Protein AF-0000000083428936 (afdb_homodimer)

Sequence (902 aa):
MGPRVEPSSNMRSSTASNGGIKKFRDVVSPLDPADARSGVHSSEFRGLYNLTMLAGVLYVVTTLITNLLMRNEPADLKLLLSVFYSTHLLEVLATFVCQALYAYTALIPVYMAGTKGLSNRLIINIVHHTLQSLLFFFTIVFIVWRDWNLIHAISAFIEGLVLLMKMHSYIRTKLEIARTANKPPSLDVKDFTMYLLIPTLVYEPNFPRTNRIRWGYIAEKIFSVIMGISMLYIIVTTHVIPRLEDSGTVSPVLSIVSLLLPFLGCYLLTWFVIFECICNGCAEVTYLADREFYTDWWNSTTFDEFARKWNKPVHEFLLRHIYLETLDTYKISKVNATVVTFFMSAALHECVFILMFRSVKMYFFTLQMVQLVIIVYGRGLRGTRLGNMTFWLGMIFGLPLQAVIYSREYHGGEPIFMVIMMPAMTFGFGAVLVASLLHLSRSTKKEVLKNMGPRVEPSSNMRSSTASNGGIKKFRDVVSPLDPADARSGVHSSEFRGLYNLTMLAGVLYVVTTLITNLLMRNEPADLKLLLSVFYSTHLLEVLATFVCQALYAYTALIPVYMAGTKGLSNRLIINIVHHTLQSLLFFFTIVFIVWRDWNLIHAISAFIEGLVLLMKMHSYIRTKLEIARTANKPPSLDVKDFTMYLLIPTLVYEPNFPRTNRIRWGYIAEKIFSVIMGISMLYIIVTTHVIPRLEDSGTVSPVLSIVSLLLPFLGCYLLTWFVIFECICNGCAEVTYLADREFYTDWWNSTTFDEFARKWNKPVHEFLLRHIYLETLDTYKISKVNATVVTFFMSAALHECVFILMFRSVKMYFFTLQMVQLVIIVYGRGLRGTRLGNMTFWLGMIFGLPLQAVIYSREYHGGEPIFMVIMMPAMTFGFGAVLVASLLHLSRSTKKEVLKN

Nearest PDB structures (foldseek):
  6vp0-assembly1_E  TM=8.043E-01  e=2.614E-16  Homo sapiens
  6vz1-assembly1_B  TM=7.950E-01  e=3.064E-15  Homo sapiens
  6vum-assembly1_A  TM=8.451E-01  e=2.893E-14  Homo sapiens
  7n6q-assembly1_A  TM=8.68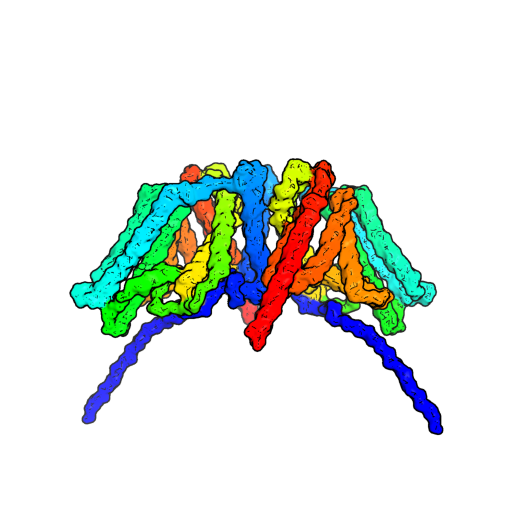7E-01  e=1.559E-13  Homo sapiens
  6p2p-assembly1_A  TM=8.574E-01  e=2.299E-13  Homo sapiens

Foldseek 3Di:
DDDPPPPDDDPPPPPPPCPPFDDFDQDDDQLAPLDPVHVLVVDPCVVVSVVVLVVLLCVLVVQQVVCCVPVVHRDPCPVVCLQPVDPLVVVLVVLLVVLVVLLLCLVVLLVLCQDPVRVDPVNSVVSLVVSLVVLQVVLLVVLVVVVGALVSNLVSNVSSVLSSLQSLQVNVVQSVVCVVVVHRGDDDPVQSVLSSLQPFSHDDSDFDFADAFDVVSLVVLVVLLVSLVSSLVCLCVPQNVVLLLCLQPDDVVVSLVSCLVSVVSNVVSVLCNVLVRVNVSSCRVSRGSRNQQFDPLLQFLAVVSNLCGSGPRVNSSLVPPQLVCCCPVVVDDNVVSVLRSLQVVLVSVQVSVCSNLVDRDCLSSVVSSCSVVLRVLLVLRGPHPVSSVLVVVCVSNPPSSVSSQSSNVSSPHDRCCVPPVVVVSVVSSVVSNVVSVVSVVVVVVVVVVVD/DDPPPPPDDDPPPPPPPCPPFDDFDQDDDQLAPLDPPHVLVVDPCVVVSVVVLVVLLCVLVVQQVVCCVPVVHRDPCPVVCLQPVDPLVVVLVVLLVVLVVLLLCLVVLLVLCQDPVRVDPVNSVVSLVVSLVVLQVVLLVVLVVVVGALVSNLVSNVSSVLSSLQSLQVNVVQSVVCVVVVHRGDDDPVQSVLSSLQPFSHDDSDFDFADAFDVVSLVVLVVLLVSLVSSLVCLCVPQNVVLLLCLQPDDVVVSLVSCLVSVVSNVVSVLCNVQVRVNVSSCRVSRGSRNQQFDPLLQFLAVVSNLCGSGPRVNSSLVPPQLVCCCVVVVDDNVVSVLRSLQVVLVSVQVSVCSNLVDRDCLSSVVSSCSVVLRVLLPLRGPHPVSSVLVVVCVSNVPSVVSSQSSNVSSPHDRCCVPPVVVVSVVSSVVSNVVSVVSVVVVVVVVVVVD

Structure (mmCIF, N/CA/C/O backbone):
data_AF-0000000083428936-model_v1
#
loop_
_entity.id
_entity.type
_entity.pdbx_description
1 polymer O-acyltransferase
#
loop_
_atom_site.group_PDB
_atom_site.id
_atom_site.type_symbol
_atom_site.label_atom_id
_atom_site.label_alt_id
_atom_site.label_comp_id
_atom_site.label_asym_id
_atom_site.label_entity_id
_atom_site.label_seq_id
_atom_site.pdbx_PDB_ins_code
_atom_site.Cartn_x
_atom_site.Cartn_y
_atom_site.Cartn_z
_atom_site.occupancy
_atom_site.B_iso_or_equiv
_atom_site.auth_seq_id
_atom_site.auth_comp_id
_atom_site.auth_asym_id
_atom_site.auth_atom_id
_atom_site.pdbx_PDB_model_num
ATOM 1 N N . MET A 1 1 ? -55.344 -63.594 3.768 1 27.55 1 MET A N 1
ATOM 2 C CA . MET A 1 1 ? -54.875 -62.281 4.211 1 27.55 1 MET A CA 1
ATOM 3 C C . MET A 1 1 ? -53.406 -62.094 3.879 1 27.55 1 MET A C 1
ATOM 5 O O . MET A 1 1 ? -52.562 -62.812 4.379 1 27.55 1 MET A O 1
ATOM 9 N N . GLY A 1 2 ? -53 -61.719 2.645 1 29.81 2 GLY A N 1
ATOM 10 C CA . GLY A 1 2 ? -51.719 -61.781 1.979 1 29.81 2 GLY A CA 1
ATOM 11 C C . GLY A 1 2 ? -50.719 -60.812 2.576 1 29.81 2 GLY A C 1
ATOM 12 O O . GLY A 1 2 ? -51.062 -59.844 3.229 1 29.81 2 GLY A O 1
ATOM 13 N N . PRO A 1 3 ? -49.5 -61.312 2.918 1 28.2 3 PRO A N 1
ATOM 14 C CA . PRO A 1 3 ? -48.438 -60.625 3.688 1 28.2 3 PRO A CA 1
ATOM 15 C C . PRO A 1 3 ? -48.125 -59.25 3.115 1 28.2 3 PRO A C 1
ATOM 17 O O . PRO A 1 3 ? -48.188 -59.031 1.898 1 28.2 3 PRO A O 1
ATOM 20 N N . ARG A 1 4 ? -48.438 -58.062 3.861 1 31.03 4 ARG A N 1
ATOM 21 C CA . ARG A 1 4 ? -48.125 -56.688 3.568 1 31.03 4 ARG A CA 1
ATOM 22 C C . ARG A 1 4 ? -46.625 -56.5 3.266 1 31.03 4 ARG A C 1
ATOM 24 O O . ARG A 1 4 ? -45.781 -56.812 4.102 1 31.03 4 ARG A O 1
ATOM 31 N N . VAL A 1 5 ? -46.219 -56.75 2.014 1 31.8 5 VAL A N 1
ATOM 32 C CA . VAL A 1 5 ? -44.844 -56.531 1.544 1 31.8 5 VAL A CA 1
ATOM 33 C C . VAL A 1 5 ? -44.375 -55.125 1.963 1 31.8 5 VAL A C 1
ATOM 35 O O . VAL A 1 5 ? -45 -54.125 1.636 1 31.8 5 VAL A O 1
ATOM 38 N N . GLU A 1 6 ? -43.812 -55 3.201 1 30.84 6 GLU A N 1
ATOM 39 C CA . GLU A 1 6 ? -43.281 -53.75 3.697 1 30.84 6 GLU A CA 1
ATOM 40 C C . GLU A 1 6 ? -42.312 -53.125 2.682 1 30.84 6 GLU A C 1
ATOM 42 O O . GLU A 1 6 ? -41.5 -53.844 2.08 1 30.84 6 GLU A O 1
ATOM 47 N N . PRO A 1 7 ? -42.75 -51.969 2.055 1 31.3 7 PRO A N 1
ATOM 48 C CA . PRO A 1 7 ? -41.938 -51.281 1.042 1 31.3 7 PRO A CA 1
ATOM 49 C C . PRO A 1 7 ? -40.469 -51.188 1.452 1 31.3 7 PRO A C 1
ATOM 51 O O . PRO A 1 7 ? -40.156 -51.188 2.646 1 31.3 7 PRO A O 1
ATOM 54 N N . SER A 1 8 ? -39.562 -51.75 0.652 1 28.16 8 SER A N 1
ATOM 55 C CA . SER A 1 8 ? -38.125 -51.75 0.698 1 28.16 8 SER A CA 1
ATOM 56 C C . SER A 1 8 ? -37.562 -50.438 1.182 1 28.16 8 SER A C 1
ATOM 58 O O . SER A 1 8 ? -38.188 -49.375 0.961 1 28.16 8 SER A O 1
ATOM 60 N N . SER A 1 9 ? -36.688 -50.438 2.225 1 27.8 9 SER A N 1
ATOM 61 C CA . SER A 1 9 ? -35.875 -49.5 2.973 1 27.8 9 SER A CA 1
ATOM 62 C C . SER A 1 9 ? -35.281 -48.438 2.053 1 27.8 9 SER A C 1
ATOM 64 O O . SER A 1 9 ? -34.969 -48.719 0.898 1 27.8 9 SER A O 1
ATOM 66 N N . ASN A 1 10 ? -35.562 -47.125 2.361 1 27.56 10 ASN A N 1
ATOM 67 C CA . ASN A 1 10 ? -35.125 -45.812 1.933 1 27.56 10 ASN A CA 1
ATOM 68 C C . ASN A 1 10 ? -33.594 -45.781 1.736 1 27.56 10 ASN A C 1
ATOM 70 O O . ASN A 1 10 ? -32.844 -45.938 2.695 1 27.56 10 ASN A O 1
ATOM 74 N N . MET A 1 11 ? -33.031 -46.438 0.805 1 23.83 11 MET A N 1
ATOM 75 C CA . MET A 1 11 ? -31.641 -46.188 0.466 1 23.83 11 MET A CA 1
ATOM 76 C C . MET A 1 11 ? -31.328 -44.688 0.596 1 23.83 11 MET A C 1
ATOM 78 O O . MET A 1 11 ? -31.891 -43.875 -0.14 1 23.83 11 MET A O 1
ATOM 82 N N . ARG A 1 12 ? -31.078 -44.219 1.749 1 30.55 12 ARG A N 1
ATOM 83 C CA . ARG A 1 12 ? -30.406 -42.938 1.966 1 30.55 12 ARG A CA 1
ATOM 84 C C . ARG A 1 12 ? -29.359 -42.688 0.893 1 30.55 12 ARG A C 1
ATOM 86 O O . ARG A 1 12 ? -28.359 -43.406 0.808 1 30.55 12 ARG A O 1
ATOM 93 N N . SER A 1 13 ? -29.734 -42.375 -0.298 1 28.25 13 SER A N 1
ATOM 94 C CA . SER A 1 13 ? -28.781 -41.781 -1.219 1 28.25 13 SER A CA 1
ATOM 95 C C . SER A 1 13 ? -27.828 -40.844 -0.49 1 28.25 13 SER A C 1
ATOM 97 O O . SER A 1 13 ? -28.25 -39.906 0.148 1 28.25 13 SER A O 1
ATOM 99 N N . SER A 1 14 ? -26.844 -41.281 0.199 1 31.83 14 SER A N 1
ATOM 100 C CA . SER A 1 14 ? -25.734 -40.562 0.834 1 31.83 14 SER A CA 1
ATOM 101 C C . SER A 1 14 ? -25.281 -39.375 -0.017 1 31.83 14 SER A C 1
ATOM 103 O O . SER A 1 14 ? -24.531 -39.562 -0.979 1 31.83 14 SER A O 1
ATOM 105 N N . THR A 1 15 ? -26.047 -38.531 -0.665 1 33.66 15 THR A N 1
ATOM 106 C CA . THR A 1 15 ? -25.656 -37.25 -1.244 1 33.66 15 THR A CA 1
ATOM 107 C C . THR A 1 15 ? -24.719 -36.5 -0.316 1 33.66 15 THR A C 1
ATOM 109 O O . THR A 1 15 ? -25.141 -35.938 0.692 1 33.66 15 THR A O 1
ATOM 112 N N . ALA A 1 16 ? -23.625 -36.938 0.077 1 37.16 16 ALA A N 1
ATOM 113 C CA . ALA A 1 16 ? -22.609 -36.125 0.731 1 37.16 16 ALA A CA 1
ATOM 114 C C . ALA A 1 16 ? -22.719 -34.656 0.299 1 37.16 16 ALA A C 1
ATOM 116 O O . ALA A 1 16 ? -23 -34.375 -0.865 1 37.16 16 ALA A O 1
ATOM 117 N N . SER A 1 17 ? -23 -33.594 1.094 1 40.78 17 SER A N 1
ATOM 118 C CA . SER A 1 17 ? -23.219 -32.156 1.016 1 40.78 17 SER A CA 1
ATOM 119 C C . SER A 1 17 ? -22.266 -31.516 0.02 1 40.78 17 SER A C 1
ATOM 121 O O . SER A 1 17 ? -21.062 -31.469 0.251 1 40.78 17 SER A O 1
ATOM 123 N N . ASN A 1 18 ? -22.281 -31.625 -1.334 1 47.88 18 ASN A N 1
ATOM 124 C CA . ASN A 1 18 ? -21.781 -30.891 -2.49 1 47.88 18 ASN A CA 1
ATOM 125 C C . ASN A 1 18 ? -21.719 -29.391 -2.219 1 47.88 18 ASN A C 1
ATOM 127 O O . ASN A 1 18 ? -21.719 -28.578 -3.152 1 47.88 18 ASN A O 1
ATOM 131 N N . GLY A 1 19 ? -21.953 -28.906 -1.065 1 51.59 19 GLY A N 1
ATOM 132 C CA . GLY A 1 19 ? -22.125 -27.5 -0.736 1 51.59 19 GLY A CA 1
ATOM 133 C C . GLY A 1 19 ? -20.891 -26.656 -1.026 1 51.59 19 GLY A C 1
ATOM 134 O O . GLY A 1 19 ? -20.984 -25.453 -1.23 1 51.59 19 GLY A O 1
ATOM 135 N N . GLY A 1 20 ? -19.672 -27.266 -1.247 1 64.31 20 GLY A N 1
ATOM 136 C CA . GLY A 1 20 ? -18.516 -26.391 -1.341 1 64.31 20 GLY A CA 1
ATOM 137 C C . GLY A 1 20 ? -17.984 -26.266 -2.754 1 64.31 20 GLY A C 1
ATOM 138 O O . GLY A 1 20 ? -17 -25.562 -2.988 1 64.31 20 GLY A O 1
ATOM 139 N N . ILE A 1 21 ? -18.688 -27.016 -3.648 1 71.81 21 ILE A N 1
ATOM 140 C CA . ILE A 1 21 ? -18.203 -26.969 -5.02 1 71.81 21 ILE A CA 1
ATOM 141 C C . ILE A 1 21 ? -18.594 -25.656 -5.676 1 71.81 21 ILE A C 1
ATOM 143 O O . ILE A 1 21 ? -19.734 -25.203 -5.523 1 71.81 21 ILE A O 1
ATOM 147 N N . LYS A 1 22 ? -17.688 -25.125 -6.398 1 79.5 22 LYS A N 1
ATOM 148 C CA . LYS A 1 22 ? -17.875 -23.828 -7.047 1 79.5 22 LYS A CA 1
ATOM 149 C C . LYS A 1 22 ? -18.938 -23.906 -8.141 1 79.5 22 LYS A C 1
ATOM 151 O O . LYS A 1 22 ? -18.922 -24.828 -8.953 1 79.5 22 LYS A O 1
ATOM 156 N N . LYS A 1 23 ? -19.859 -23.031 -8.047 1 79.69 23 LYS A N 1
ATOM 157 C CA . LYS A 1 23 ? -20.797 -22.812 -9.148 1 79.69 23 LYS A CA 1
ATOM 158 C C . LYS A 1 23 ? -20.375 -21.625 -10.008 1 79.69 23 LYS A C 1
ATOM 160 O O . LYS A 1 23 ? -20.219 -20.516 -9.516 1 79.69 23 LYS A O 1
ATOM 165 N N . PHE A 1 24 ? -20.141 -21.922 -11.25 1 84.56 24 PHE A N 1
ATOM 166 C CA . PHE A 1 24 ? -19.672 -20.891 -12.164 1 84.56 24 PHE A CA 1
ATOM 167 C C . PHE A 1 24 ? -20.766 -19.844 -12.398 1 84.56 24 PHE A C 1
ATOM 169 O O . PHE A 1 24 ? -21.922 -20.203 -12.688 1 84.56 24 PHE A O 1
ATOM 176 N N . ARG A 1 25 ? -20.516 -18.625 -12.109 1 83.12 25 ARG A N 1
ATOM 177 C CA . ARG A 1 25 ? -21.453 -17.516 -12.258 1 83.12 25 ARG A CA 1
ATOM 178 C C . ARG A 1 25 ? -20.75 -16.297 -12.852 1 83.12 25 ARG A C 1
ATOM 180 O O . ARG A 1 25 ? -19.531 -16.25 -12.938 1 83.12 25 ARG A O 1
ATOM 187 N N . ASP A 1 26 ? -21.5 -15.391 -13.266 1 83.81 26 ASP A N 1
ATOM 188 C CA . ASP A 1 26 ? -20.969 -14.133 -13.773 1 83.81 26 ASP A CA 1
ATOM 189 C C . ASP A 1 26 ? -20.469 -13.25 -12.633 1 83.81 26 ASP A C 1
ATOM 191 O O . ASP A 1 26 ? -21.266 -12.617 -11.93 1 83.81 26 ASP A O 1
ATOM 195 N N . VAL A 1 27 ? -19.203 -13.336 -12.438 1 85.25 27 VAL A N 1
ATOM 196 C CA . VAL A 1 27 ? -18.578 -12.594 -11.344 1 85.25 27 VAL A CA 1
ATOM 197 C C . VAL A 1 27 ? -17.312 -11.922 -11.836 1 85.25 27 VAL A C 1
ATOM 199 O O . VAL A 1 27 ? -16.609 -12.445 -12.711 1 85.25 27 VAL A O 1
ATOM 202 N N . VAL A 1 28 ? -17.125 -10.703 -11.305 1 85.5 28 VAL A N 1
ATOM 203 C CA . VAL A 1 28 ? -15.938 -9.938 -11.672 1 85.5 28 VAL A CA 1
ATOM 204 C C . VAL A 1 28 ? -14.906 -10.016 -10.555 1 85.5 28 VAL A C 1
ATOM 206 O O . VAL A 1 28 ? -15.258 -10.172 -9.383 1 85.5 28 VAL A O 1
ATOM 209 N N . SER A 1 29 ? -13.625 -9.93 -10.945 1 87.19 29 SER A N 1
ATOM 210 C CA . SER A 1 29 ? -12.555 -9.93 -9.961 1 87.19 29 SER A CA 1
ATOM 211 C C . SER A 1 29 ? -12.617 -8.688 -9.078 1 87.19 29 SER A C 1
ATOM 213 O O . SER A 1 29 ? -12.82 -7.574 -9.57 1 87.19 29 SER A O 1
ATOM 215 N N . PRO A 1 30 ? -12.445 -8.852 -7.809 1 82.75 30 PRO A N 1
ATOM 216 C CA . PRO A 1 30 ? -12.641 -7.742 -6.871 1 82.75 30 PRO A CA 1
ATOM 217 C C . PRO A 1 30 ? -11.625 -6.617 -7.059 1 82.75 30 PRO A C 1
ATOM 219 O O . PRO A 1 30 ? -11.914 -5.461 -6.742 1 82.75 30 PRO A O 1
ATOM 222 N N . LEU A 1 31 ? -10.453 -6.863 -7.621 1 85.12 31 LEU A N 1
ATOM 223 C CA . LEU A 1 31 ? -9.406 -5.848 -7.719 1 85.12 31 LEU A CA 1
ATOM 224 C C . LEU A 1 31 ? -9.211 -5.406 -9.164 1 85.12 31 LEU A C 1
ATOM 226 O O . LEU A 1 31 ? -8.172 -4.84 -9.508 1 85.12 31 LEU A O 1
ATOM 230 N N . ASP A 1 32 ? -10.203 -5.641 -9.953 1 87.38 32 ASP A N 1
ATOM 231 C CA . ASP A 1 32 ? -10.078 -5.309 -11.367 1 87.38 32 ASP A CA 1
ATOM 232 C C . ASP A 1 32 ? -10.609 -3.904 -11.656 1 87.38 32 ASP A C 1
ATOM 234 O O . ASP A 1 32 ? -11.812 -3.717 -11.828 1 87.38 32 ASP A O 1
ATOM 238 N N . PRO A 1 33 ? -9.766 -2.945 -11.859 1 78.62 33 PRO A N 1
ATOM 239 C CA . PRO A 1 33 ? -10.227 -1.575 -12.094 1 78.62 33 PRO A CA 1
ATOM 240 C C . PRO A 1 33 ? -10.789 -1.376 -13.5 1 78.62 33 PRO A C 1
ATOM 242 O O . PRO A 1 33 ? -11.445 -0.366 -13.766 1 78.62 33 PRO A O 1
ATOM 245 N N . ALA A 1 34 ? -10.492 -2.332 -14.359 1 83.44 34 ALA A N 1
ATOM 246 C CA . ALA A 1 34 ? -10.922 -2.184 -15.75 1 83.44 34 ALA A CA 1
ATOM 247 C C . ALA A 1 34 ? -12.406 -2.496 -15.906 1 83.44 34 ALA A C 1
ATOM 249 O O . ALA A 1 34 ? -13.008 -2.182 -16.938 1 83.44 34 ALA A O 1
ATOM 250 N N . ASP A 1 35 ? -12.938 -3.166 -14.898 1 84.75 35 ASP A N 1
ATOM 251 C CA . ASP A 1 35 ? -14.367 -3.477 -14.891 1 84.75 35 ASP A CA 1
ATOM 252 C C . ASP A 1 35 ? -15.117 -2.58 -13.906 1 84.75 35 ASP A C 1
ATOM 254 O O . ASP A 1 35 ? -14.805 -2.559 -12.711 1 84.75 35 ASP A O 1
ATOM 258 N N . ALA A 1 36 ? -16.109 -1.826 -14.32 1 78.56 36 ALA A N 1
ATOM 259 C CA . ALA A 1 36 ? -16.859 -0.855 -13.531 1 78.56 36 ALA A CA 1
ATOM 260 C C . ALA A 1 36 ? -17.609 -1.537 -12.391 1 78.56 36 ALA A C 1
ATOM 262 O O . ALA A 1 36 ? -17.953 -0.896 -11.398 1 78.56 36 ALA A O 1
ATOM 263 N N . ARG A 1 37 ? -17.859 -2.791 -12.531 1 82.5 37 ARG A N 1
ATOM 264 C CA . ARG A 1 37 ? -18.625 -3.529 -11.531 1 82.5 37 ARG A CA 1
ATOM 265 C C . ARG A 1 37 ? -17.734 -3.963 -10.367 1 82.5 37 ARG A C 1
ATOM 267 O O . ARG A 1 37 ? -18.234 -4.449 -9.352 1 82.5 37 ARG A O 1
ATOM 274 N N . SER A 1 38 ? -16.438 -3.811 -10.508 1 83.75 38 SER A N 1
ATOM 275 C CA . SER A 1 38 ? -15.484 -4.273 -9.492 1 83.75 38 SER A CA 1
ATOM 276 C C . SER A 1 38 ? -15.656 -3.514 -8.188 1 83.75 38 SER A C 1
ATOM 278 O O . SER A 1 38 ? -15.961 -2.318 -8.188 1 83.75 38 SER A O 1
ATOM 280 N N . GLY A 1 39 ? -15.398 -4.137 -7.117 1 78.62 39 GLY A N 1
ATOM 281 C CA . GLY A 1 39 ? -15.531 -3.57 -5.785 1 78.62 39 GLY A CA 1
ATOM 282 C C . GLY A 1 39 ? -14.508 -2.488 -5.492 1 78.62 39 GLY A C 1
ATOM 283 O O . GLY A 1 39 ? -14.688 -1.689 -4.57 1 78.62 39 GLY A O 1
ATOM 284 N N . VAL A 1 40 ? -13.602 -2.369 -6.312 1 79 40 VAL A N 1
ATOM 285 C CA . VAL A 1 40 ? -12.531 -1.41 -6.09 1 79 40 VAL A CA 1
ATOM 286 C C . VAL A 1 40 ? -13.055 0.011 -6.258 1 79 40 VAL A C 1
ATOM 288 O O . VAL A 1 40 ? -12.586 0.938 -5.594 1 79 40 VAL A O 1
ATOM 291 N N . HIS A 1 41 ? -14.07 0.167 -7.059 1 78.94 41 HIS A N 1
ATOM 292 C CA . HIS A 1 41 ? -14.594 1.494 -7.363 1 78.94 41 HIS A CA 1
ATOM 293 C C . HIS A 1 41 ? -15.445 2.025 -6.211 1 78.94 41 HIS A C 1
ATOM 295 O O . HIS A 1 41 ? -15.602 3.238 -6.059 1 78.94 41 HIS A O 1
ATOM 301 N N . SER A 1 42 ? -15.945 1.152 -5.441 1 79.5 42 SER A N 1
ATOM 302 C CA . SER A 1 42 ? -16.812 1.562 -4.34 1 79.5 42 SER A CA 1
ATOM 303 C C . SER A 1 42 ? -16.078 1.465 -3.002 1 79.5 42 SER A C 1
ATOM 305 O O . SER A 1 42 ? -16.641 1.799 -1.958 1 79.5 42 SER A O 1
ATOM 307 N N . SER A 1 43 ? -14.875 1.161 -3.117 1 83.75 43 SER A N 1
ATOM 308 C CA . SER A 1 43 ? -14.125 0.956 -1.882 1 83.75 43 SER A CA 1
ATOM 309 C C . SER A 1 43 ? -13.656 2.281 -1.295 1 83.75 43 SER A C 1
ATOM 311 O O . SER A 1 43 ? -13.453 3.254 -2.025 1 83.75 43 SER A O 1
ATOM 313 N N . GLU A 1 44 ? -13.484 2.291 0.003 1 85.44 44 GLU A N 1
ATOM 314 C CA . GLU A 1 44 ? -12.969 3.453 0.722 1 85.44 44 GLU A CA 1
ATOM 315 C C . GLU A 1 44 ? -11.484 3.658 0.444 1 85.44 44 GLU A C 1
ATOM 317 O O . GLU A 1 44 ? -10.945 4.75 0.656 1 85.44 44 GLU A O 1
ATOM 322 N N . PHE A 1 45 ? -10.891 2.646 -0.115 1 85 45 PHE A N 1
ATOM 323 C CA . PHE A 1 45 ? -9.453 2.734 -0.332 1 85 45 PHE A CA 1
ATOM 324 C C . PHE A 1 45 ? -9.125 2.734 -1.821 1 85 45 PHE A C 1
ATOM 326 O O . PHE A 1 45 ? -8.039 2.32 -2.227 1 85 45 PHE A O 1
ATOM 333 N N . ARG A 1 46 ? -10.094 3.213 -2.604 1 87.56 46 ARG A N 1
ATOM 334 C CA . ARG A 1 46 ? -9.906 3.248 -4.051 1 87.56 46 ARG A CA 1
ATOM 335 C C . ARG A 1 46 ? -8.719 4.129 -4.43 1 87.56 46 ARG A C 1
ATOM 337 O O . ARG A 1 46 ? -7.945 3.785 -5.324 1 87.56 46 ARG A O 1
ATOM 344 N N . GLY A 1 47 ? -8.609 5.242 -3.75 1 91.25 47 GLY A N 1
ATOM 345 C CA . GLY A 1 47 ? -7.512 6.148 -4.039 1 91.25 47 GLY A CA 1
ATOM 346 C C . GLY A 1 47 ? -6.148 5.559 -3.729 1 91.25 47 GLY A C 1
ATOM 347 O O . GLY A 1 47 ? -5.184 5.789 -4.461 1 91.25 47 GLY A O 1
ATOM 348 N N . LEU A 1 48 ? -6.09 4.789 -2.664 1 90.12 48 LEU A N 1
ATOM 349 C CA . LEU A 1 48 ? -4.828 4.152 -2.301 1 90.12 48 LEU A CA 1
ATOM 350 C C . LEU A 1 48 ? -4.477 3.045 -3.287 1 90.12 48 LEU A C 1
ATOM 352 O O . LEU A 1 48 ? -3.299 2.805 -3.562 1 90.12 48 LEU A O 1
ATOM 356 N N . TYR A 1 49 ? -5.492 2.402 -3.801 1 90.19 49 TYR A N 1
ATOM 357 C CA . TYR A 1 49 ? -5.262 1.427 -4.863 1 90.19 49 TYR A CA 1
ATOM 358 C C . TYR A 1 49 ? -4.66 2.092 -6.094 1 90.19 49 TYR A C 1
ATOM 360 O O . TYR A 1 49 ? -3.682 1.595 -6.656 1 90.19 49 TYR A O 1
ATOM 368 N N . ASN A 1 50 ? -5.188 3.209 -6.469 1 91.5 50 ASN A N 1
ATOM 369 C CA . ASN A 1 50 ? -4.66 3.953 -7.609 1 91.5 50 ASN A CA 1
ATOM 370 C C . ASN A 1 50 ? -3.236 4.434 -7.355 1 91.5 50 ASN A C 1
ATOM 372 O O . ASN A 1 50 ? -2.398 4.41 -8.258 1 91.5 50 ASN A O 1
ATOM 376 N N . LEU A 1 51 ? -3.041 4.844 -6.168 1 93.88 51 LEU A N 1
ATOM 377 C CA . LEU A 1 51 ? -1.704 5.305 -5.809 1 93.88 51 LEU A CA 1
ATOM 378 C C . LEU A 1 51 ? -0.689 4.172 -5.926 1 93.88 51 LEU A C 1
ATOM 380 O O . LEU A 1 51 ? 0.419 4.379 -6.426 1 93.88 51 LEU A O 1
ATOM 384 N N . THR A 1 52 ? -1.074 2.982 -5.512 1 91.31 52 THR A N 1
ATOM 385 C CA . THR A 1 52 ? -0.173 1.836 -5.566 1 91.31 52 THR A CA 1
ATOM 386 C C . THR A 1 52 ? 0.145 1.463 -7.012 1 91.31 52 THR A C 1
ATOM 388 O O . THR A 1 52 ? 1.295 1.168 -7.344 1 91.31 52 THR A O 1
ATOM 391 N N . MET A 1 53 ? -0.861 1.462 -7.82 1 91.62 53 MET A N 1
ATOM 392 C CA . MET A 1 53 ? -0.657 1.171 -9.234 1 91.62 53 MET A CA 1
ATOM 393 C C . MET A 1 53 ? 0.248 2.215 -9.883 1 91.62 53 MET A C 1
ATOM 395 O O . MET A 1 53 ? 1.161 1.872 -10.633 1 91.62 53 MET A O 1
ATOM 399 N N . LEU A 1 54 ? 0.034 3.461 -9.508 1 92.94 54 LEU A N 1
ATOM 400 C CA . LEU A 1 54 ? 0.83 4.555 -10.062 1 92.94 54 LEU A CA 1
ATOM 401 C C . LEU A 1 54 ? 2.271 4.477 -9.57 1 92.94 54 LEU A C 1
ATOM 403 O O . LEU A 1 54 ? 3.207 4.719 -10.336 1 92.94 54 LEU A O 1
ATOM 407 N N . ALA A 1 55 ? 2.385 4.172 -8.336 1 92.75 55 ALA A N 1
ATOM 408 C CA . ALA A 1 55 ? 3.721 4.043 -7.758 1 92.75 55 ALA A CA 1
ATOM 409 C C . ALA A 1 55 ? 4.5 2.918 -8.438 1 92.75 55 ALA A C 1
ATOM 411 O O . ALA A 1 55 ? 5.711 3.033 -8.648 1 92.75 55 ALA A O 1
ATOM 412 N N . GLY A 1 56 ? 3.775 1.821 -8.781 1 92.25 56 GLY A N 1
ATOM 413 C CA . GLY A 1 56 ? 4.418 0.737 -9.508 1 92.25 56 GLY A CA 1
ATOM 414 C C . GLY A 1 56 ? 4.906 1.146 -10.883 1 92.25 56 GLY A C 1
ATOM 415 O O . GLY A 1 56 ? 6.039 0.845 -11.258 1 92.25 56 GLY A O 1
ATOM 416 N N . VAL A 1 57 ? 4.129 1.884 -11.555 1 92.06 57 VAL A N 1
ATOM 417 C CA . VAL A 1 57 ? 4.492 2.352 -12.891 1 92.06 57 VAL A CA 1
ATOM 418 C C . VAL A 1 57 ? 5.672 3.312 -12.797 1 92.06 57 VAL A C 1
ATOM 420 O O . VAL A 1 57 ? 6.621 3.221 -13.586 1 92.06 57 VAL A O 1
ATOM 423 N N . LEU A 1 58 ? 5.613 4.141 -11.852 1 91.75 58 LEU A N 1
ATOM 424 C CA . LEU A 1 58 ? 6.672 5.129 -11.688 1 91.75 58 LEU A CA 1
ATOM 425 C C . LEU A 1 58 ? 7.984 4.457 -11.297 1 91.75 58 LEU A C 1
ATOM 427 O O . LEU A 1 58 ? 9.062 4.902 -11.703 1 91.75 58 LEU A O 1
ATOM 431 N N . TYR A 1 59 ? 7.848 3.457 -10.523 1 92.19 59 TYR A N 1
ATOM 432 C CA . TYR A 1 59 ? 9.047 2.713 -10.148 1 92.19 59 TYR A CA 1
ATOM 433 C C . TYR A 1 59 ? 9.75 2.164 -11.383 1 92.19 59 TYR A C 1
ATOM 435 O O . TYR A 1 59 ? 10.977 2.266 -11.5 1 92.19 59 TYR A O 1
ATOM 443 N N . VAL A 1 60 ? 9.016 1.655 -12.289 1 90.88 60 VAL A N 1
ATOM 444 C CA . VAL A 1 60 ? 9.578 1.078 -13.508 1 90.88 60 VAL A CA 1
ATOM 445 C C . VAL A 1 60 ? 10.156 2.186 -14.383 1 90.88 60 VAL A C 1
ATOM 447 O O . VAL A 1 60 ? 11.312 2.105 -14.812 1 90.88 60 VAL A O 1
ATOM 450 N N . VAL A 1 61 ? 9.438 3.219 -14.539 1 88.94 61 VAL A N 1
ATOM 451 C CA . VAL A 1 61 ? 9.82 4.301 -15.438 1 88.94 61 VAL A CA 1
ATOM 452 C C . VAL A 1 61 ? 11.047 5.02 -14.883 1 88.94 61 VAL A C 1
ATOM 454 O O . VAL A 1 61 ? 12 5.301 -15.617 1 88.94 61 VAL A O 1
ATOM 457 N N . THR A 1 62 ? 11.047 5.25 -13.633 1 89.5 62 THR A N 1
ATOM 458 C CA . THR A 1 62 ? 12.164 5.961 -13.023 1 89.5 62 THR A CA 1
ATOM 459 C C . THR A 1 62 ? 13.438 5.113 -13.07 1 89.5 62 THR A C 1
ATOM 461 O O . THR A 1 62 ? 14.531 5.637 -13.273 1 89.5 62 THR A O 1
ATOM 464 N N . THR A 1 63 ? 13.289 3.869 -12.875 1 87 63 THR A N 1
ATOM 465 C CA . THR A 1 63 ? 14.445 2.984 -12.938 1 87 63 THR A CA 1
ATOM 466 C C . THR A 1 63 ? 15.008 2.922 -14.359 1 87 63 THR A C 1
ATOM 468 O O . THR A 1 63 ? 16.219 2.936 -14.555 1 87 63 THR A O 1
ATOM 471 N N . LEU A 1 64 ? 14.148 2.91 -15.305 1 85.5 64 LEU A N 1
ATOM 472 C CA . LEU A 1 64 ? 14.578 2.881 -16.703 1 85.5 64 LEU A CA 1
ATOM 473 C C . LEU A 1 64 ? 15.312 4.168 -17.078 1 85.5 64 LEU A C 1
ATOM 475 O O . LEU A 1 64 ? 16.375 4.121 -17.703 1 85.5 64 LEU A O 1
ATOM 479 N N . ILE A 1 65 ? 14.797 5.273 -16.641 1 86.31 65 ILE A N 1
ATOM 480 C CA . ILE A 1 65 ? 15.391 6.566 -16.953 1 86.31 65 ILE A CA 1
ATOM 481 C C . ILE A 1 65 ? 16.734 6.703 -16.234 1 86.31 65 ILE A C 1
ATOM 483 O O . ILE A 1 65 ? 17.719 7.18 -16.812 1 86.31 65 ILE A O 1
ATOM 487 N N . THR A 1 66 ? 16.75 6.289 -15.008 1 84 66 THR A N 1
ATOM 488 C CA . THR A 1 66 ? 17.984 6.355 -14.227 1 84 66 THR A CA 1
ATOM 489 C C . THR A 1 66 ? 19.062 5.492 -14.859 1 84 66 THR A C 1
ATOM 491 O O . THR A 1 66 ? 20.219 5.918 -14.977 1 84 66 THR A O 1
ATOM 494 N N . ASN A 1 67 ? 18.734 4.367 -15.281 1 82.62 67 ASN A N 1
ATOM 495 C CA . ASN A 1 67 ? 19.703 3.482 -15.922 1 82.62 67 ASN A CA 1
ATOM 496 C C . ASN A 1 67 ? 20.172 4.043 -17.266 1 82.62 67 ASN A C 1
ATOM 498 O O . ASN A 1 67 ? 21.344 3.924 -17.609 1 82.62 67 ASN A O 1
ATOM 502 N N . LEU A 1 68 ? 19.281 4.641 -17.969 1 81.56 68 LEU A N 1
ATOM 503 C CA . LEU A 1 68 ? 19.625 5.23 -19.266 1 81.56 68 LEU A CA 1
ATOM 504 C C . LEU A 1 68 ? 20.594 6.402 -19.094 1 81.56 68 LEU A C 1
ATOM 506 O O . LEU A 1 68 ? 21.531 6.551 -19.859 1 81.56 68 LEU A O 1
ATOM 510 N N . LEU A 1 69 ? 20.406 7.152 -18.094 1 82.06 69 LEU A N 1
ATOM 511 C CA . LEU A 1 69 ? 21.203 8.359 -17.891 1 82.06 69 LEU A CA 1
ATOM 512 C C . LEU A 1 69 ? 22.531 8.023 -17.203 1 82.06 69 LEU A C 1
ATOM 514 O O . LEU A 1 69 ? 23.531 8.688 -17.453 1 82.06 69 LEU A O 1
ATOM 518 N N . MET A 1 70 ? 22.531 6.992 -16.375 1 78.06 70 MET A N 1
ATOM 519 C CA . MET A 1 70 ? 23.734 6.66 -15.633 1 78.06 70 MET A CA 1
ATOM 520 C C . MET A 1 70 ? 24.594 5.668 -16.406 1 78.06 70 MET A C 1
ATOM 522 O O . MET A 1 70 ? 25.828 5.773 -16.406 1 78.06 70 MET A O 1
ATOM 526 N N . ARG A 1 71 ? 24.062 4.617 -16.922 1 73.31 71 ARG A N 1
ATOM 527 C CA . ARG A 1 71 ? 24.844 3.527 -17.484 1 73.31 71 ARG A CA 1
ATOM 528 C C . ARG A 1 71 ? 24.734 3.514 -19.016 1 73.31 71 ARG A C 1
ATOM 530 O O . ARG A 1 71 ? 25.375 2.705 -19.688 1 73.31 71 ARG A O 1
ATOM 537 N N . ASN A 1 72 ? 24.078 4.543 -19.547 1 69.25 72 ASN A N 1
ATOM 538 C CA . ASN A 1 72 ? 23.828 4.59 -20.984 1 69.25 72 ASN A CA 1
ATOM 539 C C . ASN A 1 72 ? 23.078 3.352 -21.453 1 69.25 72 ASN A C 1
ATOM 541 O O . ASN A 1 72 ? 23.172 2.971 -22.625 1 69.25 72 ASN A O 1
ATOM 545 N N . GLU A 1 73 ? 22.75 2.457 -20.484 1 67.81 73 GLU A N 1
ATOM 546 C CA . GLU A 1 73 ? 21.875 1.338 -20.797 1 67.81 73 GLU A CA 1
ATOM 547 C C . GLU A 1 73 ? 20.641 1.328 -19.906 1 67.81 73 GLU A C 1
ATOM 549 O O . GLU A 1 73 ? 20.75 1.539 -18.688 1 67.81 73 GLU A O 1
ATOM 554 N N . PRO A 1 74 ? 19.547 1.268 -20.5 1 56.62 74 PRO A N 1
ATOM 555 C CA . PRO A 1 74 ? 18.328 1.384 -19.719 1 56.62 74 PRO A CA 1
ATOM 556 C C . PRO A 1 74 ? 18.203 0.304 -18.641 1 56.62 74 PRO A C 1
ATOM 558 O O . PRO A 1 74 ? 17.75 0.58 -17.531 1 56.62 74 PRO A O 1
ATOM 561 N N . ALA A 1 75 ? 18.391 -1.045 -18.969 1 61.94 75 ALA A N 1
ATOM 562 C CA . ALA A 1 75 ? 18.328 -2.145 -18.016 1 61.94 75 ALA A CA 1
ATOM 563 C C . ALA A 1 75 ? 19.375 -3.209 -18.328 1 61.94 75 ALA A C 1
ATOM 565 O O . ALA A 1 75 ? 19.969 -3.203 -19.406 1 61.94 75 ALA A O 1
ATOM 566 N N . ASP A 1 76 ? 19.859 -3.807 -17.281 1 63.91 76 ASP A N 1
ATOM 567 C CA . ASP A 1 76 ? 20.688 -4.98 -17.531 1 63.91 76 ASP A CA 1
ATOM 568 C C . ASP A 1 76 ? 19.938 -6.02 -18.359 1 63.91 76 ASP A C 1
ATOM 570 O O . ASP A 1 76 ? 19.109 -6.762 -17.828 1 63.91 76 ASP A O 1
ATOM 574 N N . LEU A 1 77 ? 20.016 -5.859 -19.594 1 64.06 77 LEU A N 1
ATOM 575 C CA . LEU A 1 77 ? 19.203 -6.625 -20.547 1 64.06 77 LEU A CA 1
ATOM 576 C C . LEU A 1 77 ? 19.688 -8.07 -20.625 1 64.06 77 LEU A C 1
ATOM 578 O O . LEU A 1 77 ? 19.156 -8.859 -21.406 1 64.06 77 LEU A O 1
ATOM 582 N N . LYS A 1 78 ? 20.594 -8.336 -19.844 1 62.44 78 LYS A N 1
ATOM 583 C CA . LYS A 1 78 ? 21.125 -9.688 -19.953 1 62.44 78 LYS A CA 1
ATOM 584 C C . LYS A 1 78 ? 20.047 -10.734 -19.672 1 62.44 78 LYS A C 1
ATOM 586 O O . LYS A 1 78 ? 19.875 -11.672 -20.453 1 62.44 78 LYS A O 1
ATOM 591 N N . LEU A 1 79 ? 19.422 -10.453 -18.672 1 60.75 79 LEU A N 1
ATOM 592 C CA . LEU A 1 79 ? 18.391 -11.414 -18.312 1 60.75 79 LEU A CA 1
ATOM 593 C C . LEU A 1 79 ? 17.234 -11.359 -19.312 1 60.75 79 LEU A C 1
ATOM 595 O O . LEU A 1 79 ? 16.719 -12.398 -19.734 1 60.75 79 LEU A O 1
ATOM 599 N N . LEU A 1 80 ? 16.938 -10.234 -19.656 1 63.41 80 LEU A N 1
ATOM 600 C CA . LEU A 1 80 ? 15.836 -10.07 -20.594 1 63.41 80 LEU A CA 1
ATOM 601 C C . LEU A 1 80 ? 16.172 -10.703 -21.953 1 63.41 80 LEU A C 1
ATOM 603 O O . LEU A 1 80 ? 15.336 -11.375 -22.547 1 63.41 80 LEU A O 1
ATOM 607 N N . LEU A 1 81 ? 17.359 -10.508 -22.297 1 64.31 81 LEU A N 1
ATOM 608 C CA . LEU A 1 81 ? 17.812 -11.078 -23.562 1 64.31 81 LEU A CA 1
ATOM 609 C C . LEU A 1 81 ? 17.922 -12.594 -23.469 1 64.31 81 LEU A C 1
ATOM 611 O O . LEU A 1 81 ? 17.594 -13.312 -24.422 1 64.31 81 LEU A O 1
ATOM 615 N N . SER A 1 82 ? 18.312 -12.969 -22.359 1 64.75 82 SER A N 1
ATOM 616 C CA . SER A 1 82 ? 18.422 -14.406 -22.172 1 64.75 82 SER A CA 1
ATOM 617 C C . SER A 1 82 ? 17.047 -15.07 -22.141 1 64.75 82 SER A C 1
ATOM 619 O O . SER A 1 82 ? 16.906 -16.219 -22.578 1 64.75 82 SER A O 1
ATOM 621 N N . VAL A 1 83 ? 16.141 -14.281 -21.766 1 63.78 83 VAL A N 1
ATOM 622 C CA . VAL A 1 83 ? 14.789 -14.836 -21.656 1 63.78 83 VAL A CA 1
ATOM 623 C C . VAL A 1 83 ? 14.039 -14.633 -22.969 1 63.78 83 VAL A C 1
ATOM 625 O O . VAL A 1 83 ? 13.344 -15.539 -23.438 1 63.78 83 VAL A O 1
ATOM 628 N N . PHE A 1 84 ? 14.281 -13.5 -23.578 1 65.38 84 PHE A N 1
ATOM 629 C CA . PHE A 1 84 ? 13.406 -13.195 -24.703 1 65.38 84 PHE A CA 1
ATOM 630 C C . PHE A 1 84 ? 14.164 -13.305 -26.031 1 65.38 84 PHE A C 1
ATOM 632 O O . PHE A 1 84 ? 13.555 -13.43 -27.094 1 65.38 84 PHE A O 1
ATOM 639 N N . TYR A 1 85 ? 15.438 -13.172 -25.922 1 62.56 85 TYR A N 1
ATOM 640 C CA . TYR A 1 85 ? 16.188 -13.203 -27.172 1 62.56 85 TYR A CA 1
ATOM 641 C C . TYR A 1 85 ? 17.094 -14.438 -27.234 1 62.56 85 TYR A C 1
ATOM 643 O O . TYR A 1 85 ? 18.312 -14.312 -27.281 1 62.56 85 TYR A O 1
ATOM 651 N N . SER A 1 86 ? 16.531 -15.508 -26.922 1 68.94 86 SER A N 1
ATOM 652 C CA . SER A 1 86 ? 17.312 -16.734 -27.016 1 68.94 86 SER A CA 1
ATOM 653 C C . SER A 1 86 ? 16.562 -17.812 -27.781 1 68.94 86 SER A C 1
ATOM 655 O O . SER A 1 86 ? 15.344 -17.75 -27.938 1 68.94 86 SER A O 1
ATOM 657 N N . THR A 1 87 ? 17.266 -18.547 -28.5 1 76.88 87 THR A N 1
ATOM 658 C CA . THR A 1 87 ? 16.703 -19.734 -29.141 1 76.88 87 THR A CA 1
ATOM 659 C C . THR A 1 87 ? 15.906 -20.562 -28.156 1 76.88 87 THR A C 1
ATOM 661 O O . THR A 1 87 ? 15.031 -21.344 -28.547 1 76.88 87 THR A O 1
ATOM 664 N N . HIS A 1 88 ? 16.203 -20.219 -26.969 1 79.69 88 HIS A N 1
ATOM 665 C CA . HIS A 1 88 ? 15.516 -20.969 -25.922 1 79.69 88 HIS A CA 1
ATOM 666 C C . HIS A 1 88 ? 14.039 -20.578 -25.844 1 79.69 88 HIS A C 1
ATOM 668 O O . HIS A 1 88 ? 13.195 -21.406 -25.5 1 79.69 88 HIS A O 1
ATOM 674 N N . LEU A 1 89 ? 13.766 -19.422 -26.234 1 82.12 89 LEU A N 1
ATOM 675 C CA . LEU A 1 89 ? 12.367 -18.984 -26.219 1 82.12 89 LEU A CA 1
ATOM 676 C C . LEU A 1 89 ? 11.547 -19.766 -27.234 1 82.12 89 LEU A C 1
ATOM 678 O O . LEU A 1 89 ? 10.414 -20.156 -26.953 1 82.12 89 LEU A O 1
ATOM 682 N N . LEU A 1 90 ? 12.133 -19.969 -28.344 1 84.38 90 LEU A N 1
ATOM 683 C CA . LEU A 1 90 ? 11.43 -20.719 -29.375 1 84.38 90 LEU A CA 1
ATOM 684 C C . LEU A 1 90 ? 11.211 -22.172 -28.938 1 84.38 90 LEU A C 1
ATOM 686 O O . LEU A 1 90 ? 10.18 -22.766 -29.25 1 84.38 90 LEU A O 1
ATOM 690 N N . GLU A 1 91 ? 12.156 -22.672 -28.266 1 87.88 91 GLU A N 1
ATOM 691 C CA . GLU A 1 91 ? 12.039 -24.031 -27.766 1 87.88 91 GLU A CA 1
ATOM 692 C C . GLU A 1 91 ? 10.922 -24.141 -26.719 1 87.88 91 GLU A C 1
ATOM 694 O O . GLU A 1 91 ? 10.188 -25.141 -26.688 1 87.88 91 GLU A O 1
ATOM 699 N N . VAL A 1 92 ? 10.867 -23.188 -25.922 1 88.88 92 VAL A N 1
ATOM 700 C CA . VAL A 1 92 ? 9.836 -23.203 -24.891 1 88.88 92 VAL A CA 1
ATOM 701 C C . VAL A 1 92 ? 8.461 -23.078 -25.531 1 88.88 92 VAL A C 1
ATOM 703 O O . VAL A 1 92 ? 7.516 -23.766 -25.125 1 88.88 92 VAL A O 1
ATOM 706 N N . LEU A 1 93 ? 8.391 -22.25 -26.547 1 89.81 93 LEU A N 1
ATOM 707 C CA . LEU A 1 93 ? 7.117 -22.094 -27.234 1 89.81 93 LEU A CA 1
ATOM 708 C C . LEU A 1 93 ? 6.723 -23.391 -27.953 1 89.81 93 LEU A C 1
ATOM 710 O O . LEU A 1 93 ? 5.551 -23.766 -27.953 1 89.81 93 LEU A O 1
ATOM 714 N N . ALA A 1 94 ? 7.699 -23.984 -28.5 1 91.06 94 ALA A N 1
ATOM 715 C CA . ALA A 1 94 ? 7.445 -25.266 -29.125 1 91.06 94 ALA A CA 1
ATOM 716 C C . ALA A 1 94 ? 6.988 -26.297 -28.109 1 91.06 94 ALA A C 1
ATOM 718 O O . ALA A 1 94 ? 6.129 -27.141 -28.391 1 91.06 94 ALA A O 1
ATOM 719 N N . THR A 1 95 ? 7.598 -26.234 -27.016 1 92 95 THR A N 1
ATOM 720 C CA . THR A 1 95 ? 7.207 -27.141 -25.938 1 92 95 THR A CA 1
ATOM 721 C C . THR A 1 95 ? 5.766 -26.891 -25.516 1 92 95 THR A C 1
ATOM 723 O O . THR A 1 95 ? 5.016 -27.828 -25.25 1 92 95 THR A O 1
ATOM 726 N N . PHE A 1 96 ? 5.398 -25.672 -25.484 1 93.56 96 PHE A N 1
ATOM 727 C CA . PHE A 1 96 ? 4.02 -25.328 -25.156 1 93.56 96 PHE A CA 1
ATOM 728 C C . PHE A 1 96 ? 3.047 -25.953 -26.141 1 93.56 96 PHE A C 1
ATOM 730 O O . PHE A 1 96 ? 2.025 -26.516 -25.734 1 93.56 96 PHE A O 1
ATOM 737 N N . VAL A 1 97 ? 3.391 -25.891 -27.359 1 94.19 97 VAL A N 1
ATOM 738 C CA . VAL A 1 97 ? 2.531 -26.422 -28.406 1 94.19 97 VAL A CA 1
ATOM 739 C C . VAL A 1 97 ? 2.463 -27.938 -28.297 1 94.19 97 VAL A C 1
ATOM 741 O O . VAL A 1 97 ? 1.387 -28.531 -28.422 1 94.19 97 VAL A O 1
ATOM 744 N N . CYS A 1 98 ? 3.574 -28.547 -28.094 1 94.75 98 CYS A N 1
ATOM 745 C CA . CYS A 1 98 ? 3.617 -29.984 -27.953 1 94.75 98 CYS A CA 1
ATOM 746 C C . CYS A 1 98 ? 2.777 -30.453 -26.766 1 94.75 98 CYS A C 1
ATOM 748 O O . CYS A 1 98 ? 2.057 -31.438 -26.844 1 94.75 98 CYS A O 1
ATOM 750 N N . GLN A 1 99 ? 2.906 -29.75 -25.703 1 96.19 99 GLN A N 1
ATOM 751 C CA . GLN A 1 99 ? 2.133 -30.094 -24.516 1 96.19 99 GLN A CA 1
ATOM 752 C C . GLN A 1 99 ? 0.638 -29.922 -24.766 1 96.19 99 GLN A C 1
ATOM 754 O O . GLN A 1 99 ? -0.168 -30.75 -24.344 1 96.19 99 GLN A O 1
ATOM 759 N N . ALA A 1 100 ? 0.294 -28.891 -25.438 1 95.44 100 ALA A N 1
ATOM 760 C CA . ALA A 1 100 ? -1.109 -28.625 -25.734 1 95.44 100 ALA A CA 1
ATOM 761 C C . ALA A 1 100 ? -1.686 -29.703 -26.656 1 95.44 100 ALA A C 1
ATOM 763 O O . ALA A 1 100 ? -2.816 -30.156 -26.453 1 95.44 100 ALA A O 1
ATOM 764 N N . LEU A 1 101 ? -0.905 -30.062 -27.609 1 96.06 101 LEU A N 1
ATOM 765 C CA . LEU A 1 101 ? -1.345 -31.109 -28.516 1 96.06 101 LEU A CA 1
ATOM 766 C C . LEU A 1 101 ? -1.471 -32.438 -27.781 1 96.06 101 LEU A C 1
ATOM 768 O O . LEU A 1 101 ? -2.395 -33.219 -28.047 1 96.06 101 LEU A O 1
ATOM 772 N N . TYR A 1 102 ? -0.52 -32.688 -26.953 1 96.94 102 TYR A N 1
ATOM 773 C CA . TYR A 1 102 ? -0.57 -33.906 -26.172 1 96.94 102 TYR A CA 1
ATOM 774 C C . TYR A 1 102 ? -1.821 -33.938 -25.297 1 96.94 102 TYR A C 1
ATOM 776 O O . TYR A 1 102 ? -2.373 -35.031 -25.047 1 96.94 102 TYR A O 1
ATOM 784 N N . ALA A 1 103 ? -2.289 -32.812 -24.844 1 96.75 103 ALA A N 1
ATOM 785 C CA . ALA A 1 103 ? -3.451 -32.75 -23.969 1 96.75 103 ALA A CA 1
ATOM 786 C C . ALA A 1 103 ? -4.688 -33.312 -24.641 1 96.75 103 ALA A C 1
ATOM 788 O O . ALA A 1 103 ? -5.621 -33.75 -23.969 1 96.75 103 ALA A O 1
ATOM 789 N N . TYR A 1 104 ? -4.691 -33.375 -25.953 1 96.62 104 TYR A N 1
ATOM 790 C CA . TYR A 1 104 ? -5.828 -33.906 -26.688 1 96.62 104 TYR A CA 1
ATOM 791 C C . TYR A 1 104 ? -5.941 -35.438 -26.5 1 96.62 104 TYR A C 1
ATOM 793 O O . TYR A 1 104 ? -6.973 -36.031 -26.812 1 96.62 104 TYR A O 1
ATOM 801 N N . THR A 1 105 ? -4.906 -36.062 -25.969 1 96.38 105 THR A N 1
ATOM 802 C CA . THR A 1 105 ? -4.98 -37.5 -25.672 1 96.38 105 THR A CA 1
ATOM 803 C C . THR A 1 105 ? -6 -37.75 -24.578 1 96.38 105 THR A C 1
ATOM 805 O O . THR A 1 105 ? -6.395 -38.906 -24.359 1 96.38 105 THR A O 1
ATOM 808 N N . ALA A 1 106 ? -6.449 -36.688 -23.906 1 96.38 106 ALA A N 1
ATOM 809 C CA . ALA A 1 106 ? -7.496 -36.844 -22.906 1 96.38 106 ALA A CA 1
ATOM 810 C C . ALA A 1 106 ? -8.789 -37.344 -23.531 1 96.38 106 ALA A C 1
ATOM 812 O O . ALA A 1 106 ? -9.648 -37.906 -22.828 1 96.38 106 ALA A O 1
ATOM 813 N N . LEU A 1 107 ? -8.945 -37.219 -24.828 1 95.75 107 LEU A N 1
ATOM 814 C CA . LEU A 1 107 ? -10.141 -37.656 -25.531 1 95.75 107 LEU A CA 1
ATOM 815 C C . LEU A 1 107 ? -10.164 -39.188 -25.672 1 95.75 107 LEU A C 1
ATOM 817 O O . LEU A 1 107 ? -11.227 -39.781 -25.859 1 95.75 107 LEU A O 1
ATOM 821 N N . ILE A 1 108 ? -9.023 -39.844 -25.5 1 95.06 108 ILE A N 1
ATOM 822 C CA . ILE A 1 108 ? -8.891 -41.281 -25.719 1 95.06 108 ILE A CA 1
ATOM 823 C C . ILE A 1 108 ? -9.664 -42.031 -24.641 1 95.06 108 ILE A C 1
ATOM 825 O O . ILE A 1 108 ? -10.531 -42.875 -24.953 1 95.06 108 ILE A O 1
ATOM 829 N N . PRO A 1 109 ? -9.391 -41.781 -23.375 1 94.44 109 PRO A N 1
ATOM 830 C CA . PRO A 1 109 ? -10.172 -42.5 -22.359 1 94.44 109 PRO A CA 1
ATOM 831 C C . PRO A 1 109 ? -11.672 -42.219 -22.453 1 94.44 109 PRO A C 1
ATOM 833 O O . PRO A 1 109 ? -12.477 -43.125 -22.156 1 94.44 109 PRO A O 1
ATOM 836 N N . VAL A 1 110 ? -12.039 -41.062 -22.781 1 93.88 110 VAL A N 1
ATOM 837 C CA . VAL A 1 110 ? -13.453 -40.719 -22.922 1 93.88 110 VAL A CA 1
ATOM 838 C C . VAL A 1 110 ? -14.062 -41.5 -24.094 1 93.88 110 VAL A C 1
ATOM 840 O O . VAL A 1 110 ? -15.195 -41.969 -23.984 1 93.88 110 VAL A O 1
ATOM 843 N N . TYR A 1 111 ? -13.305 -41.562 -25.188 1 92.81 111 TYR A N 1
ATOM 844 C CA . TYR A 1 111 ? -13.742 -42.344 -26.328 1 92.81 111 TYR A CA 1
ATOM 845 C C . TYR A 1 111 ? -13.867 -43.844 -25.969 1 92.81 111 TYR A C 1
ATOM 847 O O . TYR A 1 111 ? -14.82 -44.5 -26.375 1 92.81 111 TYR A O 1
ATOM 855 N N . MET A 1 112 ? -12.969 -44.344 -25.234 1 92.94 112 MET A N 1
ATOM 856 C CA . MET A 1 112 ? -12.969 -45.719 -24.797 1 92.94 112 MET A CA 1
ATOM 857 C C . MET A 1 112 ? -14.211 -46.031 -23.984 1 92.94 112 MET A C 1
ATOM 859 O O . MET A 1 112 ? -14.773 -47.125 -24.078 1 92.94 112 MET A O 1
ATOM 863 N N . ALA A 1 113 ? -14.648 -45.156 -23.219 1 91.12 113 ALA A N 1
ATOM 864 C CA . ALA A 1 113 ? -15.82 -45.375 -22.359 1 91.12 113 ALA A CA 1
ATOM 865 C C . ALA A 1 113 ? -17.078 -45.531 -23.203 1 91.12 113 ALA A C 1
ATOM 867 O O . ALA A 1 113 ? -18.047 -46.156 -22.766 1 91.12 113 ALA A O 1
ATOM 868 N N . GLY A 1 114 ? -17.109 -45 -24.375 1 88 114 GLY A N 1
ATOM 869 C CA . GLY A 1 114 ? -18.281 -45.094 -25.25 1 88 114 GLY A CA 1
ATOM 870 C C . GLY A 1 114 ? -18.25 -46.312 -26.156 1 88 114 GLY A C 1
ATOM 871 O O . GLY A 1 114 ? -19.234 -46.625 -26.828 1 88 114 GLY A O 1
ATOM 872 N N . THR A 1 115 ? -17.141 -47 -26.094 1 88.75 115 THR A N 1
ATOM 873 C CA . THR A 1 115 ? -17 -48.156 -26.969 1 88.75 115 THR A CA 1
ATOM 874 C C . THR A 1 115 ? -17.203 -49.438 -26.188 1 88.75 115 THR A C 1
ATOM 876 O O . THR A 1 115 ? -16.625 -49.625 -25.109 1 88.75 115 THR A O 1
ATOM 879 N N . LYS A 1 116 ? -18.031 -50.344 -26.516 1 82.88 116 LYS A N 1
ATOM 880 C CA . LYS A 1 116 ? -18.469 -51.562 -25.828 1 82.88 116 LYS A CA 1
ATOM 881 C C . LYS A 1 116 ? -17.266 -52.438 -25.453 1 82.88 116 LYS A C 1
ATOM 883 O O . LYS A 1 116 ? -17.203 -52.969 -24.328 1 82.88 116 LYS A O 1
ATOM 888 N N . GLY A 1 117 ? -16.297 -52.688 -26.219 1 80.56 117 GLY A N 1
ATOM 889 C CA . GLY A 1 117 ? -15.195 -53.594 -25.953 1 80.56 117 GLY A CA 1
ATOM 890 C C . GLY A 1 117 ? -14.109 -52.969 -25.094 1 80.56 117 GLY A C 1
ATOM 891 O O . GLY A 1 117 ? -13.297 -53.688 -24.5 1 80.56 117 GLY A O 1
ATOM 892 N N . LEU A 1 118 ? -14.133 -51.75 -24.828 1 85.12 118 LEU A N 1
ATOM 893 C CA . LEU A 1 118 ? -13.055 -51.062 -24.125 1 85.12 118 LEU A CA 1
ATOM 894 C C . LEU A 1 118 ? -13.594 -50.281 -22.938 1 85.12 118 LEU A C 1
ATOM 896 O O . LEU A 1 118 ? -12.891 -49.469 -22.359 1 85.12 118 LEU A O 1
ATOM 900 N N . SER A 1 119 ? -14.742 -50.625 -22.578 1 84.12 119 SER A N 1
ATOM 901 C CA . SER A 1 119 ? -15.438 -49.812 -21.578 1 84.12 119 SER A CA 1
ATOM 902 C C . SER A 1 119 ? -15.141 -50.281 -20.172 1 84.12 119 SER A C 1
ATOM 904 O O . SER A 1 119 ? -15.711 -49.781 -19.203 1 84.12 119 SER A O 1
ATOM 906 N N . ASN A 1 120 ? -14.148 -51.125 -20.094 1 88.06 120 ASN A N 1
ATOM 907 C CA . ASN A 1 120 ? -13.773 -51.594 -18.75 1 88.06 120 ASN A CA 1
ATOM 908 C C . ASN A 1 120 ? -13.172 -50.438 -17.938 1 88.06 120 ASN A C 1
ATOM 910 O O . ASN A 1 120 ? -12.258 -49.75 -18.391 1 88.06 120 ASN A O 1
ATOM 914 N N . ARG A 1 121 ? -13.672 -50.25 -16.719 1 86.38 121 ARG A N 1
ATOM 915 C CA . ARG A 1 121 ? -13.289 -49.125 -15.852 1 86.38 121 ARG A CA 1
ATOM 916 C C . ARG A 1 121 ? -11.805 -49.188 -15.508 1 86.38 121 ARG A C 1
ATOM 918 O O . ARG A 1 121 ? -11.133 -48.156 -15.453 1 86.38 121 ARG A O 1
ATOM 925 N N . LEU A 1 122 ? -11.328 -50.25 -15.281 1 88.94 122 LEU A N 1
ATOM 926 C CA . LEU A 1 122 ? -9.93 -50.438 -14.914 1 88.94 122 LEU A CA 1
ATOM 927 C C . LEU A 1 122 ? -9.008 -50.062 -16.062 1 88.94 122 LEU A C 1
ATOM 929 O O . LEU A 1 122 ? -8 -49.375 -15.867 1 88.94 122 LEU A O 1
ATOM 933 N N . ILE A 1 123 ? -9.352 -50.5 -17.234 1 90.62 123 ILE A N 1
ATOM 934 C CA . ILE A 1 123 ? -8.539 -50.219 -18.406 1 90.62 123 ILE A CA 1
ATOM 935 C C . ILE A 1 123 ? -8.539 -48.719 -18.672 1 90.62 123 ILE A C 1
ATOM 937 O O . ILE A 1 123 ? -7.5 -48.125 -18.984 1 90.62 123 ILE A O 1
ATOM 941 N N . ILE A 1 124 ? -9.664 -48.125 -18.531 1 92.31 124 ILE A N 1
ATOM 942 C CA . ILE A 1 124 ? -9.797 -46.688 -18.75 1 92.31 124 ILE A CA 1
ATOM 943 C C . ILE A 1 124 ? -8.953 -45.938 -17.734 1 92.31 124 ILE A C 1
ATOM 945 O O . ILE A 1 124 ? -8.25 -44.969 -18.094 1 92.31 124 ILE A O 1
ATOM 949 N N . ASN A 1 125 ? -9.008 -46.375 -16.531 1 90.56 125 ASN A N 1
ATOM 950 C CA . ASN A 1 125 ? -8.227 -45.719 -15.484 1 90.56 125 ASN A CA 1
ATOM 951 C C . ASN A 1 125 ? -6.727 -45.875 -15.719 1 90.56 125 ASN A C 1
ATOM 953 O O . ASN A 1 125 ? -5.953 -44.938 -15.469 1 90.56 125 ASN A O 1
ATOM 957 N N . ILE A 1 126 ? -6.352 -46.969 -16.156 1 90.94 126 ILE A N 1
ATOM 958 C CA . ILE A 1 126 ? -4.945 -47.219 -16.438 1 90.94 126 ILE A CA 1
ATOM 959 C C . ILE A 1 126 ? -4.477 -46.344 -17.578 1 90.94 126 ILE A C 1
ATOM 961 O O . ILE A 1 126 ? -3.41 -45.719 -17.484 1 90.94 126 ILE A O 1
ATOM 965 N N . VAL A 1 127 ? -5.277 -46.25 -18.578 1 91.5 127 VAL A N 1
ATOM 966 C CA . VAL A 1 127 ? -4.922 -45.406 -19.719 1 91.5 127 VAL A CA 1
ATOM 967 C C . VAL A 1 127 ? -4.863 -43.938 -19.312 1 91.5 127 VAL A C 1
ATOM 969 O O . VAL A 1 127 ? -3.918 -43.219 -19.656 1 91.5 127 VAL A O 1
ATOM 972 N N . HIS A 1 128 ? -5.863 -43.531 -18.609 1 91.75 128 HIS A N 1
ATOM 973 C CA . HIS A 1 128 ? -5.965 -42.156 -18.125 1 91.75 128 HIS A CA 1
ATOM 974 C C . HIS A 1 128 ? -4.734 -41.781 -17.312 1 91.75 128 HIS A C 1
ATOM 976 O O . HIS A 1 128 ? -4.102 -40.75 -17.594 1 91.75 128 HIS A O 1
ATOM 982 N N . HIS A 1 129 ? -4.316 -42.562 -16.375 1 92.31 129 HIS A N 1
ATOM 983 C CA . HIS A 1 129 ? -3.199 -42.25 -15.492 1 92.31 129 HIS A CA 1
ATOM 984 C C . HIS A 1 129 ? -1.865 -42.375 -16.219 1 92.31 129 HIS A C 1
ATOM 986 O O . HIS A 1 129 ? -0.915 -41.656 -15.93 1 92.31 129 HIS A O 1
ATOM 992 N N . THR A 1 130 ? -1.824 -43.281 -17.141 1 92.31 130 THR A N 1
ATOM 993 C CA . THR A 1 130 ? -0.606 -43.438 -17.938 1 92.31 130 THR A CA 1
ATOM 994 C C . THR A 1 130 ? -0.364 -42.219 -18.797 1 92.31 130 THR A C 1
ATOM 996 O O . THR A 1 130 ? 0.759 -41.688 -18.875 1 92.31 130 THR A O 1
ATOM 999 N N . LEU A 1 131 ? -1.407 -41.75 -19.438 1 94.25 131 LEU A N 1
ATOM 1000 C CA . LEU A 1 131 ? -1.28 -40.594 -20.297 1 94.25 131 LEU A CA 1
ATOM 1001 C C . LEU A 1 131 ? -0.861 -39.375 -19.469 1 94.25 131 LEU A C 1
ATOM 1003 O O . LEU A 1 131 ? -0.01 -38.594 -19.906 1 94.25 131 LEU A O 1
ATOM 1007 N N . GLN A 1 132 ? -1.418 -39.188 -18.359 1 94.38 132 GLN A N 1
ATOM 1008 C CA . GLN A 1 132 ? -1.067 -38.094 -17.5 1 94.38 132 GLN A CA 1
ATOM 1009 C C . GLN A 1 132 ? 0.371 -38.188 -17 1 94.38 132 GLN A C 1
ATOM 1011 O O . GLN A 1 132 ? 1.099 -37.219 -16.938 1 94.38 132 GLN A O 1
ATOM 1016 N N . SER A 1 133 ? 0.761 -39.375 -16.641 1 93.25 133 SER A N 1
ATOM 1017 C CA . SER A 1 133 ? 2.121 -39.625 -16.172 1 93.25 133 SER A CA 1
ATOM 1018 C C . SER A 1 133 ? 3.143 -39.344 -17.266 1 93.25 133 SER A C 1
ATOM 1020 O O . SER A 1 133 ? 4.234 -38.844 -17 1 93.25 133 SER A O 1
ATOM 1022 N N . LEU A 1 134 ? 2.812 -39.719 -18.422 1 93.12 134 LEU A N 1
ATOM 1023 C CA . LEU A 1 134 ? 3.705 -39.5 -19.547 1 93.12 134 LEU A CA 1
ATOM 1024 C C . LEU A 1 134 ? 3.9 -38 -19.797 1 93.12 134 LEU A C 1
ATOM 1026 O O . LEU A 1 134 ? 5.016 -37.562 -20.078 1 93.12 134 LEU A O 1
ATOM 1030 N N . LEU A 1 135 ? 2.812 -37.281 -19.734 1 94.5 135 LEU A N 1
ATOM 1031 C CA . LEU A 1 135 ? 2.93 -35.812 -19.891 1 94.5 135 LEU A CA 1
ATOM 1032 C C . LEU A 1 135 ? 3.844 -35.219 -18.828 1 94.5 135 LEU A C 1
ATOM 1034 O O . LEU A 1 135 ? 4.723 -34.406 -19.125 1 94.5 135 LEU A O 1
ATOM 1038 N N . PHE A 1 136 ? 3.645 -35.594 -17.641 1 93 136 PHE A N 1
ATOM 1039 C CA . PHE A 1 136 ? 4.441 -35.094 -16.516 1 93 136 PHE A CA 1
ATOM 1040 C C . PHE A 1 136 ? 5.902 -35.5 -16.672 1 93 136 PHE A C 1
ATOM 1042 O O . PHE A 1 136 ? 6.801 -34.656 -16.547 1 93 136 PHE A O 1
ATOM 1049 N N . PHE A 1 137 ? 6.113 -36.75 -17 1 89.62 137 PHE A N 1
ATOM 1050 C CA . PHE A 1 137 ? 7.453 -37.312 -17.125 1 89.62 137 PHE A CA 1
ATOM 1051 C C . PHE A 1 137 ? 8.227 -36.625 -18.25 1 89.62 137 PHE A C 1
ATOM 1053 O O . PHE A 1 137 ? 9.367 -36.219 -18.062 1 89.62 137 PHE A O 1
ATOM 1060 N N . PHE A 1 138 ? 7.664 -36.531 -19.359 1 91.44 138 PHE A N 1
ATOM 1061 C CA . PHE A 1 138 ? 8.367 -35.969 -20.516 1 91.44 138 PHE A CA 1
ATOM 1062 C C . PHE A 1 138 ? 8.594 -34.469 -20.344 1 91.44 138 PHE A C 1
ATOM 1064 O O . PHE A 1 138 ? 9.602 -33.938 -20.797 1 91.44 138 PHE A O 1
ATOM 1071 N N . THR A 1 139 ? 7.625 -33.781 -19.656 1 91.62 139 THR A N 1
ATOM 1072 C CA . THR A 1 139 ? 7.852 -32.375 -19.344 1 91.62 139 THR A CA 1
ATOM 1073 C C . THR A 1 139 ? 9.102 -32.219 -18.484 1 91.62 139 THR A C 1
ATOM 1075 O O . THR A 1 139 ? 9.953 -31.359 -18.781 1 91.62 139 THR A O 1
ATOM 1078 N N . ILE A 1 140 ? 9.281 -33.031 -17.484 1 88.19 140 ILE A N 1
ATOM 1079 C CA . ILE A 1 140 ? 10.414 -32.938 -16.578 1 88.19 140 ILE A CA 1
ATOM 1080 C C . ILE A 1 140 ? 11.695 -33.312 -17.312 1 88.19 140 ILE A C 1
ATOM 1082 O O . ILE A 1 140 ? 12.711 -32.625 -17.188 1 88.19 140 ILE A O 1
ATOM 1086 N N . VAL A 1 141 ? 11.648 -34.375 -18.062 1 86.62 141 VAL A N 1
ATOM 1087 C CA . VAL A 1 141 ? 12.82 -34.844 -18.781 1 86.62 141 VAL A CA 1
ATOM 1088 C C . VAL A 1 141 ? 13.305 -33.781 -19.75 1 86.62 141 VAL A C 1
ATOM 1090 O O . VAL A 1 141 ? 14.5 -33.531 -19.891 1 86.62 141 VAL A O 1
ATOM 1093 N N . PHE A 1 142 ? 12.359 -33.219 -20.406 1 89.44 142 PHE A N 1
ATOM 1094 C CA . PHE A 1 142 ? 12.711 -32.188 -21.391 1 89.44 142 PHE A CA 1
ATOM 1095 C C . PHE A 1 142 ? 13.344 -30.969 -20.719 1 89.44 142 PHE A C 1
ATOM 1097 O O . PHE A 1 142 ? 14.289 -30.375 -21.25 1 89.44 142 PHE A O 1
ATOM 1104 N N . ILE A 1 143 ? 12.82 -30.578 -19.609 1 88.44 143 ILE A N 1
ATOM 1105 C CA . ILE A 1 143 ? 13.344 -29.438 -18.875 1 88.44 143 ILE A CA 1
ATOM 1106 C C . ILE A 1 143 ? 14.773 -29.719 -18.422 1 88.44 143 ILE A C 1
ATOM 1108 O O . ILE A 1 143 ? 15.656 -28.875 -18.547 1 88.44 143 ILE A O 1
ATOM 1112 N N . VAL A 1 144 ? 15.023 -30.922 -17.938 1 84.06 144 VAL A N 1
ATOM 1113 C CA . VAL A 1 144 ? 16.344 -31.297 -17.422 1 84.06 144 VAL A CA 1
ATOM 1114 C C . VAL A 1 144 ? 17.312 -31.484 -18.594 1 84.06 144 VAL A C 1
ATOM 1116 O O . VAL A 1 144 ? 18.469 -31.078 -18.5 1 84.06 144 VAL A O 1
ATOM 1119 N N . TRP A 1 145 ? 16.844 -32 -19.656 1 85.94 145 TRP A N 1
ATOM 1120 C CA . TRP A 1 145 ? 17.688 -32.312 -20.797 1 85.94 145 TRP A CA 1
ATOM 1121 C C . TRP A 1 145 ? 18.125 -31.016 -21.516 1 85.94 145 TRP A C 1
ATOM 1123 O O . TRP A 1 145 ? 19.281 -30.891 -21.922 1 85.94 145 TRP A O 1
ATOM 1133 N N . ARG A 1 146 ? 17.312 -30.094 -21.672 1 86.5 146 ARG A N 1
ATOM 1134 C CA . ARG A 1 146 ? 17.594 -28.891 -22.422 1 86.5 146 ARG A CA 1
ATOM 1135 C C . ARG A 1 146 ? 18.297 -27.844 -21.562 1 86.5 146 ARG A C 1
ATOM 1137 O O . ARG A 1 146 ? 18.844 -26.875 -22.062 1 86.5 146 ARG A O 1
ATOM 1144 N N . ASP A 1 147 ? 18.297 -28 -20.266 1 81.69 147 ASP A N 1
ATOM 1145 C CA . ASP A 1 147 ? 18.969 -27.125 -19.328 1 81.69 147 ASP A CA 1
ATOM 1146 C C . ASP A 1 147 ? 18.562 -25.672 -19.547 1 81.69 147 ASP A C 1
ATOM 1148 O O . ASP A 1 147 ? 19.406 -24.797 -19.734 1 81.69 147 ASP A O 1
ATOM 1152 N N . TRP A 1 148 ? 17.297 -25.438 -19.594 1 82.12 148 TRP A N 1
ATOM 1153 C CA . TRP A 1 148 ? 16.719 -24.109 -19.781 1 82.12 148 TRP A CA 1
ATOM 1154 C C . TRP A 1 148 ? 17 -23.219 -18.578 1 82.12 148 TRP A C 1
ATOM 1156 O O . TRP A 1 148 ? 17.344 -23.719 -17.5 1 82.12 148 TRP A O 1
ATOM 1166 N N . ASN A 1 149 ? 17 -21.906 -18.875 1 78.69 149 ASN A N 1
ATOM 1167 C CA . ASN A 1 149 ? 17.047 -20.984 -17.734 1 78.69 149 ASN A CA 1
ATOM 1168 C C . ASN A 1 149 ? 15.844 -21.172 -16.812 1 78.69 149 ASN A C 1
ATOM 1170 O O . ASN A 1 149 ? 14.867 -21.812 -17.188 1 78.69 149 ASN A O 1
ATOM 1174 N N . LEU A 1 150 ? 15.906 -20.625 -15.688 1 78.12 150 LEU A N 1
ATOM 1175 C CA . LEU A 1 150 ? 14.938 -20.844 -14.617 1 78.12 150 LEU A CA 1
ATOM 1176 C C . LEU A 1 150 ? 13.539 -20.422 -15.055 1 78.12 150 LEU A C 1
ATOM 1178 O O . LEU A 1 150 ? 12.57 -21.141 -14.805 1 78.12 150 LEU A O 1
ATOM 1182 N N . ILE A 1 151 ? 13.43 -19.344 -15.641 1 78.25 151 ILE A N 1
ATOM 1183 C CA . ILE A 1 151 ? 12.125 -18.828 -16.016 1 78.25 151 ILE A CA 1
ATOM 1184 C C . ILE A 1 151 ? 11.477 -19.75 -17.062 1 78.25 151 ILE A C 1
ATOM 1186 O O . ILE A 1 151 ? 10.289 -20.047 -16.969 1 78.25 151 ILE A O 1
ATOM 1190 N N . HIS A 1 152 ? 12.266 -20.172 -18.016 1 84.75 152 HIS A N 1
ATOM 1191 C CA . HIS A 1 152 ? 11.773 -21.078 -19.047 1 84.75 152 HIS A CA 1
ATOM 1192 C C . HIS A 1 152 ? 11.375 -22.422 -18.453 1 84.75 152 HIS A C 1
ATOM 1194 O O . HIS A 1 152 ? 10.336 -22.984 -18.812 1 84.75 152 HIS A O 1
ATOM 1200 N N . ALA A 1 153 ? 12.219 -22.859 -17.609 1 86.88 153 ALA A N 1
ATOM 1201 C CA . ALA A 1 153 ? 11.969 -24.156 -16.984 1 86.88 153 ALA A CA 1
ATOM 1202 C C . ALA A 1 153 ? 10.672 -24.141 -16.172 1 86.88 153 ALA A C 1
ATOM 1204 O O . ALA A 1 153 ? 9.844 -25.031 -16.297 1 86.88 153 ALA A O 1
ATOM 1205 N N . ILE A 1 154 ? 10.5 -23.109 -15.406 1 87.06 154 ILE A N 1
ATOM 1206 C CA . ILE A 1 154 ? 9.336 -23.031 -14.539 1 87.06 154 ILE A CA 1
ATOM 1207 C C . ILE A 1 154 ? 8.078 -22.812 -15.383 1 87.06 154 ILE A C 1
ATOM 1209 O O . ILE A 1 154 ? 7.016 -23.359 -15.07 1 87.06 154 ILE A O 1
ATOM 1213 N N . SER A 1 155 ? 8.172 -22.078 -16.391 1 88.06 155 SER A N 1
ATOM 1214 C CA . SER A 1 155 ? 7.02 -21.812 -17.25 1 88.06 155 SER A CA 1
ATOM 1215 C C . SER A 1 155 ? 6.535 -23.109 -17.922 1 88.06 155 SER A C 1
ATOM 1217 O O . SER A 1 155 ? 5.332 -23.359 -17.984 1 88.06 155 SER A O 1
ATOM 1219 N N . ALA A 1 156 ? 7.473 -23.844 -18.422 1 91.12 156 ALA A N 1
ATOM 1220 C CA . ALA A 1 156 ? 7.121 -25.109 -19.062 1 91.12 156 ALA A CA 1
ATOM 1221 C C . ALA A 1 156 ? 6.508 -26.078 -18.047 1 91.12 156 ALA A C 1
ATOM 1223 O O . ALA A 1 156 ? 5.566 -26.812 -18.375 1 91.12 156 ALA A O 1
ATOM 1224 N N . PHE A 1 157 ? 7.098 -26.062 -16.953 1 92.69 157 PHE A N 1
ATOM 1225 C CA . PHE A 1 157 ? 6.598 -26.953 -15.906 1 92.69 157 PHE A CA 1
ATOM 1226 C C . PHE A 1 157 ? 5.172 -26.578 -15.508 1 92.69 157 PHE A C 1
ATOM 1228 O O . PHE A 1 157 ? 4.309 -27.438 -15.398 1 92.69 157 PHE A O 1
ATOM 1235 N N . ILE A 1 158 ? 4.93 -25.328 -15.266 1 92.31 158 ILE A N 1
ATOM 1236 C CA . ILE A 1 158 ? 3.613 -24.859 -14.852 1 92.31 158 ILE A CA 1
ATOM 1237 C C . ILE A 1 158 ? 2.594 -25.141 -15.953 1 92.31 158 ILE A C 1
ATOM 1239 O O . ILE A 1 158 ? 1.475 -25.578 -15.672 1 92.31 158 ILE A O 1
ATOM 1243 N N . GLU A 1 159 ? 2.947 -24.953 -17.156 1 94 159 GLU A N 1
ATOM 1244 C CA . GLU A 1 159 ? 2.057 -25.266 -18.266 1 94 159 GLU A CA 1
ATOM 1245 C C . GLU A 1 159 ? 1.71 -26.75 -18.312 1 94 159 GLU A C 1
ATOM 1247 O O . GLU A 1 159 ? 0.552 -27.125 -18.516 1 94 159 GLU A O 1
ATOM 1252 N N . GLY A 1 160 ? 2.73 -27.484 -18.156 1 94 160 GLY A N 1
ATOM 1253 C CA . GLY A 1 160 ? 2.494 -28.922 -18.109 1 94 160 GLY A CA 1
ATOM 1254 C C . GLY A 1 160 ? 1.541 -29.328 -17 1 94 160 GLY A C 1
ATOM 1255 O O . GLY A 1 160 ? 0.664 -30.172 -17.203 1 94 160 GLY A O 1
ATOM 1256 N N . LEU A 1 161 ? 1.72 -28.719 -15.914 1 94.5 161 LEU A N 1
ATOM 1257 C CA . LEU A 1 161 ? 0.873 -29.047 -14.766 1 94.5 161 LEU A CA 1
ATOM 1258 C C . LEU A 1 161 ? -0.563 -28.594 -15.008 1 94.5 161 LEU A C 1
ATOM 1260 O O . LEU A 1 161 ? -1.51 -29.281 -14.633 1 94.5 161 LEU A O 1
ATOM 1264 N N . VAL A 1 162 ? -0.735 -27.438 -15.523 1 96 162 VAL A N 1
ATOM 1265 C CA . VAL A 1 162 ? -2.059 -26.891 -15.828 1 96 162 VAL A CA 1
ATOM 1266 C C . VAL A 1 162 ? -2.795 -27.844 -16.781 1 96 162 VAL A C 1
ATOM 1268 O O . VAL A 1 162 ? -3.949 -28.203 -16.531 1 96 162 VAL A O 1
ATOM 1271 N N . LEU A 1 163 ? -2.145 -28.297 -17.828 1 96.81 163 LEU A N 1
ATOM 1272 C CA . LEU A 1 163 ? -2.76 -29.172 -18.812 1 96.81 163 LEU A CA 1
ATOM 1273 C C . LEU A 1 163 ? -3.068 -30.531 -18.203 1 96.81 163 LEU A C 1
ATOM 1275 O O . LEU A 1 163 ? -4.086 -31.156 -18.531 1 96.81 163 LEU A O 1
ATOM 1279 N N . LEU A 1 164 ? -2.16 -30.922 -17.359 1 96.19 164 LEU A N 1
ATOM 1280 C CA . LEU A 1 164 ? -2.391 -32.188 -16.656 1 96.19 164 LEU A CA 1
ATOM 1281 C C . LEU A 1 164 ? -3.666 -32.125 -15.828 1 96.19 164 LEU A C 1
ATOM 1283 O O . LEU A 1 164 ? -4.477 -33.031 -15.852 1 96.19 164 LEU A O 1
ATOM 1287 N N . MET A 1 165 ? -3.838 -31.094 -15.078 1 96.94 165 MET A N 1
ATOM 1288 C CA . MET A 1 165 ? -5.031 -30.906 -14.258 1 96.94 165 MET A CA 1
ATOM 1289 C C . MET A 1 165 ? -6.281 -30.797 -15.125 1 96.94 165 MET A C 1
ATOM 1291 O O . MET A 1 165 ? -7.324 -31.375 -14.789 1 96.94 165 MET A O 1
ATOM 1295 N N . LYS A 1 166 ? -6.172 -30.141 -16.172 1 97.31 166 LYS A N 1
ATOM 1296 C CA . LYS A 1 166 ? -7.312 -29.984 -17.078 1 97.31 166 LYS A CA 1
ATOM 1297 C C . LYS A 1 166 ? -7.703 -31.328 -17.703 1 97.31 166 LYS A C 1
ATOM 1299 O O . LYS A 1 166 ? -8.891 -31.641 -17.812 1 97.31 166 LYS A O 1
ATOM 1304 N N . MET A 1 167 ? -6.695 -32.094 -18.125 1 97.19 167 MET A N 1
ATOM 1305 C CA . MET A 1 167 ? -6.961 -33.406 -18.672 1 97.19 167 MET A CA 1
ATOM 1306 C C . MET A 1 167 ? -7.703 -34.281 -17.656 1 97.19 167 MET A C 1
ATOM 1308 O O . MET A 1 167 ? -8.711 -34.906 -18 1 97.19 167 MET A O 1
ATOM 1312 N N . HIS A 1 168 ? -7.16 -34.219 -16.484 1 95.88 168 HIS A N 1
ATOM 1313 C CA . HIS A 1 168 ? -7.746 -35.031 -15.43 1 95.88 168 HIS A CA 1
ATOM 1314 C C . HIS A 1 168 ? -9.203 -34.656 -15.18 1 95.88 168 HIS A C 1
ATOM 1316 O O . HIS A 1 168 ? -10.07 -35.5 -15.094 1 95.88 168 HIS A O 1
ATOM 1322 N N . SER A 1 169 ? -9.438 -33.406 -15.023 1 96.38 169 SER A N 1
ATOM 1323 C CA . SER A 1 169 ? -10.781 -32.938 -14.734 1 96.38 169 SER A CA 1
ATOM 1324 C C . SER A 1 169 ? -11.75 -33.25 -15.859 1 96.38 169 SER A C 1
ATOM 1326 O O . SER A 1 169 ? -12.883 -33.688 -15.609 1 96.38 169 SER A O 1
ATOM 1328 N N . TYR A 1 170 ? -11.312 -33.062 -17.062 1 96.31 170 TYR A N 1
ATOM 1329 C CA . TYR A 1 170 ? -12.156 -33.344 -18.219 1 96.31 170 TYR A CA 1
ATOM 1330 C C . TYR A 1 170 ? -12.562 -34.812 -18.266 1 96.31 170 TYR A C 1
ATOM 1332 O O . TYR A 1 170 ? -13.742 -35.125 -18.422 1 96.31 170 TYR A O 1
ATOM 1340 N N . ILE A 1 171 ? -11.648 -35.719 -18.141 1 95.12 171 ILE A N 1
ATOM 1341 C CA . ILE A 1 171 ? -11.891 -37.156 -18.25 1 95.12 171 ILE A CA 1
ATOM 1342 C C . ILE A 1 171 ? -12.82 -37.594 -17.109 1 95.12 171 ILE A C 1
ATOM 1344 O O . ILE A 1 171 ? -13.844 -38.219 -17.359 1 95.12 171 ILE A O 1
ATOM 1348 N N . ARG A 1 172 ? -12.453 -37.156 -15.938 1 92.75 172 ARG A N 1
ATOM 1349 C CA . ARG A 1 172 ? -13.227 -37.594 -14.773 1 92.75 172 ARG A CA 1
ATOM 1350 C C . ARG A 1 172 ? -14.656 -37.094 -14.844 1 92.75 172 ARG A C 1
ATOM 1352 O O . ARG A 1 172 ? -15.602 -37.812 -14.523 1 92.75 172 ARG A O 1
ATOM 1359 N N . THR A 1 173 ? -14.844 -35.844 -15.203 1 93.19 173 THR A N 1
ATOM 1360 C CA . THR A 1 173 ? -16.172 -35.25 -15.273 1 93.19 173 THR A CA 1
ATOM 1361 C C . THR A 1 173 ? -17 -35.906 -16.375 1 93.19 173 THR A C 1
ATOM 1363 O O . THR A 1 173 ? -18.172 -36.219 -16.172 1 93.19 173 THR A O 1
ATOM 1366 N N . LYS A 1 174 ? -16.438 -36.125 -17.531 1 93.88 174 LYS A N 1
ATOM 1367 C CA . LYS A 1 174 ? -17.141 -36.75 -18.641 1 93.88 174 LYS A CA 1
ATOM 1368 C C . LYS A 1 174 ? -17.547 -38.188 -18.312 1 93.88 174 LYS A C 1
ATOM 1370 O O . LYS A 1 174 ? -18.656 -38.625 -18.656 1 93.88 174 LYS A O 1
ATOM 1375 N N . LEU A 1 175 ? -16.656 -38.875 -17.672 1 91.44 175 LEU A N 1
ATOM 1376 C CA . LEU A 1 175 ? -16.953 -40.25 -17.281 1 91.44 175 LEU A CA 1
ATOM 1377 C C . LEU A 1 175 ? -18.078 -40.281 -16.234 1 91.44 175 LEU A C 1
ATOM 1379 O O . LEU A 1 175 ? -18.938 -41.156 -16.266 1 91.44 175 LEU A O 1
ATOM 1383 N N . GLU A 1 176 ? -18 -39.375 -15.344 1 89.81 176 GLU A N 1
ATOM 1384 C CA . GLU A 1 176 ? -19.047 -39.281 -14.328 1 89.81 176 GLU A CA 1
ATOM 1385 C C . GLU A 1 176 ? -20.391 -38.938 -14.938 1 89.81 176 GLU A C 1
ATOM 1387 O O . GLU A 1 176 ? -21.422 -39.5 -14.547 1 89.81 176 GLU A O 1
ATOM 1392 N N . ILE A 1 177 ? -20.406 -38.031 -15.812 1 90.88 177 ILE A N 1
ATOM 1393 C CA . ILE A 1 177 ? -21.625 -37.656 -16.5 1 90.88 177 ILE A CA 1
ATOM 1394 C C . ILE A 1 177 ? -22.188 -38.844 -17.281 1 90.88 177 ILE A C 1
ATOM 1396 O O . ILE A 1 177 ? -23.391 -39.094 -17.25 1 90.88 177 ILE A O 1
ATOM 1400 N N . ALA A 1 178 ? -21.344 -39.531 -17.938 1 90 178 ALA A N 1
ATOM 1401 C CA . ALA A 1 178 ? -21.734 -40.688 -18.719 1 90 178 ALA A CA 1
ATOM 1402 C C . ALA A 1 178 ? -22.328 -41.781 -17.812 1 90 178 ALA A C 1
ATOM 1404 O O . ALA A 1 178 ? -23.312 -42.438 -18.172 1 90 178 ALA A O 1
ATOM 1405 N N . ARG A 1 179 ? -21.734 -41.969 -16.719 1 87.19 179 ARG A N 1
ATOM 1406 C CA . ARG A 1 179 ? -22.203 -42.969 -15.766 1 87.19 179 ARG A CA 1
ATOM 1407 C C . ARG A 1 179 ? -23.578 -42.594 -15.195 1 87.19 179 ARG A C 1
ATOM 1409 O O . ARG A 1 179 ? -24.453 -43.438 -15.062 1 87.19 179 ARG A O 1
ATOM 1416 N N . THR A 1 180 ? -23.688 -41.375 -14.836 1 89.38 180 THR A N 1
ATOM 1417 C CA . THR A 1 180 ? -24.922 -40.906 -14.234 1 89.38 180 THR A CA 1
ATOM 1418 C C . THR A 1 180 ? -26.047 -40.906 -15.266 1 89.38 180 THR A C 1
ATOM 1420 O O . THR A 1 180 ? -27.203 -41.25 -14.945 1 89.38 180 THR A O 1
ATOM 1423 N N . ALA A 1 181 ? -25.734 -40.562 -16.484 1 90.5 181 ALA A N 1
ATOM 1424 C CA . ALA A 1 181 ? -26.734 -40.5 -17.547 1 90.5 181 ALA A CA 1
ATOM 1425 C C . ALA A 1 181 ? -26.922 -41.844 -18.219 1 90.5 181 ALA A C 1
ATOM 1427 O O . ALA A 1 181 ? -27.859 -42.062 -18.984 1 90.5 181 ALA A O 1
ATOM 1428 N N . ASN A 1 182 ? -26.188 -42.781 -17.953 1 88.44 182 ASN A N 1
ATOM 1429 C CA . ASN A 1 182 ? -26.203 -44.094 -18.562 1 88.44 182 ASN A CA 1
ATOM 1430 C C . ASN A 1 182 ? -26.188 -44 -20.094 1 88.44 182 ASN A C 1
ATOM 1432 O O . ASN A 1 182 ? -26.984 -44.656 -20.766 1 88.44 182 ASN A O 1
ATOM 1436 N N . LYS A 1 183 ? -25.453 -43.094 -20.594 1 88.5 183 LYS A N 1
ATOM 1437 C CA . LYS A 1 183 ? -25.219 -42.875 -22.016 1 88.5 183 LYS A CA 1
ATOM 1438 C C . LYS A 1 183 ? -23.734 -42.719 -22.312 1 88.5 183 LYS A C 1
ATOM 1440 O O . LYS A 1 183 ? -22.969 -42.25 -21.453 1 88.5 183 LYS A O 1
ATOM 1445 N N . PRO A 1 184 ? -23.406 -43.219 -23.516 1 88 184 PRO A N 1
ATOM 1446 C CA . PRO A 1 184 ? -22 -43.031 -23.875 1 88 184 PRO A CA 1
ATOM 1447 C C . PRO A 1 184 ? -21.625 -41.531 -23.906 1 88 184 PRO A C 1
ATOM 1449 O O . PRO A 1 184 ? -22.438 -40.688 -24.266 1 88 184 PRO A O 1
ATOM 1452 N N . PRO A 1 185 ? -20.391 -41.219 -23.422 1 90.19 185 PRO A N 1
ATOM 1453 C CA . PRO A 1 185 ? -19.953 -39.844 -23.375 1 90.19 185 PRO A CA 1
ATOM 1454 C C . PRO A 1 185 ? -19.859 -39.188 -24.766 1 90.19 185 PRO A C 1
ATOM 1456 O O . PRO A 1 185 ? -19.5 -39.875 -25.734 1 90.19 185 PRO A O 1
ATOM 1459 N N . SER A 1 186 ? -20.312 -37.969 -24.891 1 85.44 186 SER A N 1
ATOM 1460 C CA . SER A 1 186 ? -20.219 -37.219 -26.141 1 85.44 186 SER A CA 1
ATOM 1461 C C . SER A 1 186 ? -18.844 -36.562 -26.297 1 85.44 186 SER A C 1
ATOM 1463 O O . SER A 1 186 ? -18.375 -35.844 -25.406 1 85.44 186 SER A O 1
ATOM 1465 N N . LEU A 1 187 ? -18.188 -37.031 -27.344 1 88.25 187 LEU A N 1
ATOM 1466 C CA . LEU A 1 187 ? -16.875 -36.438 -27.625 1 88.25 187 LEU A CA 1
ATOM 1467 C C . LEU A 1 187 ? -17 -35.25 -28.531 1 88.25 187 LEU A C 1
ATOM 1469 O O . LEU A 1 187 ? -17.594 -35.312 -29.625 1 88.25 187 LEU A O 1
ATOM 1473 N N . ASP A 1 188 ? -16.703 -34.062 -28 1 90.56 188 ASP A N 1
ATOM 1474 C CA . ASP A 1 188 ? -16.703 -32.844 -28.781 1 90.56 188 ASP A CA 1
ATOM 1475 C C . ASP A 1 188 ? -15.336 -32.156 -28.703 1 90.56 188 ASP A C 1
ATOM 1477 O O . ASP A 1 188 ? -15 -31.531 -27.672 1 90.56 188 ASP A O 1
ATOM 1481 N N . VAL A 1 189 ? -14.617 -32.219 -29.766 1 94 189 VAL A N 1
ATOM 1482 C CA . VAL A 1 189 ? -13.266 -31.672 -29.828 1 94 189 VAL A CA 1
ATOM 1483 C C . VAL A 1 189 ? -13.305 -30.156 -29.656 1 94 189 VAL A C 1
ATOM 1485 O O . VAL A 1 189 ? -12.406 -29.562 -29.031 1 94 189 VAL A O 1
ATOM 1488 N N . LYS A 1 190 ? -14.289 -29.562 -30.172 1 93.5 190 LYS A N 1
ATOM 1489 C CA . LYS A 1 190 ? -14.422 -28.109 -30.031 1 93.5 190 LYS A CA 1
ATOM 1490 C C . LYS A 1 190 ? -14.641 -27.703 -28.578 1 93.5 190 LYS A C 1
ATOM 1492 O O . LYS A 1 190 ? -14.078 -26.703 -28.125 1 93.5 190 LYS A O 1
ATOM 1497 N N . ASP A 1 191 ? -15.438 -28.453 -27.984 1 93.94 191 ASP A N 1
ATOM 1498 C CA . ASP A 1 191 ? -15.711 -28.203 -26.578 1 93.94 191 ASP A CA 1
ATOM 1499 C C . ASP A 1 191 ? -14.445 -28.359 -25.734 1 93.94 191 ASP A C 1
ATOM 1501 O O . ASP A 1 191 ? -14.164 -27.547 -24.844 1 93.94 191 ASP A O 1
ATOM 1505 N N . PHE A 1 192 ? -13.688 -29.391 -26.031 1 95.88 192 PHE A N 1
ATOM 1506 C CA . PHE A 1 192 ? -12.445 -29.625 -25.297 1 95.88 192 PHE A CA 1
ATOM 1507 C C . PHE A 1 192 ? -11.422 -28.531 -25.578 1 95.88 192 PHE A C 1
ATOM 1509 O O . PHE A 1 192 ? -10.711 -28.094 -24.672 1 95.88 192 PHE A O 1
ATOM 1516 N N . THR A 1 193 ? -11.352 -28.109 -26.812 1 95.69 193 THR A N 1
ATOM 1517 C CA . THR A 1 193 ? -10.43 -27.047 -27.188 1 95.69 193 THR A CA 1
ATOM 1518 C C . THR A 1 193 ? -10.766 -25.75 -26.453 1 95.69 193 THR A C 1
ATOM 1520 O O . THR A 1 193 ? -9.875 -25.062 -25.969 1 95.69 193 THR A O 1
ATOM 1523 N N . MET A 1 194 ? -12.016 -25.469 -26.391 1 94 194 MET A N 1
ATOM 1524 C CA . MET A 1 194 ? -12.438 -24.266 -25.656 1 94 194 MET A CA 1
ATOM 1525 C C . MET A 1 194 ? -12.102 -24.391 -24.172 1 94 194 MET A C 1
ATOM 1527 O O . MET A 1 194 ? -11.664 -23.422 -23.562 1 94 194 MET A O 1
ATOM 1531 N N . TYR A 1 195 ? -12.32 -25.562 -23.672 1 95.5 195 TYR A N 1
ATOM 1532 C CA . TYR A 1 195 ? -12.008 -25.797 -22.266 1 95.5 195 TYR A CA 1
ATOM 1533 C C . TYR A 1 195 ? -10.523 -25.594 -22 1 95.5 195 TYR A C 1
ATOM 1535 O O . TYR A 1 195 ? -10.141 -25.047 -20.969 1 95.5 195 TYR A O 1
ATOM 1543 N N . LEU A 1 196 ? -9.727 -26 -22.938 1 95.88 196 LEU A N 1
ATOM 1544 C CA . LEU A 1 196 ? -8.281 -25.844 -22.781 1 95.88 196 LEU A CA 1
ATOM 1545 C C . LEU A 1 196 ? -7.883 -24.375 -22.734 1 95.88 196 LEU A C 1
ATOM 1547 O O . LEU A 1 196 ? -6.918 -24.016 -22.062 1 95.88 196 LEU A O 1
ATOM 1551 N N . LEU A 1 197 ? -8.633 -23.547 -23.359 1 94.38 197 LEU A N 1
ATOM 1552 C CA . LEU A 1 197 ? -8.281 -22.125 -23.453 1 94.38 197 LEU A CA 1
ATOM 1553 C C . LEU A 1 197 ? -8.883 -21.328 -22.312 1 94.38 197 LEU A C 1
AT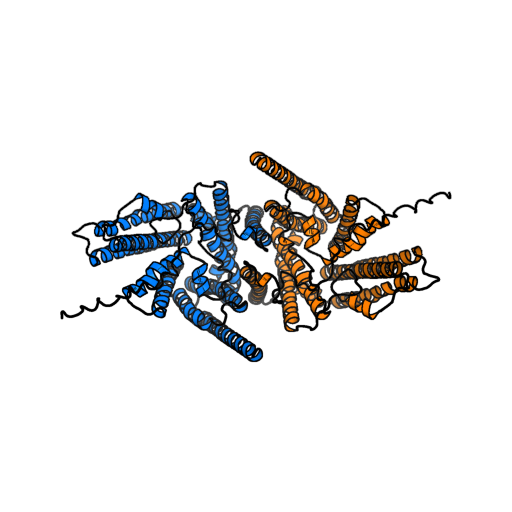OM 1555 O O . LEU A 1 197 ? -8.375 -20.266 -21.953 1 94.38 197 LEU A O 1
ATOM 1559 N N . ILE A 1 198 ? -9.961 -21.766 -21.734 1 94.62 198 ILE A N 1
ATOM 1560 C CA . ILE A 1 198 ? -10.625 -21.094 -20.609 1 94.62 198 ILE A CA 1
ATOM 1561 C C . ILE A 1 198 ? -9.758 -21.203 -19.359 1 94.62 198 ILE A C 1
ATOM 1563 O O . ILE A 1 198 ? -9.195 -22.25 -19.078 1 94.62 198 ILE A O 1
ATOM 1567 N N . PRO A 1 199 ? -9.516 -20.141 -18.672 1 94.69 199 PRO A N 1
ATOM 1568 C CA . PRO A 1 199 ? -8.633 -20.156 -17.5 1 94.69 199 PRO A CA 1
ATOM 1569 C C . PRO A 1 199 ? -9.289 -20.812 -16.281 1 94.69 199 PRO A C 1
ATOM 1571 O O . PRO A 1 199 ? -9.461 -20.156 -15.242 1 94.69 199 PRO A O 1
ATOM 1574 N N . THR A 1 200 ? -9.734 -21.922 -16.359 1 94.81 200 THR A N 1
ATOM 1575 C CA . THR A 1 200 ? -10.227 -22.766 -15.273 1 94.81 200 THR A CA 1
ATOM 1576 C C . THR A 1 200 ? -9.539 -24.125 -15.281 1 94.81 200 THR A C 1
ATOM 1578 O O . THR A 1 200 ? -8.938 -24.516 -16.281 1 94.81 200 THR A O 1
ATOM 1581 N N . LEU A 1 201 ? -9.531 -24.781 -14.211 1 96.56 201 LEU A N 1
ATOM 1582 C CA . LEU A 1 201 ? -8.859 -26.078 -14.117 1 96.56 201 LEU A CA 1
ATOM 1583 C C . LEU A 1 201 ? -9.875 -27.203 -13.945 1 96.56 201 LEU A C 1
ATOM 1585 O O . LEU A 1 201 ? -9.508 -28.375 -13.984 1 96.56 201 LEU A O 1
ATOM 1589 N N . VAL A 1 202 ? -11.102 -26.812 -13.781 1 96.12 202 VAL A N 1
ATOM 1590 C CA . VAL A 1 202 ? -12.18 -27.797 -13.648 1 96.12 202 VAL A CA 1
ATOM 1591 C C . VAL A 1 202 ? -13.125 -27.688 -14.836 1 96.12 202 VAL A C 1
ATOM 1593 O O . VAL A 1 202 ? -13.5 -26.578 -15.25 1 96.12 202 VAL A O 1
ATOM 1596 N N . TYR A 1 203 ? -13.492 -28.812 -15.336 1 95.44 203 TYR A N 1
ATOM 1597 C CA . TYR A 1 203 ? -14.352 -28.859 -16.516 1 95.44 203 TYR A CA 1
ATOM 1598 C C . TYR A 1 203 ? -15.82 -28.891 -16.109 1 95.44 203 TYR A C 1
ATOM 1600 O O . TYR A 1 203 ? -16.203 -29.562 -15.156 1 95.44 203 TYR A O 1
ATOM 1608 N N . GLU A 1 204 ? -16.562 -28.078 -16.828 1 92.31 204 GLU A N 1
ATOM 1609 C CA . GLU A 1 204 ? -18.031 -28.125 -16.812 1 92.31 204 GLU A CA 1
ATOM 1610 C C . GLU A 1 204 ? -18.609 -28.062 -18.219 1 92.31 204 GLU A C 1
ATOM 1612 O O . GLU A 1 204 ? -18.047 -27.391 -19.094 1 92.31 204 GLU A O 1
ATOM 1617 N N . PRO A 1 205 ? -19.656 -28.734 -18.391 1 89.31 205 PRO A N 1
ATOM 1618 C CA . PRO A 1 205 ? -20.234 -28.734 -19.734 1 89.31 205 PRO A CA 1
ATOM 1619 C C . PRO A 1 205 ? -20.734 -27.359 -20.156 1 89.31 205 PRO A C 1
ATOM 1621 O O . PRO A 1 205 ? -20.688 -27.016 -21.344 1 89.31 205 PRO A O 1
ATOM 1624 N N . ASN A 1 206 ? -21.141 -26.609 -19.234 1 89.56 206 ASN A N 1
ATOM 1625 C CA . ASN A 1 206 ? -21.625 -25.266 -19.562 1 89.56 206 ASN A CA 1
ATOM 1626 C C . ASN A 1 206 ? -20.953 -24.203 -18.703 1 89.56 206 ASN A C 1
ATOM 1628 O O . ASN A 1 206 ? -21.094 -24.203 -17.484 1 89.56 206 ASN A O 1
ATOM 1632 N N . PHE A 1 207 ? -20.219 -23.375 -19.438 1 91.75 207 PHE A N 1
ATOM 1633 C CA . PHE A 1 207 ? -19.609 -22.234 -18.766 1 91.75 207 PHE A CA 1
ATOM 1634 C C . PHE A 1 207 ? -20.359 -20.953 -19.078 1 91.75 207 PHE A C 1
ATOM 1636 O O . PHE A 1 207 ? -20.812 -20.75 -20.203 1 91.75 207 PHE A O 1
ATOM 1643 N N . PRO A 1 208 ? -20.547 -20.125 -18.047 1 92.75 208 PRO A N 1
ATOM 1644 C CA . PRO A 1 208 ? -21.125 -18.812 -18.359 1 92.75 208 PRO A CA 1
ATOM 1645 C C . PRO A 1 208 ? -20.25 -17.984 -19.297 1 92.75 208 PRO A C 1
ATOM 1647 O O . PRO A 1 208 ? -19.031 -17.891 -19.078 1 92.75 208 PRO A O 1
ATOM 1650 N N . ARG A 1 209 ? -20.875 -17.453 -20.297 1 92.88 209 ARG A N 1
ATOM 1651 C CA . ARG A 1 209 ? -20.125 -16.734 -21.312 1 92.88 209 ARG A CA 1
ATOM 1652 C C . ARG A 1 209 ? -20.547 -15.273 -21.375 1 92.88 209 ARG A C 1
ATOM 1654 O O . ARG A 1 209 ? -21.688 -14.938 -21.062 1 92.88 209 ARG A O 1
ATOM 1661 N N . THR A 1 210 ? -19.609 -14.422 -21.766 1 91.5 210 THR A N 1
ATOM 1662 C CA . THR A 1 210 ? -19.906 -13.023 -22.016 1 91.5 210 THR A CA 1
ATOM 1663 C C . THR A 1 210 ? -20.297 -12.805 -23.484 1 91.5 210 THR A C 1
ATOM 1665 O O . THR A 1 210 ? -20.141 -13.711 -24.312 1 91.5 210 THR A O 1
ATOM 1668 N N . ASN A 1 211 ? -20.828 -11.609 -23.859 1 90.25 211 ASN A N 1
ATOM 1669 C CA . ASN A 1 211 ? -21.406 -11.383 -25.172 1 90.25 211 ASN A CA 1
ATOM 1670 C C . ASN A 1 211 ? -20.422 -10.711 -26.125 1 90.25 211 ASN A C 1
ATOM 1672 O O . ASN A 1 211 ? -20.578 -10.75 -27.344 1 90.25 211 ASN A O 1
ATOM 1676 N N . ARG A 1 212 ? -19.469 -10.062 -25.516 1 91.75 212 ARG A N 1
ATOM 1677 C CA . ARG A 1 212 ? -18.547 -9.336 -26.375 1 91.75 212 ARG A CA 1
ATOM 1678 C C . ARG A 1 212 ? -17.156 -9.227 -25.734 1 91.75 212 ARG A C 1
ATOM 1680 O O . ARG A 1 212 ? -17.016 -9.398 -24.531 1 91.75 212 ARG A O 1
ATOM 1687 N N . ILE A 1 213 ? -16.203 -9 -26.609 1 93.44 213 ILE A N 1
ATOM 1688 C CA . ILE A 1 213 ? -14.836 -8.742 -26.172 1 93.44 213 ILE A CA 1
ATOM 1689 C C . ILE A 1 213 ? -14.609 -7.23 -26.062 1 93.44 213 ILE A C 1
ATOM 1691 O O . ILE A 1 213 ? -14.883 -6.492 -27.016 1 93.44 213 ILE A O 1
ATOM 1695 N N . ARG A 1 214 ? -14.188 -6.688 -25 1 93.12 214 ARG A N 1
ATOM 1696 C CA . ARG A 1 214 ? -13.836 -5.285 -24.797 1 93.12 214 ARG A CA 1
ATOM 1697 C C . ARG A 1 214 ? -12.352 -5.051 -25.094 1 93.12 214 ARG A C 1
ATOM 1699 O O . ARG A 1 214 ? -11.492 -5.379 -24.266 1 93.12 214 ARG A O 1
ATOM 1706 N N . TRP A 1 215 ? -12.07 -4.484 -26.047 1 92.12 215 TRP A N 1
ATOM 1707 C CA . TRP A 1 215 ? -10.688 -4.344 -26.5 1 92.12 215 TRP A CA 1
ATOM 1708 C C . TRP A 1 215 ? -9.914 -3.387 -25.609 1 92.12 215 TRP A C 1
ATOM 1710 O O . TRP A 1 215 ? -8.711 -3.539 -25.422 1 92.12 215 TRP A O 1
ATOM 1720 N N . GLY A 1 216 ? -10.555 -2.314 -25.094 1 91.56 216 GLY A N 1
ATOM 1721 C CA . GLY A 1 216 ? -9.906 -1.464 -24.109 1 91.56 216 GLY A CA 1
ATOM 1722 C C . GLY A 1 216 ? -9.484 -2.215 -22.859 1 91.56 216 GLY A C 1
ATOM 1723 O O . GLY A 1 216 ? -8.43 -1.932 -22.281 1 91.56 216 GLY A O 1
ATOM 1724 N N . TYR A 1 217 ? -10.297 -3.176 -22.547 1 92.12 217 TYR A N 1
ATOM 1725 C CA . TYR A 1 217 ? -10.008 -4.035 -21.406 1 92.12 217 TYR A CA 1
ATOM 1726 C C . TYR A 1 217 ? -8.758 -4.867 -21.656 1 92.12 217 TYR A C 1
ATOM 1728 O O . TYR A 1 217 ? -7.891 -4.977 -20.781 1 92.12 217 TYR A O 1
ATOM 1736 N N . ILE A 1 218 ? -8.641 -5.402 -22.828 1 94.25 218 ILE A N 1
ATOM 1737 C CA . ILE A 1 218 ? -7.5 -6.246 -23.172 1 94.25 218 IL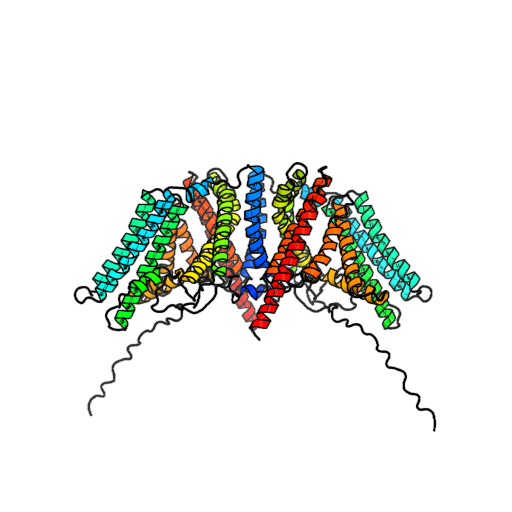E A CA 1
ATOM 1738 C C . ILE A 1 218 ? -6.227 -5.406 -23.219 1 94.25 218 ILE A C 1
ATOM 1740 O O . ILE A 1 218 ? -5.172 -5.844 -22.766 1 94.25 218 ILE A O 1
ATOM 1744 N N . ALA A 1 219 ? -6.34 -4.242 -23.734 1 93.81 219 ALA A N 1
ATOM 1745 C CA . ALA A 1 219 ? -5.184 -3.354 -23.797 1 93.81 219 ALA A CA 1
ATOM 1746 C C . ALA A 1 219 ? -4.684 -3.006 -22.406 1 93.81 219 ALA A C 1
ATOM 1748 O O . ALA A 1 219 ? -3.475 -2.963 -22.156 1 93.81 219 ALA A O 1
ATOM 1749 N N . GLU A 1 220 ? -5.613 -2.758 -21.562 1 92.12 220 GLU A N 1
ATOM 1750 C CA . GLU A 1 220 ? -5.246 -2.445 -20.188 1 92.12 220 GLU A CA 1
ATOM 1751 C C . GLU A 1 220 ? -4.57 -3.637 -19.516 1 92.12 220 GLU A C 1
ATOM 1753 O O . GLU A 1 220 ? -3.609 -3.467 -18.766 1 92.12 220 GLU A O 1
ATOM 1758 N N . LYS A 1 221 ? -5.113 -4.785 -19.766 1 94.62 221 LYS A N 1
ATOM 1759 C CA . LYS A 1 221 ? -4.523 -5.98 -19.172 1 94.62 221 LYS A CA 1
ATOM 1760 C C . LYS A 1 221 ? -3.125 -6.238 -19.734 1 94.62 221 LYS A C 1
ATOM 1762 O O . LYS A 1 221 ? -2.217 -6.621 -19 1 94.62 221 LYS A O 1
ATOM 1767 N N . ILE A 1 222 ? -2.932 -6.027 -20.953 1 94.5 222 ILE A N 1
ATOM 1768 C CA . ILE A 1 222 ? -1.627 -6.219 -21.578 1 94.5 222 ILE A CA 1
ATOM 1769 C C . ILE A 1 222 ? -0.627 -5.219 -21 1 94.5 222 ILE A C 1
ATOM 1771 O O . ILE A 1 222 ? 0.504 -5.582 -20.672 1 94.5 222 ILE A O 1
ATOM 1775 N N . PHE A 1 223 ? -1.038 -4.008 -20.891 1 93 223 PHE A N 1
ATOM 1776 C CA . PHE A 1 223 ? -0.188 -2.982 -20.297 1 93 223 PHE A CA 1
ATOM 1777 C C . PHE A 1 223 ? 0.202 -3.365 -18.875 1 93 223 PHE A C 1
ATOM 1779 O O . PHE A 1 223 ? 1.362 -3.223 -18.484 1 93 223 PHE A O 1
ATOM 1786 N N . SER A 1 224 ? -0.753 -3.836 -18.172 1 93.69 224 SER A N 1
ATOM 1787 C CA . SER A 1 224 ? -0.511 -4.215 -16.781 1 93.69 224 SER A CA 1
ATOM 1788 C C . SER A 1 224 ? 0.457 -5.387 -16.688 1 93.69 224 SER A C 1
ATOM 1790 O O . SER A 1 224 ? 1.277 -5.453 -15.773 1 93.69 224 SER A O 1
ATOM 1792 N N . VAL A 1 225 ? 0.357 -6.312 -17.594 1 94 225 VAL A N 1
ATOM 1793 C CA . VAL A 1 225 ? 1.268 -7.453 -17.625 1 94 225 VAL A CA 1
ATOM 1794 C C . VAL A 1 225 ? 2.689 -6.973 -17.906 1 94 225 VAL A C 1
ATOM 1796 O O . VAL A 1 225 ? 3.635 -7.383 -17.219 1 94 225 VAL A O 1
ATOM 1799 N N . ILE A 1 226 ? 2.818 -6.117 -18.797 1 91.25 226 ILE A N 1
ATOM 1800 C CA . ILE A 1 226 ? 4.129 -5.602 -19.188 1 91.25 226 ILE A CA 1
ATOM 1801 C C . ILE A 1 226 ? 4.746 -4.848 -18 1 91.25 226 ILE A C 1
ATOM 1803 O O . ILE A 1 226 ? 5.91 -5.062 -17.656 1 91.25 226 ILE A O 1
ATOM 1807 N N . MET A 1 227 ? 3.965 -4.027 -17.422 1 91.56 227 MET A N 1
ATOM 1808 C CA . MET A 1 227 ? 4.453 -3.256 -16.281 1 91.56 227 MET A CA 1
ATOM 1809 C C . MET A 1 227 ? 4.781 -4.172 -15.102 1 91.56 227 MET A C 1
ATOM 1811 O O . MET A 1 227 ? 5.789 -3.977 -14.422 1 91.56 227 MET A O 1
ATOM 1815 N N . GLY A 1 228 ? 3.887 -5.129 -14.898 1 92.38 228 GLY A N 1
ATOM 1816 C CA . GLY A 1 228 ? 4.113 -6.066 -13.805 1 92.38 228 GLY A CA 1
ATOM 1817 C C . GLY A 1 228 ? 5.363 -6.906 -13.992 1 92.38 228 GLY A C 1
ATOM 1818 O O . GLY A 1 228 ? 6.156 -7.055 -13.062 1 92.38 228 GLY A O 1
ATOM 1819 N N . ILE A 1 229 ? 5.582 -7.395 -15.133 1 89.25 229 ILE A N 1
ATOM 1820 C CA . ILE A 1 229 ? 6.746 -8.219 -15.422 1 89.25 229 ILE A CA 1
ATOM 1821 C C . ILE A 1 229 ? 8.016 -7.367 -15.367 1 89.25 229 ILE A C 1
ATOM 1823 O O . ILE A 1 229 ? 9.055 -7.82 -14.891 1 89.25 229 ILE A O 1
ATOM 1827 N N . SER A 1 230 ? 7.895 -6.164 -15.867 1 88.88 230 SER A N 1
ATOM 1828 C CA . SER A 1 230 ? 9.031 -5.254 -15.797 1 88.88 230 SER A CA 1
ATOM 1829 C C . SER A 1 230 ? 9.438 -4.977 -14.359 1 88.88 230 SER A C 1
ATOM 1831 O O . SER A 1 230 ? 10.625 -4.984 -14.023 1 88.88 230 SER A O 1
ATOM 1833 N N . MET A 1 231 ? 8.469 -4.723 -13.594 1 91.81 231 MET A N 1
ATOM 1834 C CA . MET A 1 231 ? 8.742 -4.469 -12.18 1 91.81 231 MET A CA 1
ATOM 1835 C C . MET A 1 231 ? 9.367 -5.691 -11.523 1 91.81 231 MET A C 1
ATOM 1837 O O . MET A 1 231 ? 10.305 -5.566 -10.734 1 91.81 231 MET A O 1
ATOM 1841 N N . LEU A 1 232 ? 8.828 -6.805 -11.836 1 90.25 232 LEU A N 1
ATOM 1842 C CA . LEU A 1 232 ? 9.375 -8.055 -11.312 1 90.25 232 LEU A CA 1
ATOM 1843 C C . LEU A 1 232 ? 10.828 -8.227 -11.734 1 90.25 232 LEU A C 1
ATOM 1845 O O . LEU A 1 232 ? 11.68 -8.594 -10.922 1 90.25 232 LEU A O 1
ATOM 1849 N N . TYR A 1 233 ? 11.094 -7.941 -12.906 1 86.12 233 TYR A N 1
ATOM 1850 C CA . TYR A 1 233 ? 12.438 -8.062 -13.461 1 86.12 233 TYR A CA 1
ATOM 1851 C C . TYR A 1 233 ? 13.406 -7.141 -12.727 1 86.12 233 TYR A C 1
ATOM 1853 O O . TYR A 1 233 ? 14.516 -7.555 -12.367 1 86.12 233 TYR A O 1
ATOM 1861 N N . ILE A 1 234 ? 13.023 -5.961 -12.531 1 88.25 234 ILE A N 1
ATOM 1862 C CA . ILE A 1 234 ? 13.875 -4.973 -11.867 1 88.25 234 ILE A CA 1
ATOM 1863 C C . ILE A 1 234 ? 14.156 -5.414 -10.438 1 88.25 234 ILE A C 1
ATOM 1865 O O . ILE A 1 234 ? 15.305 -5.383 -9.984 1 88.25 234 ILE A O 1
ATOM 1869 N N . ILE A 1 235 ? 13.164 -5.887 -9.766 1 90.38 235 ILE A N 1
ATOM 1870 C CA . ILE A 1 235 ? 13.32 -6.293 -8.375 1 90.38 235 ILE A CA 1
ATOM 1871 C C . ILE A 1 235 ? 14.242 -7.508 -8.289 1 90.38 235 ILE A C 1
ATOM 1873 O O . ILE A 1 235 ? 15.156 -7.543 -7.457 1 90.38 235 ILE A O 1
ATOM 1877 N N . VAL A 1 236 ? 14.078 -8.438 -9.117 1 87.75 236 VAL A N 1
ATOM 1878 C CA . VAL A 1 236 ? 14.836 -9.688 -9.078 1 87.75 236 VAL A CA 1
ATOM 1879 C C . VAL A 1 236 ? 16.297 -9.414 -9.43 1 87.75 236 VAL A C 1
ATOM 1881 O O . VAL A 1 236 ? 17.203 -9.898 -8.758 1 87.75 236 VAL A O 1
ATOM 1884 N N . THR A 1 237 ? 16.562 -8.555 -10.414 1 84.81 237 THR A N 1
ATOM 1885 C CA . THR A 1 237 ? 17.922 -8.336 -10.891 1 84.81 237 THR A CA 1
ATOM 1886 C C . THR A 1 237 ? 18.656 -7.363 -9.977 1 84.81 237 THR A C 1
ATOM 1888 O O . THR A 1 237 ? 19.875 -7.465 -9.812 1 84.81 237 THR A O 1
ATOM 1891 N N . THR A 1 238 ? 17.906 -6.488 -9.398 1 85.06 238 THR A N 1
ATOM 1892 C CA . THR A 1 238 ? 18.578 -5.453 -8.609 1 85.06 238 THR A CA 1
ATOM 1893 C C . THR A 1 238 ? 18.703 -5.879 -7.148 1 85.06 238 THR A C 1
ATOM 1895 O O . THR A 1 238 ? 19.688 -5.566 -6.488 1 85.06 238 THR A O 1
ATOM 1898 N N . HIS A 1 239 ? 17.688 -6.648 -6.676 1 87.81 239 HIS A N 1
ATOM 1899 C CA . HIS A 1 239 ? 17.656 -6.859 -5.234 1 87.81 239 HIS A CA 1
ATOM 1900 C C . HIS A 1 239 ? 17.797 -8.336 -4.891 1 87.81 239 HIS A C 1
ATOM 1902 O O . HIS A 1 239 ? 18.312 -8.688 -3.83 1 87.81 239 HIS A O 1
ATOM 1908 N N . VAL A 1 240 ? 17.359 -9.227 -5.703 1 87.94 240 VAL A N 1
ATOM 1909 C CA . VAL A 1 240 ? 17.25 -10.633 -5.328 1 87.94 240 VAL A CA 1
ATOM 1910 C C . VAL A 1 240 ? 18.5 -11.391 -5.77 1 87.94 240 VAL A C 1
ATOM 1912 O O . VAL A 1 240 ? 19.203 -11.984 -4.945 1 87.94 240 VAL A O 1
ATOM 1915 N N . ILE A 1 241 ? 18.906 -11.25 -6.992 1 83.88 241 ILE A N 1
ATOM 1916 C CA . ILE A 1 241 ? 19.984 -12.047 -7.57 1 83.88 241 ILE A CA 1
ATOM 1917 C C . ILE A 1 241 ? 21.312 -11.695 -6.895 1 83.88 241 ILE A C 1
ATOM 1919 O O . ILE A 1 241 ? 22.031 -12.586 -6.441 1 83.88 241 ILE A O 1
ATOM 1923 N N . PRO A 1 242 ? 21.609 -10.422 -6.754 1 84 242 PRO A N 1
ATOM 1924 C CA . PRO A 1 242 ? 22.891 -10.094 -6.117 1 84 242 PRO A CA 1
ATOM 1925 C C . PRO A 1 242 ? 22.984 -10.609 -4.684 1 84 242 PRO A C 1
ATOM 1927 O O . PRO A 1 242 ? 24.047 -11.078 -4.258 1 84 242 PRO A O 1
ATOM 1930 N N . ARG A 1 243 ? 21.938 -10.625 -3.996 1 86.06 243 ARG A N 1
ATOM 1931 C CA . ARG A 1 243 ? 21.938 -11.062 -2.605 1 86.06 243 ARG A CA 1
ATOM 1932 C C . ARG A 1 243 ? 22.016 -12.578 -2.512 1 86.06 243 ARG A C 1
ATOM 1934 O O . ARG A 1 243 ? 22.641 -13.125 -1.602 1 86.06 243 ARG A O 1
ATOM 1941 N N . LEU A 1 244 ? 21.375 -13.258 -3.371 1 84.06 244 LEU A N 1
ATOM 1942 C CA . LEU A 1 244 ? 21.391 -14.719 -3.371 1 84.06 244 LEU A CA 1
ATOM 1943 C C . LEU A 1 244 ? 22.766 -15.234 -3.785 1 84.06 244 LEU A C 1
ATOM 1945 O O . LEU A 1 244 ? 23.234 -16.266 -3.271 1 84.06 244 LEU A O 1
ATOM 1949 N N . GLU A 1 245 ? 23.406 -14.492 -4.676 1 81.88 245 GLU A N 1
ATOM 1950 C CA . GLU A 1 245 ? 24.734 -14.898 -5.117 1 81.88 245 GLU A CA 1
ATOM 1951 C C . GLU A 1 245 ? 25.766 -14.719 -4.004 1 81.88 245 GLU A C 1
ATOM 1953 O O . GLU A 1 245 ? 26.703 -15.508 -3.893 1 81.88 245 GLU A O 1
ATOM 1958 N N . ASP A 1 246 ? 25.453 -13.758 -3.16 1 82.94 246 ASP A N 1
ATOM 1959 C CA . ASP A 1 246 ? 26.375 -13.477 -2.061 1 82.94 246 ASP A CA 1
ATOM 1960 C C . ASP A 1 246 ? 26.016 -14.297 -0.826 1 82.94 246 ASP A C 1
ATOM 1962 O O . ASP A 1 246 ? 26.734 -14.25 0.183 1 82.94 246 ASP A O 1
ATOM 1966 N N . SER A 1 247 ? 25 -15.086 -0.894 1 79.88 247 SER A N 1
ATOM 1967 C CA . SER A 1 247 ? 24.484 -15.766 0.28 1 79.88 247 SER A CA 1
ATOM 1968 C C . SER A 1 247 ? 25.453 -16.828 0.783 1 79.88 247 SER A C 1
ATOM 1970 O O . SER A 1 247 ? 25.391 -17.234 1.949 1 79.88 247 SER A O 1
ATOM 1972 N N . GLY A 1 248 ? 26.328 -17.281 -0.076 1 78.06 248 GLY A N 1
ATOM 1973 C CA . GLY A 1 248 ? 27.297 -18.281 0.334 1 78.06 248 GLY A CA 1
ATOM 1974 C C . GLY A 1 248 ? 28.391 -17.719 1.221 1 78.06 248 GLY A C 1
ATOM 1975 O O . GLY A 1 248 ? 29.031 -18.453 1.983 1 78.06 248 GLY A O 1
ATOM 1976 N N . THR A 1 249 ? 28.609 -16.391 1.145 1 80.19 249 THR A N 1
ATOM 1977 C CA . THR A 1 249 ? 29.766 -15.805 1.823 1 80.19 249 THR A CA 1
ATOM 1978 C C . THR A 1 249 ? 29.312 -14.859 2.936 1 80.19 249 THR A C 1
ATOM 1980 O O . THR A 1 249 ? 30.078 -14.555 3.846 1 80.19 249 THR A O 1
ATOM 1983 N N . VAL A 1 250 ? 28.156 -14.477 2.867 1 82.88 250 VAL A N 1
ATOM 1984 C CA . VAL A 1 250 ? 27.672 -13.484 3.822 1 82.88 250 VAL A CA 1
ATOM 1985 C C . VAL A 1 250 ? 26.859 -14.172 4.914 1 82.88 250 VAL A C 1
ATOM 1987 O O . VAL A 1 250 ? 26.453 -15.328 4.766 1 82.88 250 VAL A O 1
ATOM 1990 N N . SER A 1 251 ? 26.719 -13.508 5.961 1 85.12 251 SER A N 1
ATOM 1991 C CA . SER A 1 251 ? 25.906 -14.016 7.059 1 85.12 251 SER A CA 1
ATOM 1992 C C . SER A 1 251 ? 24.5 -14.359 6.59 1 85.12 251 SER A C 1
ATOM 1994 O O . SER A 1 251 ? 23.875 -13.609 5.832 1 85.12 251 SER A O 1
ATOM 1996 N N . PRO A 1 252 ? 24.031 -15.555 6.926 1 83.75 252 PRO A N 1
ATOM 1997 C CA . PRO A 1 252 ? 22.688 -15.969 6.523 1 83.75 252 PRO A CA 1
ATOM 1998 C C . PRO A 1 252 ? 21.594 -15.008 7.016 1 83.75 252 PRO A C 1
ATOM 2000 O O . PRO A 1 252 ? 20.594 -14.812 6.336 1 83.75 252 PRO A O 1
ATOM 2003 N N . VAL A 1 253 ? 21.859 -14.445 8.141 1 83.94 253 VAL A N 1
ATOM 2004 C CA . VAL A 1 253 ? 20.875 -13.523 8.695 1 83.94 253 VAL A CA 1
ATOM 2005 C C . VAL A 1 253 ? 20.781 -12.281 7.809 1 83.94 253 VAL A C 1
ATOM 2007 O O . VAL A 1 253 ? 19.672 -11.789 7.543 1 83.94 253 VAL A O 1
ATOM 2010 N N . LEU A 1 254 ? 21.875 -11.891 7.355 1 86.69 254 LEU A N 1
ATOM 2011 C CA . LEU A 1 254 ? 21.922 -10.727 6.48 1 86.69 254 LEU A CA 1
ATOM 2012 C C . LEU A 1 254 ? 21.203 -11.008 5.164 1 86.69 254 LEU A C 1
ATOM 2014 O O . LEU A 1 254 ? 20.438 -10.172 4.668 1 86.69 254 LEU A O 1
ATOM 2018 N N . SER A 1 255 ? 21.406 -12.164 4.688 1 87.75 255 SER A N 1
ATOM 2019 C CA . SER A 1 255 ? 20.781 -12.547 3.422 1 87.75 255 SER A CA 1
ATOM 2020 C C . SER A 1 255 ? 19.266 -12.641 3.562 1 87.75 255 SER A C 1
ATOM 2022 O O . SER A 1 255 ? 18.516 -12.156 2.703 1 87.75 255 SER A O 1
ATOM 2024 N N . ILE A 1 256 ? 18.875 -13.18 4.617 1 88.38 256 ILE A N 1
ATOM 2025 C CA . ILE A 1 256 ? 17.438 -13.383 4.836 1 88.38 256 ILE A CA 1
ATOM 2026 C C . ILE A 1 256 ? 16.75 -12.039 5.035 1 88.38 256 ILE A C 1
ATOM 2028 O O . ILE A 1 256 ? 15.742 -11.75 4.387 1 88.38 256 ILE A O 1
ATOM 2032 N N . VAL A 1 257 ? 17.344 -11.227 5.844 1 88.19 257 VAL A N 1
ATOM 2033 C CA . VAL A 1 257 ? 16.734 -9.953 6.203 1 88.19 257 VAL A CA 1
ATOM 2034 C C . VAL A 1 257 ? 16.688 -9.039 4.98 1 88.19 257 VAL A C 1
ATOM 2036 O O . VAL A 1 257 ? 15.711 -8.312 4.781 1 88.19 257 VAL A O 1
ATOM 2039 N N . SER A 1 258 ? 17.625 -9.141 4.195 1 89.56 258 SER A N 1
ATOM 2040 C CA . SER A 1 258 ? 17.703 -8.273 3.029 1 89.56 258 SER A CA 1
ATOM 2041 C C . SER A 1 258 ? 16.719 -8.711 1.95 1 89.56 258 SER A C 1
ATOM 2043 O O . SER A 1 258 ? 16.375 -7.93 1.063 1 89.56 258 SER A O 1
ATOM 2045 N N . LEU A 1 259 ? 16.281 -9.938 2.051 1 92.38 259 LEU A N 1
ATOM 2046 C CA . LEU A 1 259 ? 15.445 -10.477 0.975 1 92.38 259 LEU A CA 1
ATOM 2047 C C . LEU A 1 259 ? 13.977 -10.5 1.379 1 92.38 259 LEU A C 1
ATOM 2049 O O . LEU A 1 259 ? 13.109 -10.812 0.563 1 92.38 259 LEU A O 1
ATOM 2053 N N . LEU A 1 260 ? 13.641 -10.078 2.596 1 92.88 260 LEU A N 1
ATOM 2054 C CA . LEU A 1 260 ? 12.273 -10.156 3.09 1 92.88 260 LEU A CA 1
ATOM 2055 C C . LEU A 1 260 ? 11.336 -9.297 2.236 1 92.88 260 LEU A C 1
ATOM 2057 O O . LEU A 1 260 ? 10.344 -9.797 1.71 1 92.88 260 LEU A O 1
ATOM 2061 N N . LEU A 1 261 ? 11.664 -8.078 1.997 1 92.69 261 LEU A N 1
ATOM 2062 C CA . LEU A 1 261 ? 10.773 -7.145 1.313 1 92.69 261 LEU A CA 1
ATOM 2063 C C . LEU A 1 261 ? 10.797 -7.371 -0.194 1 92.69 261 LEU A C 1
ATOM 2065 O O . LEU A 1 261 ? 9.75 -7.406 -0.842 1 92.69 261 LEU A O 1
ATOM 2069 N N . PRO A 1 262 ? 11.977 -7.586 -0.742 1 92.75 262 PRO A N 1
ATOM 2070 C CA . PRO A 1 262 ? 11.992 -7.875 -2.178 1 92.75 262 PRO A CA 1
ATOM 2071 C C . PRO A 1 262 ? 11.172 -9.109 -2.541 1 92.75 262 PRO A C 1
ATOM 2073 O O . PRO A 1 262 ? 10.453 -9.109 -3.543 1 92.75 262 PRO A O 1
ATOM 2076 N N . PHE A 1 263 ? 11.25 -10.094 -1.723 1 93.69 263 PHE A N 1
ATOM 2077 C CA . PHE A 1 263 ? 10.5 -11.32 -2.01 1 93.69 263 PHE A CA 1
ATOM 2078 C C . PHE A 1 263 ? 9.008 -11.094 -1.825 1 93.69 263 PHE A C 1
ATOM 2080 O O . PHE A 1 263 ? 8.188 -11.695 -2.527 1 93.69 263 PHE A O 1
ATOM 2087 N N . LEU A 1 264 ? 8.68 -10.289 -0.83 1 93.94 264 LEU A N 1
ATOM 2088 C CA . LEU A 1 264 ? 7.273 -9.922 -0.689 1 93.94 264 LEU A CA 1
ATOM 2089 C C . LEU A 1 264 ? 6.754 -9.25 -1.959 1 93.94 264 LEU A C 1
ATOM 2091 O O . LEU A 1 264 ? 5.668 -9.578 -2.438 1 93.94 264 LEU A O 1
ATOM 2095 N N . GLY A 1 265 ? 7.535 -8.336 -2.5 1 93.56 265 GLY A N 1
ATOM 2096 C CA . GLY A 1 265 ? 7.168 -7.699 -3.754 1 93.56 265 GLY A CA 1
ATOM 2097 C C . GLY A 1 265 ? 7.023 -8.68 -4.902 1 93.56 265 GLY A C 1
ATOM 2098 O O . GLY A 1 265 ? 6.07 -8.594 -5.68 1 93.56 265 GLY A O 1
ATOM 2099 N N . CYS A 1 266 ? 7.914 -9.602 -4.973 1 93 266 CYS A N 1
ATOM 2100 C CA . CYS A 1 266 ? 7.867 -10.602 -6.035 1 93 266 CYS A CA 1
ATOM 2101 C C . CYS A 1 266 ? 6.613 -11.469 -5.918 1 93 266 CYS A C 1
ATOM 2103 O O . CYS A 1 266 ? 5.965 -11.758 -6.922 1 93 266 CYS A O 1
ATOM 2105 N N . TYR A 1 267 ? 6.328 -11.797 -4.684 1 93.44 267 TYR A N 1
ATOM 2106 C CA . TYR A 1 267 ? 5.156 -12.633 -4.445 1 93.44 267 TYR A CA 1
ATOM 2107 C C . TYR A 1 267 ? 3.881 -11.914 -4.863 1 93.44 267 TYR A C 1
ATOM 2109 O O . TYR A 1 267 ? 3.053 -12.469 -5.586 1 93.44 267 TYR A O 1
ATOM 2117 N N . LEU A 1 268 ? 3.705 -10.719 -4.438 1 94.88 268 LEU A N 1
ATOM 2118 C CA . LEU A 1 268 ? 2.504 -9.945 -4.738 1 94.88 268 LEU A CA 1
ATOM 2119 C C . LEU A 1 268 ? 2.395 -9.672 -6.234 1 94.88 268 LEU A C 1
ATOM 2121 O O . LEU A 1 268 ? 1.307 -9.75 -6.805 1 94.88 268 LEU A O 1
ATOM 2125 N N . LEU A 1 269 ? 3.498 -9.414 -6.832 1 94.62 269 LEU A N 1
ATOM 2126 C CA . LEU A 1 269 ? 3.496 -9.094 -8.258 1 94.62 269 LEU A CA 1
ATOM 2127 C C . LEU A 1 269 ? 3.211 -10.328 -9.094 1 94.62 269 LEU A C 1
ATOM 2129 O O . LEU A 1 269 ? 2.5 -10.258 -10.102 1 94.62 269 LEU A O 1
ATOM 2133 N N . THR A 1 270 ? 3.799 -11.445 -8.727 1 93.12 270 THR A N 1
ATOM 2134 C CA . THR A 1 270 ? 3.529 -12.688 -9.445 1 93.12 270 THR A CA 1
ATOM 2135 C C . THR A 1 270 ? 2.049 -13.047 -9.367 1 93.12 270 THR A C 1
ATOM 2137 O O . THR A 1 270 ? 1.438 -13.406 -10.375 1 93.12 270 THR A O 1
ATOM 2140 N N . TRP A 1 271 ? 1.561 -12.93 -8.141 1 95.38 271 TRP A N 1
ATOM 2141 C CA . TRP A 1 271 ? 0.132 -13.18 -7.973 1 95.38 271 TRP A CA 1
ATOM 2142 C C . TRP A 1 271 ? -0.692 -12.227 -8.836 1 95.38 271 TRP A C 1
ATOM 2144 O O . TRP A 1 271 ? -1.626 -12.656 -9.516 1 95.38 271 TRP A O 1
ATOM 2154 N N . PHE A 1 272 ? -0.359 -10.945 -8.82 1 95.44 272 PHE A N 1
ATOM 2155 C CA . PHE A 1 272 ? -1.076 -9.914 -9.57 1 95.44 272 PHE A CA 1
ATOM 2156 C C . PHE A 1 272 ? -1.025 -10.203 -11.07 1 95.44 272 PHE A C 1
ATOM 2158 O O . PHE A 1 272 ? -2.049 -10.133 -11.75 1 95.44 272 PHE A O 1
ATOM 2165 N N . VAL A 1 273 ? 0.055 -10.57 -11.57 1 93.94 273 VAL A N 1
ATOM 2166 C CA . VAL A 1 273 ? 0.25 -10.781 -13 1 93.94 273 VAL A CA 1
ATOM 2167 C C . VAL A 1 273 ? -0.515 -12.023 -13.445 1 93.94 273 VAL A C 1
ATOM 2169 O O . VAL A 1 273 ? -1.203 -12.008 -14.469 1 93.94 273 VAL A O 1
ATOM 2172 N N . ILE A 1 274 ? -0.457 -13.055 -12.688 1 93.94 274 ILE A N 1
ATOM 2173 C CA . ILE A 1 274 ? -1.052 -14.32 -13.094 1 93.94 274 ILE A CA 1
ATOM 2174 C C . ILE A 1 274 ? -2.572 -14.234 -12.992 1 93.94 274 ILE A C 1
ATOM 2176 O O . ILE A 1 274 ? -3.281 -14.5 -13.961 1 93.94 274 ILE A O 1
ATOM 2180 N N . PHE A 1 275 ? -3.074 -13.789 -11.859 1 95.38 275 PHE A N 1
ATOM 2181 C CA . PHE A 1 275 ? -4.504 -13.945 -11.609 1 95.38 275 PHE A CA 1
ATOM 2182 C C . PHE A 1 275 ? -5.262 -12.688 -12.023 1 95.38 275 PHE A C 1
ATOM 2184 O O . PHE A 1 275 ? -6.363 -12.773 -12.57 1 95.38 275 PHE A O 1
ATOM 2191 N N . GLU A 1 276 ? -4.707 -11.57 -11.758 1 93.69 276 GLU A N 1
ATOM 2192 C CA . GLU A 1 276 ? -5.422 -10.336 -12.078 1 93.69 276 GLU A CA 1
ATOM 2193 C C . GLU A 1 276 ? -5.273 -9.977 -13.547 1 93.69 276 GLU A C 1
ATOM 2195 O O . GLU A 1 276 ? -6.191 -9.414 -14.156 1 93.69 276 GLU A O 1
ATOM 2200 N N . CYS A 1 277 ? -4.137 -10.25 -14.086 1 94.88 277 CYS A N 1
ATOM 2201 C CA . CYS A 1 277 ? -3.902 -9.781 -15.445 1 94.88 277 CYS A CA 1
ATOM 2202 C C . CYS A 1 277 ? -4.086 -10.906 -16.453 1 94.88 277 CYS A C 1
ATOM 2204 O O . CYS A 1 277 ? -4.98 -10.852 -17.297 1 94.88 277 CYS A O 1
ATOM 2206 N N . ILE A 1 278 ? -3.352 -11.984 -16.359 1 93.88 278 ILE A N 1
ATOM 2207 C CA . ILE A 1 278 ? -3.332 -13.039 -17.359 1 93.88 278 ILE A CA 1
ATOM 2208 C C . ILE A 1 278 ? -4.66 -13.797 -17.344 1 93.88 278 ILE A C 1
ATOM 2210 O O . ILE A 1 278 ? -5.297 -13.961 -18.391 1 93.88 278 ILE A O 1
ATOM 2214 N N . CYS A 1 279 ? -5.102 -14.258 -16.188 1 95.69 279 CYS A N 1
ATOM 2215 C CA . CYS A 1 279 ? -6.344 -15.016 -16.125 1 95.69 279 CYS A CA 1
ATOM 2216 C C . CYS A 1 279 ? -7.527 -14.164 -16.578 1 95.69 279 CYS A C 1
ATOM 2218 O O . CYS A 1 279 ? -8.375 -14.633 -17.328 1 95.69 279 CYS A O 1
ATOM 2220 N N . ASN A 1 280 ? -7.582 -12.953 -16.125 1 95.38 280 ASN A N 1
ATOM 2221 C CA . ASN A 1 280 ? -8.672 -12.078 -16.531 1 95.38 280 ASN A CA 1
ATOM 2222 C C . ASN A 1 280 ? -8.594 -11.75 -18.016 1 95.38 280 ASN A C 1
ATOM 2224 O O . ASN A 1 280 ? -9.625 -11.625 -18.688 1 95.38 280 ASN A O 1
ATOM 2228 N N . GLY A 1 281 ? -7.426 -11.547 -18.5 1 94.75 281 GLY A N 1
ATOM 2229 C CA . GLY A 1 281 ? -7.258 -11.336 -19.938 1 94.75 281 GLY A CA 1
ATOM 2230 C C . GLY A 1 281 ? -7.703 -12.523 -20.766 1 94.75 281 GLY A C 1
ATOM 2231 O O . GLY A 1 281 ? -8.414 -12.359 -21.766 1 94.75 281 GLY A O 1
ATOM 2232 N N . CYS A 1 282 ? -7.312 -13.719 -20.375 1 94.81 282 CYS A N 1
ATOM 2233 C CA . CYS A 1 282 ? -7.715 -14.945 -21.062 1 94.81 282 CYS A CA 1
ATOM 2234 C C . CYS A 1 282 ? -9.219 -15.148 -20.969 1 94.81 282 CYS A C 1
ATOM 2236 O O . CYS A 1 282 ? -9.844 -15.625 -21.922 1 94.81 282 CYS A O 1
ATOM 2238 N N . ALA A 1 283 ? -9.734 -14.812 -19.797 1 95.25 283 ALA A N 1
ATOM 2239 C CA . ALA A 1 283 ? -11.18 -14.93 -19.641 1 95.25 283 ALA A CA 1
ATOM 2240 C C . ALA A 1 283 ? -11.914 -14.016 -20.609 1 95.25 283 ALA A C 1
ATOM 2242 O O . ALA A 1 283 ? -12.961 -14.383 -21.141 1 95.25 283 ALA A O 1
ATOM 2243 N N . GLU A 1 284 ? -11.367 -12.859 -20.859 1 94.56 284 GLU A N 1
ATOM 2244 C CA . GLU A 1 284 ? -11.984 -11.914 -21.781 1 94.56 284 GLU A CA 1
ATOM 2245 C C . GLU A 1 284 ? -11.953 -12.445 -23.219 1 94.56 284 GLU A C 1
ATOM 2247 O O . GLU A 1 284 ? -12.953 -12.375 -23.938 1 94.56 284 GLU A O 1
ATOM 2252 N N . VAL A 1 285 ? -10.883 -13.023 -23.609 1 94.94 285 VAL A N 1
ATOM 2253 C CA . VAL A 1 285 ? -10.703 -13.492 -24.984 1 94.94 285 VAL A CA 1
ATOM 2254 C C . VAL A 1 285 ? -11.531 -14.758 -25.203 1 94.94 285 VAL A C 1
ATOM 2256 O O . VAL A 1 285 ? -12.008 -15.008 -26.312 1 94.94 285 VAL A O 1
ATOM 2259 N N . THR A 1 286 ? -11.805 -15.539 -24.172 1 94.94 286 THR A N 1
ATOM 2260 C CA . THR A 1 286 ? -12.547 -16.781 -24.281 1 94.94 286 THR A CA 1
ATOM 2261 C C . THR A 1 286 ? -14.008 -16.594 -23.891 1 94.94 286 THR A C 1
ATOM 2263 O O . THR A 1 286 ? -14.773 -17.562 -23.812 1 94.94 286 THR A O 1
ATOM 2266 N N . TYR A 1 287 ? -14.398 -15.445 -23.5 1 93.88 287 TYR A N 1
ATOM 2267 C CA . TYR A 1 287 ? -15.773 -15.062 -23.203 1 93.88 287 TYR A CA 1
ATOM 2268 C C . TYR A 1 287 ? -16.234 -15.703 -21.891 1 93.88 287 TYR A C 1
ATOM 2270 O O . TYR A 1 287 ? -17.438 -15.906 -21.688 1 93.88 287 TYR A O 1
ATOM 2278 N N . LEU A 1 288 ? -15.273 -16.094 -21.078 1 93.56 288 LEU A N 1
ATOM 2279 C CA . LEU A 1 288 ? -15.648 -16.641 -19.781 1 93.56 288 LEU A CA 1
ATOM 2280 C C . LEU A 1 288 ? -16.188 -15.539 -18.875 1 93.56 288 LEU A C 1
ATOM 2282 O O . LEU A 1 288 ? -15.516 -14.531 -18.641 1 93.56 288 LEU A O 1
ATOM 2286 N N . ALA A 1 289 ? -17.297 -15.75 -18.266 1 92.5 289 ALA A N 1
ATOM 2287 C CA . ALA A 1 289 ? -17.938 -14.734 -17.438 1 92.5 289 ALA A CA 1
ATOM 2288 C C . ALA A 1 289 ? -17.516 -14.898 -15.977 1 92.5 289 ALA A C 1
ATOM 2290 O O . ALA A 1 289 ? -17.516 -13.93 -15.211 1 92.5 289 ALA A O 1
ATOM 2291 N N . ASP A 1 290 ? -17.156 -16.078 -15.57 1 92.25 290 ASP A N 1
ATOM 2292 C CA . ASP A 1 290 ? -16.75 -16.328 -14.188 1 92.25 290 ASP A CA 1
ATOM 2293 C C . ASP A 1 290 ? -15.297 -15.93 -13.961 1 92.25 290 ASP A C 1
ATOM 2295 O O . ASP A 1 290 ? -14.383 -16.688 -14.266 1 92.25 290 ASP A O 1
ATOM 2299 N N . ARG A 1 291 ? -15.094 -14.82 -13.289 1 93.19 291 ARG A N 1
ATOM 2300 C CA . ARG A 1 291 ? -13.742 -14.305 -13.094 1 93.19 291 ARG A CA 1
ATOM 2301 C C . ARG A 1 291 ? -13.352 -14.359 -11.617 1 93.19 291 ARG A C 1
ATOM 2303 O O . ARG A 1 291 ? -12.656 -13.461 -11.125 1 93.19 291 ARG A O 1
ATOM 2310 N N . GLU A 1 292 ? -13.859 -15.266 -10.93 1 93.19 292 GLU A N 1
ATOM 2311 C CA . GLU A 1 292 ? -13.5 -15.445 -9.531 1 93.19 292 GLU A CA 1
ATOM 2312 C C . GLU A 1 292 ? -12.234 -16.281 -9.391 1 93.19 292 GLU A C 1
ATOM 2314 O O . GLU A 1 292 ? -12.266 -17.391 -8.852 1 93.19 292 GLU A O 1
ATOM 2319 N N . PHE A 1 293 ? -11.18 -15.75 -9.789 1 95.06 293 PHE A N 1
ATOM 2320 C CA . PHE A 1 293 ? -9.898 -16.438 -9.742 1 95.06 293 PHE A CA 1
ATOM 2321 C C . PHE A 1 293 ? -9.289 -16.359 -8.352 1 95.06 293 PHE A C 1
ATOM 2323 O O . PHE A 1 293 ? -8.406 -17.141 -8.008 1 95.06 293 PHE A O 1
ATOM 2330 N N . TYR A 1 294 ? -9.672 -15.344 -7.66 1 94.62 294 TYR A N 1
ATOM 2331 C CA . TYR A 1 294 ? -9.258 -15.125 -6.277 1 94.62 294 TYR A CA 1
ATOM 2332 C C . TYR A 1 294 ? -10.328 -14.375 -5.5 1 94.62 294 TYR A C 1
ATOM 2334 O O . TYR A 1 294 ? -11.266 -13.82 -6.09 1 94.62 294 TYR A O 1
ATOM 2342 N N . THR A 1 295 ? -10.258 -14.453 -4.242 1 93.69 295 THR A N 1
ATOM 2343 C CA . THR A 1 295 ? -11.086 -13.648 -3.352 1 93.69 295 THR A CA 1
ATOM 2344 C C . THR A 1 295 ? -10.219 -12.867 -2.367 1 93.69 295 THR A C 1
ATOM 2346 O O . THR A 1 295 ? -9.039 -12.633 -2.625 1 93.69 295 THR A O 1
ATOM 2349 N N . ASP A 1 296 ? -10.68 -12.336 -1.321 1 92.75 296 ASP A N 1
ATOM 2350 C CA . ASP A 1 296 ? -9.961 -11.43 -0.434 1 92.75 296 ASP A CA 1
ATOM 2351 C C . ASP A 1 296 ? -8.914 -12.188 0.387 1 92.75 296 ASP A C 1
ATOM 2353 O O . ASP A 1 296 ? -8.922 -12.117 1.618 1 92.75 296 ASP A O 1
ATOM 2357 N N . TRP A 1 297 ? -7.926 -12.773 -0.294 1 95.56 297 TRP A N 1
ATOM 2358 C CA . TRP A 1 297 ? -6.926 -13.602 0.374 1 95.56 297 TRP A CA 1
ATOM 2359 C C . TRP A 1 297 ? -6.031 -12.758 1.272 1 95.56 297 TRP A C 1
ATOM 2361 O O . TRP A 1 297 ? -5.449 -13.266 2.232 1 95.56 297 TRP A O 1
ATOM 2371 N N . TRP A 1 298 ? -5.914 -11.445 1.032 1 94.5 298 TRP A N 1
ATOM 2372 C CA . TRP A 1 298 ? -5.086 -10.562 1.846 1 94.5 298 TRP A CA 1
ATOM 2373 C C . TRP A 1 298 ? -5.699 -10.359 3.229 1 94.5 298 TRP A C 1
ATOM 2375 O O . TRP A 1 298 ? -5.031 -9.883 4.148 1 94.5 298 TRP A O 1
ATOM 2385 N N . ASN A 1 299 ? -6.973 -10.719 3.408 1 94.25 299 ASN A N 1
ATOM 2386 C CA . ASN A 1 299 ? -7.656 -10.594 4.691 1 94.25 299 ASN A CA 1
ATOM 2387 C C . ASN A 1 299 ? -7.625 -11.914 5.465 1 94.25 299 ASN A C 1
ATOM 2389 O O . ASN A 1 299 ? -8.211 -12.016 6.543 1 94.25 299 ASN A O 1
ATOM 2393 N N . SER A 1 300 ? -6.883 -12.875 4.934 1 94.62 300 SER A N 1
ATOM 2394 C CA . SER A 1 300 ? -6.855 -14.172 5.594 1 94.62 300 SER A CA 1
ATOM 2395 C C . SER A 1 300 ? -6.227 -14.078 6.98 1 94.62 300 SER A C 1
ATOM 2397 O O . SER A 1 300 ? -5.258 -13.344 7.18 1 94.62 300 SER A O 1
ATOM 2399 N N . THR A 1 301 ? -6.84 -14.836 7.957 1 93 301 THR A N 1
ATOM 2400 C CA . THR A 1 301 ? -6.336 -14.844 9.328 1 93 301 THR A CA 1
ATOM 2401 C C . THR A 1 301 ? -5.727 -16.203 9.672 1 93 301 THR A C 1
ATOM 2403 O O . THR A 1 301 ? -5.09 -16.344 10.719 1 93 301 THR A O 1
ATOM 2406 N N . THR A 1 302 ? -5.977 -17.188 8.805 1 89.94 302 THR A N 1
ATOM 2407 C CA . THR A 1 302 ? -5.375 -18.516 8.906 1 89.94 302 THR A CA 1
ATOM 2408 C C . THR A 1 302 ? -4.883 -19 7.543 1 89.94 302 THR A C 1
ATOM 2410 O O . THR A 1 302 ? -5.309 -18.484 6.508 1 89.94 302 THR A O 1
ATOM 2413 N N . PHE A 1 303 ? -4.07 -20 7.582 1 88.62 303 PHE A N 1
ATOM 2414 C CA . PHE A 1 303 ? -3.482 -20.469 6.332 1 88.62 303 PHE A CA 1
ATOM 2415 C C . PHE A 1 303 ? -4.477 -21.312 5.551 1 88.62 303 PHE A C 1
ATOM 2417 O O . PHE A 1 303 ? -4.363 -21.453 4.328 1 88.62 303 PHE A O 1
ATOM 2424 N N . ASP A 1 304 ? -5.449 -21.891 6.195 1 88.69 304 ASP A N 1
ATOM 2425 C CA . ASP A 1 304 ? -6.488 -22.609 5.473 1 88.69 304 ASP A CA 1
ATOM 2426 C C . ASP A 1 304 ? -7.359 -21.656 4.656 1 88.69 304 ASP A C 1
ATOM 2428 O O . ASP A 1 304 ? -7.758 -21.984 3.535 1 88.69 304 ASP A O 1
ATOM 2432 N N . GLU A 1 305 ? -7.605 -20.516 5.301 1 92.31 305 GLU A N 1
ATOM 2433 C CA . GLU A 1 305 ? -8.328 -19.5 4.559 1 92.31 305 GLU A CA 1
ATOM 2434 C C . GLU A 1 305 ? -7.531 -19.016 3.348 1 92.31 305 GLU A C 1
ATOM 2436 O O . GLU A 1 305 ? -8.094 -18.812 2.27 1 92.31 305 GLU A O 1
ATOM 2441 N N . PHE A 1 306 ? -6.344 -18.875 3.602 1 93.25 306 PHE A N 1
ATOM 2442 C CA . PHE A 1 306 ? -5.465 -18.453 2.521 1 93.25 306 PHE A CA 1
ATOM 2443 C C . PHE A 1 306 ? -5.469 -19.469 1.385 1 93.25 306 PHE A C 1
ATOM 2445 O O . PHE A 1 306 ? -5.605 -19.094 0.217 1 93.25 306 PHE A O 1
ATOM 2452 N N . ALA A 1 307 ? -5.375 -20.672 1.674 1 90.81 307 ALA A N 1
ATOM 2453 C CA . ALA A 1 307 ? -5.316 -21.734 0.686 1 90.81 307 ALA A CA 1
ATOM 2454 C C . ALA A 1 307 ? -6.59 -21.781 -0.152 1 90.81 307 ALA A C 1
ATOM 2456 O O . ALA A 1 307 ? -6.551 -22.125 -1.336 1 90.81 307 ALA A O 1
ATOM 2457 N N . ARG A 1 308 ? -7.637 -21.297 0.385 1 92.38 308 ARG A N 1
ATOM 2458 C CA . ARG A 1 308 ? -8.93 -21.359 -0.289 1 92.38 308 ARG A CA 1
ATOM 2459 C C . ARG A 1 308 ? -9.18 -20.094 -1.119 1 92.38 308 ARG A C 1
ATOM 2461 O O . ARG A 1 308 ? -9.984 -20.109 -2.049 1 92.38 308 ARG A O 1
ATOM 2468 N N . LYS A 1 309 ? -8.391 -19.094 -0.824 1 95.31 309 LYS A N 1
ATOM 2469 C CA . LYS A 1 309 ? -8.836 -17.797 -1.35 1 95.31 309 LYS A CA 1
ATOM 2470 C C . LYS A 1 309 ? -7.867 -17.281 -2.404 1 95.31 309 LYS A C 1
ATOM 2472 O O . LYS A 1 309 ? -8.273 -16.547 -3.318 1 95.31 309 LYS A O 1
ATOM 2477 N N . TRP A 1 310 ? -6.602 -17.547 -2.359 1 95 310 TRP A N 1
ATOM 2478 C CA . TRP A 1 310 ? -5.598 -16.859 -3.158 1 95 310 TRP A CA 1
ATOM 2479 C C . TRP A 1 310 ? -5.551 -17.406 -4.578 1 95 310 TRP A C 1
ATOM 2481 O O . TRP A 1 310 ? -5.203 -16.688 -5.52 1 95 310 TRP A O 1
ATOM 2491 N N . ASN A 1 311 ? -5.891 -18.641 -4.734 1 95.19 311 ASN A N 1
ATOM 2492 C CA . ASN A 1 311 ? -5.883 -19.375 -5.988 1 95.19 311 ASN A CA 1
ATOM 2493 C C . ASN A 1 311 ? -7.098 -20.297 -6.105 1 95.19 311 ASN A C 1
ATOM 2495 O O . ASN A 1 311 ? -6.996 -21.5 -5.887 1 95.19 311 ASN A O 1
ATOM 2499 N N . LYS A 1 312 ? -8.195 -19.734 -6.578 1 95.06 312 LYS A N 1
ATOM 2500 C CA . LYS A 1 312 ? -9.484 -20.438 -6.582 1 95.06 312 LYS A CA 1
ATOM 2501 C C . LYS A 1 312 ? -9.492 -21.562 -7.605 1 95.06 312 LYS A C 1
ATOM 2503 O O . LYS A 1 312 ? -10.031 -22.641 -7.344 1 95.06 312 LYS A O 1
ATOM 2508 N N . PRO A 1 313 ? -8.906 -21.359 -8.75 1 94.81 313 PRO A N 1
ATOM 2509 C CA . PRO A 1 313 ? -8.922 -22.453 -9.727 1 94.81 313 PRO A CA 1
ATOM 2510 C C . PRO A 1 313 ? -8.25 -23.719 -9.211 1 94.81 313 PRO A C 1
ATOM 2512 O O . PRO A 1 313 ? -8.82 -24.812 -9.312 1 94.81 313 PRO A O 1
ATOM 2515 N N . VAL A 1 314 ? -7.09 -23.547 -8.648 1 95.06 314 VAL A N 1
ATOM 2516 C CA . VAL A 1 314 ? -6.371 -24.703 -8.133 1 95.06 314 VAL A CA 1
ATOM 2517 C C . VAL A 1 314 ? -7.109 -25.281 -6.93 1 95.06 314 VAL A C 1
ATOM 2519 O O . VAL A 1 314 ? -7.184 -26.5 -6.766 1 95.06 314 VAL A O 1
ATOM 2522 N N . HIS A 1 315 ? -7.621 -24.406 -6.137 1 94.25 315 HIS A N 1
ATOM 2523 C CA . HIS A 1 315 ? -8.375 -24.875 -4.977 1 94.25 315 HIS A CA 1
ATOM 2524 C C . HIS A 1 315 ? -9.562 -25.734 -5.398 1 94.25 315 HIS A C 1
ATOM 2526 O O . HIS A 1 315 ? -9.812 -26.781 -4.812 1 94.25 315 HIS A O 1
ATOM 2532 N N . GLU A 1 316 ? -10.305 -25.297 -6.359 1 94.31 316 GLU A N 1
ATOM 2533 C CA . GLU A 1 316 ? -11.477 -26.016 -6.836 1 94.31 316 GLU A CA 1
ATOM 2534 C C . GLU A 1 316 ? -11.086 -27.375 -7.41 1 94.31 316 GLU A C 1
ATOM 2536 O O . GLU A 1 316 ? -11.797 -28.375 -7.234 1 94.31 316 GLU A O 1
ATOM 2541 N N . PHE A 1 317 ? -10.031 -27.391 -8.109 1 95.94 317 PHE A N 1
ATOM 2542 C CA . PHE A 1 317 ? -9.547 -28.656 -8.648 1 95.94 317 PHE A CA 1
ATOM 2543 C C . PHE A 1 317 ? -9.203 -29.625 -7.52 1 95.94 317 PHE A C 1
ATOM 2545 O O . PHE A 1 317 ? -9.609 -30.781 -7.559 1 95.94 317 PHE A O 1
ATOM 2552 N N . LEU A 1 318 ? -8.43 -29.172 -6.543 1 93.94 318 LEU A N 1
ATOM 2553 C CA . LEU A 1 318 ? -8.023 -30.016 -5.43 1 93.94 318 LEU A CA 1
ATOM 2554 C C . LEU A 1 318 ? -9.234 -30.484 -4.629 1 93.94 318 LEU A C 1
ATOM 2556 O O . LEU A 1 318 ? -9.273 -31.625 -4.164 1 93.94 318 LEU A O 1
ATOM 2560 N N . LEU A 1 319 ? -10.133 -29.594 -4.508 1 92.12 319 LEU A N 1
ATOM 2561 C CA . LEU A 1 319 ? -11.344 -29.922 -3.771 1 92.12 319 LEU A CA 1
ATOM 2562 C C . LEU A 1 319 ? -12.133 -31.016 -4.484 1 92.12 319 LEU A C 1
ATOM 2564 O O . LEU A 1 319 ? -12.492 -32.031 -3.879 1 92.12 319 LEU A O 1
ATOM 2568 N N . ARG A 1 320 ? -12.336 -30.906 -5.758 1 91.81 320 ARG A N 1
ATOM 2569 C CA . ARG A 1 320 ? -13.203 -31.797 -6.527 1 91.81 320 ARG A CA 1
ATOM 2570 C C . ARG A 1 320 ? -12.492 -33.125 -6.84 1 91.81 320 ARG A C 1
ATOM 2572 O O . ARG A 1 320 ? -13.086 -34.188 -6.723 1 91.81 320 ARG A O 1
ATOM 2579 N N . HIS A 1 321 ? -11.25 -32.969 -7.219 1 91.88 321 HIS A N 1
ATOM 2580 C CA . HIS A 1 321 ? -10.625 -34.125 -7.844 1 91.88 321 HIS A CA 1
ATOM 2581 C C . HIS A 1 321 ? -9.625 -34.812 -6.898 1 91.88 321 HIS A C 1
ATOM 2583 O O . HIS A 1 321 ? -9.086 -35.875 -7.207 1 91.88 321 HIS A O 1
ATOM 2589 N N . ILE A 1 322 ? -9.336 -34.219 -5.797 1 91.19 322 ILE A N 1
ATOM 2590 C CA . ILE A 1 322 ? -8.445 -34.844 -4.832 1 91.19 322 ILE A CA 1
ATOM 2591 C C . ILE A 1 322 ? -9.188 -35.062 -3.518 1 91.19 322 ILE A C 1
ATOM 2593 O O . ILE A 1 322 ? -9.406 -36.219 -3.111 1 91.19 322 ILE A O 1
ATOM 2597 N N . TYR A 1 323 ? -9.672 -34.031 -2.943 1 90.12 323 TYR A N 1
ATOM 2598 C CA . TYR A 1 323 ? -10.32 -34.125 -1.64 1 90.12 323 TYR A CA 1
ATOM 2599 C C . TYR A 1 323 ? -11.586 -34.969 -1.715 1 90.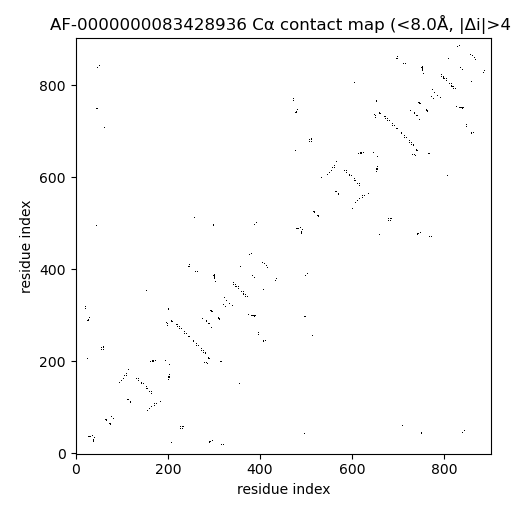12 323 TYR A C 1
ATOM 2601 O O . TYR A 1 323 ? -11.695 -36 -1.039 1 90.12 323 TYR A O 1
ATOM 2609 N N . LEU A 1 324 ? -12.57 -34.625 -2.555 1 88.81 324 LEU A N 1
ATOM 2610 C CA . LEU A 1 324 ? -13.859 -35.312 -2.637 1 88.81 324 LEU A CA 1
ATOM 2611 C C . LEU A 1 324 ? -13.703 -36.688 -3.262 1 88.81 324 LEU A C 1
ATOM 2613 O O . LEU A 1 324 ? -14.359 -37.656 -2.838 1 88.81 324 LEU A O 1
ATOM 2617 N N . GLU A 1 325 ? -12.859 -36.75 -4.258 1 84.5 325 GLU A N 1
ATOM 2618 C CA . GLU A 1 325 ? -12.641 -38.031 -4.902 1 84.5 325 GLU A CA 1
ATOM 2619 C C . GLU A 1 325 ? -12.016 -39.031 -3.936 1 84.5 325 GLU A C 1
ATOM 2621 O O . GLU A 1 325 ? -12.352 -40.219 -3.955 1 84.5 325 GLU A O 1
ATOM 2626 N N . THR A 1 326 ? -11.094 -38.5 -3.146 1 82.5 326 THR A N 1
ATOM 2627 C CA . THR A 1 326 ? -10.461 -39.375 -2.164 1 82.5 326 THR A CA 1
ATOM 2628 C C . THR A 1 326 ? -11.453 -39.75 -1.069 1 82.5 326 THR A C 1
ATOM 2630 O O . THR A 1 326 ? -11.43 -40.875 -0.573 1 82.5 326 THR A O 1
ATOM 2633 N N . LEU A 1 327 ? -12.242 -38.906 -0.708 1 83.69 327 LEU A N 1
ATOM 2634 C CA . LEU A 1 327 ? -13.273 -39.156 0.295 1 83.69 327 LEU A CA 1
ATOM 2635 C C . LEU A 1 327 ? -14.258 -40.219 -0.199 1 83.69 327 LEU A C 1
ATOM 2637 O O . LEU A 1 327 ? -14.625 -41.125 0.548 1 83.69 327 LEU A O 1
ATOM 2641 N N . ASP A 1 328 ? -14.617 -40.156 -1.393 1 81.31 328 ASP A N 1
ATOM 2642 C CA . ASP A 1 328 ? -15.656 -41 -1.96 1 81.31 328 ASP A CA 1
ATOM 2643 C C . ASP A 1 328 ? -15.094 -42.375 -2.365 1 81.31 328 ASP A C 1
ATOM 2645 O O . ASP A 1 328 ? -15.742 -43.406 -2.174 1 81.31 328 ASP A O 1
ATOM 2649 N N . THR A 1 329 ? -13.992 -42.312 -2.977 1 75.62 329 THR A N 1
ATOM 2650 C CA . THR A 1 329 ? -13.422 -43.562 -3.521 1 75.62 329 THR A CA 1
ATOM 2651 C C . THR A 1 329 ? -12.828 -44.406 -2.41 1 75.62 329 THR A C 1
ATOM 2653 O O . THR A 1 329 ? -13.016 -45.625 -2.395 1 75.62 329 THR A O 1
ATOM 2656 N N . TYR A 1 330 ? -12.125 -43.75 -1.462 1 78.19 330 TYR A N 1
ATOM 2657 C CA . TYR A 1 330 ? -11.391 -44.531 -0.469 1 78.19 330 TYR A CA 1
ATOM 2658 C C . TYR A 1 330 ? -12.102 -44.5 0.88 1 78.19 330 TYR A C 1
ATOM 2660 O O . TYR A 1 330 ? -11.68 -45.188 1.823 1 78.19 330 TYR A O 1
ATOM 2668 N N . LYS A 1 331 ? -13.109 -43.812 0.976 1 83.31 331 LYS A N 1
ATOM 2669 C CA . LYS A 1 331 ? -13.922 -43.719 2.186 1 83.31 331 LYS A CA 1
ATOM 2670 C C . LYS A 1 331 ? -13.062 -43.406 3.4 1 83.31 331 LYS A C 1
ATOM 2672 O O . LYS A 1 331 ? -13.164 -44.062 4.438 1 83.31 331 LYS A O 1
ATOM 2677 N N . ILE A 1 332 ? -12.211 -42.469 3.191 1 84.12 332 ILE A N 1
ATOM 2678 C CA . ILE A 1 332 ? -11.336 -42.031 4.281 1 84.12 332 ILE A CA 1
ATOM 2679 C C . ILE A 1 332 ? -11.961 -40.844 5.023 1 84.12 332 ILE A C 1
ATOM 2681 O O . ILE A 1 332 ? -12.984 -40.312 4.598 1 84.12 332 ILE A O 1
ATOM 2685 N N . SER A 1 333 ? -11.359 -40.531 6.215 1 86.38 333 SER A N 1
ATOM 2686 C CA . SER A 1 333 ? -11.883 -39.438 7.027 1 86.38 333 SER A CA 1
ATOM 2687 C C . SER A 1 333 ? -11.578 -38.062 6.395 1 86.38 333 SER A C 1
ATOM 2689 O O . SER A 1 333 ? -10.695 -37.969 5.543 1 86.38 333 SER A O 1
ATOM 2691 N N . LYS A 1 334 ? -12.32 -37.094 6.82 1 86.25 334 LYS A N 1
ATOM 2692 C CA . LYS A 1 334 ? -12.148 -35.75 6.332 1 86.25 334 LYS A CA 1
ATOM 2693 C C . LYS A 1 334 ? -10.742 -35.219 6.625 1 86.25 334 LYS A C 1
ATOM 2695 O O . LYS A 1 334 ? -10.141 -34.562 5.793 1 86.25 334 LYS A O 1
ATOM 2700 N N . VAL A 1 335 ? -10.258 -35.562 7.746 1 83.38 335 VAL A N 1
ATOM 2701 C CA . VAL A 1 335 ? -8.922 -35.125 8.148 1 83.38 335 VAL A CA 1
ATOM 2702 C C . VAL A 1 335 ? -7.875 -35.75 7.223 1 83.38 335 VAL A C 1
ATOM 2704 O O . VAL A 1 335 ? -6.969 -35.062 6.754 1 83.38 335 VAL A O 1
ATOM 2707 N N . ASN A 1 336 ? -8.023 -36.969 6.969 1 84.5 336 ASN A N 1
ATOM 2708 C CA . ASN A 1 336 ? -7.07 -37.656 6.098 1 84.5 336 ASN A CA 1
ATOM 2709 C C . ASN A 1 336 ? -7.137 -37.125 4.672 1 84.5 336 ASN A C 1
ATOM 2711 O O . ASN A 1 336 ? -6.113 -37.031 3.992 1 84.5 336 ASN A O 1
ATOM 2715 N N . ALA A 1 337 ? -8.32 -36.844 4.242 1 87.62 337 ALA A N 1
ATOM 2716 C CA . ALA A 1 337 ? -8.477 -36.281 2.904 1 87.62 337 ALA A CA 1
ATOM 2717 C C . ALA A 1 337 ? -7.773 -34.938 2.793 1 87.62 337 ALA A C 1
ATOM 2719 O O . ALA A 1 337 ? -7.156 -34.625 1.767 1 87.62 337 ALA A O 1
ATOM 2720 N N . THR A 1 338 ? -7.879 -34.188 3.846 1 87.06 338 THR A N 1
ATOM 2721 C CA . THR A 1 338 ? -7.211 -32.875 3.881 1 87.06 338 THR A CA 1
ATOM 2722 C C . THR A 1 338 ? -5.695 -33.062 3.85 1 87.06 338 THR A C 1
ATOM 2724 O O . THR A 1 338 ? -4.996 -32.344 3.139 1 87.06 338 THR A O 1
ATOM 2727 N N . VAL A 1 339 ? -5.219 -34 4.559 1 86.94 339 VAL A N 1
ATOM 2728 C CA . VAL A 1 339 ? -3.787 -34.25 4.621 1 86.94 339 VAL A CA 1
ATOM 2729 C C . VAL A 1 339 ? -3.281 -34.688 3.244 1 86.94 339 VAL A C 1
ATOM 2731 O O . VAL A 1 339 ? -2.223 -34.25 2.799 1 86.94 339 VAL A O 1
ATOM 2734 N N . VAL A 1 340 ? -4.031 -35.5 2.625 1 87.56 340 VAL A N 1
ATOM 2735 C CA . VAL A 1 340 ? -3.648 -35.969 1.296 1 87.56 340 VAL A CA 1
ATOM 2736 C C . VAL A 1 340 ? -3.617 -34.781 0.323 1 87.56 340 VAL A C 1
ATOM 2738 O O . VAL A 1 340 ? -2.719 -34.688 -0.516 1 87.56 340 VAL A O 1
ATOM 2741 N N . THR A 1 341 ? -4.598 -33.969 0.406 1 90.25 341 THR A N 1
ATOM 2742 C CA . THR A 1 341 ? -4.676 -32.781 -0.462 1 90.25 341 THR A CA 1
ATOM 2743 C C . THR A 1 341 ? -3.467 -31.891 -0.258 1 90.25 341 THR A C 1
ATOM 2745 O O . THR A 1 341 ? -2.832 -31.453 -1.227 1 90.25 341 THR A O 1
ATOM 2748 N N . PHE A 1 342 ? -3.084 -31.656 0.993 1 89.19 342 PHE A N 1
ATOM 2749 C CA . PHE A 1 342 ? -1.933 -30.812 1.29 1 89.19 342 PHE A CA 1
ATOM 2750 C C . PHE A 1 342 ? -0.635 -31.516 0.899 1 89.19 342 PHE A C 1
ATOM 2752 O O . PHE A 1 342 ? 0.323 -30.859 0.476 1 89.19 342 PHE A O 1
ATOM 2759 N N . PHE A 1 343 ? -0.67 -32.781 1.042 1 89.12 343 PHE A N 1
ATOM 2760 C CA . PHE A 1 343 ? 0.493 -33.562 0.655 1 89.12 343 PHE A CA 1
ATOM 2761 C C . PHE A 1 343 ? 0.754 -33.438 -0.842 1 89.12 343 PHE A C 1
ATOM 2763 O O . PHE A 1 343 ? 1.891 -33.219 -1.264 1 89.12 343 PHE A O 1
ATOM 2770 N N . MET A 1 344 ? -0.285 -33.562 -1.577 1 88.94 344 MET A N 1
ATOM 2771 C CA . MET A 1 344 ? -0.158 -33.469 -3.027 1 88.94 344 MET A CA 1
ATOM 2772 C C . MET A 1 344 ? 0.307 -32.062 -3.428 1 88.94 344 MET A C 1
ATOM 2774 O O . MET A 1 344 ? 1.157 -31.922 -4.309 1 88.94 344 MET A O 1
ATOM 2778 N N . SER A 1 345 ? -0.284 -31.109 -2.852 1 90.62 345 SER A N 1
ATOM 2779 C CA . SER A 1 345 ? 0.11 -29.734 -3.115 1 90.62 345 SER A CA 1
ATOM 2780 C C . SER A 1 345 ? 1.578 -29.5 -2.77 1 90.62 345 SER A C 1
ATOM 2782 O O . SER A 1 345 ? 2.318 -28.891 -3.551 1 90.62 345 SER A O 1
ATOM 2784 N N . ALA A 1 346 ? 2.037 -29.922 -1.618 1 89.81 346 ALA A N 1
ATOM 2785 C CA . ALA A 1 346 ? 3.42 -29.781 -1.173 1 89.81 346 ALA A CA 1
ATOM 2786 C C . ALA A 1 346 ? 4.383 -30.5 -2.113 1 89.81 346 ALA A C 1
ATOM 2788 O O . ALA A 1 346 ? 5.473 -29.984 -2.4 1 89.81 346 ALA A O 1
ATOM 2789 N N . ALA A 1 347 ? 3.971 -31.625 -2.566 1 88.81 347 ALA A N 1
ATOM 2790 C CA . ALA A 1 347 ? 4.809 -32.406 -3.473 1 88.81 347 ALA A CA 1
ATOM 2791 C C . ALA A 1 347 ? 5.016 -31.672 -4.793 1 88.81 347 ALA A C 1
ATOM 2793 O O . ALA A 1 347 ? 6.125 -31.656 -5.332 1 88.81 347 ALA A O 1
ATOM 2794 N N . LEU A 1 348 ? 4 -31.125 -5.27 1 88.69 348 LEU A N 1
ATOM 2795 C CA . LEU A 1 348 ? 4.102 -30.391 -6.527 1 88.69 348 LEU A CA 1
ATOM 2796 C C . LEU A 1 348 ? 4.98 -29.156 -6.363 1 88.69 348 LEU A C 1
ATOM 2798 O O . LEU A 1 348 ? 5.777 -28.828 -7.246 1 88.69 348 LEU A O 1
ATOM 2802 N N . HIS A 1 349 ? 4.848 -28.516 -5.277 1 88.25 349 HIS A N 1
ATOM 2803 C CA . HIS A 1 349 ? 5.68 -27.344 -5.02 1 88.25 349 HIS A CA 1
ATOM 2804 C C . HIS A 1 349 ? 7.148 -27.734 -4.867 1 88.25 349 HIS A C 1
ATOM 2806 O O . HIS A 1 349 ? 8.039 -27.016 -5.332 1 88.25 349 HIS A O 1
ATOM 2812 N N . GLU A 1 350 ? 7.359 -28.797 -4.234 1 87.25 350 GLU A N 1
ATOM 2813 C CA . GLU A 1 350 ? 8.727 -29.281 -4.094 1 87.25 350 GLU A CA 1
ATOM 2814 C C . GLU A 1 350 ? 9.344 -29.609 -5.453 1 87.25 350 GLU A C 1
ATOM 2816 O O . GLU A 1 350 ? 10.539 -29.391 -5.664 1 87.25 350 GLU A O 1
ATOM 2821 N N . CYS A 1 351 ? 8.547 -30.078 -6.285 1 85.62 351 CYS A N 1
ATOM 2822 C CA . CYS A 1 351 ? 9.031 -30.375 -7.629 1 85.62 351 CYS A CA 1
ATOM 2823 C C . CYS A 1 351 ? 9.531 -29.109 -8.312 1 85.62 351 CYS A C 1
ATOM 2825 O O . CYS A 1 351 ? 10.547 -29.125 -9.016 1 85.62 351 CYS A O 1
ATOM 2827 N N . VAL A 1 352 ? 8.812 -28.031 -8.078 1 85.69 352 VAL A N 1
ATOM 2828 C CA . VAL A 1 352 ? 9.227 -26.766 -8.656 1 85.69 352 VAL A CA 1
ATOM 2829 C C . VAL A 1 352 ? 10.586 -26.359 -8.094 1 85.69 352 VAL A C 1
ATOM 2831 O O . VAL A 1 352 ? 11.453 -25.891 -8.836 1 85.69 352 VAL A O 1
ATOM 2834 N N . PHE A 1 353 ? 10.789 -26.562 -6.836 1 82.75 353 PHE A N 1
ATOM 2835 C CA . PHE A 1 353 ? 12.055 -26.188 -6.199 1 82.75 353 PHE A CA 1
ATOM 2836 C C . PHE A 1 353 ? 13.18 -27.094 -6.68 1 82.75 353 PHE A C 1
ATOM 2838 O O . PHE A 1 353 ? 14.32 -26.656 -6.824 1 82.75 353 PHE A O 1
ATOM 2845 N N . ILE A 1 354 ? 12.852 -28.328 -6.898 1 82.69 354 ILE A N 1
ATOM 2846 C CA . ILE A 1 354 ? 13.844 -29.266 -7.402 1 82.69 354 ILE A CA 1
ATOM 2847 C C . ILE A 1 354 ? 14.305 -28.844 -8.789 1 82.69 354 ILE A C 1
ATOM 2849 O O . ILE A 1 354 ? 15.492 -28.906 -9.109 1 82.69 354 ILE A O 1
ATOM 2853 N N . LEU A 1 355 ? 13.391 -28.391 -9.555 1 80.75 355 LEU A N 1
ATOM 2854 C CA . LEU A 1 355 ? 13.719 -27.938 -10.898 1 80.75 355 LEU A CA 1
ATOM 2855 C C . LEU A 1 355 ? 14.523 -26.641 -10.852 1 80.75 355 LEU A C 1
ATOM 2857 O O . LEU A 1 355 ? 15.398 -26.406 -11.68 1 80.75 355 LEU A O 1
ATOM 2861 N N . MET A 1 356 ? 14.203 -25.844 -9.867 1 78.06 356 MET A N 1
ATOM 2862 C CA . MET A 1 356 ? 14.844 -24.531 -9.742 1 78.06 356 MET A CA 1
ATOM 2863 C C . MET A 1 356 ? 16.266 -24.672 -9.234 1 78.06 356 MET A C 1
ATOM 2865 O O . MET A 1 356 ? 17.172 -23.984 -9.727 1 78.06 356 MET A O 1
ATOM 2869 N N . PHE A 1 357 ? 16.5 -25.5 -8.266 1 76.44 357 PHE A N 1
ATOM 2870 C CA . PHE A 1 357 ? 17.781 -25.547 -7.594 1 76.44 357 PHE A CA 1
ATOM 2871 C C . PHE A 1 357 ? 18.531 -26.828 -7.965 1 76.44 357 PHE A C 1
ATOM 2873 O O . PHE A 1 357 ? 19.672 -27.031 -7.547 1 76.44 357 PHE A O 1
ATOM 2880 N N . ARG A 1 358 ? 17.953 -27.688 -8.75 1 77 358 ARG A N 1
ATOM 2881 C CA . ARG A 1 358 ? 18.547 -28.938 -9.227 1 77 358 ARG A CA 1
ATOM 2882 C C . ARG A 1 358 ? 19.078 -29.766 -8.062 1 77 358 ARG A C 1
ATOM 2884 O O . ARG A 1 358 ? 20.188 -30.281 -8.117 1 77 358 ARG A O 1
ATOM 2891 N N . SER A 1 359 ? 18.375 -29.625 -6.98 1 77.56 359 SER A N 1
ATOM 2892 C CA . SER A 1 359 ? 18.703 -30.391 -5.785 1 77.56 359 SER A CA 1
ATOM 2893 C C . SER A 1 359 ? 17.453 -30.859 -5.051 1 77.56 359 SER A C 1
ATOM 2895 O O . SER A 1 359 ? 16.469 -30.141 -4.977 1 77.56 359 SER A O 1
ATOM 2897 N N . VAL A 1 360 ? 17.516 -32.125 -4.602 1 80.5 360 VAL A N 1
ATOM 2898 C CA . VAL A 1 360 ? 16.406 -32.688 -3.84 1 80.5 360 VAL A CA 1
ATOM 2899 C C . VAL A 1 360 ? 16.672 -32.531 -2.344 1 80.5 360 VAL A C 1
ATOM 2901 O O . VAL A 1 360 ? 17.469 -33.281 -1.776 1 80.5 360 VAL A O 1
ATOM 2904 N N . LYS A 1 361 ? 16.141 -31.547 -1.66 1 81.75 361 LYS A N 1
ATOM 2905 C CA . LYS A 1 361 ? 16.391 -31.328 -0.239 1 81.75 361 LYS A CA 1
ATOM 2906 C C . LYS A 1 361 ? 15.102 -31.484 0.57 1 81.75 361 LYS A C 1
ATOM 2908 O O . LYS A 1 361 ? 15.148 -31.766 1.77 1 81.75 361 LYS A O 1
ATOM 2913 N N . MET A 1 362 ? 13.875 -31.281 0.001 1 83.38 362 MET A N 1
ATOM 2914 C CA . MET A 1 362 ? 12.555 -31.484 0.581 1 83.38 362 MET A CA 1
ATOM 2915 C C . MET A 1 362 ? 12.281 -30.453 1.674 1 83.38 362 MET A C 1
ATOM 2917 O O . MET A 1 362 ? 11.531 -30.719 2.613 1 83.38 362 MET A O 1
ATOM 2921 N N . TYR A 1 363 ? 13 -29.359 1.7 1 82.31 363 TYR A N 1
ATOM 2922 C CA . TYR A 1 363 ? 12.789 -28.328 2.701 1 82.31 363 TYR A CA 1
ATOM 2923 C C . TYR A 1 363 ? 11.422 -27.672 2.533 1 82.31 363 TYR A C 1
ATOM 2925 O O . TYR A 1 363 ? 10.695 -27.469 3.512 1 82.31 363 TYR A O 1
ATOM 2933 N N . PHE A 1 364 ? 11.086 -27.375 1.326 1 84 364 PHE A N 1
ATOM 2934 C CA . PHE A 1 364 ? 9.805 -26.719 1.07 1 84 364 PHE A CA 1
ATOM 2935 C C . PHE A 1 364 ? 8.648 -27.656 1.406 1 84 364 PHE A C 1
ATOM 2937 O O . PHE A 1 364 ? 7.637 -27.234 1.963 1 84 364 PHE A O 1
ATOM 2944 N N . PHE A 1 365 ? 8.852 -28.859 1.072 1 86.25 365 PHE A N 1
ATOM 2945 C CA . PHE A 1 365 ? 7.836 -29.875 1.367 1 86.25 365 PHE A CA 1
ATOM 2946 C C . PHE A 1 365 ? 7.562 -29.938 2.863 1 86.25 365 PHE A C 1
ATOM 2948 O O . PHE A 1 365 ? 6.406 -29.938 3.289 1 86.25 365 PHE A O 1
ATOM 2955 N N . THR A 1 366 ? 8.586 -29.984 3.592 1 83 366 THR A N 1
ATOM 2956 C CA . THR A 1 366 ? 8.469 -30.094 5.043 1 83 366 THR A CA 1
ATOM 2957 C C . THR A 1 366 ? 7.805 -28.844 5.613 1 83 366 THR A C 1
ATOM 2959 O O . THR A 1 366 ? 6.922 -28.938 6.473 1 83 366 THR A O 1
ATOM 2962 N N . LEU A 1 367 ? 8.172 -27.734 5.113 1 81.94 367 LEU A N 1
ATOM 2963 C CA . LEU A 1 367 ? 7.609 -26.484 5.605 1 81.94 367 LEU A CA 1
ATOM 2964 C C . LEU A 1 367 ? 6.125 -26.375 5.273 1 81.94 367 LEU A C 1
ATOM 2966 O O . LEU A 1 367 ? 5.332 -25.891 6.09 1 81.94 367 LEU A O 1
ATOM 2970 N N . GLN A 1 368 ? 5.801 -26.797 4.129 1 84.06 368 GLN A N 1
ATOM 2971 C CA . GLN A 1 368 ? 4.398 -26.734 3.727 1 84.06 368 GLN A CA 1
ATOM 2972 C C . GLN A 1 368 ? 3.549 -27.703 4.539 1 84.06 368 GLN A C 1
ATOM 2974 O O . GLN A 1 368 ? 2.402 -27.391 4.875 1 84.06 368 GLN A O 1
ATOM 2979 N N . MET A 1 369 ? 4.141 -28.812 4.855 1 84.56 369 MET A N 1
ATOM 2980 C CA . MET A 1 369 ? 3.404 -29.781 5.656 1 84.56 369 MET A CA 1
ATOM 2981 C C . MET A 1 369 ? 3.242 -29.297 7.094 1 84.56 369 MET A C 1
ATOM 2983 O O . MET A 1 369 ? 2.227 -29.562 7.734 1 84.56 369 MET A O 1
ATOM 2987 N N . VAL A 1 370 ? 4.195 -28.562 7.555 1 80.69 370 VAL A N 1
ATOM 2988 C CA . VAL A 1 370 ? 4.133 -28 8.898 1 80.69 370 VAL A CA 1
ATOM 2989 C C . VAL A 1 370 ? 3.037 -26.938 8.969 1 80.69 370 VAL A C 1
ATOM 2991 O O . VAL A 1 370 ? 2.455 -26.703 10.031 1 80.69 370 VAL A O 1
ATOM 2994 N N . GLN A 1 371 ? 2.752 -26.375 7.836 1 81.5 371 GLN A N 1
ATOM 2995 C CA . GLN A 1 371 ? 1.668 -25.406 7.789 1 81.5 371 GLN A CA 1
ATOM 2996 C C . GLN A 1 371 ? 0.356 -26.016 8.273 1 81.5 371 GLN A C 1
ATOM 2998 O O . GLN A 1 371 ? -0.482 -25.312 8.852 1 81.5 371 GLN A O 1
ATOM 3003 N N . LEU A 1 372 ? 0.176 -27.297 8.117 1 80.94 372 LEU A N 1
ATOM 3004 C CA . LEU A 1 372 ? -1.027 -27.984 8.578 1 80.94 372 LEU A CA 1
ATOM 3005 C C . LEU A 1 372 ? -1.124 -27.938 10.102 1 80.94 372 LEU A C 1
ATOM 3007 O O . LEU A 1 372 ? -2.217 -27.797 10.656 1 80.94 372 LEU A O 1
ATOM 3011 N N . VAL A 1 373 ? 0.036 -28.047 10.703 1 78 373 VAL A N 1
ATOM 3012 C CA . VAL A 1 373 ? 0.085 -28 12.164 1 78 373 VAL A CA 1
ATOM 3013 C C . VAL A 1 373 ? -0.274 -26.594 12.641 1 78 373 VAL A C 1
ATOM 3015 O O . VAL A 1 373 ? -1.024 -26.438 13.609 1 78 373 VAL A O 1
ATOM 3018 N N . ILE A 1 374 ? 0.16 -25.656 11.898 1 81.88 374 ILE A N 1
ATOM 3019 C CA . ILE A 1 374 ? -0.098 -24.266 12.25 1 81.88 374 ILE A CA 1
ATOM 3020 C C . ILE A 1 374 ? -1.583 -23.953 12.07 1 81.88 374 ILE A C 1
ATOM 3022 O O . ILE A 1 374 ? -2.158 -23.188 12.844 1 81.88 374 ILE A O 1
ATOM 3026 N N . ILE A 1 375 ? -2.148 -24.594 11.141 1 82.06 375 ILE A N 1
ATOM 3027 C CA . ILE A 1 375 ? -3.568 -24.391 10.875 1 82.06 375 ILE A CA 1
ATOM 3028 C C . ILE A 1 375 ? -4.395 -24.906 12.055 1 82.06 375 ILE A C 1
ATOM 3030 O O . ILE A 1 375 ? -5.332 -24.25 12.5 1 82.06 375 ILE A O 1
ATOM 3034 N N . VAL A 1 376 ? -4.012 -25.984 12.547 1 79.69 376 VAL A N 1
ATOM 3035 C CA . VAL A 1 376 ? -4.762 -26.609 13.625 1 79.69 376 VAL A CA 1
ATOM 3036 C C . VAL A 1 376 ? -4.594 -25.797 14.914 1 79.69 376 VAL A C 1
ATOM 3038 O O . VAL A 1 376 ? -5.57 -25.547 15.625 1 79.69 376 VAL A O 1
ATOM 3041 N N . TYR A 1 377 ? -3.396 -25.281 15.109 1 78.56 377 TYR A N 1
ATOM 3042 C CA . TYR A 1 377 ? -3.117 -24.609 16.375 1 78.56 377 TYR A CA 1
ATOM 3043 C C . TYR A 1 377 ? -3.414 -23.125 16.281 1 78.56 377 TYR A C 1
ATOM 3045 O O . TYR A 1 377 ? -3.445 -22.422 17.297 1 78.56 377 TYR A O 1
ATOM 3053 N N . GLY A 1 378 ? -3.621 -22.656 15.094 1 79 378 GLY A N 1
ATOM 3054 C CA . GLY A 1 378 ? -3.936 -21.25 14.914 1 79 378 GLY A CA 1
ATOM 3055 C C . GLY A 1 378 ? -5.426 -20.984 14.797 1 79 378 GLY A C 1
ATOM 3056 O O . GLY A 1 378 ? -5.832 -19.891 14.406 1 79 378 GLY A O 1
ATOM 3057 N N . ARG A 1 379 ? -6.242 -21.891 15.172 1 78.81 379 ARG A N 1
ATOM 3058 C CA . ARG A 1 379 ? -7.688 -21.781 15.008 1 78.81 379 ARG A CA 1
ATOM 3059 C C . ARG A 1 379 ? -8.258 -20.703 15.922 1 78.81 379 ARG A C 1
ATOM 3061 O O . ARG A 1 379 ? -9.258 -20.062 15.586 1 78.81 379 ARG A O 1
ATOM 3068 N N . GLY A 1 380 ? -7.559 -20.453 16.984 1 79.75 380 GLY A N 1
ATOM 3069 C CA . GLY A 1 380 ? -8.016 -19.438 17.922 1 79.75 380 GLY A CA 1
ATOM 3070 C C . GLY A 1 380 ? -7.848 -18.016 17.391 1 79.75 380 GLY A C 1
ATOM 3071 O O . GLY A 1 380 ? -8.469 -17.094 17.906 1 79.75 380 GLY A O 1
ATOM 3072 N N . LEU A 1 381 ? -7.102 -17.891 16.375 1 85.56 381 LEU A N 1
ATOM 3073 C CA . LEU A 1 381 ? -6.816 -16.562 15.844 1 85.56 381 LEU A CA 1
ATOM 3074 C C . LEU A 1 381 ? -7.699 -16.266 14.641 1 85.56 381 LEU A C 1
ATOM 3076 O O . LEU A 1 381 ? -7.59 -15.188 14.039 1 85.56 381 LEU A O 1
ATOM 3080 N N . ARG A 1 382 ? -8.602 -17.141 14.453 1 86.56 382 ARG A N 1
ATOM 3081 C CA . ARG A 1 382 ? -9.469 -16.953 13.297 1 86.56 382 ARG A CA 1
ATOM 3082 C C . ARG A 1 382 ? -10.352 -15.727 13.469 1 86.56 382 ARG A C 1
ATOM 3084 O O . ARG A 1 382 ? -10.992 -15.547 14.508 1 86.56 382 ARG A O 1
ATOM 3091 N N . GLY A 1 383 ? -10.273 -14.836 12.453 1 86.5 383 GLY A N 1
ATOM 3092 C CA . GLY A 1 383 ? -11.133 -13.664 12.445 1 86.5 383 GLY A CA 1
ATOM 3093 C C . GLY A 1 383 ? -10.547 -12.484 13.211 1 86.5 383 GLY A C 1
ATOM 3094 O O . GLY A 1 383 ? -11.156 -11.422 13.289 1 86.5 383 GLY A O 1
ATOM 3095 N N . THR A 1 384 ? -9.367 -12.68 13.703 1 87.12 384 THR A N 1
ATOM 3096 C CA . THR A 1 384 ? -8.766 -11.617 14.516 1 87.12 384 THR A CA 1
ATOM 3097 C C . THR A 1 384 ? -7.703 -10.867 13.719 1 87.12 384 THR A C 1
ATOM 3099 O O . THR A 1 384 ? -7.195 -11.375 12.719 1 87.12 384 THR A O 1
ATOM 3102 N N . ARG A 1 385 ? -7.453 -9.656 14.195 1 87.5 385 ARG A N 1
ATOM 3103 C CA . ARG A 1 385 ? -6.395 -8.867 13.586 1 87.5 385 ARG A CA 1
ATOM 3104 C C . ARG A 1 385 ? -5.031 -9.523 13.781 1 87.5 385 ARG A C 1
ATOM 3106 O O . ARG A 1 385 ? -4.195 -9.516 12.883 1 87.5 385 ARG A O 1
ATOM 3113 N N . LEU A 1 386 ? -4.898 -10.039 14.914 1 87.19 386 LEU A N 1
ATOM 3114 C CA . LEU A 1 386 ? -3.641 -10.719 15.211 1 87.19 386 LEU A CA 1
ATOM 3115 C C . LEU A 1 386 ? -3.439 -11.914 14.289 1 87.19 386 LEU A C 1
ATOM 3117 O O . LEU A 1 386 ? -2.312 -12.211 13.883 1 87.19 386 LEU A O 1
ATOM 3121 N N . GLY A 1 387 ? -4.492 -12.586 14.039 1 90.38 387 GLY A N 1
ATOM 3122 C CA . GLY A 1 387 ? -4.414 -13.688 13.086 1 90.38 387 GLY A CA 1
ATOM 3123 C C . GLY A 1 387 ? -3.957 -13.25 11.703 1 90.38 387 GLY A C 1
ATOM 3124 O O . GLY A 1 387 ? -3.158 -13.93 11.062 1 90.38 387 GLY A O 1
ATOM 3125 N N . ASN A 1 388 ? -4.441 -12.109 11.273 1 93.25 388 ASN A N 1
ATOM 3126 C CA . ASN A 1 388 ? -4.031 -11.578 9.977 1 93.25 388 ASN A CA 1
ATOM 3127 C C . ASN A 1 388 ? -2.559 -11.188 9.977 1 93.25 388 ASN A C 1
ATOM 3129 O O . ASN A 1 388 ? -1.843 -11.445 9.008 1 93.25 388 ASN A O 1
ATOM 3133 N N . MET A 1 389 ? -2.111 -10.656 11.031 1 90.94 389 MET A N 1
ATOM 3134 C CA . MET A 1 389 ? -0.709 -10.258 11.133 1 90.94 389 MET A CA 1
ATOM 3135 C C . MET A 1 389 ? 0.204 -11.477 11.141 1 90.94 389 MET A C 1
ATOM 3137 O O . MET A 1 389 ? 1.266 -11.469 10.508 1 90.94 389 MET A O 1
ATOM 3141 N N . THR A 1 390 ? -0.232 -12.438 11.836 1 88.5 390 THR A N 1
ATOM 3142 C CA . THR A 1 390 ? 0.551 -13.672 11.891 1 88.5 390 THR A CA 1
ATOM 3143 C C . THR A 1 390 ? 0.599 -14.344 10.523 1 88.5 390 THR A C 1
ATOM 3145 O O . THR A 1 390 ? 1.632 -14.891 10.133 1 88.5 390 THR A O 1
ATOM 3148 N N . PHE A 1 391 ? -0.444 -14.352 9.891 1 91.38 391 PHE A N 1
ATOM 3149 C CA . PHE A 1 391 ? -0.505 -14.875 8.531 1 91.38 391 PHE A CA 1
ATOM 3150 C C . PHE A 1 391 ? 0.486 -14.156 7.629 1 91.38 391 PHE A C 1
ATOM 3152 O O . PHE A 1 391 ? 1.274 -14.797 6.926 1 91.38 391 PHE A O 1
ATOM 3159 N N . TRP A 1 392 ? 0.492 -12.82 7.648 1 93.69 392 TRP A N 1
ATOM 3160 C CA . TRP A 1 392 ? 1.372 -12.039 6.781 1 93.69 392 TRP A CA 1
ATOM 3161 C C . TRP A 1 392 ? 2.832 -12.234 7.172 1 93.69 392 TRP A C 1
ATOM 3163 O O . TRP A 1 392 ? 3.711 -12.305 6.309 1 93.69 392 TRP A O 1
ATOM 3173 N N . LEU A 1 393 ? 3.092 -12.344 8.43 1 90.25 393 LEU A N 1
ATOM 3174 C CA . LEU A 1 393 ? 4.461 -12.594 8.867 1 90.25 393 LEU A CA 1
ATOM 3175 C C . LEU A 1 393 ? 4.957 -13.945 8.367 1 90.25 393 LEU A C 1
ATOM 3177 O O . LEU A 1 393 ? 6.113 -14.078 7.957 1 90.25 393 LEU A O 1
ATOM 3181 N N . GLY A 1 394 ? 4.074 -14.898 8.438 1 88.12 394 GLY A N 1
ATOM 3182 C CA . GLY A 1 394 ? 4.418 -16.203 7.883 1 88.12 394 GLY A CA 1
ATOM 3183 C C . GLY A 1 394 ? 4.711 -16.156 6.395 1 88.12 394 GLY A C 1
ATOM 3184 O O . GLY A 1 394 ? 5.664 -16.781 5.93 1 88.12 394 GLY A O 1
ATOM 3185 N N . MET A 1 395 ? 3.953 -15.406 5.691 1 90.44 395 MET A N 1
ATOM 3186 C CA . MET A 1 395 ? 4.141 -15.289 4.246 1 90.44 395 MET A CA 1
ATOM 3187 C C . MET A 1 395 ? 5.434 -14.547 3.922 1 90.44 395 MET A C 1
ATOM 3189 O O . MET A 1 395 ? 6.129 -14.898 2.963 1 90.44 395 MET A O 1
ATOM 3193 N N . ILE A 1 396 ? 5.746 -13.539 4.707 1 92.69 396 ILE A N 1
ATOM 3194 C CA . ILE A 1 396 ? 6.918 -12.703 4.453 1 92.69 396 ILE A CA 1
ATOM 3195 C C . ILE A 1 396 ? 8.188 -13.484 4.785 1 92.69 396 ILE A C 1
ATOM 3197 O O . ILE A 1 396 ? 9.18 -13.414 4.055 1 92.69 396 ILE A O 1
ATOM 3201 N N . PHE A 1 397 ? 8.148 -14.32 5.781 1 87.75 397 PHE A N 1
ATOM 3202 C CA . PHE A 1 397 ? 9.344 -15.031 6.23 1 87.75 397 PHE A CA 1
ATOM 3203 C C . PHE A 1 397 ? 9.492 -16.359 5.488 1 87.75 397 PHE A C 1
ATOM 3205 O O . PHE A 1 397 ? 10.609 -16.828 5.277 1 87.75 397 PHE A O 1
ATOM 3212 N N . GLY A 1 398 ? 8.461 -16.906 5.051 1 83.25 398 GLY A N 1
ATOM 3213 C CA . GLY A 1 398 ? 8.477 -18.266 4.508 1 83.25 398 GLY A CA 1
ATOM 3214 C C . GLY A 1 398 ? 9.32 -18.391 3.258 1 83.25 398 GLY A C 1
ATOM 3215 O O . GLY A 1 398 ? 10.289 -19.156 3.234 1 83.25 398 GLY A O 1
ATOM 3216 N N . LEU A 1 399 ? 9.062 -17.547 2.301 1 81 399 LEU A N 1
ATOM 3217 C CA . LEU A 1 399 ? 9.695 -17.734 0.996 1 81 399 LEU A CA 1
ATOM 3218 C C . LEU A 1 399 ? 11.156 -17.312 1.035 1 81 399 LEU A C 1
ATOM 3220 O O . LEU A 1 399 ? 12.031 -18.031 0.565 1 81 399 LEU A O 1
ATOM 3224 N N . PRO A 1 400 ? 11.461 -16.188 1.643 1 82.06 400 PRO A N 1
ATOM 3225 C CA . PRO A 1 400 ? 12.875 -15.812 1.679 1 82.06 400 PRO A CA 1
ATOM 3226 C C . PRO A 1 400 ? 13.727 -16.797 2.469 1 82.06 400 PRO A C 1
ATOM 3228 O O . PRO A 1 400 ? 14.875 -17.062 2.102 1 82.06 400 PRO A O 1
ATOM 3231 N N . LEU A 1 401 ? 13.219 -17.312 3.51 1 83.25 401 LEU A N 1
ATOM 3232 C CA . LEU A 1 401 ? 13.961 -18.281 4.309 1 83.25 401 LEU A CA 1
ATOM 3233 C C . LEU A 1 401 ? 14.32 -19.516 3.477 1 83.25 401 LEU A C 1
ATOM 3235 O O . LEU A 1 401 ? 15.469 -19.969 3.496 1 83.25 401 LEU A O 1
ATOM 3239 N N . GLN A 1 402 ? 13.391 -19.953 2.729 1 82.62 402 GLN A N 1
ATOM 3240 C CA . GLN A 1 402 ? 13.625 -21.125 1.901 1 82.62 402 GLN A CA 1
ATOM 3241 C C . GLN A 1 402 ? 14.57 -20.812 0.75 1 82.62 402 GLN A C 1
ATOM 3243 O O . GLN A 1 402 ? 15.477 -21.594 0.449 1 82.62 402 GLN A O 1
ATOM 3248 N N . ALA A 1 403 ? 14.391 -19.688 0.171 1 81.25 403 ALA A N 1
ATOM 3249 C CA . ALA A 1 403 ? 15.227 -19.312 -0.966 1 81.25 403 ALA A CA 1
ATOM 3250 C C . ALA A 1 403 ? 16.688 -19.172 -0.555 1 81.25 403 ALA A C 1
ATOM 3252 O O . ALA A 1 403 ? 17.594 -19.609 -1.286 1 81.25 403 ALA A O 1
ATOM 3253 N N . VAL A 1 404 ? 16.906 -18.641 0.597 1 82.94 404 VAL A N 1
ATOM 3254 C CA . VAL A 1 404 ? 18.281 -18.438 1.062 1 82.94 404 VAL A CA 1
ATOM 3255 C C . VAL A 1 404 ? 18.922 -19.766 1.419 1 82.94 404 VAL A C 1
ATOM 3257 O O . VAL A 1 404 ? 20.094 -20.016 1.108 1 82.94 404 VAL A O 1
ATOM 3260 N N . ILE A 1 405 ? 18.125 -20.641 2.02 1 83.5 405 ILE A N 1
ATOM 3261 C CA . ILE A 1 405 ? 18.656 -21.938 2.438 1 83.5 405 ILE A CA 1
ATOM 3262 C C . ILE A 1 405 ? 19.031 -22.766 1.211 1 83.5 405 ILE A C 1
ATOM 3264 O O . ILE A 1 405 ? 20.125 -23.328 1.153 1 83.5 405 ILE A O 1
ATOM 3268 N N . TYR A 1 406 ? 18.203 -22.75 0.234 1 82.44 406 TYR A N 1
ATOM 3269 C CA . TYR A 1 406 ? 18.484 -23.5 -0.986 1 82.44 406 TYR A CA 1
ATOM 3270 C C . TYR A 1 406 ? 19.641 -22.891 -1.75 1 82.44 406 TYR A C 1
ATOM 3272 O O . TYR A 1 406 ? 20.531 -23.609 -2.225 1 82.44 406 TYR A O 1
ATOM 3280 N N . SER A 1 407 ? 19.719 -21.594 -1.803 1 80.5 407 SER A N 1
ATOM 3281 C CA . SER A 1 407 ? 20.766 -20.922 -2.564 1 80.5 407 SER A CA 1
ATOM 3282 C C . SER A 1 407 ? 22.125 -21.047 -1.89 1 80.5 407 SER A C 1
ATOM 3284 O O . SER A 1 407 ? 23.141 -21.188 -2.564 1 80.5 407 SER A O 1
ATOM 3286 N N . ARG A 1 408 ? 22.094 -20.953 -0.653 1 81.5 408 ARG A N 1
ATOM 3287 C CA . ARG A 1 408 ? 23.344 -21.094 0.078 1 81.5 408 ARG A CA 1
ATOM 3288 C C . ARG A 1 408 ? 23.969 -22.469 -0.17 1 81.5 408 ARG A C 1
ATOM 3290 O O . ARG A 1 408 ? 25.172 -22.562 -0.408 1 81.5 408 ARG A O 1
ATOM 3297 N N . GLU A 1 409 ? 23.141 -23.453 -0.099 1 78.88 409 GLU A N 1
ATOM 3298 C CA . GLU A 1 409 ? 23.641 -24.797 -0.337 1 78.88 409 GLU A CA 1
ATOM 3299 C C . GLU A 1 409 ? 24.031 -24.984 -1.797 1 78.88 409 GLU A C 1
ATOM 3301 O O . GLU A 1 409 ? 25.016 -25.688 -2.094 1 78.88 409 GLU A O 1
ATOM 3306 N N . TYR A 1 410 ? 23.328 -24.328 -2.609 1 76.06 410 TYR A N 1
ATOM 3307 C CA . TYR A 1 410 ? 23.641 -24.406 -4.035 1 76.06 410 TYR A CA 1
ATOM 3308 C C . TYR A 1 410 ? 24.969 -23.75 -4.344 1 76.06 410 TYR A C 1
ATOM 3310 O O . TYR A 1 410 ? 25.719 -24.219 -5.195 1 76.06 410 TYR A O 1
ATOM 3318 N N . HIS A 1 411 ? 25.344 -22.703 -3.584 1 76.31 411 HIS A N 1
ATOM 3319 C CA . HIS A 1 411 ? 26.578 -21.969 -3.848 1 76.31 411 HIS A CA 1
ATOM 3320 C C . HIS A 1 411 ? 27.703 -22.453 -2.939 1 76.31 411 HIS A C 1
ATOM 3322 O O . HIS A 1 411 ? 28.703 -21.75 -2.764 1 76.31 411 HIS A O 1
ATOM 3328 N N . GLY A 1 412 ? 27.406 -23.609 -2.314 1 70.62 412 GLY A N 1
ATOM 3329 C CA . GLY A 1 412 ? 28.5 -24.266 -1.612 1 70.62 412 GLY A CA 1
ATOM 3330 C C . GLY A 1 412 ? 28.594 -23.875 -0.151 1 70.62 412 GLY A C 1
ATOM 3331 O O . GLY A 1 412 ? 29.609 -24.125 0.497 1 70.62 412 GLY A O 1
ATOM 3332 N N . GLY A 1 413 ? 27.531 -23.25 0.345 1 70.94 413 GLY A N 1
ATOM 3333 C CA . GLY A 1 413 ? 27.562 -22.906 1.758 1 70.94 413 GLY A CA 1
ATOM 3334 C C . GLY A 1 413 ? 27.141 -24.047 2.658 1 70.94 413 GLY A C 1
ATOM 3335 O O . GLY A 1 413 ? 26.656 -25.078 2.176 1 70.94 413 GLY A O 1
ATOM 3336 N N . GLU A 1 414 ? 27.406 -23.969 3.963 1 74.69 414 GLU A N 1
ATOM 3337 C CA . GLU A 1 414 ? 27.016 -24.984 4.938 1 74.69 414 GLU A CA 1
ATOM 3338 C C . GLU A 1 414 ? 25.5 -25.078 5.086 1 74.69 414 GLU A C 1
ATOM 3340 O O . GLU A 1 414 ? 24.812 -24.047 5.012 1 74.69 414 GLU A O 1
ATOM 3345 N N . PRO A 1 415 ? 25.031 -26.359 5.059 1 74.56 415 PRO A N 1
ATOM 3346 C CA . PRO A 1 415 ? 23.594 -26.5 5.27 1 74.56 415 PRO A CA 1
ATOM 3347 C C . PRO A 1 415 ? 23.125 -25.906 6.594 1 74.56 415 PRO A C 1
ATOM 3349 O O . PRO A 1 415 ? 23.719 -26.172 7.641 1 74.56 415 PRO A O 1
ATOM 3352 N N . ILE A 1 416 ? 22.281 -25.016 6.527 1 71.56 416 ILE A N 1
ATOM 3353 C CA . ILE A 1 416 ? 21.875 -24.297 7.727 1 71.56 416 ILE A CA 1
ATOM 3354 C C . ILE A 1 416 ? 20.406 -24.578 8.023 1 71.56 416 ILE A C 1
ATOM 3356 O O . ILE A 1 416 ? 19.766 -23.828 8.773 1 71.56 416 ILE A O 1
ATOM 3360 N N . PHE A 1 417 ? 19.844 -25.516 7.387 1 73.06 417 PHE A N 1
ATOM 3361 C CA . PHE A 1 417 ? 18.438 -25.844 7.617 1 73.06 417 PHE A CA 1
ATOM 3362 C C . PHE A 1 417 ? 18.172 -26.094 9.094 1 73.06 417 PHE A C 1
ATOM 3364 O O . PHE A 1 417 ? 17.266 -25.516 9.68 1 73.06 417 PHE A O 1
ATOM 3371 N N . MET A 1 418 ? 19.016 -26.812 9.688 1 70.88 418 MET A N 1
ATOM 3372 C CA . MET A 1 418 ? 18.797 -27.203 11.086 1 70.88 418 MET A CA 1
ATOM 3373 C C . MET A 1 418 ? 19.109 -26.031 12.023 1 70.88 418 MET A C 1
ATOM 3375 O O . MET A 1 418 ? 18.531 -25.938 13.102 1 70.88 418 MET A O 1
ATOM 3379 N N . VAL A 1 419 ? 19.875 -25.188 11.547 1 69.38 419 VAL A N 1
ATOM 3380 C CA . VAL A 1 419 ? 20.359 -24.141 12.438 1 69.38 419 VAL A CA 1
ATOM 3381 C C . VAL A 1 419 ? 19.406 -22.938 12.375 1 69.38 419 VAL A C 1
ATOM 3383 O O . VAL A 1 419 ? 19.203 -22.25 13.383 1 69.38 419 VAL A O 1
ATOM 3386 N N . ILE A 1 420 ? 18.766 -22.781 11.32 1 69.75 420 ILE A N 1
ATOM 3387 C CA . ILE A 1 420 ? 17.969 -21.562 11.188 1 69.75 420 ILE A CA 1
ATOM 3388 C C . ILE A 1 420 ? 16.5 -21.906 11.031 1 69.75 420 ILE A C 1
ATOM 3390 O O . ILE A 1 420 ? 15.648 -21.375 11.742 1 69.75 420 ILE A O 1
ATOM 3394 N N . MET A 1 421 ? 16.203 -22.891 10.266 1 70.69 421 MET A N 1
ATOM 3395 C CA . MET A 1 421 ? 14.812 -23.172 9.938 1 70.69 421 MET A CA 1
ATOM 3396 C C . MET A 1 421 ? 14.094 -23.828 11.109 1 70.69 421 MET A C 1
ATOM 3398 O O . MET A 1 421 ? 12.953 -23.469 11.414 1 70.69 421 MET A O 1
ATOM 3402 N N . MET A 1 422 ? 14.828 -24.688 11.773 1 69 422 MET A N 1
ATOM 3403 C CA . MET A 1 422 ? 14.164 -25.406 12.859 1 69 422 MET A CA 1
ATOM 3404 C C . MET A 1 422 ? 13.828 -24.469 14.008 1 69 422 MET A C 1
ATOM 3406 O O . MET A 1 422 ? 12.695 -24.469 14.5 1 69 422 MET A O 1
ATOM 3410 N N . PRO A 1 423 ? 14.758 -23.625 14.312 1 70.88 423 PRO A N 1
ATOM 3411 C CA . PRO A 1 423 ? 14.391 -22.656 15.352 1 70.88 423 PRO A CA 1
ATOM 3412 C C . PRO A 1 423 ? 13.305 -21.688 14.891 1 70.88 423 PRO A C 1
ATOM 3414 O O . PRO A 1 423 ? 12.422 -21.328 15.68 1 70.88 423 PRO A O 1
ATOM 3417 N N . ALA A 1 424 ? 13.367 -21.344 13.727 1 70.81 424 ALA A N 1
ATOM 3418 C CA . ALA A 1 424 ? 12.367 -20.422 13.203 1 70.81 424 ALA A CA 1
ATOM 3419 C C . ALA A 1 424 ? 10.977 -21.047 13.211 1 70.81 424 ALA A C 1
ATOM 3421 O O . ALA A 1 424 ? 9.992 -20.406 13.578 1 70.81 424 ALA A O 1
ATOM 3422 N N . MET A 1 425 ? 10.914 -22.25 12.867 1 72.56 425 MET A N 1
ATOM 3423 C CA . MET A 1 425 ? 9.641 -22.969 12.844 1 72.56 425 MET A CA 1
ATOM 3424 C C . MET A 1 425 ? 9.125 -23.203 14.258 1 72.56 425 MET A C 1
ATOM 3426 O O . MET A 1 425 ? 7.93 -23.078 14.516 1 72.56 425 MET A O 1
ATOM 3430 N N . THR A 1 426 ? 10.055 -23.5 15.117 1 69.94 426 THR A N 1
ATOM 3431 C CA . THR A 1 426 ? 9.672 -23.75 16.5 1 69.94 426 THR A CA 1
ATOM 3432 C C . THR A 1 426 ? 9.156 -22.469 17.156 1 69.94 426 THR A C 1
ATOM 3434 O O . THR A 1 426 ? 8.133 -22.469 17.828 1 69.94 426 THR A O 1
ATOM 3437 N N . PHE A 1 427 ? 9.867 -21.469 16.844 1 70.44 427 PHE A N 1
ATOM 3438 C CA . PHE A 1 427 ? 9.461 -20.188 17.406 1 70.44 427 PHE A CA 1
ATOM 3439 C C . PHE A 1 427 ? 8.156 -19.703 16.781 1 70.44 427 PHE A C 1
ATOM 3441 O O . PHE A 1 427 ? 7.289 -19.188 17.484 1 70.44 427 PHE A O 1
ATOM 3448 N N . GLY A 1 428 ? 8.078 -19.906 15.562 1 70.88 428 GLY A N 1
ATOM 3449 C CA . GLY A 1 428 ? 6.852 -19.516 14.891 1 70.88 428 GLY A CA 1
ATOM 3450 C C . GLY A 1 428 ? 5.641 -20.312 15.359 1 70.88 428 GLY A C 1
ATOM 3451 O O . GLY A 1 428 ? 4.605 -19.734 15.68 1 70.88 428 GLY A O 1
ATOM 3452 N N . PHE A 1 429 ? 5.84 -21.531 15.43 1 71.31 429 PHE A N 1
ATOM 3453 C CA . PHE A 1 429 ? 4.77 -22.406 15.898 1 71.31 429 PHE A CA 1
ATOM 3454 C C . PHE A 1 429 ? 4.418 -22.094 17.344 1 71.31 429 PHE A C 1
ATOM 3456 O O . PHE A 1 429 ? 3.242 -22 17.703 1 71.31 429 PHE A O 1
ATOM 3463 N N . GLY A 1 430 ? 5.477 -21.922 18.094 1 69.44 430 GLY A N 1
ATOM 3464 C CA . GLY A 1 430 ? 5.254 -21.609 19.484 1 69.44 430 GLY A CA 1
ATOM 3465 C C . GLY A 1 430 ? 4.531 -20.281 19.688 1 69.44 430 GLY A C 1
ATOM 3466 O O . GLY A 1 430 ? 3.627 -20.188 20.531 1 69.44 430 GLY A O 1
ATOM 3467 N N . ALA A 1 431 ? 4.891 -19.422 18.922 1 72.94 431 ALA A N 1
ATOM 3468 C CA . ALA A 1 431 ? 4.27 -18.109 19.047 1 72.94 431 ALA A CA 1
ATOM 3469 C C . ALA A 1 431 ? 2.795 -18.156 18.672 1 72.94 431 ALA A C 1
ATOM 3471 O O . ALA A 1 431 ? 1.95 -17.562 19.344 1 72.94 431 ALA A O 1
ATOM 3472 N N . VAL A 1 432 ? 2.496 -18.875 17.734 1 71.69 432 VAL A N 1
ATOM 3473 C CA . VAL A 1 432 ? 1.116 -18.984 17.266 1 71.69 432 VAL A CA 1
ATOM 3474 C C . VAL A 1 432 ? 0.283 -19.75 18.297 1 71.69 432 VAL A C 1
ATOM 3476 O O . VAL A 1 432 ? -0.862 -19.375 18.562 1 71.69 432 VAL A O 1
ATOM 3479 N N . LEU A 1 433 ? 0.888 -20.688 18.797 1 71.69 433 LEU A N 1
ATOM 3480 C CA . LEU A 1 433 ? 0.199 -21.484 19.812 1 71.69 433 LEU A CA 1
ATOM 3481 C C . LEU A 1 433 ? -0.113 -20.641 21.047 1 71.69 433 LEU A C 1
ATOM 3483 O O . LEU A 1 433 ? -1.242 -20.656 21.531 1 71.69 433 LEU A O 1
ATOM 3487 N N . VAL A 1 434 ? 0.841 -19.938 21.438 1 70.62 434 VAL A N 1
ATOM 3488 C CA . VAL A 1 434 ? 0.676 -19.109 22.625 1 70.62 434 VAL A CA 1
ATOM 3489 C C . VAL A 1 434 ? -0.358 -18.016 22.344 1 70.62 434 VAL A C 1
ATOM 3491 O O . VAL A 1 434 ? -1.242 -17.766 23.172 1 70.62 434 VAL A O 1
ATOM 3494 N N . ALA A 1 435 ? -0.218 -17.453 21.266 1 71.31 435 ALA A N 1
ATOM 3495 C CA . ALA A 1 435 ? -1.159 -16.391 20.906 1 71.31 435 ALA A CA 1
ATOM 3496 C C . ALA A 1 435 ? -2.584 -16.938 20.812 1 71.31 435 ALA A C 1
ATOM 3498 O O . ALA A 1 435 ? -3.533 -16.281 21.25 1 71.31 435 ALA A O 1
ATOM 3499 N N . SER A 1 436 ? -2.719 -18.031 20.297 1 71.06 436 SER A N 1
ATOM 3500 C CA . SER A 1 436 ? -4.023 -18.672 20.156 1 71.06 436 SER A CA 1
ATOM 3501 C C . SER A 1 436 ? -4.633 -19 21.516 1 71.06 436 SER A C 1
ATOM 3503 O O . SER A 1 436 ? -5.82 -18.75 21.734 1 71.06 436 SER A O 1
ATOM 3505 N N . LEU A 1 437 ? -3.818 -19.438 22.328 1 69.19 437 LEU A N 1
ATOM 3506 C CA . LEU A 1 437 ? -4.289 -19.812 23.656 1 69.19 437 LEU A CA 1
ATOM 3507 C C . LEU A 1 437 ? -4.668 -18.578 24.469 1 69.19 437 LEU A C 1
ATOM 3509 O O . LEU A 1 437 ? -5.668 -18.578 25.188 1 69.19 437 LEU A O 1
ATOM 3513 N N . LEU A 1 438 ? -3.887 -17.594 24.297 1 69.12 438 LEU A N 1
ATOM 3514 C CA . LEU A 1 438 ? -4.156 -16.359 25.016 1 69.12 438 LEU A CA 1
ATOM 3515 C C . LEU A 1 438 ? -5.445 -15.711 24.516 1 69.12 438 LEU A C 1
ATOM 3517 O O . LEU A 1 438 ? -6.215 -15.172 25.312 1 69.12 438 LEU A O 1
ATOM 3521 N N . HIS A 1 439 ? -5.645 -15.742 23.297 1 70.69 439 HIS A N 1
ATOM 3522 C CA . HIS A 1 439 ? -6.852 -15.148 22.734 1 70.69 439 HIS A CA 1
ATOM 3523 C C . HIS A 1 439 ? -8.094 -15.945 23.141 1 70.69 439 HIS A C 1
ATOM 3525 O O . HIS A 1 439 ? -9.141 -15.367 23.438 1 70.69 439 HIS A O 1
ATOM 3531 N N . LEU A 1 440 ? -7.949 -17.203 23.125 1 67.06 440 LEU A N 1
ATOM 3532 C CA . LEU A 1 440 ? -9.055 -18.062 23.531 1 67.06 440 LEU A CA 1
ATOM 3533 C C . LEU A 1 440 ? -9.391 -17.859 25 1 67.06 440 LEU A C 1
ATOM 3535 O O . LEU A 1 440 ? -10.562 -17.844 25.391 1 67.06 440 LEU A O 1
ATOM 3539 N N . SER A 1 441 ? -8.383 -17.656 25.719 1 64.56 441 SER A N 1
ATOM 3540 C CA . SER A 1 441 ? -8.594 -17.438 27.156 1 64.56 441 SER A CA 1
ATOM 3541 C C . SER A 1 441 ? -9.266 -16.094 27.406 1 64.56 441 SER A C 1
ATOM 3543 O O . SER A 1 441 ? -10.133 -15.992 28.281 1 64.56 441 SER A O 1
ATOM 3545 N N . ARG A 1 442 ? -8.961 -15.188 26.703 1 64.25 442 ARG A N 1
ATOM 3546 C CA . ARG A 1 442 ? -9.547 -13.859 26.875 1 64.25 442 ARG A CA 1
ATOM 3547 C C . ARG A 1 442 ? -11.016 -13.859 26.438 1 64.25 442 ARG A C 1
ATOM 3549 O O . ARG A 1 442 ? -11.844 -13.195 27.062 1 64.25 442 ARG A O 1
ATOM 3556 N N . SER A 1 443 ? -11.312 -14.531 25.359 1 64.38 443 SER A N 1
ATOM 3557 C CA . SER A 1 443 ? -12.68 -14.625 24.875 1 64.38 443 SER A CA 1
ATOM 3558 C C . SER A 1 443 ? -13.57 -15.367 25.875 1 64.38 443 SER A C 1
ATOM 3560 O O . SER A 1 443 ? -14.719 -14.984 26.094 1 64.38 443 SER A O 1
ATOM 3562 N N . THR A 1 444 ? -13.016 -16.312 26.484 1 58.5 444 THR A N 1
ATOM 3563 C CA . THR A 1 444 ? -13.781 -17.047 27.484 1 58.5 444 THR A CA 1
ATOM 3564 C C . THR A 1 444 ? -14.008 -16.188 28.734 1 58.5 444 THR A C 1
ATOM 3566 O O . THR A 1 444 ? -15.086 -16.234 29.328 1 58.5 444 THR A O 1
ATOM 3569 N N . LYS A 1 445 ? -13.133 -15.391 29.078 1 56.44 445 LYS A N 1
ATOM 3570 C CA . LYS A 1 445 ? -13.281 -14.523 30.234 1 56.44 445 LYS A CA 1
ATOM 3571 C C . LYS A 1 445 ? -14.312 -13.422 29.969 1 56.44 445 LYS A C 1
ATOM 3573 O O . LYS A 1 445 ? -15.117 -13.094 30.844 1 56.44 445 LYS A O 1
ATOM 3578 N N . LYS A 1 446 ? -14.312 -12.891 28.859 1 61.56 446 LYS A N 1
ATOM 3579 C CA . LYS A 1 446 ? -15.289 -11.867 28.516 1 61.56 446 LYS A CA 1
ATOM 3580 C C . LYS A 1 446 ? -16.703 -12.438 28.531 1 61.56 446 LYS A C 1
ATOM 3582 O O . LYS A 1 446 ? -17.656 -11.75 28.922 1 61.56 446 LYS A O 1
ATOM 3587 N N . GLU A 1 447 ? -16.797 -13.602 28.094 1 54.84 447 GLU A N 1
ATOM 3588 C CA . GLU A 1 447 ? -18.094 -14.273 28.125 1 54.84 447 GLU A CA 1
ATOM 3589 C C . GLU A 1 447 ? -18.531 -14.539 29.562 1 54.84 447 GLU A C 1
ATOM 3591 O O . GLU A 1 447 ? -19.719 -14.414 29.891 1 54.84 447 GLU A O 1
ATOM 3596 N N . VAL A 1 448 ? -17.656 -14.75 30.375 1 53.78 448 VAL A N 1
ATOM 3597 C CA . VAL A 1 448 ? -17.984 -15.016 31.766 1 53.78 448 VAL A CA 1
ATOM 3598 C C . VAL A 1 448 ? -18.344 -13.719 32.469 1 53.78 448 VAL A C 1
ATOM 3600 O O . VAL A 1 448 ? -19.25 -13.68 33.312 1 53.78 448 VAL A O 1
ATOM 3603 N N . LEU A 1 449 ? -17.625 -12.711 32.188 1 48.78 449 LEU A N 1
ATOM 3604 C CA . LEU A 1 449 ? -17.922 -11.43 32.812 1 48.78 449 LEU A CA 1
ATOM 3605 C C . LEU A 1 449 ? -19.234 -10.852 32.312 1 48.78 449 LEU A C 1
ATOM 3607 O O . LEU A 1 449 ? -19.875 -10.047 33 1 48.78 449 LEU A O 1
ATOM 3611 N N . LYS A 1 450 ? -19.578 -11.086 31.172 1 55.34 450 LYS A N 1
ATOM 3612 C CA . LYS A 1 450 ? -20.875 -10.68 30.625 1 55.34 450 LYS A CA 1
ATOM 3613 C C . LYS A 1 450 ? -22.016 -11.5 31.219 1 55.34 450 LYS A C 1
ATOM 3615 O O . LYS A 1 450 ? -23.156 -11.055 31.25 1 55.34 450 LYS A O 1
ATOM 3620 N N . ASN A 1 451 ? -21.812 -12.617 31.656 1 44.06 451 ASN A N 1
ATOM 3621 C CA . ASN A 1 451 ? -22.844 -13.383 32.375 1 44.06 451 ASN A CA 1
ATOM 3622 C C . ASN A 1 451 ? -22.812 -13.07 33.875 1 44.06 451 ASN A C 1
ATOM 3624 O O . ASN A 1 451 ? -23.844 -13.164 34.562 1 44.06 451 ASN A O 1
ATOM 3628 N N . MET B 1 1 ? -58.625 58.531 11.141 1 25.83 1 MET B N 1
ATOM 3629 C CA . MET B 1 1 ? -58.156 57.469 10.289 1 25.83 1 MET B CA 1
ATOM 3630 C C . MET B 1 1 ? -56.625 57.5 10.18 1 25.83 1 MET B C 1
ATOM 3632 O O . MET B 1 1 ? -56.062 58.312 9.453 1 25.83 1 MET B O 1
ATOM 3636 N N . GLY B 1 2 ? -55.875 57.406 11.219 1 28.41 2 GLY B N 1
ATOM 3637 C CA . GLY B 1 2 ? -54.469 57.688 11.359 1 28.41 2 GLY B CA 1
ATOM 3638 C C . GLY B 1 2 ? -53.562 56.781 10.523 1 28.41 2 GLY B C 1
ATOM 3639 O O . GLY B 1 2 ? -53.969 55.688 10.125 1 28.41 2 GLY B O 1
ATOM 3640 N N . PRO B 1 3 ? -52.625 57.406 9.758 1 27.36 3 PRO B N 1
ATOM 3641 C CA . PRO B 1 3 ? -51.844 56.656 8.766 1 27.36 3 PRO B CA 1
ATOM 3642 C C . PRO B 1 3 ? -51.219 55.406 9.336 1 27.36 3 PRO B C 1
ATOM 3644 O O . PRO B 1 3 ? -50.875 55.344 10.531 1 27.36 3 PRO B O 1
ATOM 3647 N N . ARG B 1 4 ? -51.594 54.156 8.789 1 29.81 4 ARG B N 1
ATOM 3648 C CA . ARG B 1 4 ? -51.031 52.812 9.062 1 29.81 4 ARG B CA 1
ATOM 3649 C C . ARG B 1 4 ? -49.531 52.812 8.945 1 29.81 4 ARG B C 1
ATOM 3651 O O . ARG B 1 4 ? -48.969 53.062 7.871 1 29.81 4 ARG B O 1
ATOM 3658 N N . VAL B 1 5 ? -48.844 53.344 9.945 1 31.69 5 VAL B N 1
ATOM 3659 C CA . VAL B 1 5 ? -47.375 53.281 9.93 1 31.69 5 VAL B CA 1
ATOM 3660 C C . VAL B 1 5 ? -46.938 51.875 9.578 1 31.69 5 VAL B C 1
ATOM 3662 O O . VAL B 1 5 ? -47.312 50.906 10.234 1 31.69 5 VAL B O 1
ATOM 3665 N N . GLU B 1 6 ? -46.781 51.594 8.266 1 29.58 6 GLU B N 1
ATOM 3666 C CA . GLU B 1 6 ? -46.281 50.312 7.758 1 29.58 6 GLU B CA 1
ATOM 3667 C C . GLU B 1 6 ? -45.031 49.875 8.5 1 29.58 6 GLU B C 1
ATOM 3669 O O . GLU B 1 6 ? -44.125 50.688 8.781 1 29.58 6 GLU B O 1
ATOM 3674 N N . PRO B 1 7 ? -45.156 48.781 9.367 1 31.05 7 PRO B N 1
ATOM 3675 C CA . PRO B 1 7 ? -44.031 48.281 10.148 1 31.05 7 PRO B CA 1
ATOM 3676 C C . PRO B 1 7 ? -42.75 48.219 9.336 1 31.05 7 PRO B C 1
ATOM 3678 O O . PRO B 1 7 ? -42.781 48.125 8.109 1 31.05 7 PRO B O 1
ATOM 3681 N N . SER B 1 8 ? -41.781 49.031 9.711 1 27.23 8 SER B N 1
ATOM 3682 C CA . SER B 1 8 ? -40.406 49.094 9.188 1 27.23 8 SER B CA 1
ATOM 3683 C C . SER B 1 8 ? -39.938 47.719 8.703 1 27.23 8 SER B C 1
ATOM 3685 O O . SER B 1 8 ? -40.406 46.688 9.18 1 27.23 8 SER B O 1
ATOM 3687 N N . SER B 1 9 ? -39.25 47.688 7.527 1 26.62 9 SER B N 1
ATOM 3688 C CA . SER B 1 9 ? -38.594 46.75 6.633 1 26.62 9 SER B CA 1
ATOM 3689 C C . SER B 1 9 ? -37.781 45.719 7.414 1 26.62 9 SER B C 1
ATOM 3691 O O . SER B 1 9 ? -37.281 46 8.508 1 26.62 9 SER B O 1
ATOM 3693 N N . ASN B 1 10 ? -37.969 44.375 7.062 1 28.17 10 ASN B N 1
ATOM 3694 C CA . ASN B 1 10 ? -37.406 43.062 7.301 1 28.17 10 ASN B CA 1
ATOM 3695 C C . ASN B 1 10 ? -35.875 43.125 7.309 1 28.17 10 ASN B C 1
ATOM 3697 O O . ASN B 1 10 ? -35.25 43.344 6.266 1 28.17 10 ASN B O 1
ATOM 3701 N N . MET B 1 11 ? -35.25 43.844 8.18 1 27.44 11 MET B N 1
ATOM 3702 C CA . MET B 1 11 ? -33.812 43.656 8.297 1 27.44 11 MET B CA 1
ATOM 3703 C C . MET B 1 11 ? -33.438 42.188 8.102 1 27.44 11 MET B C 1
ATOM 3705 O O . MET B 1 11 ? -33.812 41.312 8.898 1 27.44 11 MET B O 1
ATOM 3709 N N . ARG B 1 12 ? -33.375 41.688 6.867 1 30.05 12 ARG B N 1
ATOM 3710 C CA . ARG B 1 12 ? -32.781 40.406 6.457 1 30.05 12 ARG B CA 1
ATOM 3711 C C . ARG B 1 12 ? -31.484 40.156 7.227 1 30.05 12 ARG B C 1
ATOM 3713 O O . ARG B 1 12 ? -30.5 40.906 7.074 1 30.05 12 ARG B O 1
ATOM 3720 N N . SER B 1 13 ? -31.578 39.844 8.453 1 30.16 13 SER B N 1
ATOM 3721 C CA . SER B 1 13 ? -30.422 39.219 9.078 1 30.16 13 SER B CA 1
ATOM 3722 C C . SER B 1 13 ? -29.719 38.25 8.125 1 30.16 13 SER B C 1
ATOM 3724 O O . SER B 1 13 ? -30.328 37.281 7.668 1 30.16 13 SER B O 1
ATOM 3726 N N . SER B 1 14 ? -29.031 38.688 7.102 1 31.69 14 SER B N 1
ATOM 3727 C CA . SER B 1 14 ? -28.172 37.969 6.18 1 31.69 14 SER B CA 1
ATOM 3728 C C . SER B 1 14 ? -27.453 36.812 6.879 1 31.69 14 SER B C 1
ATOM 3730 O O . SER B 1 14 ? -26.469 37.031 7.598 1 31.69 14 SER B O 1
ATOM 3732 N N . THR B 1 15 ? -28.016 35.938 7.668 1 33 15 THR B N 1
ATOM 3733 C CA . THR B 1 15 ? -27.469 34.656 8.133 1 33 15 THR B CA 1
ATOM 3734 C C . THR B 1 15 ? -26.734 33.938 7.004 1 33 15 THR B C 1
ATOM 3736 O O . THR B 1 15 ? -27.359 33.344 6.133 1 33 15 THR B O 1
ATOM 3739 N N . ALA B 1 16 ? -25.844 34.469 6.309 1 37.38 16 ALA B N 1
ATOM 3740 C CA . ALA B 1 16 ? -24.984 33.688 5.426 1 37.38 16 ALA B CA 1
ATOM 3741 C C . ALA B 1 16 ? -24.844 32.25 5.918 1 37.38 16 ALA B C 1
ATOM 3743 O O . ALA B 1 16 ? -24.734 32 7.125 1 37.38 16 ALA B O 1
ATOM 3744 N N . SER B 1 17 ? -25.25 31.141 5.285 1 40.75 17 SER B N 1
ATOM 3745 C CA . SER B 1 17 ? -25.344 29.703 5.449 1 40.75 17 SER B CA 1
ATOM 3746 C C . SER B 1 17 ? -24.094 29.141 6.133 1 40.75 17 SER B C 1
ATOM 3748 O O . SER B 1 17 ? -23 29.172 5.566 1 40.75 17 SER B O 1
ATOM 3750 N N . ASN B 1 18 ? -23.75 29.281 7.434 1 47.53 18 ASN B N 1
ATOM 3751 C CA . ASN B 1 18 ? -22.875 28.625 8.406 1 47.53 18 ASN B CA 1
ATOM 3752 C C . ASN B 1 18 ? -22.766 27.125 8.141 1 47.53 18 ASN B C 1
ATOM 3754 O O . ASN B 1 18 ? -22.422 26.359 9.039 1 47.53 18 ASN B O 1
ATOM 3758 N N . GLY B 1 19 ? -23.297 26.594 7.117 1 51.66 19 GLY B N 1
ATOM 3759 C CA . GLY B 1 19 ? -23.422 25.172 6.863 1 51.66 19 GLY B CA 1
ATOM 3760 C C . GLY B 1 19 ? -22.094 24.453 6.785 1 51.66 19 GLY B C 1
ATOM 3761 O O . GLY B 1 19 ? -22.016 23.234 7 1 51.66 19 GLY B O 1
ATOM 3762 N N . GLY B 1 20 ? -20.938 25.156 6.625 1 64.19 20 GLY B N 1
ATOM 3763 C CA . GLY B 1 20 ? -19.734 24.391 6.375 1 64.19 20 GLY B CA 1
ATOM 3764 C C . GLY B 1 20 ? -18.797 24.328 7.578 1 64.19 20 GLY B C 1
ATOM 3765 O O . GLY B 1 20 ? -17.734 23.719 7.512 1 64.19 20 GLY B O 1
ATOM 3766 N N . ILE B 1 21 ? -19.297 25.031 8.648 1 71.88 21 ILE B N 1
ATOM 3767 C CA . ILE B 1 21 ? -18.438 25.062 9.82 1 71.88 21 ILE B CA 1
ATOM 3768 C C . ILE B 1 21 ? -18.5 23.719 10.547 1 71.88 21 ILE B C 1
ATOM 3770 O O . ILE B 1 21 ? -19.594 23.156 10.719 1 71.88 21 ILE B O 1
ATOM 3774 N N . LYS B 1 22 ? -17.391 23.281 10.969 1 79.31 22 LYS B N 1
ATOM 3775 C CA . LYS B 1 22 ? -17.25 21.984 11.625 1 79.31 22 LYS B CA 1
ATOM 3776 C C . LYS B 1 22 ? -17.953 21.984 12.977 1 79.31 22 LYS B C 1
ATOM 3778 O O . LYS B 1 22 ? -17.797 22.922 13.766 1 79.31 22 LYS B O 1
ATOM 3783 N N . LYS B 1 23 ? -18.781 21.016 13.148 1 79.94 23 LYS B N 1
ATOM 3784 C CA . LYS B 1 23 ? -19.344 20.719 14.469 1 79.94 23 LYS B CA 1
ATOM 3785 C C . LYS B 1 23 ? -18.562 19.594 15.156 1 79.94 23 LYS B C 1
ATOM 3787 O O . LYS B 1 23 ? -18.453 18.484 14.625 1 79.94 23 LYS B O 1
ATOM 3792 N N . PHE B 1 24 ? -18.031 19.938 16.281 1 84.69 24 PHE B N 1
ATOM 3793 C CA . PHE B 1 24 ? -17.219 18.953 17.016 1 84.69 24 PHE B CA 1
ATOM 3794 C C . PHE B 1 24 ? -18.094 17.828 17.547 1 84.69 24 PHE B C 1
ATOM 3796 O O . PHE B 1 24 ? -19.141 18.078 18.156 1 84.69 24 PHE B O 1
ATOM 3803 N N . ARG B 1 25 ? -17.812 16.641 17.188 1 83.31 25 ARG B N 1
ATOM 3804 C CA . ARG B 1 25 ? -18.562 15.453 17.594 1 83.31 25 ARG B CA 1
ATOM 3805 C C . ARG B 1 25 ? -17.625 14.305 17.938 1 83.31 25 ARG B C 1
ATOM 3807 O O . ARG B 1 25 ? -16.422 14.367 17.656 1 83.31 25 ARG B O 1
ATOM 3814 N N . ASP B 1 26 ? -18.156 13.328 18.531 1 84.06 26 ASP B N 1
ATOM 3815 C CA . ASP B 1 26 ? -17.375 12.125 18.844 1 84.06 26 ASP B CA 1
ATOM 3816 C C . ASP B 1 26 ? -17.156 11.281 17.594 1 84.06 26 ASP B C 1
ATOM 3818 O O . ASP B 1 26 ? -18.062 10.586 17.141 1 84.06 26 ASP B O 1
ATOM 3822 N N . VAL B 1 27 ? -16 11.477 17.047 1 85.06 27 VAL B N 1
ATOM 3823 C CA . VAL B 1 27 ? -15.664 10.789 15.812 1 85.06 27 VAL B CA 1
ATOM 3824 C C . VAL B 1 27 ? -14.242 10.234 15.898 1 85.06 27 VAL B C 1
ATOM 3826 O O . VAL B 1 27 ? -13.375 10.836 16.547 1 85.06 27 VAL B O 1
ATOM 3829 N N . VAL B 1 28 ? -14.109 9.031 15.312 1 85.69 28 VAL B N 1
ATOM 3830 C CA . VAL B 1 28 ? -12.805 8.383 15.312 1 85.69 28 VAL B CA 1
ATOM 3831 C C . VAL B 1 28 ? -12.148 8.539 13.938 1 85.69 28 VAL B C 1
ATOM 3833 O O . VAL B 1 28 ? -12.836 8.633 12.922 1 85.69 28 VAL B O 1
ATOM 3836 N N . SER B 1 29 ? -10.82 8.586 13.953 1 87.19 29 SER B N 1
ATOM 3837 C CA . SER B 1 29 ? -10.078 8.672 12.695 1 87.19 29 SER B CA 1
ATOM 3838 C C . SER B 1 29 ? -10.273 7.41 11.859 1 87.19 29 SER B C 1
ATOM 3840 O O . SER B 1 29 ? -10.219 6.297 12.383 1 87.19 29 SER B O 1
ATOM 3842 N N . PRO B 1 30 ? -10.492 7.57 10.602 1 82.88 30 PRO B N 1
ATOM 3843 C CA . PRO B 1 30 ? -10.844 6.434 9.742 1 82.88 30 PRO B CA 1
ATOM 3844 C C . PRO B 1 30 ? -9.711 5.414 9.617 1 82.88 30 PRO B C 1
ATOM 3846 O O . PRO B 1 30 ? -9.961 4.23 9.383 1 82.88 30 PRO B O 1
ATOM 3849 N N . LEU B 1 31 ? -8.453 5.766 9.82 1 85.12 31 LEU B N 1
ATOM 3850 C CA . LEU B 1 31 ? -7.336 4.855 9.602 1 85.12 31 LEU B CA 1
ATOM 3851 C C . LEU B 1 31 ? -6.688 4.465 10.922 1 85.12 31 LEU B C 1
ATOM 3853 O O . LEU B 1 31 ? -5.539 4.016 10.953 1 85.12 31 LEU B O 1
ATOM 3857 N N . ASP B 1 32 ? -7.434 4.605 11.969 1 87.5 32 ASP B N 1
ATOM 3858 C CA . ASP B 1 32 ? -6.871 4.316 13.289 1 87.5 32 ASP B CA 1
ATOM 3859 C C . ASP B 1 32 ? -7.16 2.875 13.703 1 87.5 32 ASP B C 1
ATOM 3861 O O . ASP B 1 32 ? -8.234 2.58 14.234 1 87.5 32 ASP B O 1
ATOM 3865 N N . PRO B 1 33 ? -6.215 2.006 13.641 1 79 33 PRO B N 1
ATOM 3866 C CA . PRO B 1 33 ? -6.457 0.603 13.992 1 79 33 PRO B CA 1
ATOM 3867 C C . PRO B 1 33 ? -6.562 0.375 15.492 1 79 33 PRO B C 1
ATOM 3869 O O . PRO B 1 33 ? -7.016 -0.687 15.93 1 79 33 PRO B O 1
ATOM 3872 N N . ALA B 1 34 ? -6.113 1.36 16.234 1 83.5 34 ALA B N 1
ATOM 3873 C CA . ALA B 1 34 ? -6.098 1.195 17.688 1 83.5 34 ALA B CA 1
ATOM 3874 C C . ALA B 1 34 ? -7.496 1.365 18.281 1 83.5 34 ALA B C 1
ATOM 3876 O O . ALA B 1 34 ? -7.742 1.007 19.438 1 83.5 34 ALA B O 1
ATOM 3877 N N . ASP B 1 35 ? -8.359 1.98 17.484 1 84.69 35 ASP B N 1
ATOM 3878 C CA . ASP B 1 35 ? -9.75 2.15 17.891 1 84.69 35 ASP B CA 1
ATOM 3879 C C . ASP B 1 35 ? -10.664 1.169 17.156 1 84.69 35 ASP B C 1
ATOM 3881 O O . ASP B 1 35 ? -10.703 1.152 15.93 1 84.69 35 ASP B O 1
ATOM 3885 N N . ALA B 1 36 ? -11.43 0.335 17.828 1 78.75 36 ALA B N 1
ATOM 3886 C CA . ALA B 1 36 ? -12.281 -0.717 17.281 1 78.75 36 ALA B CA 1
ATOM 3887 C C . ALA B 1 36 ? -13.383 -0.13 16.406 1 78.75 36 ALA B C 1
ATOM 3889 O O . ALA B 1 36 ? -13.938 -0.819 15.547 1 78.75 36 ALA B O 1
ATOM 3890 N N . ARG B 1 37 ? -13.688 1.106 16.625 1 82.62 37 ARG B N 1
ATOM 3891 C CA . ARG B 1 37 ? -14.781 1.749 15.898 1 82.62 37 ARG B CA 1
ATOM 3892 C C . ARG B 1 37 ? -14.312 2.252 14.539 1 82.62 37 ARG B C 1
ATOM 3894 O O . ARG B 1 37 ? -15.125 2.676 13.711 1 82.62 37 ARG B O 1
ATOM 3901 N N . SER B 1 38 ? -13.016 2.209 14.281 1 83.81 38 SER B N 1
ATOM 3902 C CA . SER B 1 38 ? -12.453 2.748 13.055 1 83.81 38 SER B CA 1
ATOM 3903 C C . SER B 1 38 ? -12.922 1.959 11.836 1 83.81 38 SER B C 1
ATOM 3905 O O . SER B 1 38 ? -13.102 0.742 11.914 1 83.81 38 SER B O 1
ATOM 3907 N N . GLY B 1 39 ? -13.039 2.588 10.75 1 78.75 39 GLY B N 1
ATOM 3908 C CA . GLY B 1 39 ? -13.492 1.995 9.508 1 78.75 39 GLY B CA 1
ATOM 3909 C C . GLY B 1 39 ? -12.5 1.011 8.914 1 78.75 39 GLY B C 1
ATOM 3910 O O . GLY B 1 39 ? -12.859 0.194 8.062 1 78.75 39 GLY B O 1
ATOM 3911 N N . VAL B 1 40 ? -11.391 0.983 9.438 1 79.5 40 VAL B N 1
ATOM 3912 C CA . VAL B 1 40 ? -10.336 0.131 8.898 1 79.5 40 VAL B CA 1
ATOM 3913 C C . VAL B 1 40 ? -10.656 -1.334 9.188 1 79.5 40 VAL B C 1
ATOM 3915 O O . VAL B 1 40 ? -10.297 -2.221 8.406 1 79.5 40 VAL B O 1
ATOM 3918 N N . HIS B 1 41 ? -11.391 -1.579 10.234 1 79.5 41 HIS B N 1
ATOM 3919 C CA . HIS B 1 41 ? -11.68 -2.947 10.648 1 79.5 41 HIS B CA 1
ATOM 3920 C C . HIS B 1 41 ? -12.766 -3.566 9.789 1 79.5 41 HIS B C 1
ATOM 3922 O O . HIS B 1 41 ? -12.852 -4.793 9.672 1 79.5 41 HIS B O 1
ATOM 3928 N N . SER B 1 42 ? -13.547 -2.758 9.195 1 79.62 42 SER B N 1
ATOM 3929 C CA . SER B 1 42 ? -14.656 -3.258 8.391 1 79.62 42 SER B CA 1
ATOM 3930 C C . SER B 1 42 ? -14.359 -3.111 6.898 1 79.62 42 SER B C 1
ATOM 3932 O O . SER B 1 42 ? -15.164 -3.521 6.059 1 79.62 42 SER B O 1
ATOM 3934 N N . SER B 1 43 ? -13.227 -2.695 6.66 1 84.06 43 SER B N 1
ATOM 3935 C CA . SER B 1 43 ? -12.891 -2.434 5.266 1 84.06 43 SER B CA 1
ATOM 3936 C C . SER B 1 43 ? -12.492 -3.715 4.543 1 84.06 43 SER B C 1
ATOM 3938 O O . SER B 1 43 ? -12 -4.656 5.168 1 84.06 43 SER B O 1
ATOM 3940 N N . GLU B 1 44 ? -12.711 -3.713 3.262 1 85.94 44 GLU B N 1
ATOM 3941 C CA . GLU B 1 44 ? -12.312 -4.828 2.404 1 85.94 44 GLU B CA 1
ATOM 3942 C C . GLU B 1 44 ? -10.797 -4.891 2.242 1 85.94 44 GLU B C 1
ATOM 3944 O O . GLU B 1 44 ? -10.25 -5.93 1.869 1 85.94 44 GLU B O 1
ATOM 3949 N N . PHE B 1 45 ? -10.172 -3.824 2.621 1 85.38 45 PHE B N 1
ATOM 3950 C CA . PHE B 1 45 ? -8.727 -3.771 2.42 1 85.38 45 PHE B CA 1
ATOM 3951 C C . PHE B 1 45 ? -7.992 -3.736 3.758 1 85.38 45 PHE B C 1
ATOM 3953 O O . PHE B 1 45 ? -6.879 -3.223 3.846 1 85.38 45 PHE B O 1
ATOM 3960 N N . ARG B 1 46 ? -8.641 -4.305 4.777 1 87.88 46 ARG B N 1
ATOM 3961 C CA . ARG B 1 46 ? -8.047 -4.309 6.109 1 87.88 46 ARG B CA 1
ATOM 3962 C C . ARG B 1 46 ? -6.727 -5.07 6.121 1 87.88 46 ARG B C 1
ATOM 3964 O O . ARG B 1 46 ? -5.762 -4.641 6.758 1 87.88 46 ARG B O 1
ATOM 3971 N N . GLY B 1 47 ? -6.711 -6.184 5.418 1 91.44 47 GLY B N 1
ATOM 3972 C CA . GLY B 1 47 ? -5.496 -6.984 5.367 1 91.44 47 GLY B CA 1
ATOM 3973 C C . GLY B 1 47 ? -4.344 -6.27 4.688 1 91.44 47 GLY B C 1
ATOM 3974 O O . GLY B 1 47 ? -3.191 -6.402 5.105 1 91.44 47 GLY B O 1
ATOM 3975 N N . LEU B 1 48 ? -4.672 -5.512 3.656 1 90.25 48 LEU B N 1
ATOM 3976 C CA . LEU B 1 48 ? -3.631 -4.766 2.955 1 90.25 48 LEU B CA 1
ATOM 3977 C C . LEU B 1 48 ? -3.111 -3.617 3.816 1 90.25 48 LEU B C 1
ATOM 3979 O O . LEU B 1 48 ? -1.932 -3.268 3.744 1 90.25 48 LEU B O 1
ATOM 3983 N N . TYR B 1 49 ? -3.988 -3.061 4.613 1 90.38 49 TYR B N 1
ATOM 3984 C CA . TYR B 1 49 ? -3.553 -2.055 5.574 1 90.38 49 TYR B CA 1
ATOM 3985 C C . TYR B 1 49 ? -2.557 -2.646 6.566 1 90.38 49 TYR B C 1
ATOM 3987 O O . TYR B 1 49 ? -1.508 -2.053 6.832 1 90.38 49 TYR B O 1
ATOM 3995 N N . ASN B 1 50 ? -2.848 -3.793 7.07 1 91.69 50 ASN B N 1
ATOM 3996 C CA . ASN B 1 50 ? -1.95 -4.469 8 1 91.69 50 ASN B CA 1
ATOM 3997 C C . ASN B 1 50 ? -0.62 -4.82 7.34 1 91.69 50 ASN B C 1
ATOM 3999 O O . ASN B 1 50 ? 0.437 -4.703 7.961 1 91.69 50 ASN B O 1
ATOM 4003 N N . LEU B 1 51 ? -0.748 -5.23 6.148 1 94.06 51 LEU B N 1
ATOM 4004 C CA . LEU B 1 51 ? 0.463 -5.57 5.406 1 94.06 51 LEU B CA 1
ATOM 4005 C C . LEU B 1 51 ? 1.36 -4.352 5.242 1 94.06 51 LEU B C 1
ATOM 4007 O O . LEU B 1 51 ? 2.58 -4.445 5.398 1 94.06 51 LEU B O 1
ATOM 4011 N N . THR B 1 52 ? 0.763 -3.209 4.961 1 91.44 52 THR B N 1
ATOM 4012 C CA . THR B 1 52 ? 1.53 -1.983 4.766 1 91.44 52 THR B CA 1
ATOM 4013 C C . THR B 1 52 ? 2.217 -1.563 6.062 1 91.44 52 THR B C 1
ATOM 4015 O O . THR B 1 52 ? 3.383 -1.159 6.051 1 91.44 52 THR B O 1
ATOM 4018 N N . MET B 1 53 ? 1.49 -1.646 7.129 1 91.75 53 MET B N 1
ATOM 4019 C CA . MET B 1 53 ? 2.068 -1.316 8.43 1 91.75 53 MET B CA 1
ATOM 4020 C C . MET B 1 53 ? 3.211 -2.266 8.773 1 91.75 53 MET B C 1
ATOM 4022 O O . MET B 1 53 ? 4.266 -1.831 9.234 1 91.75 53 MET B O 1
ATOM 4026 N N . LEU B 1 54 ? 3.016 -3.525 8.461 1 93.25 54 LEU B N 1
ATOM 4027 C CA . LEU B 1 54 ? 4.031 -4.531 8.742 1 93.25 54 LEU B CA 1
ATOM 4028 C C . LEU B 1 54 ? 5.258 -4.332 7.855 1 93.25 54 LEU B C 1
ATOM 4030 O O . LEU B 1 54 ? 6.391 -4.477 8.32 1 93.25 54 LEU B O 1
ATOM 4034 N N . ALA B 1 55 ? 4.988 -4.043 6.645 1 93.06 55 ALA B N 1
ATOM 4035 C CA . ALA B 1 55 ? 6.082 -3.795 5.711 1 93.06 55 ALA B CA 1
ATOM 4036 C C . ALA B 1 55 ? 6.918 -2.596 6.152 1 93.06 55 ALA B C 1
ATOM 4038 O O . ALA B 1 55 ? 8.141 -2.596 6.004 1 93.06 55 ALA B O 1
ATOM 4039 N N . GLY B 1 56 ? 6.227 -1.564 6.707 1 92.56 56 GLY B N 1
ATOM 4040 C CA . GLY B 1 56 ? 6.949 -0.416 7.23 1 92.56 56 GLY B CA 1
ATOM 4041 C C . GLY B 1 56 ? 7.852 -0.76 8.406 1 92.56 56 GLY B C 1
ATOM 4042 O O . GLY B 1 56 ? 9.016 -0.35 8.445 1 92.56 56 GLY B O 1
ATOM 4043 N N . VAL B 1 57 ? 7.379 -1.563 9.258 1 92.5 57 VAL B N 1
ATOM 4044 C CA . VAL B 1 57 ? 8.148 -1.977 10.422 1 92.5 57 VAL B CA 1
ATOM 4045 C C . VAL B 1 57 ? 9.336 -2.828 9.984 1 92.5 57 VAL B C 1
ATOM 4047 O O . VAL B 1 57 ? 10.461 -2.637 10.461 1 92.5 57 VAL B O 1
ATOM 4050 N N . LEU B 1 58 ? 9.078 -3.676 9.086 1 92.19 58 LEU B N 1
ATOM 4051 C CA . LEU B 1 58 ? 10.133 -4.562 8.602 1 92.19 58 LEU B CA 1
ATOM 4052 C C . LEU B 1 58 ? 11.211 -3.779 7.859 1 92.19 58 LEU B C 1
ATOM 4054 O O . LEU B 1 58 ? 12.391 -4.121 7.934 1 92.19 58 LEU B O 1
ATOM 4058 N N . TYR B 1 59 ? 10.758 -2.799 7.172 1 92.5 59 TYR B N 1
ATOM 4059 C CA . TYR B 1 59 ? 11.727 -1.955 6.477 1 92.5 59 TYR B CA 1
ATOM 4060 C C . TYR B 1 59 ? 12.711 -1.325 7.457 1 92.5 59 TYR B C 1
ATOM 4062 O O . TYR B 1 59 ? 13.914 -1.315 7.215 1 92.5 59 TYR B O 1
ATOM 4070 N N . VAL B 1 60 ? 12.227 -0.873 8.547 1 91.25 60 VAL B N 1
ATOM 4071 C CA . VAL B 1 60 ? 13.062 -0.229 9.555 1 91.25 60 VAL B CA 1
ATOM 4072 C C . VAL B 1 60 ? 13.969 -1.266 10.211 1 91.25 60 VAL B C 1
ATOM 4074 O O . VAL B 1 60 ? 15.188 -1.075 10.297 1 91.25 60 VAL B O 1
ATOM 4077 N N . VAL B 1 61 ? 13.422 -2.365 10.562 1 89.56 61 VAL B N 1
ATOM 4078 C CA . VAL B 1 61 ? 14.148 -3.395 11.297 1 89.56 61 VAL B CA 1
ATOM 4079 C C . VAL B 1 61 ? 15.219 -4.008 10.398 1 89.56 61 VAL B C 1
ATOM 4081 O O . VAL B 1 61 ? 16.359 -4.199 10.82 1 89.56 61 VAL B O 1
ATOM 4084 N N . THR B 1 62 ? 14.875 -4.25 9.203 1 89.94 62 THR B N 1
ATOM 4085 C CA . THR B 1 62 ? 15.82 -4.867 8.281 1 89.94 62 THR B CA 1
ATOM 4086 C C . THR B 1 62 ? 16.969 -3.91 7.961 1 89.94 62 THR B C 1
ATOM 4088 O O . THR B 1 62 ? 18.125 -4.332 7.84 1 89.94 62 THR B O 1
ATOM 4091 N N . THR B 1 63 ? 16.672 -2.684 7.84 1 87.56 63 THR B N 1
ATOM 4092 C CA . THR B 1 63 ? 17.719 -1.697 7.57 1 87.56 63 THR B CA 1
ATOM 4093 C C . THR B 1 63 ? 18.656 -1.567 8.766 1 87.56 63 THR B C 1
ATOM 4095 O O . THR B 1 63 ? 19.875 -1.477 8.594 1 87.56 63 THR B O 1
ATOM 4098 N N . LEU B 1 64 ? 18.125 -1.615 9.922 1 86 64 LEU B N 1
ATOM 4099 C CA . LEU B 1 64 ? 18.938 -1.528 11.133 1 86 64 LEU B CA 1
ATOM 4100 C C . LEU B 1 64 ? 19.859 -2.738 11.258 1 86 64 LEU B C 1
ATOM 4102 O O . LEU B 1 64 ? 21.047 -2.594 11.539 1 86 64 LEU B O 1
ATOM 4106 N N . ILE B 1 65 ? 19.328 -3.896 10.984 1 86.88 65 ILE B N 1
ATOM 4107 C CA . ILE B 1 65 ? 20.109 -5.129 11.086 1 86.88 65 ILE B CA 1
ATOM 4108 C C . ILE B 1 65 ? 21.188 -5.16 10.008 1 86.88 65 ILE B C 1
ATOM 4110 O O . ILE B 1 65 ? 22.328 -5.539 10.273 1 86.88 65 ILE B O 1
ATOM 4114 N N . THR B 1 66 ? 20.797 -4.762 8.836 1 84.62 66 THR B N 1
ATOM 4115 C CA . THR B 1 66 ? 21.75 -4.73 7.73 1 84.62 66 THR B CA 1
ATOM 4116 C C . THR B 1 66 ? 22.891 -3.77 8.031 1 84.62 66 THR B C 1
ATOM 4118 O O . THR B 1 66 ? 24.062 -4.094 7.793 1 84.62 66 THR B O 1
ATOM 4121 N N . ASN B 1 67 ? 22.609 -2.676 8.555 1 83.25 67 ASN B N 1
ATOM 4122 C CA . ASN B 1 67 ? 23.641 -1.702 8.898 1 83.25 67 ASN B CA 1
ATOM 4123 C C . ASN B 1 67 ? 24.531 -2.201 10.031 1 83.25 67 ASN B C 1
ATOM 4125 O O . ASN B 1 67 ? 25.734 -1.968 10.023 1 83.25 67 ASN B O 1
ATOM 4129 N N . LEU B 1 68 ? 23.938 -2.869 10.961 1 82.12 68 LEU B N 1
ATOM 4130 C CA . LEU B 1 68 ? 24.703 -3.412 12.086 1 82.12 68 LEU B CA 1
ATOM 4131 C C . LEU B 1 68 ? 25.672 -4.492 11.617 1 82.12 68 LEU B C 1
ATOM 4133 O O . LEU B 1 68 ? 26.797 -4.555 12.086 1 82.12 68 LEU B O 1
ATOM 4137 N N . LEU B 1 69 ? 25.266 -5.266 10.711 1 82.5 69 LEU B N 1
ATOM 4138 C CA . LEU B 1 69 ? 26.078 -6.395 10.266 1 82.5 69 LEU B CA 1
ATOM 4139 C C . LEU B 1 69 ? 27.109 -5.949 9.234 1 82.5 69 LEU B C 1
ATOM 4141 O O . LEU B 1 69 ? 28.203 -6.52 9.156 1 82.5 69 LEU B O 1
ATOM 4145 N N . MET B 1 70 ? 26.781 -4.934 8.445 1 78.69 70 MET B N 1
ATOM 4146 C CA . MET B 1 70 ? 27.688 -4.504 7.387 1 78.69 70 MET B CA 1
ATOM 4147 C C . MET B 1 70 ? 28.641 -3.43 7.895 1 78.69 70 MET B C 1
ATOM 4149 O O . MET B 1 70 ? 29.828 -3.418 7.527 1 78.69 70 MET B O 1
ATOM 4153 N N . ARG B 1 71 ? 28.203 -2.406 8.555 1 73.81 71 ARG B N 1
ATOM 4154 C CA . ARG B 1 71 ? 29.016 -1.246 8.891 1 73.81 71 ARG B CA 1
ATOM 4155 C C . ARG B 1 71 ? 29.359 -1.23 10.383 1 73.81 71 ARG B C 1
ATOM 4157 O O . ARG B 1 71 ? 30.094 -0.36 10.844 1 73.81 71 ARG B O 1
ATOM 4164 N N . ASN B 1 72 ? 29 -2.289 11.055 1 69.5 72 ASN B N 1
ATOM 4165 C CA . ASN B 1 72 ? 29.188 -2.342 12.5 1 69.5 72 ASN B CA 1
ATOM 4166 C C . ASN B 1 72 ? 28.484 -1.185 13.203 1 69.5 72 ASN B C 1
ATOM 4168 O O . ASN B 1 72 ? 28.891 -0.78 14.297 1 69.5 72 ASN B O 1
ATOM 4172 N N . GLU B 1 73 ? 27.781 -0.331 12.383 1 69.06 73 GLU B N 1
ATOM 4173 C CA . GLU B 1 73 ? 26.938 0.697 12.977 1 69.06 73 GLU B CA 1
ATOM 4174 C C . GLU B 1 73 ? 25.5 0.587 12.469 1 69.06 73 GLU B C 1
ATOM 4176 O O . GLU B 1 73 ? 25.266 0.378 11.281 1 69.06 73 GLU B O 1
ATOM 4181 N N . PRO B 1 74 ? 24.609 0.565 13.359 1 58.47 74 PRO B N 1
ATOM 4182 C CA . PRO B 1 74 ? 23.219 0.338 12.953 1 58.47 74 PRO B CA 1
ATOM 4183 C C . PRO B 1 74 ? 22.703 1.406 12 1 58.47 74 PRO B C 1
ATOM 4185 O O . PRO B 1 74 ? 21.953 1.095 11.062 1 58.47 74 PRO B O 1
ATOM 4188 N N . ALA B 1 75 ? 22.891 2.732 12.297 1 63.81 75 ALA B N 1
ATOM 4189 C CA . ALA B 1 75 ? 22.438 3.816 11.422 1 63.81 75 ALA B CA 1
ATOM 4190 C C . ALA B 1 75 ? 23.422 4.988 11.461 1 63.81 75 ALA B C 1
ATOM 4192 O O . ALA B 1 75 ? 24.297 5.051 12.336 1 63.81 75 ALA B O 1
ATOM 4193 N N . ASP B 1 76 ? 23.516 5.645 10.312 1 65.38 76 ASP B N 1
ATOM 4194 C CA . ASP B 1 76 ? 24.266 6.898 10.336 1 65.38 76 ASP B CA 1
ATOM 4195 C C . ASP B 1 76 ? 23.641 7.883 11.336 1 65.38 76 ASP B C 1
ATOM 4197 O O . ASP B 1 76 ? 22.641 8.531 11.031 1 65.38 76 ASP B O 1
ATOM 4201 N N . LEU B 1 77 ? 24.094 7.781 12.508 1 64.88 77 LEU B N 1
ATOM 4202 C CA . LEU B 1 77 ? 23.484 8.492 13.633 1 64.88 77 LEU B CA 1
ATOM 4203 C C . LEU B 1 77 ? 23.844 9.969 13.594 1 64.88 77 LEU B C 1
ATOM 4205 O O . LEU B 1 77 ? 23.5 10.719 14.508 1 64.88 77 LEU B O 1
ATOM 4209 N N . LYS B 1 78 ? 24.484 10.312 12.594 1 63.72 78 LYS B N 1
ATOM 4210 C CA . LYS B 1 78 ? 24.906 11.703 12.562 1 63.72 78 LYS B CA 1
ATOM 4211 C C . LYS B 1 78 ? 23.719 12.648 12.625 1 63.72 78 LYS B C 1
ATOM 4213 O O . LYS B 1 78 ? 23.688 13.57 13.445 1 63.72 78 LYS B O 1
ATOM 4218 N N . LEU B 1 79 ? 22.844 12.32 11.844 1 62.81 79 LEU B N 1
ATOM 4219 C CA . LEU B 1 79 ? 21.672 13.188 11.82 1 62.81 79 LEU B CA 1
ATOM 4220 C C . LEU B 1 79 ? 20.859 13.039 13.102 1 62.81 79 LEU B C 1
ATOM 4222 O O . LEU B 1 79 ? 20.391 14.031 13.664 1 62.81 79 LEU B O 1
ATOM 4226 N N . LEU B 1 80 ? 20.766 11.898 13.516 1 65 80 LEU B N 1
ATOM 4227 C CA . LEU B 1 80 ? 20 11.641 14.734 1 65 80 LEU B CA 1
ATOM 4228 C C . LEU B 1 80 ? 20.656 12.32 15.93 1 65 80 LEU B C 1
ATOM 4230 O O . LEU B 1 80 ? 19.984 12.93 16.766 1 65 80 LEU B O 1
ATOM 4234 N N . LEU B 1 81 ? 21.906 12.234 15.922 1 66.56 81 LEU B N 1
ATOM 4235 C CA . LEU B 1 81 ? 22.641 12.852 17.016 1 66.56 81 LEU B CA 1
ATOM 4236 C C . LEU B 1 81 ? 22.594 14.375 16.922 1 66.56 81 LEU B C 1
ATOM 4238 O O . LEU B 1 81 ? 22.5 15.07 17.938 1 66.56 81 LEU B O 1
ATOM 4242 N N . SER B 1 82 ? 22.625 14.766 15.734 1 66.19 82 SER B N 1
ATOM 4243 C CA . SER B 1 82 ? 22.547 16.203 15.547 1 66.19 82 SER B CA 1
ATOM 4244 C C . SER B 1 82 ? 21.172 16.75 15.945 1 66.19 82 SER B C 1
ATOM 4246 O O . SER B 1 82 ? 21.062 17.891 16.406 1 66.19 82 SER B O 1
ATOM 4248 N N . VAL B 1 83 ? 20.266 15.891 15.852 1 65.25 83 VAL B N 1
ATOM 4249 C CA . VAL B 1 83 ? 18.906 16.328 16.141 1 65.25 83 VAL B CA 1
ATOM 4250 C C . VAL B 1 83 ? 18.594 16.078 17.625 1 65.25 83 VAL B C 1
ATOM 4252 O O . VAL B 1 83 ? 17.984 16.922 18.281 1 65.25 83 VAL B O 1
ATOM 4255 N N . PHE B 1 84 ? 19.094 14.969 18.125 1 67.25 84 PHE B N 1
ATOM 4256 C CA . PHE B 1 84 ? 18.625 14.602 19.453 1 67.25 84 PHE B CA 1
ATOM 4257 C C . PHE B 1 84 ? 19.719 14.797 20.5 1 67.25 84 PHE B C 1
ATOM 4259 O O . PHE B 1 84 ? 19.438 14.891 21.688 1 67.25 84 PHE B O 1
ATOM 4266 N N . TYR B 1 85 ? 20.922 14.789 20.031 1 63.75 85 TYR B N 1
ATOM 4267 C CA . TYR B 1 85 ? 22 14.906 21.016 1 63.75 85 TYR B CA 1
ATOM 4268 C C . TYR B 1 85 ? 22.766 16.203 20.812 1 63.75 85 TYR B C 1
ATOM 4270 O O . TYR B 1 85 ? 23.953 16.188 20.5 1 63.75 85 TYR B O 1
ATOM 4278 N N . SER B 1 86 ? 22.031 17.234 20.703 1 70.56 86 SER B N 1
ATOM 4279 C CA . SER B 1 86 ? 22.688 18.531 20.578 1 70.56 86 SER B CA 1
ATOM 4280 C C . SER B 1 86 ? 22.094 19.547 21.547 1 70.56 86 SER B C 1
ATOM 4282 O O . SER B 1 86 ? 20.984 19.375 22.047 1 70.56 86 SER B O 1
ATOM 4284 N N . THR B 1 87 ? 22.906 20.375 22.016 1 77.88 87 THR B N 1
ATOM 4285 C CA . THR B 1 87 ? 22.453 21.5 22.812 1 77.88 87 THR B CA 1
ATOM 4286 C C . THR B 1 87 ? 21.328 22.25 22.094 1 77.88 87 THR B C 1
ATOM 4288 O O . THR B 1 87 ? 20.531 22.938 22.734 1 77.88 87 THR B O 1
ATOM 4291 N N . HIS B 1 88 ? 21.297 21.922 20.875 1 80.44 88 HIS B N 1
ATOM 4292 C CA . HIS B 1 88 ? 20.266 22.578 20.078 1 80.44 88 HIS B CA 1
ATOM 4293 C C . HIS B 1 88 ? 18.875 22.047 20.422 1 80.44 88 HIS B C 1
ATOM 4295 O O . HIS B 1 88 ? 17.891 22.781 20.344 1 80.44 88 HIS B O 1
ATOM 4301 N N . LEU B 1 89 ? 18.844 20.875 20.859 1 82.56 89 LEU B N 1
ATOM 4302 C CA . LEU B 1 89 ? 17.562 20.312 21.234 1 82.56 89 LEU B CA 1
ATOM 4303 C C . LEU B 1 89 ? 16.984 21.016 22.453 1 82.56 89 LEU B C 1
ATOM 4305 O O . LEU B 1 89 ? 15.789 21.297 22.516 1 82.56 89 LEU B O 1
ATOM 4309 N N . LEU B 1 90 ? 17.844 21.297 23.359 1 84.94 90 LEU B N 1
ATOM 4310 C CA . LEU B 1 90 ? 17.406 22 24.547 1 84.94 90 LEU B CA 1
ATOM 4311 C C . LEU B 1 90 ? 16.938 23.406 24.219 1 84.94 90 LEU B C 1
ATOM 4313 O O . LEU B 1 90 ? 15.984 23.906 24.828 1 84.94 90 LEU B O 1
ATOM 4317 N N . GLU B 1 91 ? 17.594 23.984 23.297 1 88.25 91 GLU B N 1
ATOM 4318 C CA . GLU B 1 91 ? 17.219 25.328 22.875 1 88.25 91 GLU B CA 1
ATOM 4319 C C . GLU B 1 91 ? 15.844 25.312 22.203 1 88.25 91 GLU B C 1
ATOM 4321 O O . GLU B 1 91 ? 15.047 26.234 22.391 1 88.25 91 GLU B O 1
ATOM 4326 N N . VAL B 1 92 ? 15.648 24.344 21.453 1 89.25 92 VAL B N 1
ATOM 4327 C CA . VAL B 1 92 ? 14.367 24.25 20.75 1 89.25 92 VAL B CA 1
ATOM 4328 C C . VAL B 1 92 ? 13.242 24 21.75 1 89.25 92 VAL B C 1
ATOM 4330 O O . VAL B 1 92 ? 12.172 24.594 21.641 1 89.25 92 VAL B O 1
ATOM 4333 N N . LEU B 1 93 ? 13.562 23.203 22.734 1 90.31 93 LEU B N 1
ATOM 4334 C CA . LEU B 1 93 ? 12.555 22.938 23.75 1 90.31 93 LEU B CA 1
ATOM 4335 C C . LEU B 1 93 ? 12.266 24.188 24.562 1 90.31 93 LEU B C 1
ATOM 4337 O O . LEU B 1 93 ? 11.109 24.453 24.906 1 90.31 93 LEU B O 1
ATOM 4341 N N . ALA B 1 94 ? 13.297 24.891 24.828 1 91.19 94 ALA B N 1
ATOM 4342 C CA . ALA B 1 94 ? 13.117 26.172 25.516 1 91.19 94 ALA B CA 1
ATOM 4343 C C . ALA B 1 94 ? 12.289 27.141 24.688 1 91.19 94 ALA B C 1
ATOM 4345 O O . ALA B 1 94 ? 11.477 27.891 25.219 1 91.19 94 ALA B O 1
ATOM 4346 N N . THR B 1 95 ? 12.562 27.109 23.469 1 92.19 95 THR B N 1
ATOM 4347 C CA . THR B 1 95 ? 11.805 27.953 22.562 1 92.19 95 THR B CA 1
ATOM 4348 C C . THR B 1 95 ? 10.328 27.547 22.547 1 92.19 95 THR B C 1
ATOM 4350 O O . THR B 1 95 ? 9.445 28.422 22.516 1 92.19 95 THR B O 1
ATOM 4353 N N . PHE B 1 96 ? 10.086 26.297 22.625 1 93.69 96 PHE B N 1
ATOM 4354 C CA . PHE B 1 96 ? 8.711 25.828 22.688 1 93.69 96 PHE B CA 1
ATOM 4355 C C . PHE B 1 96 ? 8.008 26.375 23.922 1 93.69 96 PHE B C 1
ATOM 4357 O O . PHE B 1 96 ? 6.867 26.828 23.844 1 93.69 96 PHE B O 1
ATOM 4364 N N . VAL B 1 97 ? 8.688 26.359 24.984 1 94.31 97 VAL B N 1
ATOM 4365 C CA . VAL B 1 97 ? 8.125 26.828 26.25 1 94.31 97 VAL B CA 1
ATOM 4366 C C . VAL B 1 97 ? 7.883 28.328 26.188 1 94.31 97 VAL B C 1
ATOM 4368 O O . VAL B 1 97 ? 6.84 28.812 26.625 1 94.31 97 VAL B O 1
ATOM 4371 N N . CYS B 1 98 ? 8.82 29.031 25.656 1 94.75 98 CYS B N 1
ATOM 4372 C CA . CYS B 1 98 ? 8.68 30.469 25.531 1 94.75 98 CYS B CA 1
ATOM 4373 C C . CYS B 1 98 ? 7.496 30.828 24.641 1 94.75 98 CYS B C 1
ATOM 4375 O O . CYS B 1 98 ? 6.742 31.75 24.953 1 94.75 98 CYS B O 1
ATOM 4377 N N . GLN B 1 99 ? 7.387 30.125 23.594 1 96.19 99 GLN B N 1
ATOM 4378 C CA . GLN B 1 99 ? 6.273 30.375 22.672 1 96.19 99 GLN B CA 1
ATOM 4379 C C . GLN B 1 99 ? 4.938 30.062 23.344 1 96.19 99 GLN B C 1
ATOM 4381 O O . GLN B 1 99 ? 3.967 30.797 23.188 1 96.19 99 GLN B O 1
ATOM 4386 N N . ALA B 1 100 ? 4.902 29.016 24.078 1 95.44 100 ALA B N 1
ATOM 4387 C CA . ALA B 1 100 ? 3.678 28.625 24.766 1 95.44 100 ALA B CA 1
ATOM 4388 C C . ALA B 1 100 ? 3.289 29.656 25.812 1 95.44 100 ALA B C 1
ATOM 4390 O O . ALA B 1 100 ? 2.111 30 25.969 1 95.44 100 ALA B O 1
ATOM 4391 N N . LEU B 1 101 ? 4.273 30.109 26.516 1 96 101 LEU B N 1
ATOM 4392 C CA . LEU B 1 101 ? 4.016 31.125 27.531 1 96 101 LEU B CA 1
ATOM 4393 C C . LEU B 1 101 ? 3.557 32.438 26.875 1 96 101 LEU B C 1
ATOM 4395 O O . LEU B 1 101 ? 2.682 33.125 27.406 1 96 101 LEU B O 1
ATOM 4399 N N . TYR B 1 102 ? 4.199 32.75 25.812 1 96.94 102 TYR B N 1
ATOM 4400 C CA . TYR B 1 102 ? 3.807 33.938 25.078 1 96.94 102 TYR B CA 1
ATOM 4401 C C . TYR B 1 102 ? 2.359 33.844 24.609 1 96.94 102 TYR B C 1
ATOM 4403 O O . TYR B 1 102 ? 1.656 34.875 24.547 1 96.94 102 TYR B O 1
ATOM 4411 N N . ALA B 1 103 ? 1.899 32.656 24.297 1 96.75 103 ALA B N 1
ATOM 4412 C CA . ALA B 1 103 ? 0.545 32.469 23.781 1 96.75 103 ALA B CA 1
ATOM 4413 C C . ALA B 1 103 ? -0.496 32.938 24.797 1 96.75 103 ALA B C 1
ATOM 4415 O O . ALA B 1 103 ? -1.618 33.281 24.422 1 96.75 103 ALA B O 1
ATOM 4416 N N . TYR B 1 104 ? -0.138 33.031 26.047 1 96.62 104 TYR B N 1
ATOM 4417 C CA . TYR B 1 104 ? -1.061 33.469 27.094 1 96.62 104 TYR B CA 1
ATOM 4418 C C . TYR B 1 104 ? -1.367 34.938 26.969 1 96.62 104 TYR B C 1
ATOM 4420 O O . TYR B 1 104 ? -2.318 35.438 27.562 1 96.62 104 TYR B O 1
ATOM 4428 N N . THR B 1 105 ? -0.593 35.656 26.156 1 96.31 105 THR B N 1
ATOM 4429 C CA . THR B 1 105 ? -0.882 37.094 25.922 1 96.31 105 THR B CA 1
ATOM 4430 C C . THR B 1 105 ? -2.195 37.25 25.156 1 96.31 105 THR B C 1
ATOM 4432 O O . THR B 1 105 ? -2.742 38.344 25.078 1 96.31 105 THR B O 1
ATOM 4435 N N . ALA B 1 106 ? -2.695 36.125 24.641 1 96.31 106 ALA B N 1
ATOM 4436 C CA . ALA B 1 106 ? -3.996 36.156 23.984 1 96.31 106 ALA B CA 1
ATOM 4437 C C . ALA B 1 106 ? -5.098 36.531 24.953 1 96.31 106 ALA B C 1
ATOM 4439 O O . ALA B 1 106 ? -6.168 37 24.547 1 96.31 106 ALA B O 1
ATOM 4440 N N . LEU B 1 107 ? -4.871 36.438 26.25 1 95.75 107 LEU B N 1
ATOM 4441 C CA . LEU B 1 107 ? -5.852 36.781 27.281 1 95.75 107 LEU B CA 1
ATOM 4442 C C . LEU B 1 107 ? -5.973 38.281 27.422 1 95.75 107 LEU B C 1
ATOM 4444 O O . LEU B 1 107 ? -6.988 38.781 27.922 1 95.75 107 LEU B O 1
ATOM 4448 N N . ILE B 1 108 ? -4.992 39.031 26.938 1 95.12 108 ILE B N 1
ATOM 4449 C CA . ILE B 1 108 ? -4.938 40.5 27.125 1 95.12 108 ILE B CA 1
ATOM 4450 C C . ILE B 1 108 ? -6.059 41.156 26.328 1 95.12 108 ILE B C 1
ATOM 4452 O O . ILE B 1 108 ? -6.871 41.906 26.891 1 95.12 108 ILE B O 1
ATOM 4456 N N . PRO B 1 109 ? -6.141 40.906 25.031 1 94.56 109 PRO B N 1
ATOM 4457 C CA . PRO B 1 109 ? -7.238 41.531 24.281 1 94.56 109 PRO B CA 1
ATOM 4458 C C . PRO B 1 109 ? -8.609 41.125 24.812 1 94.56 109 PRO B C 1
ATOM 4460 O O . PRO B 1 109 ? -9.555 41.906 24.766 1 94.56 109 PRO B O 1
ATOM 4463 N N . VAL B 1 110 ? -8.766 39.938 25.219 1 93.88 110 VAL B N 1
ATOM 4464 C CA . VAL B 1 110 ? -10.039 39.469 25.766 1 93.88 110 VAL B CA 1
ATOM 4465 C C . VAL B 1 110 ? -10.359 40.219 27.062 1 93.88 110 VAL B C 1
ATOM 4467 O O . VAL B 1 110 ? -11.508 40.594 27.297 1 93.88 110 VAL B O 1
ATOM 4470 N N . TYR B 1 111 ? -9.336 40.344 27.891 1 92.94 111 TYR B N 1
ATOM 4471 C CA . TYR B 1 111 ? -9.492 41.125 29.125 1 92.94 111 TYR B CA 1
ATOM 4472 C C . TYR B 1 111 ? -9.852 42.562 28.828 1 92.94 111 TYR B C 1
ATOM 4474 O O . TYR B 1 111 ? -10.703 43.156 29.5 1 92.94 111 TYR B O 1
ATOM 4482 N N . MET B 1 112 ? -9.25 43.156 27.875 1 92.94 112 MET B N 1
ATOM 4483 C CA . MET B 1 112 ? -9.508 44.531 27.469 1 92.94 112 MET B CA 1
ATOM 4484 C C . MET B 1 112 ? -10.961 44.719 27.047 1 92.94 112 MET B C 1
ATOM 4486 O O . MET B 1 112 ? -11.562 45.75 27.328 1 92.94 112 MET B O 1
ATOM 4490 N N . ALA B 1 113 ? -11.516 43.781 26.438 1 91.12 113 ALA B N 1
ATOM 4491 C CA . ALA B 1 113 ? -12.891 43.875 25.953 1 91.12 113 ALA B CA 1
ATOM 4492 C C . ALA B 1 113 ? -13.875 43.906 27.125 1 91.12 113 ALA B C 1
ATOM 4494 O O . ALA B 1 113 ? -14.977 44.438 27 1 91.12 113 ALA B O 1
ATOM 4495 N N . GLY B 1 114 ? -13.508 43.438 28.266 1 88.06 114 GLY B N 1
ATOM 4496 C CA . GLY B 1 114 ? -14.367 43.406 29.438 1 88.06 114 GLY B CA 1
ATOM 4497 C C . GLY B 1 114 ? -14.195 44.656 30.297 1 88.06 114 GLY B C 1
ATOM 4498 O O . GLY B 1 114 ? -14.961 44.875 31.25 1 88.06 114 GLY B O 1
ATOM 4499 N N . THR B 1 115 ? -13.219 45.438 29.938 1 88.75 115 THR B N 1
ATOM 4500 C CA . THR B 1 115 ? -12.93 46.594 30.75 1 88.75 115 THR B CA 1
ATOM 4501 C C . THR B 1 115 ? -13.469 47.875 30.078 1 88.75 115 THR B C 1
ATOM 4503 O O . THR B 1 115 ? -13.234 48.094 28.891 1 88.75 115 THR B O 1
ATOM 4506 N N . LYS B 1 116 ? -14.25 48.688 30.625 1 82.69 116 LYS B N 1
ATOM 4507 C CA . LYS B 1 116 ? -14.977 49.844 30.109 1 82.69 116 LYS B CA 1
ATOM 4508 C C . LYS B 1 116 ? -14.023 50.844 29.422 1 82.69 116 LYS B C 1
ATOM 4510 O O . LYS B 1 116 ? -14.328 51.344 28.344 1 82.69 116 LYS B O 1
ATOM 4515 N N . GLY B 1 117 ? -12.906 51.188 29.875 1 80.5 117 GLY B N 1
ATOM 4516 C CA . GLY B 1 117 ? -12.008 52.188 29.312 1 80.5 117 GLY B CA 1
ATOM 4517 C C . GLY B 1 117 ? -11.156 51.625 28.172 1 80.5 117 GLY B C 1
ATOM 4518 O O . GLY B 1 117 ? -10.609 52.406 27.375 1 80.5 117 GLY B O 1
ATOM 4519 N N . LEU B 1 118 ? -11.141 50.406 27.906 1 85.19 118 LEU B N 1
ATOM 4520 C CA . LEU B 1 118 ? -10.25 49.812 26.922 1 85.19 118 LEU B CA 1
ATOM 4521 C C . LEU B 1 118 ? -11.039 48.969 25.922 1 85.19 118 LEU B C 1
ATOM 4523 O O . LEU B 1 118 ? -10.453 48.219 25.156 1 85.19 118 LEU B O 1
ATOM 4527 N N . SER B 1 119 ? -12.273 49.188 25.906 1 84.06 119 SER B N 1
ATOM 4528 C CA . SER B 1 119 ? -13.148 48.312 25.141 1 84.06 119 SER B CA 1
ATOM 4529 C C . SER B 1 119 ? -13.312 48.781 23.703 1 84.06 119 SER B C 1
ATOM 4531 O O . SER B 1 119 ? -14.102 48.219 22.938 1 84.06 119 SER B O 1
ATOM 4533 N N . ASN B 1 120 ? -12.484 49.719 23.359 1 88.06 120 ASN B N 1
ATOM 4534 C CA . ASN B 1 120 ? -12.562 50.188 21.984 1 88.06 120 ASN B CA 1
ATOM 4535 C C . ASN B 1 120 ? -12.117 49.094 21 1 88.06 120 ASN B C 1
ATOM 4537 O O . ASN B 1 120 ? -11.047 48.531 21.172 1 88.06 120 ASN B O 1
ATOM 4541 N N . ARG B 1 121 ? -12.922 48.812 19.984 1 86.31 121 ARG B N 1
ATOM 4542 C CA . ARG B 1 121 ? -12.703 47.75 19.031 1 86.31 121 ARG B CA 1
ATOM 4543 C C . ARG B 1 121 ? -11.391 47.938 18.266 1 86.31 121 ARG B C 1
ATOM 4545 O O . ARG B 1 121 ? -10.672 46.969 18 1 86.31 121 ARG B O 1
ATOM 4552 N N . LEU B 1 122 ? -11.102 49.031 17.922 1 88.88 122 LEU B N 1
ATOM 4553 C CA . LEU B 1 122 ? -9.891 49.344 17.172 1 88.88 122 LEU B CA 1
ATOM 4554 C C . LEU B 1 122 ? -8.648 49.062 18 1 88.88 122 LEU B C 1
ATOM 4556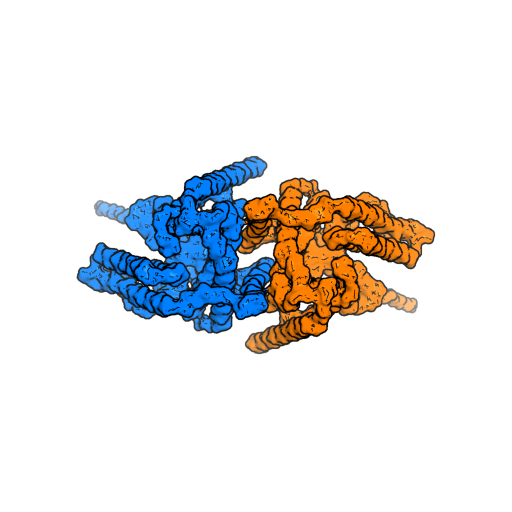 O O . LEU B 1 122 ? -7.68 48.469 17.516 1 88.88 122 LEU B O 1
ATOM 4560 N N . ILE B 1 123 ? -8.672 49.5 19.234 1 90.62 123 ILE B N 1
ATOM 4561 C CA . ILE B 1 123 ? -7.531 49.312 20.125 1 90.62 123 ILE B CA 1
ATOM 4562 C C . ILE B 1 123 ? -7.32 47.812 20.359 1 90.62 123 ILE B C 1
ATOM 4564 O O . ILE B 1 123 ? -6.188 47.344 20.344 1 90.62 123 ILE B O 1
ATOM 4568 N N . ILE B 1 124 ? -8.391 47.125 20.547 1 92.38 124 ILE B N 1
ATOM 4569 C CA . ILE B 1 124 ? -8.312 45.688 20.781 1 92.38 124 ILE B CA 1
ATOM 4570 C C . ILE B 1 124 ? -7.73 45 19.562 1 92.38 124 ILE B C 1
ATOM 4572 O O . ILE B 1 124 ? -6.871 44.125 19.688 1 92.38 124 ILE B O 1
ATOM 4576 N N . ASN B 1 125 ? -8.172 45.406 18.422 1 90.69 125 ASN B N 1
ATOM 4577 C CA . ASN B 1 125 ? -7.668 44.812 17.188 1 90.69 125 ASN B CA 1
ATOM 4578 C C . ASN B 1 125 ? -6.184 45.094 16.984 1 90.69 125 ASN B C 1
ATOM 4580 O O . ASN B 1 125 ? -5.434 44.25 16.5 1 90.69 125 ASN B O 1
ATOM 4584 N N . ILE B 1 126 ? -5.801 46.25 17.297 1 91.12 126 ILE B N 1
ATOM 4585 C CA . ILE B 1 126 ? -4.398 46.625 17.156 1 91.12 126 ILE B CA 1
ATOM 4586 C C . ILE B 1 126 ? -3.541 45.781 18.109 1 91.12 126 ILE B C 1
ATOM 4588 O O . ILE B 1 126 ? -2.488 45.281 17.719 1 91.12 126 ILE B O 1
ATOM 4592 N N . VAL B 1 127 ? -4.012 45.656 19.297 1 91.69 127 VAL B N 1
ATOM 4593 C CA . VAL B 1 127 ? -3.268 44.875 20.297 1 91.69 127 VAL B CA 1
ATOM 4594 C C . VAL B 1 127 ? -3.197 43.406 19.859 1 91.69 127 VAL B C 1
ATOM 4596 O O . VAL B 1 127 ? -2.131 42.812 19.906 1 91.69 127 VAL B O 1
ATOM 4599 N N . HIS B 1 128 ? -4.312 42.906 19.484 1 91.75 128 HIS B N 1
ATOM 4600 C CA . HIS B 1 128 ? -4.418 41.531 19.031 1 91.75 128 HIS B CA 1
ATOM 4601 C C . HIS B 1 128 ? -3.447 41.25 17.891 1 91.75 128 HIS B C 1
ATOM 4603 O O . HIS B 1 128 ? -2.668 40.281 17.969 1 91.75 128 HIS B O 1
ATOM 4609 N N . HIS B 1 129 ? -3.383 42.031 16.891 1 92.56 129 HIS B N 1
ATOM 4610 C CA . HIS B 1 129 ? -2.543 41.812 15.711 1 92.56 129 HIS B CA 1
ATOM 4611 C C . HIS B 1 129 ? -1.076 42.094 16.031 1 92.56 129 HIS B C 1
ATOM 4613 O O . HIS B 1 129 ? -0.185 41.469 15.469 1 92.56 129 HIS B O 1
ATOM 4619 N N . THR B 1 130 ? -0.849 43 16.906 1 92.62 130 THR B N 1
ATOM 4620 C CA . THR B 1 130 ? 0.524 43.281 17.312 1 92.62 130 THR B CA 1
ATOM 4621 C C . THR B 1 130 ? 1.12 42.094 18.062 1 92.62 130 THR B C 1
ATOM 4623 O O . THR B 1 130 ? 2.26 41.719 17.797 1 92.62 130 THR B O 1
ATOM 4626 N N . LEU B 1 131 ? 0.346 41.562 18.969 1 94.5 131 LEU B N 1
ATOM 4627 C CA . LEU B 1 131 ? 0.821 40.438 19.734 1 94.5 131 LEU B CA 1
ATOM 4628 C C . LEU B 1 131 ? 1.104 39.25 18.812 1 94.5 131 LEU B C 1
ATOM 4630 O O . LEU B 1 131 ? 2.113 38.562 18.984 1 94.5 131 LEU B O 1
ATOM 4634 N N . GLN B 1 132 ? 0.267 39 17.906 1 94.5 132 GLN B N 1
ATOM 4635 C CA . GLN B 1 132 ? 0.458 37.906 16.953 1 94.5 132 GLN B CA 1
ATOM 4636 C C . GLN B 1 132 ? 1.677 38.156 16.078 1 94.5 132 GLN B C 1
ATOM 4638 O O . GLN B 1 132 ? 2.445 37.219 15.797 1 94.5 132 GLN B O 1
ATOM 4643 N N . SER B 1 133 ? 1.838 39.375 15.633 1 93.31 133 SER B N 1
ATOM 4644 C CA . SER B 1 133 ? 2.979 39.719 14.797 1 93.31 133 SER B CA 1
ATOM 4645 C C . SER B 1 133 ? 4.293 39.562 15.555 1 93.31 133 SER B C 1
ATOM 4647 O O . SER B 1 133 ? 5.305 39.156 14.984 1 93.31 133 SER B O 1
ATOM 4649 N N . LEU B 1 134 ? 4.273 39.938 16.766 1 93.56 134 LEU B N 1
ATOM 4650 C CA . LEU B 1 134 ? 5.469 39.812 17.594 1 93.56 134 LEU B CA 1
ATOM 4651 C C . LEU B 1 134 ? 5.863 38.344 17.75 1 93.56 134 LEU B C 1
ATOM 4653 O O . LEU B 1 134 ? 7.047 38 17.703 1 93.56 134 LEU B O 1
ATOM 4657 N N . LEU B 1 135 ? 4.879 37.5 17.984 1 94.88 135 LEU B N 1
ATOM 4658 C CA . LEU B 1 135 ? 5.168 36.062 18.094 1 94.88 135 LEU B CA 1
ATOM 4659 C C . LEU B 1 135 ? 5.789 35.562 16.797 1 94.88 135 LEU B C 1
ATOM 4661 O O . LEU B 1 135 ? 6.785 34.812 16.828 1 94.88 135 LEU B O 1
ATOM 4665 N N . PHE B 1 136 ? 5.215 35.875 15.719 1 93.31 136 PHE B N 1
ATOM 4666 C CA . PHE B 1 136 ? 5.699 35.438 14.414 1 93.31 136 PHE B CA 1
ATOM 4667 C C . PHE B 1 136 ? 7.102 35.969 14.148 1 93.31 136 PHE B C 1
ATOM 4669 O O . PHE B 1 136 ? 7.996 35.219 13.758 1 93.31 136 PHE B O 1
ATOM 4676 N N . PHE B 1 137 ? 7.293 37.219 14.414 1 89.88 137 PHE B N 1
ATOM 4677 C CA . PHE B 1 137 ? 8.547 37.906 14.156 1 89.88 137 PHE B CA 1
ATOM 4678 C C . PHE B 1 137 ? 9.672 37.344 15.008 1 89.88 137 PHE B C 1
ATOM 4680 O O . PHE B 1 137 ? 10.742 37.031 14.492 1 89.88 137 PHE B O 1
ATOM 4687 N N . PHE B 1 138 ? 9.477 37.219 16.234 1 91.81 138 PHE B N 1
ATOM 4688 C CA . PHE B 1 138 ? 10.523 36.75 17.141 1 91.81 138 PHE B CA 1
ATOM 4689 C C . PHE B 1 138 ? 10.828 35.281 16.891 1 91.81 138 PHE B C 1
ATOM 4691 O O . PHE B 1 138 ? 11.969 34.844 17.031 1 91.81 138 PHE B O 1
ATOM 4698 N N . THR B 1 139 ? 9.766 34.469 16.5 1 91.88 139 THR B N 1
ATOM 4699 C CA . THR B 1 139 ? 10.031 33.094 16.109 1 91.88 139 THR B CA 1
ATOM 4700 C C . THR B 1 139 ? 10.992 33.031 14.938 1 91.88 139 THR B C 1
ATOM 4702 O O . THR B 1 139 ? 11.961 32.25 14.961 1 91.88 139 THR B O 1
ATOM 4705 N N . ILE B 1 140 ? 10.797 33.844 13.938 1 88.5 140 ILE B N 1
ATOM 4706 C CA . ILE B 1 140 ? 11.625 33.844 12.742 1 88.5 140 ILE B CA 1
ATOM 4707 C C . ILE B 1 140 ? 13.023 34.344 13.086 1 88.5 140 ILE B C 1
ATOM 4709 O O . ILE B 1 140 ? 14.023 33.75 12.664 1 88.5 140 ILE B O 1
ATOM 4713 N N . VAL B 1 141 ? 13.094 35.406 13.836 1 86.88 141 VAL B N 1
ATOM 4714 C CA . VAL B 1 141 ? 14.375 36 14.203 1 86.88 141 VAL B CA 1
ATOM 4715 C C . VAL B 1 141 ? 15.203 34.969 14.992 1 86.88 141 VAL B C 1
ATOM 4717 O O . VAL B 1 141 ? 16.406 34.844 14.766 1 86.88 141 VAL B O 1
ATOM 4720 N N . PHE B 1 142 ? 14.555 34.312 15.891 1 89.56 142 PHE B N 1
ATOM 4721 C CA . PHE B 1 142 ? 15.258 33.344 16.719 1 89.56 142 PHE B CA 1
ATOM 4722 C C . PHE B 1 142 ? 15.781 32.188 15.859 1 89.56 142 PHE B C 1
ATOM 4724 O O . PHE B 1 142 ? 16.891 31.688 16.094 1 89.56 142 PHE B O 1
ATOM 4731 N N . ILE B 1 143 ? 15 31.75 14.938 1 88.75 143 ILE B N 1
ATOM 4732 C CA . ILE B 1 143 ? 15.391 30.656 14.062 1 88.75 143 ILE B CA 1
ATOM 4733 C C . ILE B 1 143 ? 16.594 31.062 13.227 1 88.75 143 ILE B C 1
ATOM 4735 O O . ILE B 1 143 ? 17.562 30.297 13.086 1 88.75 143 ILE B O 1
ATOM 4739 N N . VAL B 1 144 ? 16.594 32.281 12.719 1 84.12 144 VAL B N 1
ATOM 4740 C CA . VAL B 1 144 ? 17.672 32.781 11.859 1 84.12 144 VAL B CA 1
ATOM 4741 C C . VAL B 1 144 ? 18.906 33.062 12.695 1 84.12 144 VAL B C 1
ATOM 4743 O O . VAL B 1 144 ? 20.031 32.75 12.273 1 84.12 144 VAL B O 1
ATOM 4746 N N . TRP B 1 145 ? 18.703 33.531 13.859 1 86.19 145 TRP B N 1
ATOM 4747 C CA . TRP B 1 145 ? 19.812 33.938 14.719 1 86.19 145 TRP B CA 1
ATOM 4748 C C . TRP B 1 145 ? 20.547 32.719 15.266 1 86.19 145 TRP B C 1
ATOM 4750 O O . TRP B 1 145 ? 21.781 32.688 15.336 1 86.19 145 TRP B O 1
ATOM 4760 N N . ARG B 1 146 ? 19.922 31.703 15.625 1 86.56 146 ARG B N 1
ATOM 4761 C CA . ARG B 1 146 ? 20.516 30.531 16.266 1 86.56 146 ARG B CA 1
ATOM 4762 C C . ARG B 1 146 ? 21.031 29.547 15.219 1 86.56 146 ARG B C 1
ATOM 4764 O O . ARG B 1 146 ? 21.797 28.641 15.539 1 86.56 146 ARG B O 1
ATOM 4771 N N . ASP B 1 147 ? 20.656 29.688 13.992 1 81.75 147 ASP B N 1
ATOM 4772 C CA . ASP B 1 147 ? 21.125 28.859 12.883 1 81.75 147 ASP B CA 1
ATOM 4773 C C . ASP B 1 147 ? 20.922 27.375 13.203 1 81.75 147 ASP B C 1
ATOM 4775 O O . ASP B 1 147 ? 21.859 26.578 13.125 1 81.75 147 ASP B O 1
ATOM 4779 N N . TRP B 1 148 ? 19.75 27.031 13.594 1 82.75 148 TRP B N 1
ATOM 4780 C CA . TRP B 1 148 ? 19.375 25.656 13.914 1 82.75 148 TRP B CA 1
ATOM 4781 C C . TRP B 1 148 ? 19.375 24.781 12.664 1 82.75 148 TRP B C 1
ATOM 4783 O O . TRP B 1 148 ? 19.359 25.297 11.547 1 82.75 148 TRP B O 1
ATOM 4793 N N . ASN B 1 149 ? 19.578 23.469 12.945 1 79.62 149 ASN B N 1
ATOM 4794 C CA . ASN B 1 149 ? 19.391 22.547 11.836 1 79.62 149 ASN B CA 1
ATOM 4795 C C . ASN B 1 149 ? 17.953 22.609 11.297 1 79.62 149 ASN B C 1
ATOM 4797 O O . ASN B 1 149 ? 17.062 23.172 11.938 1 79.62 149 ASN B O 1
ATOM 4801 N N . LEU B 1 150 ? 17.734 22.078 10.18 1 79.06 150 LEU B N 1
ATOM 4802 C CA . LEU B 1 150 ? 16.5 22.188 9.43 1 79.06 150 LEU B CA 1
ATOM 4803 C C . LEU B 1 150 ? 15.32 21.641 10.25 1 79.06 150 LEU B C 1
ATOM 4805 O O . LEU B 1 150 ? 14.258 22.266 10.289 1 79.06 150 LEU B O 1
ATOM 4809 N N . ILE B 1 151 ? 15.492 20.578 10.828 1 79.25 151 ILE B N 1
ATOM 4810 C CA . ILE B 1 151 ? 14.406 19.938 11.562 1 79.25 151 ILE B CA 1
ATOM 4811 C C . ILE B 1 151 ? 14 20.812 12.75 1 79.25 151 ILE B C 1
ATOM 4813 O O . ILE B 1 151 ? 12.812 20.984 13.016 1 79.25 151 ILE B O 1
ATOM 4817 N N . HIS B 1 152 ? 14.992 21.312 13.453 1 85.5 152 HIS B N 1
ATOM 4818 C CA . HIS B 1 152 ? 14.727 22.188 14.586 1 85.5 152 HIS B CA 1
ATOM 4819 C C . HIS B 1 152 ? 14.062 23.484 14.148 1 85.5 152 HIS B C 1
ATOM 4821 O O . HIS B 1 152 ? 13.117 23.953 14.789 1 85.5 152 HIS B O 1
ATOM 4827 N N . ALA B 1 153 ? 14.57 23.984 13.109 1 87.69 153 ALA B N 1
ATOM 4828 C CA . ALA B 1 153 ? 14.039 25.234 12.594 1 87.69 153 ALA B CA 1
ATOM 4829 C C . ALA B 1 153 ? 12.57 25.094 12.18 1 87.69 153 ALA B C 1
ATOM 4831 O O . ALA B 1 153 ? 11.734 25.906 12.547 1 87.69 153 ALA B O 1
ATOM 4832 N N . ILE B 1 154 ? 12.281 24.047 11.477 1 87.5 154 ILE B N 1
ATOM 4833 C CA . ILE B 1 154 ? 10.93 23.844 10.977 1 87.5 154 ILE B CA 1
ATOM 4834 C C . ILE B 1 154 ? 9.992 23.531 12.148 1 87.5 154 ILE B C 1
ATOM 4836 O O . ILE B 1 154 ? 8.836 23.969 12.156 1 87.5 154 ILE B O 1
ATOM 4840 N N . SER B 1 155 ? 10.445 22.812 13.07 1 88.38 155 SER B N 1
ATOM 4841 C CA . SER B 1 155 ? 9.617 22.469 14.227 1 88.38 155 SER B CA 1
ATOM 4842 C C . SER B 1 155 ? 9.227 23.719 15.016 1 88.38 155 SER B C 1
ATOM 4844 O O . SER B 1 155 ? 8.07 23.859 15.43 1 88.38 155 SER B O 1
ATOM 4846 N N . ALA B 1 156 ? 10.195 24.547 15.234 1 91.44 156 ALA B N 1
ATOM 4847 C CA . ALA B 1 156 ? 9.922 25.781 15.961 1 91.44 156 ALA B CA 1
ATOM 4848 C C . ALA B 1 156 ? 8.961 26.672 15.188 1 91.44 156 ALA B C 1
ATOM 4850 O O . ALA B 1 156 ? 8.094 27.328 15.773 1 91.44 156 ALA B O 1
ATOM 4851 N N . PHE B 1 157 ? 9.203 26.688 13.961 1 93.12 157 PHE B N 1
ATOM 4852 C CA . PHE B 1 157 ? 8.344 27.516 13.117 1 93.12 157 PHE B CA 1
ATOM 4853 C C . PHE B 1 157 ? 6.906 27 13.148 1 93.12 157 PHE B C 1
ATOM 4855 O O . PHE B 1 157 ? 5.969 27.781 13.297 1 93.12 157 PHE B O 1
ATOM 4862 N N . ILE B 1 158 ? 6.73 25.734 12.969 1 92.5 158 ILE B N 1
ATOM 4863 C CA . ILE B 1 158 ? 5.398 25.125 12.945 1 92.5 158 ILE B CA 1
ATOM 4864 C C . ILE B 1 158 ? 4.715 25.344 14.297 1 92.5 158 ILE B C 1
ATOM 4866 O O . ILE B 1 158 ? 3.523 25.672 14.352 1 92.5 158 ILE B O 1
ATOM 4870 N N . GLU B 1 159 ? 5.418 25.203 15.336 1 94.25 159 GLU B N 1
ATOM 4871 C CA . GLU B 1 159 ? 4.859 25.453 16.672 1 94.25 159 GLU B CA 1
ATOM 4872 C C . GLU B 1 159 ? 4.398 26.891 16.812 1 94.25 159 GLU B C 1
ATOM 4874 O O . GLU B 1 159 ? 3.318 27.156 17.344 1 94.25 159 GLU B O 1
ATOM 4879 N N . GLY B 1 160 ? 5.254 27.734 16.375 1 94.31 160 GLY B N 1
ATOM 4880 C CA . GLY B 1 160 ? 4.879 29.141 16.422 1 94.31 160 GLY B CA 1
ATOM 4881 C C . GLY B 1 160 ? 3.613 29.438 15.641 1 94.31 160 GLY B C 1
ATOM 4882 O O . GLY B 1 160 ? 2.762 30.203 16.094 1 94.31 160 GLY B O 1
ATOM 4883 N N . LEU B 1 161 ? 3.523 28.828 14.539 1 94.69 161 LEU B N 1
ATOM 4884 C CA . LEU B 1 161 ? 2.355 29.047 13.695 1 94.69 161 LEU B CA 1
ATOM 4885 C C . LEU B 1 161 ? 1.101 28.469 14.336 1 94.69 161 LEU B C 1
ATOM 4887 O O . LEU B 1 161 ? 0.026 29.062 14.258 1 94.69 161 LEU B O 1
ATOM 4891 N N . VAL B 1 162 ? 1.198 27.312 14.867 1 96.06 162 VAL B N 1
ATOM 4892 C CA . VAL B 1 162 ? 0.076 26.656 15.531 1 96.06 162 VAL B CA 1
ATOM 4893 C C . VAL B 1 162 ? -0.441 27.531 16.656 1 96.06 162 VAL B C 1
ATOM 4895 O O . VAL B 1 162 ? -1.646 27.766 16.766 1 96.06 162 VAL B O 1
ATOM 4898 N N . LEU B 1 163 ? 0.437 28.062 17.484 1 96.81 163 LEU B N 1
ATOM 4899 C CA . LEU B 1 163 ? 0.051 28.906 18.609 1 96.81 163 LEU B CA 1
ATOM 4900 C C . LEU B 1 163 ? -0.548 30.219 18.141 1 96.81 163 LEU B C 1
ATOM 4902 O O . LEU B 1 163 ? -1.479 30.75 18.75 1 96.81 163 LEU B O 1
ATOM 4906 N N . LEU B 1 164 ? 0.036 30.672 17.078 1 96.31 164 LEU B N 1
ATOM 4907 C CA . LEU B 1 164 ? -0.504 31.891 16.484 1 96.31 164 LEU B CA 1
ATOM 4908 C C . LEU B 1 164 ? -1.953 31.703 16.047 1 96.31 164 LEU B C 1
ATOM 4910 O O . LEU B 1 164 ? -2.807 32.531 16.312 1 96.31 164 LEU B O 1
ATOM 4914 N N . MET B 1 165 ? -2.23 30.656 15.375 1 96.94 165 MET B N 1
ATOM 4915 C CA . MET B 1 165 ? -3.586 30.344 14.922 1 96.94 165 MET B CA 1
ATOM 4916 C C . MET B 1 165 ? -4.516 30.141 16.109 1 96.94 165 MET B C 1
ATOM 4918 O O . MET B 1 165 ? -5.66 30.594 16.109 1 96.94 165 MET B O 1
ATOM 4922 N N . LYS B 1 166 ? -4.051 29.5 17.094 1 97.38 166 LYS B N 1
ATOM 4923 C CA . LYS B 1 166 ? -4.859 29.25 18.281 1 97.38 166 LYS B CA 1
ATOM 4924 C C . LYS B 1 166 ? -5.184 30.562 19 1 97.38 166 LYS B C 1
ATOM 4926 O O . LYS B 1 166 ? -6.309 30.766 19.453 1 97.38 166 LYS B O 1
ATOM 4931 N N . MET B 1 167 ? -4.168 31.422 19.141 1 97.19 167 MET B N 1
ATOM 4932 C CA . MET B 1 167 ? -4.391 32.719 19.75 1 97.19 167 MET B CA 1
ATOM 4933 C C . MET B 1 167 ? -5.469 33.5 19 1 97.19 167 MET B C 1
ATOM 4935 O O . MET B 1 167 ? -6.391 34.031 19.609 1 97.19 167 MET B O 1
ATOM 4939 N N . HIS B 1 168 ? -5.281 33.469 17.719 1 95.94 168 HIS B N 1
ATOM 4940 C CA . HIS B 1 168 ? -6.219 34.219 16.875 1 95.94 168 HIS B CA 1
ATOM 4941 C C . HIS B 1 168 ? -7.641 33.688 17.047 1 95.94 168 HIS B C 1
ATOM 4943 O O . HIS B 1 168 ? -8.578 34.469 17.234 1 95.94 168 HIS B O 1
ATOM 4949 N N . SER B 1 169 ? -7.801 32.438 16.969 1 96.38 169 SER B N 1
ATOM 4950 C CA . SER B 1 169 ? -9.117 31.828 17.062 1 96.38 169 SER B CA 1
ATOM 4951 C C . SER B 1 169 ? -9.75 32.094 18.422 1 96.38 169 SER B C 1
ATOM 4953 O O . SER B 1 169 ? -10.938 32.375 18.516 1 96.38 169 SER B O 1
ATOM 4955 N N . TYR B 1 170 ? -8.969 31.953 19.453 1 96.44 170 TYR B N 1
ATOM 4956 C CA . TYR B 1 170 ? -9.461 32.156 20.812 1 96.44 170 TYR B CA 1
ATOM 4957 C C . TYR B 1 170 ? -9.969 33.594 20.984 1 96.44 170 TYR B C 1
ATOM 4959 O O . TYR B 1 170 ? -11.078 33.781 21.484 1 96.44 170 TYR B O 1
ATOM 4967 N N . ILE B 1 171 ? -9.219 34.562 20.625 1 95.19 171 ILE B N 1
ATOM 4968 C CA . ILE B 1 171 ? -9.555 35.969 20.797 1 95.19 171 ILE B CA 1
ATOM 4969 C C . ILE B 1 171 ? -10.812 36.312 19.984 1 95.19 171 ILE B C 1
ATOM 4971 O O . ILE B 1 171 ? -11.766 36.875 20.531 1 95.19 171 ILE B O 1
ATOM 4975 N N . ARG B 1 172 ? -10.758 35.906 18.75 1 92.94 172 ARG B N 1
ATOM 4976 C CA . ARG B 1 172 ? -11.867 36.25 17.875 1 92.94 172 ARG B CA 1
ATOM 4977 C C . ARG B 1 172 ? -13.164 35.594 18.344 1 92.94 172 ARG B C 1
ATOM 4979 O O . ARG B 1 172 ? -14.227 36.219 18.312 1 92.94 172 ARG B O 1
ATOM 4986 N N . THR B 1 173 ? -13.117 34.375 18.719 1 93.19 173 THR B N 1
ATOM 4987 C CA . THR B 1 173 ? -14.305 33.656 19.156 1 93.19 173 THR B CA 1
ATOM 4988 C C . THR B 1 173 ? -14.836 34.25 20.469 1 93.19 173 THR B C 1
ATOM 4990 O O . THR B 1 173 ? -16.047 34.438 20.625 1 93.19 173 THR B O 1
ATOM 4993 N N . LYS B 1 174 ? -13.992 34.531 21.422 1 94.06 174 LYS B N 1
ATOM 4994 C CA . LYS B 1 174 ? -14.406 35.094 22.703 1 94.06 174 LYS B CA 1
ATOM 4995 C C . LYS B 1 174 ? -15.023 36.5 22.516 1 94.06 174 LYS B C 1
ATOM 4997 O O . LYS B 1 174 ? -16.016 36.812 23.172 1 94.06 174 LYS B O 1
ATOM 5002 N N . LEU B 1 175 ? -14.422 37.25 21.641 1 91.5 175 LEU B N 1
ATOM 5003 C CA . LEU B 1 175 ? -14.953 38.594 21.375 1 91.5 175 LEU B CA 1
ATOM 5004 C C . LEU B 1 175 ? -16.328 38.5 20.688 1 91.5 175 LEU B C 1
ATOM 5006 O O . LEU B 1 175 ? -17.219 39.281 20.984 1 91.5 175 LEU B O 1
ATOM 5010 N N . GLU B 1 176 ? -16.422 37.594 19.797 1 89.75 176 GLU B N 1
ATOM 5011 C CA . GLU B 1 176 ? -17.703 37.375 19.125 1 89.75 176 GLU B CA 1
ATOM 5012 C C . GLU B 1 176 ? -18.781 36.938 20.094 1 89.75 176 GLU B C 1
ATOM 5014 O O . GLU B 1 176 ? -19.922 37.375 20.031 1 89.75 176 GLU B O 1
ATOM 5019 N N . ILE B 1 177 ? -18.453 36.031 20.938 1 90.88 177 ILE B N 1
ATOM 5020 C CA . ILE B 1 177 ? -19.391 35.562 21.938 1 90.88 177 ILE B CA 1
ATOM 5021 C C . ILE B 1 177 ? -19.797 36.688 22.859 1 90.88 177 ILE B C 1
ATOM 5023 O O . ILE B 1 177 ? -20.984 36.844 23.188 1 90.88 177 ILE B O 1
ATOM 5027 N N . ALA B 1 178 ? -18.875 37.469 23.25 1 90 178 ALA B N 1
ATOM 5028 C CA . ALA B 1 178 ? -19.141 38.594 24.125 1 90 178 ALA B CA 1
ATOM 5029 C C . ALA B 1 178 ? -20.062 39.625 23.438 1 90 178 ALA B C 1
ATOM 5031 O O . ALA B 1 178 ? -20.969 40.156 24.078 1 90 178 ALA B O 1
ATOM 5032 N N . ARG B 1 179 ? -19.828 39.812 22.234 1 87.31 179 ARG B N 1
ATOM 5033 C CA . ARG B 1 179 ? -20.641 40.75 21.469 1 87.31 179 ARG B CA 1
ATOM 5034 C C . ARG B 1 179 ? -22.062 40.25 21.312 1 87.31 179 ARG B C 1
ATOM 5036 O O . ARG B 1 179 ? -23.016 41.031 21.453 1 87.31 179 ARG B O 1
ATOM 5043 N N . THR B 1 180 ? -22.156 39.031 20.984 1 89.31 180 THR B N 1
ATOM 5044 C CA . THR B 1 180 ? -23.469 38.438 20.766 1 89.31 180 THR B CA 1
ATOM 5045 C C . THR B 1 180 ? -24.25 38.344 22.062 1 89.31 180 THR B C 1
ATOM 5047 O O . THR B 1 180 ? -25.469 38.562 22.094 1 89.31 180 THR B O 1
ATOM 5050 N N . ALA B 1 181 ? -23.562 38.062 23.141 1 90.56 181 ALA B N 1
ATOM 5051 C CA . ALA B 1 181 ? -24.203 37.906 24.453 1 90.56 181 ALA B CA 1
ATOM 5052 C C . ALA B 1 181 ? -24.328 39.25 25.156 1 90.56 181 ALA B C 1
ATOM 5054 O O . ALA B 1 181 ? -25.047 39.375 26.141 1 90.56 181 ALA B O 1
ATOM 5055 N N . ASN B 1 182 ? -23.781 40.25 24.703 1 88.5 182 ASN B N 1
ATOM 5056 C CA . ASN B 1 182 ? -23.75 41.562 25.312 1 88.5 182 ASN B CA 1
ATOM 5057 C C . ASN B 1 182 ? -23.281 41.5 26.766 1 88.5 182 ASN B C 1
ATOM 5059 O O . ASN B 1 182 ? -23.906 42.094 27.641 1 88.5 182 ASN B O 1
ATOM 5063 N N . LYS B 1 183 ? -22.359 40.656 27.016 1 88.44 183 LYS B N 1
ATOM 5064 C CA . LYS B 1 183 ? -21.703 40.5 28.312 1 88.44 183 LYS B CA 1
ATOM 5065 C C . LYS B 1 183 ? -20.188 40.469 28.172 1 88.44 183 LYS B C 1
ATOM 5067 O O . LYS B 1 183 ? -19.656 40.094 27.125 1 88.44 183 LYS B O 1
ATOM 5072 N N . PRO B 1 184 ? -19.578 41.062 29.234 1 87.94 184 PRO B N 1
ATOM 5073 C CA . PRO B 1 184 ? -18.125 40.969 29.172 1 87.94 184 PRO B CA 1
ATOM 5074 C C . PRO B 1 184 ? -17.609 39.531 29.078 1 87.94 184 PRO B C 1
ATOM 5076 O O . PRO B 1 184 ? -18.219 38.625 29.641 1 87.94 184 PRO B O 1
ATOM 5079 N N . PRO B 1 185 ? -16.562 39.312 28.266 1 90.19 185 PRO B N 1
ATOM 5080 C CA . PRO B 1 185 ? -16.016 37.969 28.078 1 90.19 185 PRO B CA 1
ATOM 5081 C C . PRO B 1 185 ? -15.477 37.375 29.375 1 90.19 185 PRO B C 1
ATOM 5083 O O . PRO B 1 185 ? -14.914 38.094 30.203 1 90.19 185 PRO B O 1
ATOM 5086 N N . SER B 1 186 ? -15.734 36.125 29.609 1 85.44 186 SER B N 1
ATOM 5087 C CA . SER B 1 186 ? -15.219 35.375 30.766 1 85.44 186 SER B CA 1
ATOM 5088 C C . SER B 1 186 ? -13.797 34.906 30.516 1 85.44 186 SER B C 1
ATOM 5090 O O . SER B 1 186 ? -13.531 34.219 29.516 1 85.44 186 SER B O 1
ATOM 5092 N N . LEU B 1 187 ? -12.922 35.406 31.328 1 88.25 187 LEU B N 1
ATOM 5093 C CA . LEU B 1 187 ? -11.531 34.969 31.219 1 88.25 187 LEU B CA 1
ATOM 5094 C C . LEU B 1 187 ? -11.273 33.75 32.125 1 88.25 187 LEU B C 1
ATOM 5096 O O . LEU B 1 187 ? -11.516 33.812 33.312 1 88.25 187 LEU B O 1
ATOM 5100 N N . ASP B 1 188 ? -11.055 32.594 31.5 1 90.62 188 ASP B N 1
ATOM 5101 C CA . ASP B 1 188 ? -10.703 31.391 32.219 1 90.62 188 ASP B CA 1
ATOM 5102 C C . ASP B 1 188 ? -9.367 30.828 31.734 1 90.62 188 ASP B C 1
ATOM 5104 O O . ASP B 1 188 ? -9.289 30.25 30.656 1 90.62 188 ASP B O 1
ATOM 5108 N N . VAL B 1 189 ? -8.367 30.984 32.531 1 94 189 VAL B N 1
ATOM 5109 C CA . VAL B 1 189 ? -7.012 30.578 32.188 1 94 189 VAL B CA 1
ATOM 5110 C C . VAL B 1 189 ? -6.957 29.062 32.031 1 94 189 VAL B C 1
ATOM 5112 O O . VAL B 1 189 ? -6.227 28.547 31.172 1 94 189 VAL B O 1
ATOM 5115 N N . LYS B 1 190 ? -7.688 28.375 32.812 1 93.5 190 LYS B N 1
ATOM 5116 C CA . LYS B 1 190 ? -7.715 26.922 32.688 1 93.5 190 LYS B CA 1
ATOM 5117 C C . LYS B 1 190 ? -8.305 26.469 31.359 1 93.5 190 LYS B C 1
ATOM 5119 O O . LYS B 1 190 ? -7.812 25.531 30.75 1 93.5 190 LYS B O 1
ATOM 5124 N N . ASP B 1 191 ? -9.32 27.141 31.031 1 93.94 191 ASP B N 1
ATOM 5125 C CA . ASP B 1 191 ? -9.953 26.844 29.766 1 93.94 191 ASP B CA 1
ATOM 5126 C C . ASP B 1 191 ? -9.008 27.109 28.594 1 93.94 191 ASP B C 1
ATOM 5128 O O . ASP B 1 191 ? -8.922 26.312 27.656 1 93.94 191 ASP B O 1
ATOM 5132 N N . PHE B 1 192 ? -8.289 28.203 28.672 1 95.88 192 PHE B N 1
ATOM 5133 C CA . PHE B 1 192 ? -7.348 28.547 27.609 1 95.88 192 PHE B CA 1
ATOM 5134 C C . PHE B 1 192 ? -6.188 27.562 27.578 1 95.88 192 PHE B C 1
ATOM 5136 O O . PHE B 1 192 ? -5.727 27.172 26.5 1 95.88 192 PHE B O 1
ATOM 5143 N N . THR B 1 193 ? -5.715 27.172 28.734 1 95.69 193 THR B N 1
ATOM 5144 C CA . THR B 1 193 ? -4.625 26.203 28.812 1 95.69 193 THR B CA 1
ATOM 5145 C C . THR B 1 193 ? -5.039 24.859 28.188 1 95.69 193 THR B C 1
ATOM 5147 O O . THR B 1 193 ? -4.266 24.25 27.453 1 95.69 193 THR B O 1
ATOM 5150 N N . MET B 1 194 ? -6.238 24.453 28.469 1 93.94 194 MET B N 1
ATOM 5151 C CA . MET B 1 194 ? -6.734 23.203 27.891 1 93.94 194 MET B CA 1
ATOM 5152 C C . MET B 1 194 ? -6.852 23.344 26.375 1 93.94 194 MET B C 1
ATOM 5154 O O . MET B 1 194 ? -6.523 22.406 25.641 1 93.94 194 MET B O 1
ATOM 5158 N N . TYR B 1 195 ? -7.324 24.484 25.953 1 95.44 195 TYR B N 1
ATOM 5159 C CA . TYR B 1 195 ? -7.453 24.734 24.531 1 95.44 195 TYR B CA 1
ATOM 5160 C C . TYR B 1 195 ? -6.094 24.672 23.844 1 95.44 195 TYR B C 1
ATOM 5162 O O . TYR B 1 195 ? -5.977 24.125 22.734 1 95.44 195 TYR B O 1
ATOM 5170 N N . LEU B 1 196 ? -5.102 25.156 24.516 1 95.88 196 LEU B N 1
ATOM 5171 C CA . LEU B 1 196 ? -3.758 25.141 23.953 1 95.88 196 LEU B CA 1
ATOM 5172 C C . LEU B 1 196 ? -3.256 23.719 23.766 1 95.88 196 LEU B C 1
ATOM 5174 O O . LEU B 1 196 ? -2.496 23.422 22.844 1 95.88 196 LEU B O 1
ATOM 5178 N N . LEU B 1 197 ? -3.713 22.812 24.562 1 94.38 197 LEU B N 1
ATOM 5179 C CA . LEU B 1 197 ? -3.219 21.438 24.547 1 94.38 197 LEU B CA 1
ATOM 5180 C C . LEU B 1 197 ? -4.051 20.562 23.609 1 94.38 197 LEU B C 1
ATOM 5182 O O . LEU B 1 197 ? -3.568 19.547 23.109 1 94.38 197 LEU B O 1
ATOM 5186 N N . ILE B 1 198 ? -5.289 20.875 23.375 1 94.62 198 ILE B N 1
ATOM 5187 C CA . ILE B 1 198 ? -6.18 20.125 22.484 1 94.62 198 ILE B CA 1
ATOM 5188 C C . ILE B 1 198 ? -5.727 20.297 21.047 1 94.62 198 ILE B C 1
ATOM 5190 O O . ILE B 1 198 ? -5.367 21.406 20.625 1 94.62 198 ILE B O 1
ATOM 5194 N N . PRO B 1 199 ? -5.598 19.266 20.297 1 94.69 199 PRO B N 1
ATOM 5195 C CA . PRO B 1 199 ? -5.094 19.359 18.922 1 94.69 199 PRO B CA 1
ATOM 5196 C C . PRO B 1 199 ? -6.125 19.922 17.953 1 94.69 199 PRO B C 1
ATOM 5198 O O . PRO B 1 199 ? -6.512 19.234 16.984 1 94.69 199 PRO B O 1
ATOM 5201 N N . THR B 1 200 ? -6.648 20.984 18.172 1 94.88 200 THR B N 1
ATOM 5202 C CA . THR B 1 200 ? -7.508 21.766 17.281 1 94.88 200 THR B CA 1
ATOM 5203 C C . THR B 1 200 ? -6.969 23.188 17.109 1 94.88 200 THR B C 1
ATOM 5205 O O . THR B 1 200 ? -6.141 23.641 17.891 1 94.88 200 THR B O 1
ATOM 5208 N N . LEU B 1 201 ? -7.332 23.812 16.078 1 96.5 20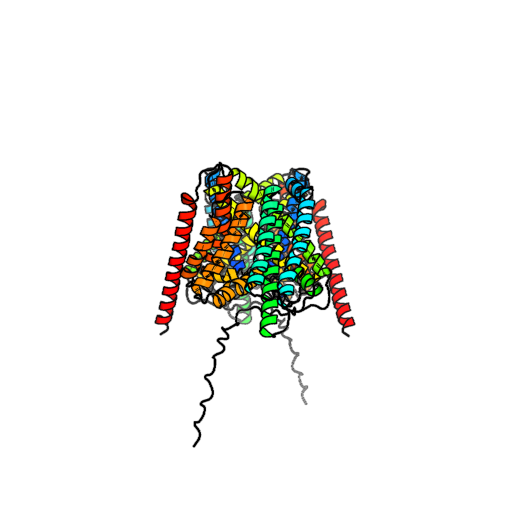1 LEU B N 1
ATOM 5209 C CA . LEU B 1 201 ? -6.836 25.156 15.82 1 96.5 201 LEU B CA 1
ATOM 5210 C C . LEU B 1 201 ? -7.949 26.188 15.961 1 96.5 201 LEU B C 1
ATOM 5212 O O . LEU B 1 201 ? -7.699 27.406 15.906 1 96.5 201 LEU B O 1
ATOM 5216 N N . VAL B 1 202 ? -9.133 25.688 16.141 1 96.06 202 VAL B N 1
ATOM 5217 C CA . VAL B 1 202 ? -10.281 26.562 16.344 1 96.06 202 VAL B CA 1
ATOM 5218 C C . VAL B 1 202 ? -10.836 26.391 17.75 1 96.06 202 VAL B C 1
ATOM 5220 O O . VAL B 1 202 ? -10.961 25.266 18.234 1 96.06 202 VAL B O 1
ATOM 5223 N N . TYR B 1 203 ? -11.141 27.484 18.359 1 95.5 203 TYR B N 1
ATOM 5224 C CA . TYR B 1 203 ? -11.617 27.453 19.734 1 95.5 203 TYR B CA 1
ATOM 5225 C C . TYR B 1 203 ? -13.141 27.344 19.781 1 95.5 203 TYR B C 1
ATOM 5227 O O . TYR B 1 203 ? -13.836 27.969 18.984 1 95.5 203 TYR B O 1
ATOM 5235 N N . GLU B 1 204 ? -13.57 26.5 20.672 1 92.31 204 GLU B N 1
ATOM 5236 C CA . GLU B 1 204 ? -14.969 26.406 21.078 1 92.31 204 GLU B CA 1
ATOM 5237 C C . GLU B 1 204 ? -15.094 26.312 22.594 1 92.31 204 GLU B C 1
ATOM 5239 O O . GLU B 1 204 ? -14.25 25.719 23.25 1 92.31 204 GLU B O 1
ATOM 5244 N N . PRO B 1 205 ? -16.125 26.891 23.062 1 89.31 205 PRO B N 1
ATOM 5245 C CA . PRO B 1 205 ? -16.281 26.859 24.516 1 89.31 205 PRO B CA 1
ATOM 5246 C C . PRO B 1 205 ? -16.5 25.453 25.062 1 89.31 205 PRO B C 1
ATOM 5248 O O . PRO B 1 205 ? -16.078 25.141 26.188 1 89.31 205 PRO B O 1
ATOM 5251 N N . ASN B 1 206 ? -17.078 24.641 24.281 1 89.56 206 ASN B N 1
ATOM 5252 C CA . ASN B 1 206 ? -17.328 23.266 24.719 1 89.56 206 ASN B CA 1
ATOM 5253 C C . ASN B 1 206 ? -16.828 22.266 23.688 1 89.56 206 ASN B C 1
ATOM 5255 O O . ASN B 1 206 ? -17.328 22.219 22.562 1 89.56 206 ASN B O 1
ATOM 5259 N N . PHE B 1 207 ? -15.852 21.516 24.156 1 91.75 207 PHE B N 1
ATOM 5260 C CA . PHE B 1 207 ? -15.359 20.422 23.328 1 91.75 207 PHE B CA 1
ATOM 5261 C C . PHE B 1 207 ? -15.875 19.078 23.828 1 91.75 207 PHE B C 1
ATOM 5263 O O . PHE B 1 207 ? -15.953 18.859 25.047 1 91.75 207 PHE B O 1
ATOM 5270 N N . PRO B 1 208 ? -16.266 18.219 22.906 1 92.69 208 PRO B N 1
ATOM 5271 C CA . PRO B 1 208 ? -16.609 16.875 23.344 1 92.69 208 PRO B CA 1
ATOM 5272 C C . PRO B 1 208 ? -15.422 16.141 23.969 1 92.69 208 PRO B C 1
ATOM 5274 O O . PRO B 1 208 ? -14.32 16.156 23.422 1 92.69 208 PRO B O 1
ATOM 5277 N N . ARG B 1 209 ? -15.695 15.555 25.109 1 92.88 209 ARG B N 1
ATOM 5278 C CA . ARG B 1 209 ? -14.602 14.922 25.844 1 92.88 209 ARG B CA 1
ATOM 5279 C C . ARG B 1 209 ? -14.859 13.43 26.031 1 92.88 209 ARG B C 1
ATOM 5281 O O . ARG B 1 209 ? -16 12.984 26.047 1 92.88 209 ARG B O 1
ATOM 5288 N N . THR B 1 210 ? -13.773 12.672 26.109 1 91.44 210 THR B N 1
ATOM 5289 C CA . THR B 1 210 ? -13.852 11.258 26.422 1 91.44 210 THR B CA 1
ATOM 5290 C C . THR B 1 210 ? -13.773 11.031 27.938 1 91.44 210 THR B C 1
ATOM 5292 O O . THR B 1 210 ? -13.492 11.961 28.688 1 91.44 210 THR B O 1
ATOM 5295 N N . ASN B 1 211 ? -14.07 9.797 28.422 1 90.12 211 ASN B N 1
ATOM 5296 C CA . ASN B 1 211 ? -14.227 9.539 29.859 1 90.12 211 ASN B CA 1
ATOM 5297 C C . ASN B 1 211 ? -12.945 8.969 30.469 1 90.12 211 ASN B C 1
ATOM 5299 O O . ASN B 1 211 ? -12.766 9.016 31.688 1 90.12 211 ASN B O 1
ATOM 5303 N N . ARG B 1 212 ? -12.164 8.414 29.594 1 91.62 212 ARG B N 1
ATOM 5304 C CA . ARG B 1 212 ? -10.961 7.793 30.156 1 91.62 212 ARG B CA 1
ATOM 5305 C C . ARG B 1 212 ? -9.82 7.805 29.141 1 91.62 212 ARG B C 1
ATOM 5307 O O . ARG B 1 212 ? -10.047 7.977 27.953 1 91.62 212 ARG B O 1
ATOM 5314 N N . ILE B 1 213 ? -8.641 7.68 29.703 1 93.5 213 ILE B N 1
ATOM 5315 C CA . ILE B 1 213 ? -7.441 7.531 28.891 1 93.5 213 ILE B CA 1
ATOM 5316 C C . ILE B 1 213 ? -7.117 6.051 28.703 1 93.5 213 ILE B C 1
ATOM 5318 O O . ILE B 1 213 ? -7.031 5.305 29.688 1 93.5 213 ILE B O 1
ATOM 5322 N N . ARG B 1 214 ? -6.977 5.531 27.547 1 93.12 214 ARG B N 1
ATOM 5323 C CA . ARG B 1 214 ? -6.559 4.168 27.234 1 93.12 214 ARG B CA 1
ATOM 5324 C C . ARG B 1 214 ? -5.047 4.078 27.078 1 93.12 214 ARG B C 1
ATOM 5326 O O . ARG B 1 214 ? -4.492 4.477 26.062 1 93.12 214 ARG B O 1
ATOM 5333 N N . TRP B 1 215 ? -4.445 3.541 27.922 1 92.06 215 TRP B N 1
ATOM 5334 C CA . TRP B 1 215 ? -2.986 3.537 27.953 1 92.06 215 TRP B CA 1
ATOM 5335 C C . TRP B 1 215 ? -2.422 2.639 26.859 1 92.06 215 TRP B C 1
ATOM 5337 O O . TRP B 1 215 ? -1.337 2.898 26.328 1 92.06 215 TRP B O 1
ATOM 5347 N N . GLY B 1 216 ? -3.084 1.495 26.547 1 91.62 216 GLY B N 1
ATOM 5348 C CA . GLY B 1 216 ? -2.678 0.69 25.406 1 91.62 216 GLY B CA 1
ATOM 5349 C C . GLY B 1 216 ? -2.703 1.455 24.094 1 91.62 216 GLY B C 1
ATOM 5350 O O . GLY B 1 216 ? -1.841 1.258 23.234 1 91.62 216 GLY B O 1
ATOM 5351 N N . TYR B 1 217 ? -3.658 2.34 24.031 1 92.12 217 TYR B N 1
ATOM 5352 C CA . TYR B 1 217 ? -3.789 3.199 22.859 1 92.12 217 TYR B CA 1
ATOM 5353 C C . TYR B 1 217 ? -2.604 4.152 22.75 1 92.12 217 TYR B C 1
ATOM 5355 O O . TYR B 1 217 ? -2.039 4.324 21.672 1 92.12 217 TYR B O 1
ATOM 5363 N N . ILE B 1 218 ? -2.201 4.707 23.844 1 94.25 218 ILE B N 1
ATOM 5364 C CA . ILE B 1 218 ? -1.096 5.66 23.859 1 94.25 218 ILE B CA 1
ATOM 5365 C C . ILE B 1 218 ? 0.209 4.941 23.531 1 94.25 218 ILE B C 1
ATOM 5367 O O . ILE B 1 218 ? 1.042 5.469 22.781 1 94.25 218 ILE B O 1
ATOM 5371 N N . ALA B 1 219 ? 0.354 3.781 24.047 1 93.81 219 ALA B N 1
ATOM 5372 C CA . ALA B 1 219 ? 1.557 3.004 23.75 1 93.81 219 ALA B CA 1
ATOM 5373 C C . ALA B 1 219 ? 1.66 2.686 22.266 1 93.81 219 ALA B C 1
ATOM 5375 O O . ALA B 1 219 ? 2.746 2.75 21.688 1 93.81 219 ALA B O 1
ATOM 5376 N N . GLU B 1 220 ? 0.562 2.34 21.734 1 92.19 220 GLU B N 1
ATOM 5377 C CA . GLU B 1 220 ? 0.54 2.039 20.312 1 92.19 220 GLU B CA 1
ATOM 5378 C C . GLU B 1 220 ? 0.88 3.275 19.484 1 92.19 220 GLU B C 1
ATOM 5380 O O . GLU B 1 220 ? 1.598 3.18 18.484 1 92.19 220 GLU B O 1
ATOM 5385 N N . LYS B 1 221 ? 0.324 4.375 19.891 1 94.56 221 LYS B N 1
ATOM 5386 C CA . LYS B 1 221 ? 0.608 5.609 19.172 1 94.56 221 LYS B CA 1
ATOM 5387 C C . LYS B 1 221 ? 2.076 6 19.297 1 94.56 221 LYS B C 1
ATOM 5389 O O . LYS B 1 221 ? 2.693 6.457 18.328 1 94.56 221 LYS B O 1
ATOM 5394 N N . ILE B 1 222 ? 2.633 5.828 20.422 1 94.56 222 ILE B N 1
ATOM 5395 C CA . ILE B 1 222 ? 4.039 6.148 20.641 1 94.56 222 ILE B CA 1
ATOM 5396 C C . ILE B 1 222 ? 4.918 5.234 19.781 1 94.56 222 ILE B C 1
ATOM 5398 O O . ILE B 1 222 ? 5.867 5.699 19.141 1 94.56 222 ILE B O 1
ATOM 5402 N N . PHE B 1 223 ? 4.605 3.988 19.781 1 93.19 223 PHE B N 1
ATOM 5403 C CA . PHE B 1 223 ? 5.336 3.039 18.953 1 93.19 223 PHE B CA 1
ATOM 5404 C C . PHE B 1 223 ? 5.262 3.436 17.484 1 93.19 223 PHE B C 1
ATOM 5406 O O . PHE B 1 223 ? 6.27 3.396 16.766 1 93.19 223 PHE B O 1
ATOM 5413 N N . SER B 1 224 ? 4.105 3.807 17.094 1 93.81 224 SER B N 1
ATOM 5414 C CA . SER B 1 224 ? 3.898 4.184 15.695 1 93.81 224 SER B CA 1
ATOM 5415 C C . SER B 1 224 ? 4.688 5.441 15.336 1 93.81 224 SER B C 1
ATOM 5417 O O . SER B 1 224 ? 5.199 5.566 14.227 1 93.81 224 SER B O 1
ATOM 5419 N N . VAL B 1 225 ? 4.781 6.371 16.25 1 94.25 225 VAL B N 1
ATOM 5420 C CA . VAL B 1 225 ? 5.551 7.586 16.016 1 94.25 225 VAL B CA 1
ATOM 5421 C C . VAL B 1 225 ? 7.031 7.242 15.875 1 94.25 225 VAL B C 1
ATOM 5423 O O . VAL B 1 225 ? 7.703 7.723 14.961 1 94.25 225 VAL B O 1
ATOM 5426 N N . ILE B 1 226 ? 7.488 6.418 16.703 1 91.56 226 ILE B N 1
ATOM 5427 C CA . ILE B 1 226 ? 8.898 6.023 16.672 1 91.56 226 ILE B CA 1
ATOM 5428 C C . ILE B 1 226 ? 9.211 5.312 15.359 1 91.56 226 ILE B C 1
ATOM 5430 O O . ILE B 1 226 ? 10.203 5.625 14.695 1 91.56 226 ILE B O 1
ATOM 5434 N N . MET B 1 227 ? 8.367 4.418 15.008 1 91.81 227 MET B N 1
ATOM 5435 C CA . MET B 1 227 ? 8.578 3.676 13.766 1 91.81 227 MET B CA 1
ATOM 5436 C C . MET B 1 227 ? 8.469 4.598 12.555 1 91.81 227 MET B C 1
ATOM 5438 O O . MET B 1 227 ? 9.25 4.484 11.617 1 91.81 227 MET B O 1
ATOM 5442 N N . GLY B 1 228 ? 7.473 5.465 12.625 1 92.69 228 GLY B N 1
ATOM 5443 C CA . GLY B 1 228 ? 7.293 6.402 11.531 1 92.69 228 GLY B CA 1
ATOM 5444 C C . GLY B 1 228 ? 8.461 7.355 11.359 1 92.69 228 GLY B C 1
ATOM 5445 O O . GLY B 1 228 ? 8.945 7.562 10.242 1 92.69 228 GLY B O 1
ATOM 5446 N N . ILE B 1 229 ? 8.961 7.875 12.398 1 89.56 229 ILE B N 1
ATOM 5447 C CA . ILE B 1 229 ? 10.078 8.805 12.352 1 89.56 229 ILE B CA 1
ATOM 5448 C C . ILE B 1 229 ? 11.352 8.07 11.93 1 89.56 229 ILE B C 1
ATOM 5450 O O . ILE B 1 229 ? 12.164 8.609 11.18 1 89.56 229 ILE B O 1
ATOM 5454 N N . SER B 1 230 ? 11.484 6.863 12.414 1 89.38 230 SER B N 1
ATOM 5455 C CA . SER B 1 230 ? 12.633 6.059 12.008 1 89.38 230 SER B CA 1
ATOM 5456 C C . SER B 1 230 ? 12.633 5.797 10.508 1 89.38 230 SER B C 1
ATOM 5458 O O . SER B 1 230 ? 13.672 5.902 9.852 1 89.38 230 SER B O 1
ATOM 5460 N N . MET B 1 231 ? 11.5 5.457 10.055 1 92.06 231 MET B N 1
ATOM 5461 C CA . MET B 1 231 ? 11.383 5.207 8.617 1 92.06 231 MET B CA 1
ATOM 5462 C C . MET B 1 231 ? 11.68 6.473 7.82 1 92.06 231 MET B C 1
ATOM 5464 O O . MET B 1 231 ? 12.367 6.422 6.797 1 92.06 231 MET B O 1
ATOM 5468 N N . LEU B 1 232 ? 11.164 7.539 8.289 1 90.44 232 LEU B N 1
ATOM 5469 C CA . LEU B 1 232 ? 11.43 8.828 7.645 1 90.44 232 LEU B CA 1
ATOM 5470 C C . LEU B 1 232 ? 12.922 9.133 7.641 1 90.44 232 LEU B C 1
ATOM 5472 O O . LEU B 1 232 ? 13.469 9.562 6.617 1 90.44 232 LEU B O 1
ATOM 5476 N N . TYR B 1 233 ? 13.547 8.875 8.688 1 86.56 233 TYR B N 1
ATOM 5477 C CA . TYR B 1 233 ? 14.977 9.117 8.828 1 86.56 233 TYR B CA 1
ATOM 5478 C C . TYR B 1 233 ? 15.773 8.273 7.832 1 86.56 233 TYR B C 1
ATOM 5480 O O . TYR B 1 233 ? 16.688 8.781 7.176 1 86.56 233 TYR B O 1
ATOM 5488 N N . ILE B 1 234 ? 15.445 7.066 7.738 1 88.56 234 ILE B N 1
ATOM 5489 C CA . ILE B 1 234 ? 16.156 6.148 6.848 1 88.56 234 ILE B CA 1
ATOM 5490 C C . ILE B 1 234 ? 15.969 6.594 5.398 1 88.56 234 ILE B C 1
ATOM 5492 O O . ILE B 1 234 ? 16.938 6.66 4.637 1 88.56 234 ILE B O 1
ATOM 5496 N N . ILE B 1 235 ? 14.781 6.969 5.047 1 90.5 235 ILE B N 1
ATOM 5497 C CA . ILE B 1 235 ? 14.492 7.371 3.674 1 90.5 235 ILE B CA 1
ATOM 5498 C C . ILE B 1 235 ? 15.242 8.656 3.342 1 90.5 235 ILE B C 1
ATOM 5500 O O . ILE B 1 235 ? 15.867 8.766 2.285 1 90.5 235 ILE B O 1
ATOM 5504 N N . VAL B 1 236 ? 15.242 9.578 4.195 1 87.88 236 VAL B N 1
ATOM 5505 C CA . VAL B 1 236 ? 15.844 10.883 3.955 1 87.88 236 VAL B CA 1
ATOM 5506 C C . VAL B 1 236 ? 17.359 10.742 3.869 1 87.88 236 VAL B C 1
ATOM 5508 O O . VAL B 1 236 ? 18 11.297 2.963 1 87.88 236 VAL B O 1
ATOM 5511 N N . THR B 1 237 ? 17.969 9.938 4.734 1 84.94 237 THR B N 1
ATOM 5512 C CA . THR B 1 237 ? 19.422 9.836 4.793 1 84.94 237 THR B CA 1
ATOM 5513 C C . THR B 1 237 ? 19.953 8.93 3.689 1 84.94 237 THR B C 1
ATOM 5515 O O . THR B 1 237 ? 21.062 9.133 3.184 1 84.94 237 THR B O 1
ATOM 5518 N N . THR B 1 238 ? 19.141 7.992 3.328 1 85.31 238 THR B N 1
ATOM 5519 C CA . THR B 1 238 ? 19.641 7.012 2.371 1 85.31 238 THR B CA 1
ATOM 5520 C C . THR B 1 238 ? 19.297 7.426 0.943 1 85.31 238 THR B C 1
ATOM 5522 O O . THR B 1 238 ? 20.078 7.191 0.019 1 85.31 238 THR B O 1
ATOM 5525 N N . HIS B 1 239 ? 18.125 8.094 0.792 1 87.69 239 HIS B N 1
ATOM 5526 C CA . HIS B 1 239 ? 17.656 8.273 -0.579 1 87.69 239 HIS B CA 1
ATOM 5527 C C . HIS B 1 239 ? 17.562 9.758 -0.929 1 87.69 239 HIS B C 1
ATOM 5529 O O . HIS B 1 239 ? 17.703 10.133 -2.092 1 87.69 239 HIS B O 1
ATOM 5535 N N . VAL B 1 240 ? 17.297 10.609 -0.014 1 87.75 240 VAL B N 1
ATOM 5536 C CA . VAL B 1 240 ? 16.969 11.992 -0.325 1 87.75 240 VAL B CA 1
ATOM 5537 C C . VAL B 1 240 ? 18.219 12.867 -0.252 1 87.75 240 VAL B C 1
ATOM 5539 O O . VAL B 1 240 ? 18.594 13.5 -1.238 1 87.75 240 VAL B O 1
ATOM 5542 N N . ILE B 1 241 ? 18.969 12.781 0.797 1 83.75 241 ILE B N 1
ATOM 5543 C CA . ILE B 1 241 ? 20.094 13.68 1.051 1 83.75 241 ILE B CA 1
ATOM 5544 C C . ILE B 1 241 ? 21.188 13.445 0.014 1 83.75 241 ILE B C 1
ATOM 5546 O O . ILE B 1 241 ? 21.672 14.383 -0.617 1 83.75 241 ILE B O 1
ATOM 5550 N N . PRO B 1 242 ? 21.562 12.203 -0.226 1 83.75 242 PRO B N 1
ATOM 5551 C CA . PRO B 1 242 ? 22.625 11.984 -1.209 1 83.75 242 PRO B CA 1
ATOM 5552 C C . PRO B 1 242 ? 22.25 12.484 -2.604 1 83.75 242 PRO B C 1
ATOM 5554 O O . PRO B 1 242 ? 23.094 13.039 -3.312 1 83.75 242 PRO B O 1
ATOM 5557 N N . ARG B 1 243 ? 21.047 12.406 -2.961 1 85.62 243 ARG B N 1
ATOM 5558 C CA . ARG B 1 243 ? 20.609 12.82 -4.289 1 85.62 243 ARG B CA 1
ATOM 5559 C C . ARG B 1 243 ? 20.516 14.344 -4.379 1 85.62 243 ARG B C 1
ATOM 5561 O O . ARG B 1 243 ? 20.797 14.93 -5.426 1 85.62 243 ARG B O 1
ATOM 5568 N N . LEU B 1 244 ? 20.078 14.961 -3.354 1 83.5 244 LEU B N 1
ATOM 5569 C CA . LEU B 1 244 ? 19.969 16.406 -3.34 1 83.5 244 LEU B CA 1
ATOM 5570 C C . LEU B 1 244 ? 21.359 17.062 -3.334 1 83.5 244 LEU B C 1
ATOM 5572 O O . LEU B 1 244 ? 21.562 18.109 -3.947 1 83.5 244 LEU B O 1
ATOM 5576 N N . GLU B 1 245 ? 22.281 16.391 -2.684 1 81.44 245 GLU B N 1
ATOM 5577 C CA . GLU B 1 245 ? 23.641 16.906 -2.643 1 81.44 245 GLU B CA 1
ATOM 5578 C C . GLU B 1 245 ? 24.312 16.812 -4.008 1 81.44 245 GLU B C 1
ATOM 5580 O O . GLU B 1 245 ? 25.109 17.688 -4.379 1 81.44 245 GLU B O 1
ATOM 5585 N N . ASP B 1 246 ? 23.875 15.82 -4.742 1 82.56 246 ASP B N 1
ATOM 5586 C CA . ASP B 1 246 ? 24.453 15.609 -6.066 1 82.56 246 ASP B CA 1
ATOM 5587 C C . ASP B 1 246 ? 23.672 16.391 -7.133 1 82.56 246 ASP B C 1
ATOM 5589 O O . ASP B 1 246 ? 24.047 16.375 -8.305 1 82.56 246 ASP B O 1
ATOM 5593 N N . SER B 1 247 ? 22.656 17.062 -6.762 1 79.44 247 SER B N 1
ATOM 5594 C CA . SER B 1 247 ? 21.734 17.688 -7.719 1 79.44 247 SER B CA 1
ATOM 5595 C C . SER B 1 247 ? 22.422 18.828 -8.469 1 79.44 247 SER B C 1
ATOM 5597 O O . SER B 1 247 ? 21.984 19.203 -9.562 1 79.44 247 SER B O 1
ATOM 5599 N N . GLY B 1 248 ? 23.469 19.375 -7.906 1 77.56 248 GLY B N 1
ATOM 5600 C CA . GLY B 1 248 ? 24.188 20.438 -8.57 1 77.56 248 GLY B CA 1
ATOM 5601 C C . GLY B 1 248 ? 25.016 19.969 -9.742 1 77.56 248 GLY B C 1
ATOM 5602 O O . GLY B 1 248 ? 25.328 20.75 -10.648 1 77.56 248 GLY B O 1
ATOM 5603 N N . THR B 1 249 ? 25.359 18.672 -9.75 1 79.75 249 THR B N 1
ATOM 5604 C CA . THR B 1 249 ? 26.312 18.172 -10.742 1 79.75 249 THR B CA 1
ATOM 5605 C C . THR B 1 249 ? 25.641 17.188 -11.688 1 79.75 249 THR B C 1
ATOM 5607 O O . THR B 1 249 ? 26.141 16.938 -12.789 1 79.75 249 THR B O 1
ATOM 5610 N N . VAL B 1 250 ? 24.609 16.688 -11.289 1 82.38 250 VAL B N 1
ATOM 5611 C CA . VAL B 1 250 ? 23.969 15.648 -12.078 1 82.38 250 VAL B CA 1
ATOM 5612 C C . VAL B 1 250 ? 22.812 16.25 -12.883 1 82.38 250 VAL B C 1
ATOM 5614 O O . VAL B 1 250 ? 22.359 17.359 -12.602 1 82.38 250 VAL B O 1
ATOM 5617 N N . SER B 1 251 ? 22.438 15.562 -13.852 1 84.5 251 SER B N 1
ATOM 5618 C CA . SER B 1 251 ? 21.297 15.977 -14.664 1 84.5 251 SER B CA 1
ATOM 5619 C C . SER B 1 251 ? 20.062 16.203 -13.797 1 84.5 251 SER B C 1
ATOM 5621 O O . SER B 1 251 ? 19.766 15.391 -12.914 1 84.5 251 SER B O 1
ATOM 5623 N N . PRO B 1 252 ? 19.406 17.328 -13.977 1 83.19 252 PRO B N 1
ATOM 5624 C CA . PRO B 1 252 ? 18.203 17.625 -13.188 1 83.19 252 PRO B CA 1
ATOM 5625 C C . PRO B 1 252 ? 17.109 16.562 -13.359 1 83.19 252 PRO B C 1
ATOM 5627 O O . PRO B 1 252 ? 16.359 16.281 -12.422 1 83.19 252 PRO B O 1
ATOM 5630 N N . VAL B 1 253 ? 17.094 16.016 -14.516 1 83.38 253 VAL B N 1
ATOM 5631 C CA . VAL B 1 253 ? 16.094 15 -14.766 1 83.38 253 VAL B CA 1
ATOM 5632 C C . VAL B 1 253 ? 16.359 13.773 -13.906 1 83.38 253 VAL B C 1
ATOM 5634 O O . VAL B 1 253 ? 15.438 13.18 -13.336 1 83.38 253 VAL B O 1
ATOM 5637 N N . LEU B 1 254 ? 17.578 13.492 -13.797 1 86 254 LEU B N 1
ATOM 5638 C CA . LEU B 1 254 ? 17.969 12.352 -12.977 1 86 254 LEU B CA 1
ATOM 5639 C C . LEU B 1 254 ? 17.641 12.594 -11.508 1 86 254 LEU B C 1
ATOM 5641 O O . LEU B 1 254 ? 17.141 11.695 -10.82 1 86 254 LEU B O 1
ATOM 5645 N N . SER B 1 255 ? 17.875 13.766 -11.102 1 87.25 255 SER B N 1
ATOM 5646 C CA . SER B 1 255 ? 17.609 14.109 -9.711 1 87.25 255 SER B CA 1
ATOM 5647 C C . SER B 1 255 ? 16.125 14.055 -9.398 1 87.25 255 SER B C 1
ATOM 5649 O O . SER B 1 255 ? 15.711 13.523 -8.367 1 87.25 255 SER B O 1
ATOM 5651 N N . ILE B 1 256 ? 15.383 14.531 -10.289 1 87.5 256 ILE B N 1
ATOM 5652 C CA . ILE B 1 256 ? 13.945 14.602 -10.078 1 87.5 256 ILE B CA 1
ATOM 5653 C C . ILE B 1 256 ? 13.352 13.195 -10.078 1 87.5 256 ILE B C 1
ATOM 5655 O O . ILE B 1 256 ? 12.609 12.828 -9.172 1 87.5 256 ILE B O 1
ATOM 5659 N N . VAL B 1 257 ? 13.766 12.438 -11.039 1 87.56 257 VAL B N 1
ATOM 5660 C CA . VAL B 1 257 ? 13.195 11.109 -11.219 1 87.56 257 VAL B CA 1
ATOM 5661 C C . VAL B 1 257 ? 13.594 10.211 -10.039 1 87.56 257 VAL B C 1
ATOM 5663 O O . VAL B 1 257 ? 12.797 9.398 -9.578 1 87.56 257 VAL B O 1
ATOM 5666 N N . SER B 1 258 ? 14.703 10.422 -9.562 1 89 258 SER B N 1
ATOM 5667 C CA . SER B 1 258 ? 15.195 9.586 -8.469 1 89 258 SER B CA 1
ATOM 5668 C C . SER B 1 258 ? 14.523 9.945 -7.148 1 89 258 SER B C 1
ATOM 5670 O O . SER B 1 258 ? 14.516 9.148 -6.207 1 89 258 SER B O 1
ATOM 5672 N N . LEU B 1 259 ? 13.969 11.125 -7.098 1 92 259 LEU B N 1
ATOM 5673 C CA . LEU B 1 259 ? 13.438 11.594 -5.824 1 92 259 LEU B CA 1
ATOM 5674 C C . LEU B 1 259 ? 11.914 11.477 -5.793 1 92 259 LEU B C 1
ATOM 5676 O O . LEU B 1 259 ? 11.289 11.719 -4.758 1 92 259 LEU B O 1
ATOM 5680 N N . LEU B 1 260 ? 11.281 11.016 -6.867 1 92.31 260 LEU B N 1
ATOM 5681 C CA . LEU B 1 260 ? 9.828 10.953 -6.945 1 92.31 260 LEU B CA 1
ATOM 5682 C C . LEU B 1 260 ? 9.266 10.031 -5.871 1 92.31 260 LEU B C 1
ATOM 5684 O O . LEU B 1 260 ? 8.414 10.438 -5.074 1 92.31 260 LEU B O 1
ATOM 5688 N N . LEU B 1 261 ? 9.75 8.844 -5.75 1 92.31 261 LEU B N 1
ATOM 5689 C CA . LEU B 1 261 ? 9.188 7.844 -4.852 1 92.31 261 LEU B CA 1
ATOM 5690 C C . LEU B 1 261 ? 9.625 8.102 -3.412 1 92.31 261 LEU B C 1
ATOM 5692 O O . LEU B 1 261 ? 8.812 8.047 -2.49 1 92.31 261 LEU B O 1
ATOM 5696 N N . PRO B 1 262 ? 10.891 8.43 -3.225 1 92.5 262 PRO B N 1
ATOM 5697 C CA . PRO B 1 262 ? 11.289 8.734 -1.851 1 92.5 262 PRO B CA 1
ATOM 5698 C C . PRO B 1 262 ? 10.508 9.906 -1.256 1 92.5 262 PRO B C 1
ATOM 5700 O O . PRO B 1 262 ? 10.102 9.852 -0.091 1 92.5 262 PRO B O 1
ATOM 5703 N N . PHE B 1 263 ? 10.25 10.891 -2.039 1 93.44 263 PHE B N 1
ATOM 5704 C CA . PHE B 1 263 ? 9.516 12.039 -1.539 1 93.44 263 PHE B CA 1
ATOM 5705 C C . PHE B 1 263 ? 8.055 11.68 -1.285 1 93.44 263 PHE B C 1
ATOM 5707 O O . PHE B 1 263 ? 7.426 12.219 -0.369 1 93.44 263 PHE B O 1
ATOM 5714 N N . LEU B 1 264 ? 7.523 10.836 -2.164 1 93.56 264 LEU B N 1
ATOM 5715 C CA . LEU B 1 264 ? 6.176 10.344 -1.9 1 93.56 264 LEU B CA 1
ATOM 5716 C C . LEU B 1 264 ? 6.109 9.648 -0.545 1 93.56 264 LEU B C 1
ATOM 5718 O O . LEU B 1 264 ? 5.18 9.883 0.232 1 93.56 264 LEU B O 1
ATOM 5722 N N . GLY B 1 265 ? 7.09 8.812 -0.266 1 93.44 265 GLY B N 1
ATOM 5723 C CA . GLY B 1 265 ? 7.16 8.164 1.031 1 93.44 265 GLY B CA 1
ATOM 5724 C C . GLY B 1 265 ? 7.262 9.141 2.188 1 93.44 265 GLY B C 1
ATOM 5725 O O . GLY B 1 265 ? 6.582 8.977 3.203 1 93.44 265 GLY B O 1
ATOM 5726 N N . CYS B 1 266 ? 8.055 10.133 2.012 1 92.88 266 CYS B N 1
ATOM 5727 C CA . CYS B 1 266 ? 8.219 11.141 3.057 1 92.88 266 CYS B CA 1
ATOM 5728 C C . CYS B 1 266 ? 6.918 11.883 3.314 1 92.88 266 CYS B C 1
ATOM 5730 O O . CYS B 1 266 ? 6.559 12.133 4.469 1 92.88 266 CYS B O 1
ATOM 5732 N N . TYR B 1 267 ? 6.258 12.18 2.219 1 93.25 267 TYR B N 1
ATOM 5733 C CA . TYR B 1 267 ? 4.992 12.906 2.334 1 93.25 267 TYR B CA 1
ATOM 5734 C C . TYR B 1 267 ? 3.961 12.078 3.092 1 93.25 267 TYR B C 1
ATOM 5736 O O . TYR B 1 267 ? 3.33 12.57 4.031 1 93.25 267 TYR B O 1
ATOM 5744 N N . LEU B 1 268 ? 3.785 10.875 2.723 1 94.69 268 LEU B N 1
ATOM 5745 C CA . LEU B 1 268 ? 2.795 10 3.344 1 94.69 268 LEU B CA 1
ATOM 5746 C C . LEU B 1 268 ? 3.146 9.734 4.805 1 94.69 268 LEU B C 1
ATOM 5748 O O . LEU B 1 268 ? 2.264 9.719 5.664 1 94.69 268 LEU B O 1
ATOM 5752 N N . LEU B 1 269 ? 4.387 9.586 5.062 1 94.62 269 LEU B N 1
ATOM 5753 C CA . LEU B 1 269 ? 4.82 9.281 6.422 1 94.62 269 LEU B CA 1
ATOM 5754 C C . LEU B 1 269 ? 4.676 10.5 7.324 1 94.62 269 LEU B C 1
ATOM 5756 O O . LEU B 1 269 ? 4.285 10.375 8.492 1 94.62 269 LEU B O 1
ATOM 5760 N N . THR B 1 270 ? 5.031 11.656 6.824 1 93.12 270 THR B N 1
ATOM 5761 C CA . THR B 1 270 ? 4.871 12.875 7.602 1 93.12 270 THR B CA 1
ATOM 5762 C C . THR B 1 270 ? 3.404 13.102 7.957 1 93.12 270 THR B C 1
ATOM 5764 O O . THR B 1 270 ? 3.078 13.422 9.102 1 93.12 270 THR B O 1
ATOM 5767 N N . TRP B 1 271 ? 2.598 12.93 6.926 1 95.31 271 TRP B N 1
ATOM 5768 C CA . TRP B 1 271 ? 1.165 13.047 7.172 1 95.31 271 TRP B CA 1
ATOM 5769 C C . TRP B 1 271 ? 0.711 12.039 8.219 1 95.31 271 TRP B C 1
ATOM 5771 O O . TRP B 1 271 ? -0.023 12.383 9.148 1 95.31 271 TRP B O 1
ATOM 5781 N N . PHE B 1 272 ? 1.148 10.789 8.102 1 95.31 272 PHE B N 1
ATOM 5782 C CA . PHE B 1 272 ? 0.774 9.711 9.016 1 95.31 272 PHE B CA 1
ATOM 5783 C C . PHE B 1 272 ? 1.227 10.023 10.438 1 95.31 272 PHE B C 1
ATOM 5785 O O . PHE B 1 272 ? 0.454 9.875 11.383 1 95.31 272 PHE B O 1
ATOM 5792 N N . VAL B 1 273 ? 2.363 10.5 10.609 1 94.06 273 VAL B N 1
ATOM 5793 C CA . VAL B 1 273 ? 2.941 10.758 11.922 1 94.06 273 VAL B CA 1
ATOM 5794 C C . VAL B 1 273 ? 2.221 11.93 12.586 1 94.06 273 VAL B C 1
ATOM 5796 O O . VAL B 1 273 ? 1.861 11.859 13.758 1 94.06 273 VAL B O 1
ATOM 5799 N N . ILE B 1 274 ? 1.967 12.945 11.852 1 93.94 274 ILE B N 1
ATOM 5800 C CA . ILE B 1 274 ? 1.397 14.164 12.422 1 93.94 274 ILE B CA 1
ATOM 5801 C C . ILE B 1 274 ? -0.073 13.93 12.766 1 93.94 274 ILE B C 1
ATOM 5803 O O . ILE B 1 274 ? -0.492 14.141 13.906 1 93.94 274 ILE B O 1
ATOM 5807 N N . PHE B 1 275 ? -0.841 13.422 11.828 1 95.31 275 PHE B N 1
ATOM 5808 C CA . PHE B 1 275 ? -2.289 13.43 12 1 95.31 275 PHE B CA 1
ATOM 5809 C C . PHE B 1 275 ? -2.775 12.117 12.602 1 95.31 275 PHE B C 1
ATOM 5811 O O . PHE B 1 275 ? -3.676 12.109 13.445 1 95.31 275 PHE B O 1
ATOM 5818 N N . GLU B 1 276 ? -2.217 11.047 12.18 1 93.69 276 GLU B N 1
ATOM 5819 C CA . GLU B 1 276 ? -2.693 9.766 12.68 1 93.69 276 GLU B CA 1
ATOM 5820 C C . GLU B 1 276 ? -2.09 9.438 14.039 1 93.69 276 GLU B C 1
ATOM 5822 O O . GLU B 1 276 ? -2.74 8.812 14.883 1 93.69 276 GLU B O 1
ATOM 5827 N N . CYS B 1 277 ? -0.876 9.836 14.234 1 94.88 277 CYS B N 1
ATOM 5828 C CA . CYS B 1 277 ? -0.219 9.406 15.461 1 94.88 277 CYS B CA 1
ATOM 5829 C C . CYS B 1 277 ? -0.211 10.531 16.5 1 94.88 277 CYS B C 1
ATOM 5831 O O . CYS B 1 277 ? -0.811 10.398 17.562 1 94.88 277 CYS B O 1
ATOM 5833 N N . ILE B 1 278 ? 0.363 11.672 16.188 1 94 278 ILE B N 1
ATOM 5834 C CA . ILE B 1 278 ? 0.575 12.734 17.156 1 94 278 ILE B CA 1
ATOM 5835 C C . ILE B 1 278 ? -0.765 13.367 17.531 1 94 278 ILE B C 1
ATOM 5837 O O . ILE B 1 278 ? -1.086 13.492 18.719 1 94 278 ILE B O 1
ATOM 5841 N N . CYS B 1 279 ? -1.558 13.773 16.578 1 95.69 279 CYS B N 1
ATOM 5842 C CA . CYS B 1 279 ? -2.836 14.414 16.875 1 95.69 279 CYS B CA 1
ATOM 5843 C C . CYS B 1 279 ? -3.754 13.461 17.641 1 95.69 279 CYS B C 1
ATOM 5845 O O . CYS B 1 279 ? -4.387 13.859 18.609 1 95.69 279 CYS B O 1
ATOM 5847 N N . ASN B 1 280 ? -3.828 12.242 17.203 1 95.25 280 ASN B N 1
ATOM 5848 C CA . ASN B 1 280 ? -4.664 11.273 17.906 1 95.25 280 ASN B CA 1
ATOM 5849 C C . ASN B 1 280 ? -4.129 10.977 19.297 1 95.25 280 ASN B C 1
ATOM 5851 O O . ASN B 1 280 ? -4.906 10.766 20.234 1 95.25 280 ASN B O 1
ATOM 5855 N N . GLY B 1 281 ? -2.855 10.891 19.422 1 94.75 281 GLY B N 1
ATOM 5856 C CA . GLY B 1 281 ? -2.264 10.719 20.734 1 94.75 281 GLY B CA 1
ATOM 5857 C C . GLY B 1 281 ? -2.561 11.875 21.672 1 94.75 281 GLY B C 1
ATOM 5858 O O . GLY B 1 281 ? -2.936 11.664 22.828 1 94.75 281 GLY B O 1
ATOM 5859 N N . CYS B 1 282 ? -2.414 13.102 21.203 1 94.81 282 CYS B N 1
ATOM 5860 C CA . CYS B 1 282 ? -2.709 14.289 22 1 94.81 282 CYS B CA 1
ATOM 5861 C C . CYS B 1 282 ? -4.191 14.359 22.344 1 94.81 282 CYS B C 1
ATOM 5863 O O . CYS B 1 282 ? -4.555 14.781 23.453 1 94.81 282 CYS B O 1
ATOM 5865 N N . ALA B 1 283 ? -4.992 13.945 21.359 1 95.19 283 ALA B N 1
ATOM 5866 C CA . ALA B 1 283 ? -6.426 13.93 21.625 1 95.19 283 ALA B CA 1
ATOM 5867 C C . ALA B 1 283 ? -6.758 12.969 22.766 1 95.19 283 ALA B C 1
ATOM 5869 O O . ALA B 1 283 ? -7.641 13.242 23.578 1 95.19 283 ALA B O 1
ATOM 5870 N N . GLU B 1 284 ? -6.047 11.867 22.828 1 94.56 284 GLU B N 1
ATOM 5871 C CA . GLU B 1 284 ? -6.281 10.883 23.891 1 94.56 284 GLU B CA 1
ATOM 5872 C C . GLU B 1 284 ? -5.887 11.438 25.25 1 94.56 284 GLU B C 1
ATOM 5874 O O . GLU B 1 284 ? -6.629 11.289 26.219 1 94.56 284 GLU B O 1
ATOM 5879 N N . VAL B 1 285 ? -4.801 12.117 25.328 1 94.94 285 VAL B N 1
ATOM 5880 C CA . VAL B 1 285 ? -4.277 12.625 26.594 1 94.94 285 VAL B CA 1
ATOM 5881 C C . VAL B 1 285 ? -5.117 13.812 27.062 1 94.94 285 VAL B C 1
ATOM 5883 O O . VAL B 1 285 ? -5.273 14.031 28.266 1 94.94 285 VAL B O 1
ATOM 5886 N N . THR B 1 286 ? -5.758 14.555 26.156 1 94.94 286 THR B N 1
ATOM 5887 C CA . THR B 1 286 ? -6.547 15.734 26.5 1 94.94 286 THR B CA 1
ATOM 5888 C C . THR B 1 286 ? -8.031 15.398 26.547 1 94.94 286 THR B C 1
ATOM 5890 O O . THR B 1 286 ? -8.875 16.281 26.703 1 94.94 286 THR B O 1
ATOM 5893 N N . TYR B 1 287 ? -8.398 14.211 26.266 1 93.94 287 TYR B N 1
ATOM 5894 C CA . TYR B 1 287 ? -9.766 13.695 26.375 1 93.94 287 TYR B CA 1
ATOM 5895 C C . TYR B 1 287 ? -10.641 14.273 25.266 1 93.94 287 TYR B C 1
ATOM 5897 O O . TYR B 1 287 ? -11.859 14.367 25.422 1 93.94 287 TYR B O 1
ATOM 5905 N N . LEU B 1 288 ? -10 14.727 24.203 1 93.56 288 LEU B N 1
ATOM 5906 C CA . LEU B 1 288 ? -10.789 15.219 23.078 1 93.56 288 LEU B CA 1
ATOM 5907 C C . LEU B 1 288 ? -11.461 14.062 22.344 1 93.56 288 LEU B C 1
ATOM 5909 O O . LEU B 1 288 ? -10.789 13.117 21.922 1 93.56 288 LEU B O 1
ATOM 5913 N N . ALA B 1 289 ? -12.703 14.156 22.094 1 92.5 289 ALA B N 1
ATOM 5914 C CA . ALA B 1 289 ? -13.461 13.078 21.469 1 92.5 289 ALA B CA 1
ATOM 5915 C C . ALA B 1 289 ? -13.5 13.25 19.953 1 92.5 289 ALA B C 1
ATOM 5917 O O . ALA B 1 289 ? -13.641 12.273 19.203 1 92.5 289 ALA B O 1
ATOM 5918 N N . ASP B 1 290 ? -13.383 14.453 19.484 1 92.19 290 ASP B N 1
ATOM 5919 C CA . ASP B 1 290 ? -13.422 14.719 18.047 1 92.19 290 ASP B CA 1
ATOM 5920 C C . ASP B 1 290 ? -12.07 14.445 17.406 1 92.19 290 ASP B C 1
ATOM 5922 O O . ASP B 1 290 ? -11.18 15.297 17.438 1 92.19 290 ASP B O 1
ATOM 5926 N N . ARG B 1 291 ? -11.969 13.359 16.672 1 93.12 291 ARG B N 1
ATOM 5927 C CA . ARG B 1 291 ? -10.688 12.969 16.094 1 93.12 291 ARG B CA 1
ATOM 5928 C C . ARG B 1 291 ? -10.742 13.039 14.57 1 93.12 291 ARG B C 1
ATOM 5930 O O . ARG B 1 291 ? -10.148 12.203 13.883 1 93.12 291 ARG B O 1
ATOM 5937 N N . GLU B 1 292 ? -11.516 13.875 14.07 1 93.19 292 GLU B N 1
ATOM 5938 C CA . GLU B 1 292 ? -11.594 14.07 12.633 1 93.19 292 GLU B CA 1
ATOM 5939 C C . GLU B 1 292 ? -10.5 15.023 12.141 1 93.19 292 GLU B C 1
ATOM 5941 O O . GLU B 1 292 ? -10.797 16.109 11.641 1 93.19 292 GLU B O 1
ATOM 5946 N N . PHE B 1 293 ? -9.336 14.602 12.219 1 95.06 293 PHE B N 1
ATOM 5947 C CA . PHE B 1 293 ? -8.195 15.414 11.812 1 95.06 293 PHE B CA 1
ATOM 5948 C C . PHE B 1 293 ? -8.008 15.359 10.305 1 95.06 293 PHE B C 1
ATOM 5950 O O . PHE B 1 293 ? -7.336 16.219 9.727 1 95.06 293 PHE B O 1
ATOM 5957 N N . TYR B 1 294 ? -8.484 14.305 9.734 1 94.5 294 TYR B N 1
ATOM 5958 C CA . TYR B 1 294 ? -8.469 14.102 8.289 1 94.5 294 TYR B CA 1
ATOM 5959 C C . TYR B 1 294 ? -9.648 13.25 7.848 1 94.5 294 TYR B C 1
ATOM 5961 O O . TYR B 1 294 ? -10.32 12.625 8.672 1 94.5 294 TYR B O 1
ATOM 5969 N N . THR B 1 295 ? -9.945 13.297 6.629 1 93.56 295 THR B N 1
ATOM 5970 C CA . THR B 1 295 ? -10.914 12.406 6.004 1 93.56 295 THR B CA 1
ATOM 5971 C C . THR B 1 295 ? -10.305 11.695 4.801 1 93.56 295 THR B C 1
ATOM 5973 O O . THR B 1 295 ? -9.078 11.562 4.707 1 93.56 295 THR B O 1
ATOM 5976 N N . ASP B 1 296 ? -11 11.109 3.916 1 92.62 296 ASP B N 1
ATOM 5977 C CA . ASP B 1 296 ? -10.492 10.266 2.842 1 92.62 296 ASP B CA 1
ATOM 5978 C C . ASP B 1 296 ? -9.797 11.102 1.768 1 92.62 296 ASP B C 1
ATOM 5980 O O . ASP B 1 296 ? -10.156 11.023 0.589 1 92.62 296 ASP B O 1
ATOM 5984 N N . TRP B 1 297 ? -8.727 11.789 2.15 1 95.44 297 TRP B N 1
ATOM 5985 C CA . TRP B 1 297 ? -8.039 12.695 1.235 1 95.44 297 TRP B CA 1
ATOM 5986 C C . TRP B 1 297 ? -7.371 11.922 0.103 1 95.44 297 TRP B C 1
ATOM 5988 O O . TRP B 1 297 ? -7.148 12.469 -0.981 1 95.44 297 TRP B O 1
ATOM 5998 N N . TRP B 1 298 ? -7.07 10.625 0.281 1 94.38 298 TRP B N 1
ATOM 5999 C CA . TRP B 1 298 ? -6.434 9.812 -0.75 1 94.38 298 TRP B CA 1
ATOM 6000 C C . TRP B 1 298 ? -7.398 9.539 -1.898 1 94.38 298 TRP B C 1
ATOM 6002 O O . TRP B 1 298 ? -6.98 9.109 -2.979 1 94.38 298 TRP B O 1
ATOM 6012 N N . ASN B 1 299 ? -8.695 9.781 -1.699 1 94.19 299 ASN B N 1
ATOM 6013 C CA . ASN B 1 299 ? -9.711 9.578 -2.734 1 94.19 299 ASN B CA 1
ATOM 6014 C C . ASN B 1 299 ? -10.016 10.883 -3.469 1 94.19 299 ASN B C 1
ATOM 6016 O O . ASN B 1 299 ? -10.906 10.922 -4.324 1 94.19 299 ASN B O 1
ATOM 6020 N N . SER B 1 300 ? -9.242 11.914 -3.156 1 94.44 300 SER B N 1
ATOM 6021 C CA . SER B 1 300 ? -9.516 13.203 -3.781 1 94.44 300 SER B CA 1
ATOM 6022 C C . SER B 1 300 ? -9.312 13.141 -5.293 1 94.44 300 SER B C 1
ATOM 6024 O O . SER B 1 300 ? -8.391 12.484 -5.77 1 94.44 300 SER B O 1
ATOM 6026 N N . THR B 1 301 ? -10.258 13.82 -6.035 1 92.5 301 THR B N 1
ATOM 6027 C CA . THR B 1 301 ? -10.172 13.852 -7.488 1 92.5 301 THR B CA 1
ATOM 6028 C C . THR B 1 301 ? -9.82 15.258 -7.98 1 92.5 301 THR B C 1
ATOM 6030 O O . THR B 1 301 ? -9.531 15.445 -9.164 1 92.5 301 THR B O 1
ATOM 6033 N N . THR B 1 302 ? -9.891 16.234 -7.066 1 89.44 302 THR B N 1
ATOM 6034 C CA . THR B 1 302 ? -9.477 17.609 -7.32 1 89.44 302 THR B CA 1
ATOM 6035 C C . THR B 1 302 ? -8.664 18.141 -6.152 1 89.44 302 THR B C 1
ATOM 6037 O O . THR B 1 302 ? -8.719 17.609 -5.043 1 89.44 302 THR B O 1
ATOM 6040 N N . PHE B 1 303 ? -7.984 19.234 -6.41 1 88.25 303 PHE B N 1
ATOM 6041 C CA . PHE B 1 303 ? -7.105 19.766 -5.379 1 88.25 303 PHE B CA 1
ATOM 6042 C C . PHE B 1 303 ? -7.902 20.531 -4.332 1 88.25 303 PHE B C 1
ATOM 6044 O O . PHE B 1 303 ? -7.453 20.688 -3.195 1 88.25 303 PHE B O 1
ATOM 6051 N N . ASP B 1 304 ? -9.07 21.016 -4.664 1 88.25 304 ASP B N 1
ATOM 6052 C CA . ASP B 1 304 ? -9.914 21.656 -3.658 1 88.25 304 ASP B CA 1
ATOM 6053 C C . ASP B 1 304 ? -10.414 20.625 -2.639 1 88.25 304 ASP B C 1
ATOM 6055 O O . ASP B 1 304 ? -10.5 20.922 -1.445 1 88.25 304 ASP B O 1
ATOM 6059 N N . GLU B 1 305 ? -10.734 19.453 -3.197 1 92.12 305 GLU B N 1
ATOM 6060 C CA . GLU B 1 305 ? -11.117 18.375 -2.291 1 92.12 305 GLU B CA 1
ATOM 6061 C C . GLU B 1 305 ? -9.961 18 -1.368 1 92.12 305 GLU B C 1
ATOM 6063 O O . GLU B 1 305 ? -10.164 17.75 -0.178 1 92.12 305 GLU B O 1
ATOM 6068 N N . PHE B 1 306 ? -8.891 17.953 -1.962 1 93 306 PHE B N 1
ATOM 6069 C CA . PHE B 1 306 ? -7.699 17.625 -1.188 1 93 306 PHE B CA 1
ATOM 6070 C C . PHE B 1 306 ? -7.469 18.656 -0.084 1 93 306 PHE B C 1
ATOM 6072 O O . PHE B 1 306 ? -7.238 18.281 1.07 1 93 306 PHE B O 1
ATOM 6079 N N . ALA B 1 307 ? -7.566 19.859 -0.371 1 90.38 307 ALA B N 1
ATOM 6080 C CA . ALA B 1 307 ? -7.324 20.953 0.572 1 90.38 307 ALA B CA 1
ATOM 6081 C C . ALA B 1 307 ? -8.297 20.891 1.743 1 90.38 307 ALA B C 1
ATOM 6083 O O . ALA B 1 307 ? -7.949 21.25 2.869 1 90.38 307 ALA B O 1
ATOM 6084 N N . ARG B 1 308 ? -9.398 20.297 1.529 1 92.12 308 ARG B N 1
ATOM 6085 C CA . ARG B 1 308 ? -10.445 20.25 2.549 1 92.12 308 ARG B CA 1
ATOM 6086 C C . ARG B 1 308 ? -10.328 18.984 3.396 1 92.12 308 ARG B C 1
ATOM 6088 O O . ARG B 1 308 ? -10.82 18.938 4.523 1 92.12 308 ARG B O 1
ATOM 6095 N N . LYS B 1 309 ? -9.578 18.047 2.863 1 95.19 309 LYS B N 1
ATOM 6096 C CA . LYS B 1 309 ? -9.734 16.719 3.479 1 95.19 309 LYS B CA 1
ATOM 6097 C C . LYS B 1 309 ? -8.453 16.312 4.203 1 95.19 309 LYS B C 1
ATOM 6099 O O . LYS B 1 309 ? -8.508 15.578 5.191 1 95.19 309 LYS B O 1
ATOM 6104 N N . TRP B 1 310 ? -7.285 16.703 3.799 1 94.94 310 TRP B N 1
ATOM 6105 C CA . TRP B 1 310 ? -6.031 16.109 4.262 1 94.94 310 TRP B CA 1
ATOM 6106 C C . TRP B 1 310 ? -5.633 16.688 5.617 1 94.94 310 TRP B C 1
ATOM 6108 O O . TRP B 1 310 ? -4.961 16.016 6.41 1 94.94 310 TRP B O 1
ATOM 6118 N N . ASN B 1 311 ? -6.023 17.891 5.891 1 95.19 311 ASN B N 1
ATOM 6119 C CA . ASN B 1 311 ? -5.723 18.641 7.102 1 95.19 311 ASN B CA 1
ATOM 6120 C C . ASN B 1 311 ? -6.93 19.453 7.578 1 95.19 311 ASN B C 1
ATOM 6122 O O . ASN B 1 311 ? -7.008 20.656 7.355 1 95.19 311 ASN B O 1
ATOM 6126 N N . LYS B 1 312 ? -7.785 18.797 8.336 1 95.06 312 LYS B N 1
ATOM 6127 C CA . LYS B 1 312 ? -9.078 19.375 8.719 1 95.06 312 LYS B CA 1
ATOM 6128 C C . LYS B 1 312 ? -8.898 20.516 9.719 1 95.06 312 LYS B C 1
ATOM 6130 O O . LYS B 1 312 ? -9.594 21.531 9.641 1 95.06 312 LYS B O 1
ATOM 6135 N N . PRO B 1 313 ? -7.992 20.391 10.641 1 94.81 313 PRO B N 1
ATOM 6136 C CA . PRO B 1 313 ? -7.824 21.484 11.594 1 94.81 313 PRO B CA 1
ATOM 6137 C C . PRO B 1 313 ? -7.449 22.812 10.914 1 94.81 313 PRO B C 1
ATOM 6139 O O . PRO B 1 313 ? -8.055 23.844 11.195 1 94.81 313 PRO B O 1
ATOM 6142 N N . VAL B 1 314 ? -6.48 22.734 10.039 1 95 314 VAL B N 1
ATOM 6143 C CA . VAL B 1 314 ? -6.051 23.953 9.359 1 95 314 VAL B CA 1
ATOM 6144 C C . VAL B 1 314 ? -7.156 24.438 8.422 1 95 314 VAL B C 1
ATOM 6146 O O . VAL B 1 314 ? -7.391 25.641 8.305 1 95 314 VAL B O 1
ATOM 6149 N N . HIS B 1 315 ? -7.797 23.5 7.801 1 94.19 315 HIS B N 1
ATOM 6150 C CA . HIS B 1 315 ? -8.898 23.875 6.918 1 94.19 315 HIS B CA 1
ATOM 6151 C C . HIS B 1 315 ? -9.984 24.625 7.676 1 94.19 315 HIS B C 1
ATOM 6153 O O . HIS B 1 315 ? -10.492 25.641 7.203 1 94.19 315 HIS B O 1
ATOM 6159 N N . GLU B 1 316 ? -10.367 24.141 8.797 1 94.25 316 GLU B N 1
ATOM 6160 C CA . GLU B 1 316 ? -11.414 24.766 9.602 1 94.25 316 GLU B CA 1
ATOM 6161 C C . GLU B 1 316 ? -11 26.156 10.055 1 94.25 316 GLU B C 1
ATOM 6163 O O . GLU B 1 316 ? -11.828 27.078 10.109 1 94.25 316 GLU B O 1
ATOM 6168 N N . PHE B 1 317 ? -9.797 26.297 10.43 1 95.88 317 PHE B N 1
ATOM 6169 C CA . PHE B 1 317 ? -9.297 27.609 10.82 1 95.88 317 PHE B CA 1
ATOM 6170 C C . PHE B 1 317 ? -9.383 28.594 9.656 1 95.88 317 PHE B C 1
ATOM 6172 O O . PHE B 1 317 ? -9.867 29.719 9.82 1 95.88 317 PHE B O 1
ATOM 6179 N N . LEU B 1 318 ? -8.883 28.188 8.492 1 93.81 318 LEU B N 1
ATOM 6180 C CA . LEU B 1 318 ? -8.891 29.047 7.32 1 93.81 318 LEU B CA 1
ATOM 6181 C C . LEU B 1 318 ? -10.32 29.391 6.91 1 93.81 318 LEU B C 1
ATOM 6183 O O . LEU B 1 318 ? -10.594 30.516 6.492 1 93.81 318 LEU B O 1
ATOM 6187 N N . LEU B 1 319 ? -11.125 28.422 7.035 1 92.06 319 LEU B N 1
ATOM 6188 C CA . LEU B 1 319 ? -12.523 28.625 6.684 1 92.06 319 LEU B CA 1
ATOM 6189 C C . LEU B 1 319 ? -13.172 29.641 7.609 1 92.06 319 LEU B C 1
ATOM 6191 O O . LEU B 1 319 ? -13.781 30.609 7.145 1 92.06 319 LEU B O 1
ATOM 6195 N N . ARG B 1 320 ? -12.984 29.547 8.875 1 91.75 320 ARG B N 1
ATOM 6196 C CA . ARG B 1 320 ? -13.672 30.359 9.875 1 91.75 320 ARG B CA 1
ATOM 6197 C C . ARG B 1 320 ? -13.023 31.734 9.992 1 91.75 320 ARG B C 1
ATOM 6199 O O . ARG B 1 320 ? -13.727 32.75 10.07 1 91.75 320 ARG B O 1
ATOM 6206 N N . HIS B 1 321 ? -11.727 31.719 10 1 91.88 321 HIS B N 1
ATOM 6207 C CA . HIS B 1 321 ? -11.055 32.938 10.438 1 91.88 321 HIS B CA 1
ATOM 6208 C C . HIS B 1 321 ? -10.438 33.688 9.258 1 91.88 321 HIS B C 1
ATOM 6210 O O . HIS B 1 321 ? -9.938 34.812 9.406 1 91.88 321 HIS B O 1
ATOM 6216 N N . ILE B 1 322 ? -10.43 33.094 8.109 1 91.06 322 ILE B N 1
ATOM 6217 C CA . ILE B 1 322 ? -9.914 33.781 6.938 1 91.06 322 ILE B CA 1
ATOM 6218 C C . ILE B 1 322 ? -11.023 33.938 5.898 1 91.06 322 ILE B C 1
ATOM 6220 O O . ILE B 1 322 ? -11.453 35.062 5.59 1 91.06 322 ILE B O 1
ATOM 6224 N N . TYR B 1 323 ? -11.547 32.875 5.477 1 89.69 323 TYR B N 1
ATOM 6225 C CA . TYR B 1 323 ? -12.547 32.875 4.414 1 89.69 323 TYR B CA 1
ATOM 6226 C C . TYR B 1 323 ? -13.812 33.594 4.863 1 89.69 323 TYR B C 1
ATOM 6228 O O . TYR B 1 323 ? -14.211 34.594 4.266 1 89.69 323 TYR B O 1
ATOM 6236 N N . LEU B 1 324 ? -14.477 33.188 5.941 1 88.5 324 LEU B N 1
ATOM 6237 C CA . LEU B 1 324 ? -15.742 33.75 6.402 1 88.5 324 LEU B CA 1
ATOM 6238 C C . LEU B 1 324 ? -15.547 35.125 6.977 1 88.5 324 LEU B C 1
ATOM 6240 O O . LEU B 1 324 ? -16.391 36.031 6.777 1 88.5 324 LEU B O 1
ATOM 6244 N N . GLU B 1 325 ? -14.461 35.281 7.695 1 84.38 325 GLU B N 1
ATOM 6245 C CA . GLU B 1 325 ? -14.188 36.594 8.266 1 84.38 325 GLU B CA 1
ATOM 6246 C C . GLU B 1 325 ? -13.961 37.656 7.18 1 84.38 325 GLU B C 1
ATOM 6248 O O . GLU B 1 325 ? -14.383 38.781 7.32 1 84.38 325 GLU B O 1
ATOM 6253 N N . THR B 1 326 ? -13.266 37.188 6.148 1 82.19 326 THR B N 1
ATOM 6254 C CA . THR B 1 326 ? -13.023 38.094 5.043 1 82.19 326 THR B CA 1
ATOM 6255 C C . THR B 1 326 ? -14.32 38.375 4.285 1 82.19 326 THR B C 1
ATOM 6257 O O . THR B 1 326 ? -14.547 39.5 3.818 1 82.19 326 THR B O 1
ATOM 6260 N N . LEU B 1 327 ? -15.094 37.469 4.152 1 83.12 327 LEU B N 1
ATOM 6261 C CA . LEU B 1 327 ? -16.375 37.625 3.494 1 83.12 327 LEU B CA 1
ATOM 6262 C C . LEU B 1 327 ? -17.281 38.562 4.266 1 83.12 327 LEU B C 1
ATOM 6264 O O . LEU B 1 327 ? -17.938 39.438 3.672 1 83.12 327 LEU B O 1
ATOM 6268 N N . ASP B 1 328 ? -17.266 38.469 5.508 1 80.62 328 ASP B N 1
ATOM 6269 C CA . ASP B 1 328 ? -18.172 39.25 6.363 1 80.62 328 ASP B CA 1
ATOM 6270 C C . ASP B 1 328 ? -17.641 40.656 6.602 1 80.62 328 ASP B C 1
ATOM 6272 O O . ASP B 1 328 ? -18.406 41.625 6.617 1 80.62 328 ASP B O 1
ATOM 6276 N N . THR B 1 329 ? -16.406 40.719 6.867 1 74.88 329 THR B N 1
ATOM 6277 C CA . THR B 1 329 ? -15.82 42 7.242 1 74.88 329 THR B CA 1
ATOM 6278 C C . THR B 1 329 ? -15.656 42.906 6.016 1 74.88 329 THR B C 1
ATOM 6280 O O . THR B 1 329 ? -15.945 44.094 6.074 1 74.88 329 THR B O 1
ATOM 6283 N N . TYR B 1 330 ? -15.211 42.312 4.895 1 77.25 330 TYR B N 1
ATOM 6284 C CA . TYR B 1 330 ? -14.867 43.156 3.74 1 77.25 330 TYR B CA 1
ATOM 6285 C C . TYR B 1 330 ? -15.93 43.031 2.652 1 77.25 330 TYR B C 1
ATOM 6287 O O . TYR B 1 330 ? -15.867 43.719 1.64 1 77.25 330 TYR B O 1
ATOM 6295 N N . LYS B 1 331 ? -16.859 42.25 2.852 1 82.31 331 LYS B N 1
ATOM 6296 C CA . LYS B 1 331 ? -17.969 42.062 1.924 1 82.31 331 LYS B CA 1
ATOM 6297 C C . LYS B 1 331 ? -17.469 41.781 0.51 1 82.31 331 LYS B C 1
ATOM 6299 O O . LYS B 1 331 ? -17.906 42.406 -0.448 1 82.31 331 LYS B O 1
ATOM 6304 N N . ILE B 1 332 ? -16.5 40.938 0.448 1 82.88 332 ILE B N 1
ATOM 6305 C CA . ILE B 1 332 ? -15.93 40.594 -0.851 1 82.88 332 ILE B CA 1
ATOM 6306 C C . ILE B 1 332 ? -16.625 39.344 -1.399 1 82.88 332 ILE B C 1
ATOM 6308 O O . ILE B 1 332 ? -17.438 38.719 -0.708 1 82.88 332 ILE B O 1
ATOM 6312 N N . SER B 1 333 ? -16.391 39.062 -2.709 1 85.56 333 SER B N 1
ATOM 6313 C CA . SER B 1 333 ? -17.016 37.906 -3.359 1 85.56 333 SER B CA 1
ATOM 6314 C C . SER B 1 333 ? -16.422 36.594 -2.859 1 85.56 333 SER B C 1
ATOM 6316 O O . SER B 1 333 ? -15.32 36.562 -2.299 1 85.56 333 SER B O 1
ATOM 6318 N N . LYS B 1 334 ? -17.156 35.562 -3.074 1 85.62 334 LYS B N 1
ATOM 6319 C CA . LYS B 1 334 ? -16.734 34.219 -2.678 1 85.62 334 LYS B CA 1
ATOM 6320 C C . LYS B 1 334 ? -15.422 33.844 -3.371 1 85.62 334 LYS B C 1
ATOM 6322 O O . LYS B 1 334 ? -14.547 33.219 -2.76 1 85.62 334 LYS B O 1
ATOM 6327 N N . VAL B 1 335 ? -15.32 34.219 -4.574 1 82.94 335 VAL B N 1
ATOM 6328 C CA . VAL B 1 335 ? -14.125 33.875 -5.352 1 82.94 335 VAL B CA 1
ATOM 6329 C C . VAL B 1 335 ? -12.914 34.625 -4.758 1 82.94 335 VAL B C 1
ATOM 6331 O O . VAL B 1 335 ? -11.852 34 -4.582 1 82.94 335 VAL B O 1
ATOM 6334 N N . ASN B 1 336 ? -13.086 35.844 -4.453 1 83.75 336 ASN B N 1
ATOM 6335 C CA . ASN B 1 336 ? -11.992 36.594 -3.883 1 83.75 336 ASN B CA 1
ATOM 6336 C C . ASN B 1 336 ? -11.594 36.094 -2.504 1 83.75 336 ASN B C 1
ATOM 6338 O O . ASN B 1 336 ? -10.414 36.094 -2.15 1 83.75 336 ASN B O 1
ATOM 6342 N N . ALA B 1 337 ? -12.562 35.688 -1.758 1 87.19 337 ALA B N 1
ATOM 6343 C CA . ALA B 1 337 ? -12.273 35.125 -0.44 1 87.19 337 ALA B CA 1
ATOM 6344 C C . ALA B 1 337 ? -11.445 33.844 -0.557 1 87.19 337 ALA B C 1
ATOM 6346 O O . ALA B 1 337 ? -10.539 33.625 0.248 1 87.19 337 ALA B O 1
ATOM 6347 N N . THR B 1 338 ? -11.789 33.094 -1.541 1 86.62 338 THR B N 1
ATOM 6348 C CA . THR B 1 338 ? -11.039 31.875 -1.789 1 86.62 338 THR B CA 1
ATOM 6349 C C . THR B 1 338 ? -9.602 32.188 -2.189 1 86.62 338 THR B C 1
ATOM 6351 O O . THR B 1 338 ? -8.664 31.531 -1.724 1 86.62 338 THR B O 1
ATOM 6354 N N . VAL B 1 339 ? -9.445 33.156 -2.996 1 86.06 339 VAL B N 1
ATOM 6355 C CA . VAL B 1 339 ? -8.125 33.562 -3.463 1 86.06 339 VAL B CA 1
ATOM 6356 C C . VAL B 1 339 ? -7.285 34.031 -2.283 1 86.06 339 VAL B C 1
ATOM 6358 O O . VAL B 1 339 ? -6.105 33.688 -2.17 1 86.06 339 VAL B O 1
ATOM 6361 N N . VAL B 1 340 ? -7.898 34.781 -1.454 1 87.12 340 VAL B N 1
ATOM 6362 C CA . VAL B 1 340 ? -7.195 35.312 -0.287 1 87.12 340 VAL B CA 1
ATOM 6363 C C . VAL B 1 340 ? -6.777 34.156 0.62 1 87.12 340 VAL B C 1
ATOM 6365 O O . VAL B 1 340 ? -5.668 34.156 1.163 1 87.12 340 VAL B O 1
ATOM 6368 N N . THR B 1 341 ? -7.66 33.219 0.807 1 90.06 341 THR B N 1
ATOM 6369 C CA . THR B 1 341 ? -7.375 32.062 1.644 1 90.06 341 THR B CA 1
ATOM 6370 C C . THR B 1 341 ? -6.195 31.281 1.088 1 90.06 341 THR B C 1
ATOM 6372 O O . THR B 1 341 ? -5.277 30.922 1.829 1 90.06 341 THR B O 1
ATOM 6375 N N . PHE B 1 342 ? -6.168 31.078 -0.222 1 88.88 342 PHE B N 1
ATOM 6376 C CA . PHE B 1 342 ? -5.078 30.344 -0.85 1 88.88 342 PHE B CA 1
ATOM 6377 C C . PHE B 1 342 ? -3.793 31.156 -0.836 1 88.88 342 PHE B C 1
ATOM 6379 O O . PHE B 1 342 ? -2.697 30.609 -0.714 1 88.88 342 PHE B O 1
ATOM 6386 N N . PHE B 1 343 ? -3.977 32.406 -0.954 1 88.75 343 PHE B N 1
ATOM 6387 C CA . PHE B 1 343 ? -2.83 33.312 -0.905 1 88.75 343 PHE B CA 1
ATOM 6388 C C . PHE B 1 343 ? -2.141 33.219 0.453 1 88.75 343 PHE B C 1
ATOM 6390 O O . PHE B 1 343 ? -0.915 33.125 0.527 1 88.75 343 PHE B O 1
ATOM 6397 N N . MET B 1 344 ? -2.938 33.281 1.459 1 88.88 344 MET B N 1
ATOM 6398 C CA . MET B 1 344 ? -2.391 33.188 2.811 1 88.88 344 MET B CA 1
ATOM 6399 C C . MET B 1 344 ? -1.703 31.859 3.041 1 88.88 344 MET B C 1
ATOM 6401 O O . MET B 1 344 ? -0.628 31.797 3.641 1 88.88 344 MET B O 1
ATOM 6405 N N . SER B 1 345 ? -2.34 30.828 2.641 1 90.5 345 SER B N 1
ATOM 6406 C CA . SER B 1 345 ? -1.761 29.5 2.76 1 90.5 345 SER B CA 1
ATOM 6407 C C . SER B 1 345 ? -0.438 29.406 2.006 1 90.5 345 SER B C 1
ATOM 6409 O O . SER B 1 345 ? 0.547 28.891 2.533 1 90.5 345 SER B O 1
ATOM 6411 N N . ALA B 1 346 ? -0.375 29.859 0.783 1 89.5 346 ALA B N 1
ATOM 6412 C CA . ALA B 1 346 ? 0.83 29.828 -0.042 1 89.5 346 ALA B CA 1
ATOM 6413 C C . ALA B 1 346 ? 1.952 30.641 0.595 1 89.5 346 ALA B C 1
ATOM 6415 O O . ALA B 1 346 ? 3.119 30.25 0.545 1 89.5 346 ALA B O 1
ATOM 6416 N N . ALA B 1 347 ? 1.58 31.734 1.161 1 88.88 347 ALA B N 1
ATOM 6417 C CA . ALA B 1 347 ? 2.566 32.594 1.803 1 88.88 347 ALA B CA 1
ATOM 6418 C C . ALA B 1 347 ? 3.213 31.906 2.996 1 88.88 347 ALA B C 1
ATOM 6420 O O . ALA B 1 347 ? 4.426 32 3.197 1 88.88 347 ALA B O 1
ATOM 6421 N N . LEU B 1 348 ? 2.428 31.266 3.738 1 88.81 348 LEU B N 1
ATOM 6422 C CA . LEU B 1 348 ? 2.951 30.562 4.902 1 88.81 348 LEU B CA 1
ATOM 6423 C C . LEU B 1 348 ? 3.855 29.406 4.477 1 88.81 348 LEU B C 1
ATOM 6425 O O . LEU B 1 348 ? 4.898 29.172 5.094 1 88.81 348 LEU B O 1
ATOM 6429 N N . HIS B 1 349 ? 3.479 28.75 3.465 1 88.12 349 HIS B N 1
ATOM 6430 C CA . HIS B 1 349 ? 4.309 27.672 2.965 1 88.12 349 HIS B CA 1
ATOM 6431 C C . HIS B 1 349 ? 5.629 28.188 2.408 1 88.12 349 HIS B C 1
ATOM 6433 O O . HIS B 1 349 ? 6.672 27.562 2.588 1 88.12 349 HIS B O 1
ATOM 6439 N N . GLU B 1 350 ? 5.547 29.25 1.754 1 87.06 350 GLU B N 1
ATOM 6440 C CA . GLU B 1 350 ? 6.77 29.844 1.232 1 87.06 350 GLU B CA 1
ATOM 6441 C C . GLU B 1 350 ? 7.715 30.25 2.363 1 87.06 350 GLU B C 1
ATOM 6443 O O . GLU B 1 350 ? 8.938 30.156 2.219 1 87.06 350 GLU B O 1
ATOM 6448 N N . CYS B 1 351 ? 7.164 30.672 3.402 1 85.81 351 CYS B N 1
ATOM 6449 C CA . CYS B 1 351 ? 7.984 31.016 4.555 1 85.81 351 CYS B CA 1
ATOM 6450 C C . CYS B 1 351 ? 8.766 29.797 5.051 1 85.81 351 CYS B C 1
ATOM 6452 O O . CYS B 1 351 ? 9.93 29.922 5.43 1 85.81 351 CYS B O 1
ATOM 6454 N N . VAL B 1 352 ? 8.109 28.672 5.016 1 85.69 352 VAL B N 1
ATOM 6455 C CA . VAL B 1 352 ? 8.781 27.438 5.426 1 85.69 352 VAL B CA 1
ATOM 6456 C C . VAL B 1 352 ? 9.953 27.156 4.492 1 85.69 352 VAL B C 1
ATOM 6458 O O . VAL B 1 352 ? 11.031 26.766 4.941 1 85.69 352 VAL B O 1
ATOM 6461 N N . PHE B 1 353 ? 9.758 27.359 3.23 1 82.44 353 PHE B N 1
ATOM 6462 C CA . PHE B 1 353 ? 10.805 27.094 2.252 1 82.44 353 PHE B CA 1
ATOM 6463 C C . PHE B 1 353 ? 11.938 28.094 2.395 1 82.44 353 PHE B C 1
ATOM 6465 O O . PHE B 1 353 ? 13.109 27.766 2.191 1 82.44 353 PHE B O 1
ATOM 6472 N N . ILE B 1 354 ? 11.586 29.297 2.715 1 82.62 354 ILE B N 1
ATOM 6473 C CA . ILE B 1 354 ? 12.594 30.328 2.924 1 82.62 354 ILE B CA 1
ATOM 6474 C C . ILE B 1 354 ? 13.477 29.953 4.113 1 82.62 354 ILE B C 1
ATOM 6476 O O . ILE B 1 354 ? 14.695 30.125 4.074 1 82.62 354 ILE B O 1
ATOM 6480 N N . LEU B 1 355 ? 12.867 29.438 5.105 1 80.62 355 LEU B N 1
ATOM 6481 C CA . LEU B 1 355 ? 13.609 29.031 6.289 1 80.62 355 LEU B CA 1
ATOM 6482 C C . LEU B 1 355 ? 14.477 27.812 5.988 1 80.62 355 LEU B C 1
ATOM 6484 O O . LEU B 1 355 ? 15.578 27.672 6.523 1 80.62 355 LEU B O 1
ATOM 6488 N N . MET B 1 356 ? 13.969 26.969 5.125 1 77.88 356 MET B N 1
ATOM 6489 C CA . MET B 1 356 ? 14.656 25.734 4.801 1 77.88 356 MET B CA 1
ATOM 6490 C C . MET B 1 356 ? 15.852 25.984 3.898 1 77.88 356 MET B C 1
ATOM 6492 O O . MET B 1 356 ? 16.922 25.391 4.09 1 77.88 356 MET B O 1
ATOM 6496 N N . PHE B 1 357 ? 15.703 26.812 2.928 1 76.06 357 PHE B N 1
ATOM 6497 C CA . PHE B 1 357 ? 16.734 26.984 1.907 1 76.06 357 PHE B CA 1
ATOM 6498 C C . PHE B 1 357 ? 17.438 28.312 2.068 1 76.06 357 PHE B C 1
ATOM 6500 O O . PHE B 1 357 ? 18.391 28.625 1.333 1 76.06 357 PHE B O 1
ATOM 6507 N N . ARG B 1 358 ? 17.031 29.125 3.008 1 76.81 358 ARG B N 1
ATOM 6508 C CA . ARG B 1 358 ? 17.641 30.422 3.312 1 76.81 358 ARG B CA 1
ATOM 6509 C C . ARG B 1 358 ? 17.734 31.281 2.061 1 76.81 358 ARG B C 1
ATOM 6511 O O . ARG B 1 358 ? 18.781 31.891 1.8 1 76.81 358 ARG B O 1
ATOM 6518 N N . SER B 1 359 ? 16.766 31.094 1.234 1 77.25 359 SER B N 1
ATOM 6519 C CA . SER B 1 359 ? 16.688 31.859 0.003 1 77.25 359 SER B CA 1
ATOM 6520 C C . SER B 1 359 ? 15.242 32.219 -0.329 1 77.25 359 SER B C 1
ATOM 6522 O O . SER B 1 359 ? 14.336 31.406 -0.125 1 77.25 359 SER B O 1
ATOM 6524 N N . VAL B 1 360 ? 15.062 33.469 -0.753 1 80.5 360 VAL B N 1
ATOM 6525 C CA . VAL B 1 360 ? 13.734 33.906 -1.153 1 80.5 360 VAL B CA 1
ATOM 6526 C C . VAL B 1 360 ? 13.57 33.781 -2.666 1 80.5 360 VAL B C 1
ATOM 6528 O O . VAL B 1 360 ? 14.062 34.625 -3.424 1 80.5 360 VAL B O 1
ATOM 6531 N N . LYS B 1 361 ? 12.961 32.75 -3.166 1 80.69 361 LYS B N 1
ATOM 6532 C CA . LYS B 1 361 ? 12.805 32.5 -4.602 1 80.69 361 LYS B CA 1
ATOM 6533 C C . LYS B 1 361 ? 11.328 32.531 -5.004 1 80.69 361 LYS B C 1
ATOM 6535 O O . LYS B 1 361 ? 11.008 32.812 -6.16 1 80.69 361 LYS B O 1
ATOM 6540 N N . MET B 1 362 ? 10.352 32.25 -4.117 1 82.38 362 MET B N 1
ATOM 6541 C CA . MET B 1 362 ? 8.906 32.312 -4.289 1 82.38 362 MET B CA 1
ATOM 6542 C C . MET B 1 362 ? 8.422 31.266 -5.277 1 82.38 362 MET B C 1
ATOM 6544 O O . MET B 1 362 ? 7.406 31.469 -5.949 1 82.38 362 MET B O 1
ATOM 6548 N N . TYR B 1 363 ? 9.18 30.25 -5.523 1 81.38 363 TYR B N 1
ATOM 6549 C CA . TYR B 1 363 ? 8.773 29.188 -6.441 1 81.38 363 TYR B CA 1
ATOM 6550 C C . TYR B 1 363 ? 7.57 28.438 -5.898 1 81.38 363 TYR B C 1
ATOM 6552 O O . TYR B 1 363 ? 6.617 28.156 -6.629 1 81.38 363 TYR B O 1
ATOM 6560 N N . PHE B 1 364 ? 7.621 28.094 -4.652 1 83.56 364 PHE B N 1
ATOM 6561 C CA . PHE B 1 364 ? 6.531 27.344 -4.051 1 83.56 364 PHE B CA 1
ATOM 6562 C C . PHE B 1 364 ? 5.25 28.172 -4.027 1 83.56 364 PHE B C 1
ATOM 6564 O O . PHE B 1 364 ? 4.164 27.641 -4.281 1 83.56 364 PHE B O 1
ATOM 6571 N N . PHE B 1 365 ? 5.43 29.406 -3.734 1 85.75 365 PHE B N 1
ATOM 6572 C CA . PHE B 1 365 ? 4.293 30.312 -3.707 1 85.75 365 PHE B CA 1
ATOM 6573 C C . PHE B 1 365 ? 3.596 30.359 -5.062 1 85.75 365 PHE B C 1
ATOM 6575 O O . PHE B 1 365 ? 2.371 30.234 -5.141 1 85.75 365 PHE B O 1
ATOM 6582 N N . THR B 1 366 ? 4.363 30.5 -6.051 1 82.38 366 THR B N 1
ATOM 6583 C CA . THR B 1 366 ? 3.826 30.578 -7.402 1 82.38 366 THR B CA 1
ATOM 6584 C C . THR B 1 366 ? 3.141 29.266 -7.793 1 82.38 366 THR B C 1
ATOM 6586 O O . THR B 1 366 ? 2.047 29.281 -8.359 1 82.38 366 THR B O 1
ATOM 6589 N N . LEU B 1 367 ? 3.723 28.203 -7.449 1 80.88 367 LEU B N 1
ATOM 6590 C CA . LEU B 1 367 ? 3.162 26.906 -7.801 1 80.88 367 LEU B CA 1
ATOM 6591 C C . LEU B 1 367 ? 1.86 26.656 -7.051 1 80.88 367 LEU B C 1
ATOM 6593 O O . LEU B 1 367 ? 0.92 26.078 -7.605 1 80.88 367 LEU B O 1
ATOM 6597 N N . GLN B 1 368 ? 1.844 27.031 -5.844 1 83.12 368 GLN B N 1
ATOM 6598 C CA . GLN B 1 368 ? 0.631 26.844 -5.055 1 83.12 368 GLN B CA 1
ATOM 6599 C C . GLN B 1 368 ? -0.506 27.719 -5.566 1 83.12 368 GLN B C 1
ATOM 6601 O O . GLN B 1 368 ? -1.667 27.297 -5.566 1 83.12 368 GLN B O 1
ATOM 6606 N N . MET B 1 369 ? -0.139 28.891 -6.016 1 83.69 369 MET B N 1
ATOM 6607 C CA . MET B 1 369 ? -1.165 29.781 -6.551 1 83.69 369 MET B CA 1
ATOM 6608 C C . MET B 1 369 ? -1.687 29.266 -7.891 1 83.69 369 MET B C 1
ATOM 6610 O O . MET B 1 369 ? -2.865 29.438 -8.203 1 83.69 369 MET B O 1
ATOM 6614 N N . VAL B 1 370 ? -0.843 28.625 -8.617 1 79.19 370 VAL B N 1
ATOM 6615 C CA . VAL B 1 370 ? -1.239 28.062 -9.906 1 79.19 370 VAL B CA 1
ATOM 6616 C C . VAL B 1 370 ? -2.197 26.891 -9.68 1 79.19 370 VAL B C 1
ATOM 6618 O O . VAL B 1 370 ? -3.037 26.594 -10.531 1 79.19 370 VAL B O 1
ATOM 6621 N N . GLN B 1 371 ? -2.094 26.312 -8.523 1 80.38 371 GLN B N 1
ATOM 6622 C CA . GLN B 1 371 ? -3.012 25.234 -8.188 1 80.38 3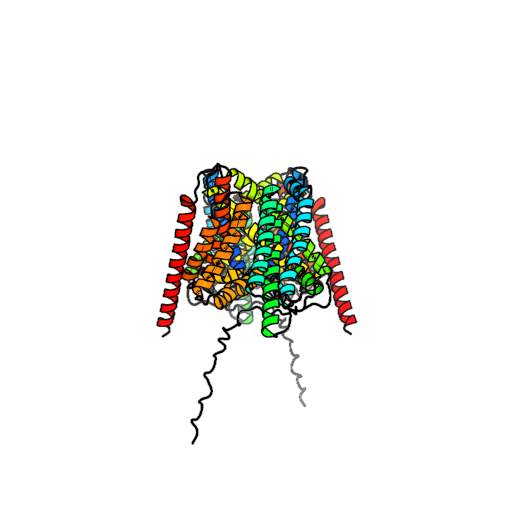71 GLN B CA 1
ATOM 6623 C C . GLN B 1 371 ? -4.465 25.688 -8.258 1 80.38 371 GLN B C 1
ATOM 6625 O O . GLN B 1 371 ? -5.359 24.906 -8.578 1 80.38 371 GLN B O 1
ATOM 6630 N N . LEU B 1 372 ? -4.73 26.969 -8.039 1 79.69 372 LEU B N 1
ATOM 6631 C CA . LEU B 1 372 ? -6.078 27.516 -8.125 1 79.69 372 LEU B CA 1
ATOM 6632 C C . LEU B 1 372 ? -6.613 27.438 -9.547 1 79.69 372 LEU B C 1
ATOM 6634 O O . LEU B 1 372 ? -7.801 27.172 -9.758 1 79.69 372 LEU B O 1
ATOM 6638 N N . VAL B 1 373 ? -5.695 27.641 -10.453 1 76.75 373 VAL B N 1
ATOM 6639 C CA . VAL B 1 373 ? -6.074 27.562 -11.859 1 76.75 373 VAL B CA 1
ATOM 6640 C C . VAL B 1 373 ? -6.418 26.109 -12.219 1 76.75 373 VAL B C 1
ATOM 6642 O O . VAL B 1 373 ? -7.395 25.859 -12.93 1 76.75 373 VAL B O 1
ATOM 6645 N N . ILE B 1 374 ? -5.711 25.234 -11.633 1 79.62 374 ILE B N 1
ATOM 6646 C CA . ILE B 1 374 ? -5.926 23.812 -11.891 1 79.62 374 ILE B CA 1
ATOM 6647 C C . ILE B 1 374 ? -7.258 23.375 -11.289 1 79.62 374 ILE B C 1
ATOM 6649 O O . ILE B 1 374 ? -7.961 22.531 -11.859 1 79.62 374 ILE B O 1
ATOM 6653 N N . ILE B 1 375 ? -7.574 23.984 -10.234 1 80.75 375 ILE B N 1
ATOM 6654 C CA . ILE B 1 375 ? -8.828 23.656 -9.562 1 80.75 375 ILE B CA 1
ATOM 6655 C C . ILE B 1 375 ? -10.008 24.078 -10.438 1 80.75 375 ILE B C 1
ATOM 6657 O O . ILE B 1 375 ? -10.977 23.328 -10.586 1 80.75 375 ILE B O 1
ATOM 6661 N N . VAL B 1 376 ? -9.883 25.172 -11.023 1 78.19 376 VAL B N 1
ATOM 6662 C CA . VAL B 1 376 ? -10.977 25.688 -11.836 1 78.19 376 VAL B CA 1
ATOM 6663 C C . VAL B 1 376 ? -11.117 24.859 -13.109 1 78.19 376 VAL B C 1
ATOM 6665 O O . VAL B 1 376 ? -12.227 24.5 -13.5 1 78.19 376 VAL B O 1
ATOM 6668 N N . TYR B 1 377 ? -10 24.438 -13.633 1 76.31 377 TYR B N 1
ATOM 6669 C CA . TYR B 1 377 ? -10.047 23.75 -14.922 1 76.31 377 TYR B CA 1
ATOM 6670 C C . TYR B 1 377 ? -10.172 22.234 -14.734 1 76.31 377 TYR B C 1
ATOM 6672 O O . TYR B 1 377 ? -10.453 21.516 -15.688 1 76.31 377 TYR B O 1
ATOM 6680 N N . GLY B 1 378 ? -9.969 21.797 -13.555 1 77.44 378 GLY B N 1
ATOM 6681 C CA . GLY B 1 378 ? -10.086 20.375 -13.273 1 77.44 378 GLY B CA 1
ATOM 6682 C C . GLY B 1 378 ? -11.453 19.984 -12.766 1 77.44 378 GLY B C 1
ATOM 6683 O O . GLY B 1 378 ? -11.648 18.844 -12.312 1 77.44 378 GLY B O 1
ATOM 6684 N N . ARG B 1 379 ? -12.414 20.797 -12.883 1 78.25 379 ARG B N 1
ATOM 6685 C CA . ARG B 1 379 ? -13.75 20.562 -12.344 1 78.25 379 ARG B CA 1
ATOM 6686 C C . ARG B 1 379 ? -14.445 19.422 -13.086 1 78.25 379 ARG B C 1
ATOM 6688 O O . ARG B 1 379 ? -15.25 18.703 -12.508 1 78.25 379 ARG B O 1
ATOM 6695 N N . GLY B 1 380 ? -14.047 19.234 -14.281 1 78.88 380 GLY B N 1
ATOM 6696 C CA . GLY B 1 380 ? -14.641 18.188 -15.086 1 78.88 380 GLY B CA 1
ATOM 6697 C C . GLY B 1 380 ? -14.211 16.797 -14.664 1 78.88 380 GLY B C 1
ATOM 6698 O O . GLY B 1 380 ? -14.867 15.805 -14.984 1 78.88 380 GLY B O 1
ATOM 6699 N N . LEU B 1 381 ? -13.188 16.734 -13.922 1 84.31 381 LEU B N 1
ATOM 6700 C CA . LEU B 1 381 ? -12.641 15.438 -13.516 1 84.31 381 LEU B CA 1
ATOM 6701 C C . LEU B 1 381 ? -13.117 15.055 -12.125 1 84.31 381 LEU B C 1
ATOM 6703 O O . LEU B 1 381 ? -12.75 14 -11.602 1 84.31 381 LEU B O 1
ATOM 6707 N N . ARG B 1 382 ? -14.008 15.836 -11.672 1 85.69 382 ARG B N 1
ATOM 6708 C CA . ARG B 1 382 ? -14.5 15.578 -10.32 1 85.69 382 ARG B CA 1
ATOM 6709 C C . ARG B 1 382 ? -15.273 14.266 -10.258 1 85.69 382 ARG B C 1
ATOM 6711 O O . ARG B 1 382 ? -16.156 14.023 -11.086 1 85.69 382 ARG B O 1
ATOM 6718 N N . GLY B 1 383 ? -14.836 13.398 -9.336 1 86 383 GLY B N 1
ATOM 6719 C CA . GLY B 1 383 ? -15.547 12.148 -9.109 1 86 383 GLY B CA 1
ATOM 6720 C C . GLY B 1 383 ? -15.094 11.023 -10.023 1 86 383 GLY B C 1
ATOM 6721 O O . GLY B 1 383 ? -15.602 9.906 -9.945 1 86 383 GLY B O 1
ATOM 6722 N N . THR B 1 384 ? -14.141 11.336 -10.844 1 86.44 384 THR B N 1
ATOM 6723 C CA . THR B 1 384 ? -13.703 10.328 -11.805 1 86.44 384 THR B CA 1
ATOM 6724 C C . THR B 1 384 ? -12.391 9.695 -11.359 1 86.44 384 THR B C 1
ATOM 6726 O O . THR B 1 384 ? -11.664 10.266 -10.539 1 86.44 384 THR B O 1
ATOM 6729 N N . ARG B 1 385 ? -12.172 8.492 -11.891 1 86.94 385 ARG B N 1
ATOM 6730 C CA . ARG B 1 385 ? -10.914 7.809 -11.617 1 86.94 385 ARG B CA 1
ATOM 6731 C C . ARG B 1 385 ? -9.734 8.586 -12.195 1 86.94 385 ARG B C 1
ATOM 6733 O O . ARG B 1 385 ? -8.672 8.672 -11.57 1 86.94 385 ARG B O 1
ATOM 6740 N N . LEU B 1 386 ? -9.969 9.102 -13.312 1 86.56 386 LEU B N 1
ATOM 6741 C CA . LEU B 1 386 ? -8.922 9.891 -13.945 1 86.56 386 LEU B CA 1
ATOM 6742 C C . LEU B 1 386 ? -8.57 11.117 -13.102 1 86.56 386 LEU B C 1
ATOM 6744 O O . LEU B 1 386 ? -7.406 11.516 -13.031 1 86.56 386 LEU B O 1
ATOM 6748 N N . GLY B 1 387 ? -9.562 11.695 -12.547 1 89.44 387 GLY B N 1
ATOM 6749 C CA . GLY B 1 387 ? -9.312 12.805 -11.641 1 89.44 387 GLY B CA 1
ATOM 6750 C C . GLY B 1 387 ? -8.438 12.43 -10.461 1 89.44 387 GLY B C 1
ATOM 6751 O O . GLY B 1 387 ? -7.555 13.195 -10.07 1 89.44 387 GLY B O 1
ATOM 6752 N N . ASN B 1 388 ? -8.68 11.258 -9.938 1 92.69 388 ASN B N 1
ATOM 6753 C CA . ASN B 1 388 ? -7.867 10.781 -8.82 1 92.69 388 ASN B CA 1
ATOM 6754 C C . ASN B 1 388 ? -6.426 10.523 -9.242 1 92.69 388 ASN B C 1
ATOM 6756 O O . ASN B 1 388 ? -5.492 10.859 -8.516 1 92.69 388 ASN B O 1
ATOM 6760 N N . MET B 1 389 ? -6.262 10.016 -10.391 1 90.44 389 MET B N 1
ATOM 6761 C CA . MET B 1 389 ? -4.918 9.742 -10.898 1 90.44 389 MET B CA 1
ATOM 6762 C C . MET B 1 389 ? -4.156 11.039 -11.148 1 90.44 389 MET B C 1
ATOM 6764 O O . MET B 1 389 ? -2.965 11.133 -10.852 1 90.44 389 MET B O 1
ATOM 6768 N N . THR B 1 390 ? -4.852 11.953 -11.68 1 87.81 390 THR B N 1
ATOM 6769 C CA . THR B 1 390 ? -4.234 13.242 -11.945 1 87.81 390 THR B CA 1
ATOM 6770 C C . THR B 1 390 ? -3.859 13.945 -10.641 1 87.81 390 THR B C 1
ATOM 6772 O O . THR B 1 390 ? -2.812 14.586 -10.555 1 87.81 390 THR B O 1
ATOM 6775 N N . PHE B 1 391 ? -4.672 13.867 -9.727 1 90.69 391 PHE B N 1
ATOM 6776 C CA . PHE B 1 391 ? -4.387 14.406 -8.406 1 90.69 391 PHE B CA 1
ATOM 6777 C C . PHE B 1 391 ? -3.117 13.789 -7.828 1 90.69 391 PHE B C 1
ATOM 6779 O O . PHE B 1 391 ? -2.227 14.508 -7.371 1 90.69 391 PHE B O 1
ATOM 6786 N N . TRP B 1 392 ? -3 12.461 -7.871 1 93.25 392 TRP B N 1
ATOM 6787 C CA . TRP B 1 392 ? -1.841 11.781 -7.305 1 93.25 392 TRP B CA 1
ATOM 6788 C C . TRP B 1 392 ? -0.578 12.102 -8.094 1 93.25 392 TRP B C 1
ATOM 6790 O O . TRP B 1 392 ? 0.5 12.258 -7.52 1 93.25 392 TRP B O 1
ATOM 6800 N N . LEU B 1 393 ? -0.703 12.219 -9.367 1 89.56 393 LEU B N 1
ATOM 6801 C CA . LEU B 1 393 ? 0.453 12.586 -10.18 1 89.56 393 LEU B CA 1
ATOM 6802 C C . LEU B 1 393 ? 0.946 13.977 -9.82 1 89.56 393 LEU B C 1
ATOM 6804 O O . LEU B 1 393 ? 2.154 14.219 -9.758 1 89.56 393 LEU B O 1
ATOM 6808 N N . GLY B 1 394 ? -0.007 14.844 -9.633 1 87.25 394 GLY B N 1
ATOM 6809 C CA . GLY B 1 394 ? 0.359 16.188 -9.188 1 87.25 394 GLY B CA 1
ATOM 6810 C C . GLY B 1 394 ? 1.07 16.188 -7.848 1 87.25 394 GLY B C 1
ATOM 6811 O O . GLY B 1 394 ? 2.055 16.906 -7.664 1 87.25 394 GLY B O 1
ATOM 6812 N N . MET B 1 395 ? 0.626 15.391 -6.957 1 89.75 395 MET B N 1
ATOM 6813 C CA . MET B 1 395 ? 1.227 15.312 -5.629 1 89.75 395 MET B CA 1
ATOM 6814 C C . MET B 1 395 ? 2.623 14.703 -5.695 1 89.75 395 MET B C 1
ATOM 6816 O O . MET B 1 395 ? 3.525 15.125 -4.969 1 89.75 395 MET B O 1
ATOM 6820 N N . ILE B 1 396 ? 2.785 13.711 -6.551 1 92.06 396 ILE B N 1
ATOM 6821 C CA . ILE B 1 396 ? 4.055 12.992 -6.652 1 92.06 396 ILE B CA 1
ATOM 6822 C C . ILE B 1 396 ? 5.098 13.883 -7.32 1 92.06 396 ILE B C 1
ATOM 6824 O O . ILE B 1 396 ? 6.258 13.906 -6.91 1 92.06 396 ILE B O 1
ATOM 6828 N N . PHE B 1 397 ? 4.707 14.688 -8.258 1 87.06 397 PHE B N 1
ATOM 6829 C CA . PHE B 1 397 ? 5.648 15.5 -9.016 1 87.06 397 PHE B CA 1
ATOM 6830 C C . PHE B 1 397 ? 5.883 16.844 -8.328 1 87.06 397 PHE B C 1
ATOM 6832 O O . PHE B 1 397 ? 6.965 17.422 -8.445 1 87.06 397 PHE B O 1
ATOM 683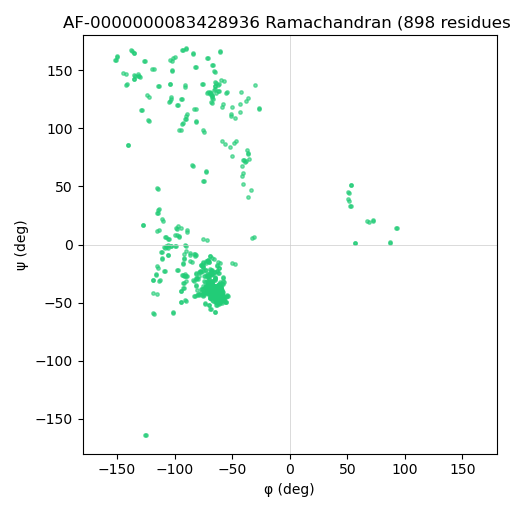9 N N . GLY B 1 398 ? 4.965 17.297 -7.617 1 82.69 398 GLY B N 1
ATOM 6840 C CA . GLY B 1 398 ? 5.012 18.656 -7.086 1 82.69 398 GLY B CA 1
ATOM 6841 C C . GLY B 1 398 ? 6.172 18.875 -6.133 1 82.69 398 GLY B C 1
ATOM 6842 O O . GLY B 1 398 ? 7.031 19.734 -6.383 1 82.69 398 GLY B O 1
ATOM 6843 N N . LEU B 1 399 ? 6.305 18.031 -5.164 1 80.38 399 LEU B N 1
ATOM 6844 C CA . LEU B 1 399 ? 7.27 18.281 -4.098 1 80.38 399 LEU B CA 1
ATOM 6845 C C . LEU B 1 399 ? 8.688 17.984 -4.57 1 80.38 399 LEU B C 1
ATOM 6847 O O . LEU B 1 399 ? 9.594 18.797 -4.355 1 80.38 399 LEU B O 1
ATOM 6851 N N . PRO B 1 400 ? 8.883 16.906 -5.258 1 81.31 400 PRO B N 1
ATOM 6852 C CA . PRO B 1 400 ? 10.25 16.656 -5.719 1 81.31 400 PRO B CA 1
ATOM 6853 C C . PRO B 1 400 ? 10.742 17.719 -6.703 1 81.31 400 PRO B C 1
ATOM 6855 O O . PRO B 1 400 ? 11.914 18.094 -6.68 1 81.31 400 PRO B O 1
ATOM 6858 N N . LEU B 1 401 ? 9.914 18.172 -7.527 1 82.5 401 LEU B N 1
ATOM 6859 C CA . LEU B 1 401 ? 10.297 19.203 -8.484 1 82.5 401 LEU B CA 1
ATOM 6860 C C . LEU B 1 401 ? 10.766 20.469 -7.766 1 82.5 401 LEU B C 1
ATOM 6862 O O . LEU B 1 401 ? 11.805 21.031 -8.102 1 82.5 401 LEU B O 1
ATOM 6866 N N . GLN B 1 402 ? 10.047 20.828 -6.77 1 81.81 402 GLN B N 1
ATOM 6867 C CA . GLN B 1 402 ? 10.398 22.016 -6.016 1 81.81 402 GLN B CA 1
ATOM 6868 C C . GLN B 1 402 ? 11.672 21.812 -5.203 1 81.81 402 GLN B C 1
ATOM 6870 O O . GLN B 1 402 ? 12.539 22.688 -5.156 1 81.81 402 GLN B O 1
ATOM 6875 N N . ALA B 1 403 ? 11.789 20.688 -4.621 1 79.81 403 ALA B N 1
ATOM 6876 C CA . ALA B 1 403 ? 12.945 20.391 -3.787 1 79.81 403 ALA B CA 1
ATOM 6877 C C . ALA B 1 403 ? 14.234 20.391 -4.613 1 79.81 403 ALA B C 1
ATOM 6879 O O . ALA B 1 403 ? 15.258 20.906 -4.168 1 79.81 403 ALA B O 1
ATOM 6880 N N . VAL B 1 404 ? 14.156 19.859 -5.793 1 81.88 404 VAL B N 1
ATOM 6881 C CA . VAL B 1 404 ? 15.344 19.781 -6.645 1 81.88 404 VAL B CA 1
ATOM 6882 C C . VAL B 1 404 ? 15.727 21.172 -7.141 1 81.88 404 VAL B C 1
ATOM 6884 O O . VAL B 1 404 ? 16.906 21.516 -7.184 1 81.88 404 VAL B O 1
ATOM 6887 N N . ILE B 1 405 ? 14.719 21.969 -7.461 1 82.81 405 ILE B N 1
ATOM 6888 C CA . ILE B 1 405 ? 14.977 23.297 -7.984 1 82.81 405 ILE B CA 1
ATOM 6889 C C . ILE B 1 405 ? 15.625 24.156 -6.898 1 82.81 405 ILE B C 1
ATOM 6891 O O . ILE B 1 405 ? 16.625 24.844 -7.148 1 82.81 405 ILE B O 1
ATOM 6895 N N . TYR B 1 406 ? 15.117 24.094 -5.727 1 81.56 406 TYR B N 1
ATOM 6896 C CA . TYR B 1 406 ? 15.672 24.875 -4.621 1 81.56 406 TYR B CA 1
ATOM 6897 C C . TYR B 1 406 ? 17.062 24.359 -4.238 1 81.56 406 TYR B C 1
ATOM 6899 O O . TYR B 1 406 ? 17.969 25.156 -4.027 1 81.56 406 TYR B O 1
ATOM 6907 N N . SER B 1 407 ? 17.266 23.094 -4.23 1 79.38 407 SER B N 1
ATOM 6908 C CA . SER B 1 407 ? 18.531 22.5 -3.812 1 79.38 407 SER B CA 1
ATOM 6909 C C . SER B 1 407 ? 19.625 22.75 -4.852 1 79.38 407 SER B C 1
ATOM 6911 O O . SER B 1 407 ? 20.781 22.969 -4.5 1 79.38 407 SER B O 1
ATOM 6913 N N . ARG B 1 408 ? 19.25 22.625 -6.035 1 80.56 408 ARG B N 1
ATOM 6914 C CA . ARG B 1 408 ? 20.219 22.875 -7.094 1 80.56 408 ARG B CA 1
ATOM 6915 C C . ARG B 1 408 ? 20.766 24.281 -7.008 1 80.56 408 ARG B C 1
ATOM 6917 O O . ARG B 1 408 ? 21.984 24.5 -7.125 1 80.56 408 ARG B O 1
ATOM 6924 N N . GLU B 1 409 ? 19.875 25.203 -6.828 1 78.31 409 GLU B N 1
ATOM 6925 C CA . GLU B 1 409 ? 20.297 26.594 -6.719 1 78.31 409 GLU B CA 1
ATOM 6926 C C . GLU B 1 409 ? 21.094 26.812 -5.434 1 78.31 409 GLU B C 1
ATOM 6928 O O . GLU B 1 409 ? 22.047 27.609 -5.418 1 78.31 409 GLU B O 1
ATOM 6933 N N . TYR B 1 410 ? 20.719 26.109 -4.457 1 75.5 410 TYR B N 1
ATOM 6934 C CA . TYR B 1 410 ? 21.406 26.219 -3.176 1 75.5 410 TYR B CA 1
ATOM 6935 C C . TYR B 1 410 ? 22.828 25.688 -3.277 1 75.5 410 TYR B C 1
ATOM 6937 O O . TYR B 1 410 ? 23.75 26.234 -2.664 1 75.5 410 TYR B O 1
ATOM 6945 N N . HIS B 1 411 ? 23.047 24.688 -4.121 1 75.56 411 HIS B N 1
ATOM 6946 C CA . HIS B 1 411 ? 24.359 24.078 -4.238 1 75.56 411 HIS B CA 1
ATOM 6947 C C . HIS B 1 411 ? 25.125 24.625 -5.434 1 75.56 411 HIS B C 1
ATOM 6949 O O . HIS B 1 411 ? 26.078 24 -5.914 1 75.56 411 HIS B O 1
ATOM 6955 N N . GLY B 1 412 ? 24.562 25.734 -5.922 1 69.88 412 GLY B N 1
ATOM 6956 C CA . GLY B 1 412 ? 25.344 26.484 -6.898 1 69.88 412 GLY B CA 1
ATOM 6957 C C . GLY B 1 412 ? 25.031 26.094 -8.328 1 69.88 412 GLY B C 1
ATOM 6958 O O . GLY B 1 412 ? 25.797 26.406 -9.242 1 69.88 412 GLY B O 1
ATOM 6959 N N . GLY B 1 413 ? 23.938 25.391 -8.508 1 70.38 413 GLY B N 1
ATOM 6960 C CA . GLY B 1 413 ? 23.578 25.031 -9.867 1 70.38 413 GLY B CA 1
ATOM 6961 C C . GLY B 1 413 ? 22.812 26.125 -10.594 1 70.38 413 GLY B C 1
ATOM 6962 O O . GLY B 1 413 ? 22.422 27.125 -9.977 1 70.38 413 GLY B O 1
ATOM 6963 N N . GLU B 1 414 ? 22.688 26.078 -11.93 1 74.25 414 GLU B N 1
ATOM 6964 C CA . GLU B 1 414 ? 21.938 27.047 -12.742 1 74.25 414 GLU B CA 1
ATOM 6965 C C . GLU B 1 414 ? 20.453 27 -12.43 1 74.25 414 GLU B C 1
ATOM 6967 O O . GLU B 1 414 ? 19.906 25.922 -12.172 1 74.25 414 GLU B O 1
ATOM 6972 N N . PRO B 1 415 ? 19.906 28.234 -12.266 1 73.12 415 PRO B N 1
ATOM 6973 C CA . PRO B 1 415 ? 18.453 28.266 -12.039 1 73.12 415 PRO B CA 1
ATOM 6974 C C . PRO B 1 415 ? 17.672 27.625 -13.172 1 73.12 415 PRO B C 1
ATOM 6976 O O . PRO B 1 415 ? 17.891 27.953 -14.344 1 73.12 415 PRO B O 1
ATOM 6979 N N . ILE B 1 416 ? 17 26.641 -12.867 1 70.19 416 ILE B N 1
ATOM 6980 C CA . ILE B 1 416 ? 16.328 25.875 -13.914 1 70.19 416 ILE B CA 1
ATOM 6981 C C . ILE B 1 416 ? 14.812 26.016 -13.758 1 70.19 416 ILE B C 1
ATOM 6983 O O . ILE B 1 416 ? 14.055 25.219 -14.312 1 70.19 416 ILE B O 1
ATOM 6987 N N . PHE B 1 417 ? 14.383 26.922 -12.969 1 71.88 417 PHE B N 1
ATOM 6988 C CA . PHE B 1 417 ? 12.945 27.094 -12.766 1 71.88 417 PHE B CA 1
ATOM 6989 C C . PHE B 1 417 ? 12.234 27.312 -14.094 1 71.88 417 PHE B C 1
ATOM 6991 O O . PHE B 1 417 ? 11.242 26.641 -14.391 1 71.88 417 PHE B O 1
ATOM 6998 N N . MET B 1 418 ? 12.758 28.109 -14.883 1 67.75 418 MET B N 1
ATOM 6999 C CA . MET B 1 418 ? 12.102 28.453 -16.141 1 67.75 418 MET B CA 1
ATOM 7000 C C . MET B 1 418 ? 12.242 27.312 -17.156 1 67.75 418 MET B C 1
ATOM 7002 O O . MET B 1 418 ? 11.359 27.109 -18 1 67.75 418 MET B O 1
ATOM 7006 N N . VAL B 1 419 ? 13.195 26.547 -16.938 1 67 419 VAL B N 1
ATOM 7007 C CA . VAL B 1 419 ? 13.5 25.547 -17.953 1 67 419 VAL B CA 1
ATOM 7008 C C . VAL B 1 419 ? 12.719 24.266 -17.672 1 67 419 VAL B C 1
ATOM 7010 O O . VAL B 1 419 ? 12.25 23.594 -18.594 1 67 419 VAL B O 1
ATOM 7013 N N . ILE B 1 420 ? 12.477 24 -16.469 1 68.31 420 ILE B N 1
ATOM 7014 C CA . ILE B 1 420 ? 11.883 22.703 -16.172 1 68.31 420 ILE B CA 1
ATOM 7015 C C . ILE B 1 420 ? 10.484 22.906 -15.594 1 68.31 420 ILE B C 1
ATOM 7017 O O . ILE B 1 420 ? 9.523 22.266 -16.031 1 68.31 420 ILE B O 1
ATOM 7021 N N . MET B 1 421 ? 10.336 23.844 -14.727 1 68.62 421 MET B N 1
ATOM 7022 C CA . MET B 1 421 ? 9.07 23.969 -14.008 1 68.62 421 MET B CA 1
ATOM 7023 C C . MET B 1 421 ? 7.992 24.562 -14.898 1 68.62 421 MET B C 1
ATOM 7025 O O . MET B 1 421 ? 6.84 24.125 -14.875 1 68.62 421 MET B O 1
ATOM 7029 N N . MET B 1 422 ? 8.422 25.469 -15.734 1 65.94 422 MET B N 1
ATOM 7030 C CA . MET B 1 422 ? 7.426 26.141 -16.562 1 65.94 422 MET B CA 1
ATOM 7031 C C . MET B 1 422 ? 6.832 25.172 -17.594 1 65.94 422 MET B C 1
ATOM 7033 O O . MET B 1 422 ? 5.613 25.078 -17.719 1 65.94 422 MET B O 1
ATOM 7037 N N . PRO B 1 423 ? 7.707 24.391 -18.156 1 68.69 423 PRO B N 1
ATOM 7038 C CA . PRO B 1 423 ? 7.125 23.406 -19.062 1 68.69 423 PRO B CA 1
ATOM 7039 C C . PRO B 1 423 ? 6.312 22.344 -18.344 1 68.69 423 PRO B C 1
ATOM 7041 O O . PRO B 1 423 ? 5.273 21.906 -18.844 1 68.69 423 PRO B O 1
ATOM 7044 N N . ALA B 1 424 ? 6.738 22.016 -17.266 1 68.31 424 ALA B N 1
ATOM 7045 C CA . ALA B 1 424 ? 6.02 21 -16.5 1 68.31 424 ALA B CA 1
ATOM 7046 C C . ALA B 1 424 ? 4.641 21.5 -16.078 1 68.31 424 ALA B C 1
ATOM 7048 O O . ALA B 1 424 ? 3.656 20.75 -16.156 1 68.31 424 ALA B O 1
ATOM 7049 N N . MET B 1 425 ? 4.598 22.688 -15.727 1 69.75 425 MET B N 1
ATOM 7050 C CA . MET B 1 425 ? 3.326 23.281 -15.312 1 69.75 425 MET B CA 1
ATOM 7051 C C . MET B 1 425 ? 2.406 23.469 -16.516 1 69.75 425 MET B C 1
ATOM 7053 O O . MET B 1 425 ? 1.2 23.234 -16.422 1 69.75 425 MET B O 1
ATOM 7057 N N . THR B 1 426 ? 3.023 23.828 -17.594 1 65.5 426 THR B N 1
ATOM 7058 C CA . THR B 1 426 ? 2.238 24.031 -18.797 1 65.5 426 THR B CA 1
ATOM 7059 C C . THR B 1 426 ? 1.671 22.703 -19.297 1 65.5 426 THR B C 1
ATOM 7061 O O . THR B 1 426 ? 0.494 22.625 -19.656 1 65.5 426 THR B O 1
ATOM 7064 N N . PHE B 1 427 ? 2.506 21.766 -19.203 1 66.88 427 PHE B N 1
ATOM 7065 C CA . PHE B 1 427 ? 2.064 20.453 -19.656 1 66.88 427 PHE B CA 1
ATOM 7066 C C . PHE B 1 427 ? 1.051 19.859 -18.688 1 66.88 427 PHE B C 1
ATOM 7068 O O . PHE B 1 427 ? 0.056 19.266 -19.109 1 66.88 427 PHE B O 1
ATOM 7075 N N . GLY B 1 428 ? 1.325 20.078 -17.5 1 66.44 428 GLY B N 1
ATOM 7076 C CA . GLY B 1 428 ? 0.382 19.578 -16.516 1 66.44 428 GLY B CA 1
ATOM 7077 C C . GLY B 1 428 ? -0.972 20.25 -16.594 1 66.44 428 GLY B C 1
ATOM 7078 O O . GLY B 1 428 ? -2.008 19.594 -16.625 1 66.44 428 GLY B O 1
ATOM 7079 N N . PHE B 1 429 ? -0.889 21.484 -16.688 1 67.69 429 PHE B N 1
ATOM 7080 C CA . PHE B 1 429 ? -2.115 22.266 -16.797 1 67.69 429 PHE B CA 1
ATOM 7081 C C . PHE B 1 429 ? -2.846 21.938 -18.094 1 67.69 429 PHE B C 1
ATOM 7083 O O . PHE B 1 429 ? -4.066 21.75 -18.094 1 67.69 429 PHE B O 1
ATOM 7090 N N . GLY B 1 430 ? -2.029 21.859 -19.109 1 66.19 430 GLY B N 1
ATOM 7091 C CA . GLY B 1 430 ? -2.621 21.531 -20.391 1 66.19 430 GLY B CA 1
ATOM 7092 C C . GLY B 1 430 ? -3.262 20.156 -20.422 1 66.19 430 GLY B C 1
ATOM 7093 O O . GLY B 1 430 ? -4.359 19.984 -20.953 1 66.19 430 GLY B O 1
ATOM 7094 N N . ALA B 1 431 ? -2.65 19.328 -19.797 1 70.25 431 ALA B N 1
ATOM 7095 C CA . ALA B 1 431 ? -3.168 17.953 -19.781 1 70.25 431 ALA B CA 1
ATOM 7096 C C . ALA B 1 431 ? -4.465 17.875 -18.969 1 70.25 431 ALA B C 1
ATOM 7098 O O . ALA B 1 431 ? -5.414 17.203 -19.391 1 70.25 431 ALA B O 1
ATOM 7099 N N . VAL B 1 432 ? -4.523 18.562 -17.969 1 69.5 432 VAL B N 1
ATOM 7100 C CA . VAL B 1 432 ? -5.715 18.547 -17.125 1 69.5 432 VAL B CA 1
ATOM 7101 C C . VAL B 1 432 ? -6.875 19.234 -17.844 1 69.5 432 VAL B C 1
ATOM 7103 O O . VAL B 1 432 ? -8.016 18.766 -17.781 1 69.5 432 VAL B O 1
ATOM 7106 N N . LEU B 1 433 ? -6.508 20.234 -18.469 1 69.12 433 LEU B N 1
ATOM 7107 C CA . LEU B 1 433 ? -7.527 20.953 -19.219 1 69.12 433 LEU B CA 1
ATOM 7108 C C . LEU B 1 433 ? -8.109 20.094 -20.328 1 69.12 433 LEU B C 1
ATOM 7110 O O . LEU B 1 433 ? -9.328 20.016 -20.484 1 69.12 433 LEU B O 1
ATOM 7114 N N . VAL B 1 434 ? -7.258 19.469 -20.984 1 68.06 434 VAL B N 1
ATOM 7115 C CA . VAL B 1 434 ? -7.688 18.625 -22.094 1 68.06 434 VAL B CA 1
ATOM 7116 C C . VAL B 1 434 ? -8.508 17.438 -21.562 1 68.06 434 VAL B C 1
ATOM 7118 O O . VAL B 1 434 ? -9.562 17.125 -22.109 1 68.06 434 VAL B O 1
ATOM 7121 N N . ALA B 1 435 ? -8.023 16.906 -20.562 1 69.56 435 ALA B N 1
ATOM 7122 C CA . ALA B 1 435 ? -8.727 15.773 -19.969 1 69.56 435 ALA B CA 1
ATOM 7123 C C . ALA B 1 435 ? -10.102 16.188 -19.453 1 69.56 435 ALA B C 1
ATOM 7125 O O . ALA B 1 435 ? -11.078 15.445 -19.609 1 69.56 435 ALA B O 1
ATOM 7126 N N . SER B 1 436 ? -10.172 17.266 -18.906 1 68.12 436 SER B N 1
ATOM 7127 C CA . SER B 1 436 ? -11.43 17.781 -18.375 1 68.12 436 SER B CA 1
ATOM 7128 C C . SER B 1 436 ? -12.43 18.062 -19.484 1 68.12 436 SER B C 1
ATOM 7130 O O . SER B 1 436 ? -13.609 17.719 -19.359 1 68.12 436 SER B O 1
ATOM 7132 N N . LEU B 1 437 ? -11.914 18.578 -20.484 1 67.38 437 LEU B N 1
ATOM 7133 C CA . LEU B 1 437 ? -12.781 18.906 -21.609 1 67.38 437 LEU B CA 1
ATOM 7134 C C . LEU B 1 437 ? -13.273 17.641 -22.312 1 67.38 437 LEU B C 1
ATOM 7136 O O . LEU B 1 437 ? -14.438 17.562 -22.719 1 67.38 437 LEU B O 1
ATOM 7140 N N . LEU B 1 438 ? -12.398 16.734 -22.391 1 67.12 438 LEU B N 1
ATOM 7141 C CA . LEU B 1 438 ? -12.766 15.477 -23.031 1 67.12 438 LEU B CA 1
ATOM 7142 C C . LEU B 1 438 ? -13.797 14.719 -22.203 1 67.12 438 LEU B C 1
ATOM 7144 O O . LEU B 1 438 ? -14.727 14.117 -22.75 1 67.12 438 LEU B O 1
ATOM 7148 N N . HIS B 1 439 ? -13.625 14.773 -20.984 1 66.31 439 HIS B N 1
ATOM 7149 C CA . HIS B 1 439 ? -14.57 14.078 -20.109 1 66.31 439 HIS B CA 1
ATOM 7150 C C . HIS B 1 439 ? -15.93 14.766 -20.109 1 66.31 439 HIS B C 1
ATOM 7152 O O . HIS B 1 439 ? -16.969 14.094 -20.109 1 66.31 439 HIS B O 1
ATOM 7158 N N . LEU B 1 440 ? -15.891 16.031 -20.094 1 63.66 440 LEU B N 1
ATOM 7159 C CA . LEU B 1 440 ? -17.141 16.781 -20.156 1 63.66 440 LEU B CA 1
ATOM 7160 C C . LEU B 1 440 ? -17.859 16.547 -21.469 1 63.66 440 LEU B C 1
ATOM 7162 O O . LEU B 1 440 ? -19.094 16.438 -21.5 1 63.66 440 LEU B O 1
ATOM 7166 N N . SER B 1 441 ? -17.078 16.438 -22.438 1 60.88 441 SER B N 1
ATOM 7167 C CA . SER B 1 441 ? -17.672 16.203 -23.75 1 60.88 441 SER B CA 1
ATOM 7168 C C . SER B 1 441 ? -18.281 14.805 -23.828 1 60.88 441 SER B C 1
ATOM 7170 O O . SER B 1 441 ? -19.344 14.625 -24.406 1 60.88 441 SER B O 1
ATOM 7172 N N . ARG B 1 442 ? -17.719 13.922 -23.219 1 61.84 442 ARG B N 1
ATOM 7173 C CA . ARG B 1 442 ? -18.234 12.555 -23.234 1 61.84 442 ARG B CA 1
ATOM 7174 C C . ARG B 1 442 ? -19.5 12.43 -22.391 1 61.84 442 ARG B C 1
ATOM 7176 O O . ARG B 1 442 ? -20.422 11.695 -22.734 1 61.84 442 ARG B O 1
ATOM 7183 N N . SER B 1 443 ? -19.484 13.086 -21.297 1 60.38 443 SER B N 1
ATOM 7184 C CA . SER B 1 443 ? -20.656 13.062 -20.422 1 60.38 443 SER B CA 1
ATOM 7185 C C . SER B 1 443 ? -21.844 13.734 -21.094 1 60.38 443 SER B C 1
ATOM 7187 O O . SER B 1 443 ? -22.984 13.258 -20.984 1 60.38 443 SER B O 1
ATOM 7189 N N . THR B 1 444 ? -21.594 14.766 -21.812 1 55.41 444 THR B N 1
ATOM 7190 C CA . THR B 1 444 ? -22.672 15.445 -22.531 1 55.41 444 THR B CA 1
ATOM 7191 C C . THR B 1 444 ? -23.203 14.57 -23.672 1 55.41 444 THR B C 1
ATOM 7193 O O . THR B 1 444 ? -24.406 14.539 -23.938 1 55.41 444 THR B O 1
ATOM 7196 N N . LYS B 1 445 ? -22.438 13.898 -24.344 1 55.22 445 LYS B N 1
ATOM 7197 C CA . LYS B 1 445 ? -22.859 13.016 -25.438 1 55.22 445 LYS B CA 1
ATOM 7198 C C . LYS B 1 445 ? -23.656 11.828 -24.906 1 55.22 445 LYS B C 1
ATOM 7200 O O . LYS B 1 445 ? -24.656 11.43 -25.5 1 55.22 445 LYS B O 1
ATOM 7205 N N . LYS B 1 446 ? -23.219 11.227 -23.828 1 57.91 446 LYS B N 1
ATOM 7206 C CA . LYS B 1 446 ? -23.953 10.117 -23.234 1 57.91 446 LYS B CA 1
ATOM 7207 C C . LYS B 1 446 ? -25.359 10.539 -22.828 1 57.91 446 LYS B C 1
ATOM 7209 O O . LYS B 1 446 ? -26.312 9.758 -22.938 1 57.91 446 LYS B O 1
ATOM 7214 N N . GLU B 1 447 ? -25.438 11.688 -22.312 1 54.16 447 GLU B N 1
ATOM 7215 C CA . GLU B 1 447 ? -26.734 12.234 -21.969 1 54.16 447 GLU B CA 1
ATOM 7216 C C . GLU B 1 447 ? -27.594 12.461 -23.203 1 54.16 447 GLU B C 1
ATOM 7218 O O . GLU B 1 447 ? -28.812 12.219 -23.188 1 54.16 447 GLU B O 1
ATOM 7223 N N . VAL B 1 448 ? -27.016 12.695 -24.281 1 53.16 448 VAL B N 1
ATOM 7224 C CA . VAL B 1 448 ? -27.766 12.922 -25.5 1 53.16 448 VAL B CA 1
ATOM 7225 C C . VAL B 1 448 ? -28.203 11.578 -26.094 1 53.16 448 VAL B C 1
ATOM 7227 O O . VAL B 1 448 ? -29.312 11.461 -26.625 1 53.16 448 VAL B O 1
ATOM 7230 N N . LEU B 1 449 ? -27.375 10.633 -26.031 1 43.97 449 LEU B N 1
ATOM 7231 C CA . LEU B 1 449 ? -27.734 9.336 -26.594 1 43.97 449 LEU B CA 1
ATOM 7232 C C . LEU B 1 449 ? -28.781 8.648 -25.719 1 43.97 449 LEU B C 1
ATOM 7234 O O . LEU B 1 449 ? -29.453 7.711 -26.156 1 43.97 449 LEU B O 1
ATOM 7238 N N . LYS B 1 450 ? -28.812 8.977 -24.531 1 53.09 450 LYS B N 1
ATOM 7239 C CA . LYS B 1 450 ? -29.844 8.43 -23.656 1 53.09 450 LYS B CA 1
ATOM 7240 C C . LYS B 1 450 ? -31.172 9.148 -23.859 1 53.09 450 LYS B C 1
ATOM 7242 O O . LYS B 1 450 ? -32.25 8.609 -23.516 1 53.09 450 LYS B O 1
ATOM 7247 N N . ASN B 1 451 ? -31.109 10.305 -24.25 1 44.22 451 ASN B N 1
ATOM 7248 C CA . ASN B 1 451 ? -32.375 10.938 -24.625 1 44.22 451 ASN B CA 1
ATOM 7249 C C . ASN B 1 451 ? -32.75 10.602 -26.062 1 44.22 451 ASN B C 1
ATOM 7251 O O . ASN B 1 451 ? -33.938 10.633 -26.422 1 44.22 451 ASN B O 1
#

Radius of gyration: 33.65 Å; Cα contacts (8 Å, |Δi|>4): 1001; chains: 2; bounding box: 88×120×63 Å

pLDDT: mean 83.49, std 14.34, range [23.83, 97.38]

Organism: Bremia lactucae (NCBI:txid4779)

Solvent-accessible surface area (backbone atoms only — not comparable to full-atom values): 47938 Å² total; per-residue (Å²): 136,78,84,81,76,70,78,79,80,80,73,72,74,78,71,71,84,69,79,81,61,85,74,83,44,81,37,70,36,53,82,36,80,81,44,86,84,15,53,39,78,76,39,94,53,35,29,53,51,50,48,52,56,49,50,52,51,47,52,44,52,34,47,33,52,45,24,34,72,71,68,72,38,45,62,83,47,61,62,52,35,59,55,68,66,32,76,59,39,58,51,50,51,50,48,50,50,51,52,56,58,55,43,58,56,42,52,49,44,44,52,30,56,50,34,85,92,48,42,49,66,66,61,34,50,52,51,49,53,48,53,49,48,48,52,55,49,51,51,51,50,49,40,65,70,66,63,54,56,63,68,58,38,49,52,53,49,50,50,49,50,52,46,45,45,33,34,51,31,40,38,54,47,45,51,49,49,18,61,73,64,71,41,66,46,83,86,50,70,67,60,52,53,50,52,70,58,35,76,55,34,61,62,64,97,76,72,49,63,50,94,70,72,57,64,71,48,47,49,50,29,51,50,48,36,52,52,41,51,50,42,44,48,51,46,39,63,69,53,44,48,59,43,47,69,42,28,41,80,42,58,64,66,53,40,33,48,64,29,29,63,59,46,44,50,46,51,54,41,51,51,42,35,48,51,64,22,48,37,47,40,38,18,44,78,61,24,46,26,53,37,61,45,42,56,74,31,64,57,25,20,38,62,65,51,28,56,55,18,59,40,26,42,60,35,51,32,43,44,56,70,40,27,49,42,40,31,67,74,66,64,50,53,72,68,58,26,50,50,51,44,50,47,53,52,24,50,56,52,34,50,52,48,26,69,68,63,72,47,91,77,59,60,62,29,51,53,51,57,47,47,56,56,46,39,66,47,30,56,52,21,56,87,36,70,65,14,28,50,51,40,50,51,48,59,36,49,49,56,29,51,50,53,48,53,55,36,13,44,69,64,69,25,77,82,45,57,75,71,48,50,49,53,48,50,51,50,50,48,49,48,39,37,51,51,13,50,52,46,45,50,50,54,53,48,52,55,54,70,72,101,134,75,82,77,75,70,78,78,80,80,77,72,74,77,71,70,84,71,77,81,63,85,74,82,43,84,38,70,35,52,82,36,80,81,43,88,84,16,54,41,78,75,39,93,55,34,29,54,51,51,48,51,56,50,49,51,52,46,53,44,52,33,48,34,52,46,24,34,73,72,68,74,38,46,62,84,48,62,62,52,35,59,53,67,66,31,75,59,39,58,50,51,52,50,47,50,50,51,52,58,58,54,45,58,56,42,52,50,46,43,51,31,55,49,34,85,93,47,43,49,64,67,60,34,51,50,50,47,52,48,55,48,48,49,52,54,49,51,51,52,49,50,41,64,70,66,62,54,57,64,68,59,36,50,50,53,48,50,50,50,50,52,45,44,44,34,35,51,30,42,39,54,47,44,52,49,49,18,60,74,64,73,40,65,45,82,86,50,69,66,59,52,53,50,52,72,58,35,77,55,34,60,63,63,96,74,71,50,63,51,93,68,74,57,63,70,50,46,52,50,28,51,52,49,36,52,52,39,52,48,41,45,49,51,47,40,64,69,53,43,48,60,43,48,70,41,29,41,80,43,60,63,65,52,41,35,48,65,29,30,62,59,44,44,51,44,50,54,41,51,50,42,35,48,51,63,22,48,39,46,41,38,19,45,78,61,24,45,26,52,37,61,44,41,58,73,31,63,56,24,20,36,62,65,52,28,57,55,19,61,40,27,40,62,36,51,31,43,44,56,68,39,28,48,42,42,32,66,74,66,64,52,55,73,67,57,25,50,49,50,44,50,48,51,52,24,51,55,52,33,50,53,47,26,69,67,63,72,47,92,77,60,58,61,29,52,52,51,56,50,47,55,56,46,40,67,45,30,57,51,23,56,86,35,70,66,14,29,51,52,41,50,50,48,60,37,48,48,57,29,51,51,51,49,51,53,36,12,43,69,63,68,24,77,83,46,54,73,72,49,49,47,52,49,49,50,50,49,49,48,49,40,39,50,51,13,50,51,45,44,50,50,54,54,48,53,55,52,72,72,101

InterPro domains:
  IPR004299 Membrane bound O-acyl transferase, MBOAT [PF03062] (141-406)
  IPR014371 Sterol O-acyltransferase, ACAT/DAG/ARE types [PIRSF000439] (36-409)
  IPR014371 Sterol O-acyltransferase, ACAT/DAG/ARE types [PTHR10408] (26-410)

Secondary structure (DSSP, 8-state):
------------------TTSPPP--B--TT-TTSTTSGGGGSTTHHHHHHHHHHHHHHHHHHHHHHHHHHSSSS-HHHHHHHHSSHHHHHHHHHHHHHHHHHGGGHHHHHHHHSGGG--HHHHHHHHHHHHHHHHHHHHHHHHHHT--HHHHHHHHHHHHHHHHHHHHHHHHHHHHHHHHTSPPP--HHHHHHHHHSS-SS--S---B-S---HHHHHHHHHHHHHHHHHHHHHIIIIIHHHHHGGGTS-HHHHHHHHHHHHHHHHHHHHIIIIIIIIHHHHHHTTB-B--S---GGG-SSHHHHHHHS-HHHHHHHIIIIIHHHHHHH---HHHHHHHHHHHHHHHHHHHHHHHHS----HHHHHHHHHHHHHHHTGGGTTSHHHHHHHHHHHHHHHHHHHHHHHHHHTTPPP-IIIIIHHHHHHHHHHHHHHHHHHHHHHHHHHHHH-/------------------TTSPPP--B--TT-TTSTTSGGGTSTTHHHHHHHHHHHHHHHHHHHHHHHHHHSSSS-HHHHHHHHSSHHHHHHHHHHHHHHHHHGGGHHHHHHHHSGGG--HHHHHHHHHHHHHHHHHHHHHHHHHHT--HHHHHHHHHHHHHHHHHHHHHHHHHHHHHHHHTSPPP--HHHHHHHHHSS-SS--S---B-S---HHHHHHHHHHHHHHHHHHHHHIIIIIHHHHHGGGTS-HHHHHHHHHHHHHHHHHHHHIIIIIIIIHHHHHHTTB-B--S---GGG-SSHHHHHHHS-HHHHHHHIIIIIHHHHHHH---HHHHHHHHHHHHHHHHHHHHHHHHS----HHHHHHHHHHHHHHHTGGGTTSHHHHHHHHHHHHHHHHHHHHHHHHHHTTPPP-IIIIIHHHHHHHHHHHHHHHHHHHHHHHHHHHHH-